Protein AF-0000000078796349 (afdb_homodimer)

Secondary structure (DSSP, 8-state):
----TTHHHHHHHHTT-BGGGS-PBPP-EE-TTSBHHHHHHHHHHHT-SEEEEEEETTEEEEEEEHHHHHHHTGGGT--TTSBGGGT-B----EEETTSBHHHHHHHHHHHT-SEEEEEETTEEEEEEEHHHHHHHT--SHHHHHHHHHT--SHHHHHHHHTTHHHHHHHHHHTT--HHHHHHHHHHHHHHHHHHHHHHHHHHH-S-SS-EEEEEEHHHHTT---SS-B--EEEEE----HHHHHHHHHHHHHHHHHHHHHHHHHT-BPPTT--STTSGGGEEEHHHHHHHHHHHHHH--HHHHHHHHHHHSEEEEEE-HHHHHHHHHHHHHHTTS--HHHHHHHHHHHTS----B-TTSSSB--EEETTEEEEEHHHHHHHHHHHHHHHHHHTT----SHHHHHHHHHHTTSS-HHHHHHHHHHHHHHHHHHHHHHHHHHHHH-PPP-SEEEGGGS-HHHHHHHHHHHHHHHHHHHHHHHHHH----/----TTHHHHHHHHTT-BGGGS-PBPP-EE-TTSBHHHHHHHHHHHT-SEEEEEEETTEEEEEEEHHHHHHHTGGGT--TTSBGGGT-B----EEETTSBHHHHHHHHHHHT-SEEEEEETTEEEEEEEHHHHHHHT--SHHHHHHHHHT--SHHHHHHHHTTHHHHHHHHHHTT--HHHHHHHHHHHHHHHHHHHHHHHHHHH-S-SS-EEEEEEHHHHTT---SS-B--EEEEE----HHHHHHHHHHHHHHHHHHHHHHHHHT-BPPTT--STTSGGGEEEHHHHHHHHHHHHHH--HHHHHHHHHHHSEEEEEE-HHHHHHHHHHHHHHTTS--HHHHHHHHHHHTS----B-TTSSSB--EEETTEEEEEHHHHHHHHHHHHHHHHHHTT----SHHHHHHHHHHTTSS-HHHHHHHHHHHHHHHHHHHHHHHHHHHHH-PPP-SEEEGGGS-HHHHHHHHHHHHHHHHHHHHHHHHHH----

Foldseek 3Di:
DPPDVVVVVLLVVQQQAFLLVDDFAAAAEDEQQAFLVVVVVVCVVVVHQKHFYADDQLGTQFMDGPVLCCVQDVVVVHDRGGGNNVRTHRPAAADERGHGLVVVLVCCVVVVHQKHFYDDPSGTGHMDGNLLSVLSSPPDLVSLLVNLLVDDDLVSLLVSLLCLLVRLQVCLVVVPFLLVSLLSVLSSLLSNLQVLLVVLCVVLPDQPFFKWKKFWDSSLQSRDFQQAAGAIAMETADDDPVCQVVNLVSQLVSQVSSNVSSVVSPRNHDPVRNGHNPSVRYYYLVVVLVLLVVLQVVLDLVSLVVVLGVLSMDTRDTDCVSVVVSLVSNLVQLVDGDLSNLLSLLVNLLPAAAQADPVLPAGNFDDDPRFTKDFLCSNLSSLQSLLSSVCSNVVNSNNHSLVSLVVCCVVVNDPPVLSVLNVVLNRVSSSVQNNQQSCCCPVVVDHGDRMDTPVVDDPVRRVVSSVSSVSSVVSSCVSCCVSNVDND/DPPDVVVVVLLVVQQQAFLLVDDFAAAAEDEQQAFLVVVVVVCVVVVHQKHFYADDQLGTQFMDGPVQCCVQDVVVPHDRGGGNNVRTHRPAAADERGHGLVVVLVCCVVVVHQKHFYDDPSGTGHMDGNLLSVLSSVPALVSLLVNLLVDDDLVSLLVSLLCLLVRLQVCLVVVPFLLVSLLSVLSSLLSNLQVLLVVLCVVLPDQPFFKWKKFWDCSLQSRDFQQAAGAIAMETADDDPVCQVVNLVSQLVSQVSSNVSSCVSPRNHDPVRNGHNPSVRYYYLVVLLVLLVVLQVVQDLVSLVVVLGVLSMDTRDTDCVSVVVSLVSNLVQLVDGDLSNLLSLLVNLLPAAAQADPVLPAGNFDDDPRFTKDQLCSNLSSLQSLLSSVCSNVVNSNNHSLVSLVVCCVVVNDPPVLSVLNVCLNRLSSSVQNNQQSCCCPVVVDHGDRMDTPVVDDPVRRVVSSVSSVSSVVSSCVSCCVSNVDND

InterPro domains:
  IPR000644 CBS domain [PF00571] (84-135)
  IPR005105 Protein-PII uridylyltransferase, N-terminal [PF03445] (165-301)
  IPR018821 Domain of unknown function DUF294, putative nucleotidyltransferase substrate-binding [PF10335] (340-481)
  IPR046342 CBS domain superfamily [G3DSA:3.10.580.10] (14-140)
  IPR046342 CBS domain superfamily [SSF54631] (14-137)
  IPR051462 CBS domain-containing protein [PTHR48108] (19-160)

Structure (mmCIF, N/CA/C/O backbone):
data_AF-0000000078796349-model_v1
#
loop_
_entity.id
_entity.type
_entity.pdbx_description
1 polymer 'Putative signal-transduction protein containing cAMP-binding and CBS domains'
#
loop_
_atom_site.group_PDB
_atom_site.id
_atom_site.type_symbol
_atom_site.label_atom_id
_atom_site.label_alt_id
_atom_site.label_comp_id
_atom_site.label_asym_id
_atom_site.label_entity_id
_atom_site.label_seq_id
_atom_site.pdbx_PDB_ins_code
_atom_site.Cartn_x
_atom_site.Cartn_y
_atom_site.Cartn_z
_atom_site.occupancy
_atom_site.B_iso_or_equiv
_atom_site.auth_seq_id
_atom_site.auth_comp_id
_atom_site.auth_asym_id
_atom_site.auth_atom_id
_atom_site.pdbx_PDB_model_num
ATOM 1 N N . MET A 1 1 ? 31.844 -0.786 -6.617 1 16.75 1 MET A N 1
ATOM 2 C CA . MET A 1 1 ? 30.719 -0.896 -7.543 1 16.75 1 MET A CA 1
ATOM 3 C C . MET A 1 1 ? 29.578 0.038 -7.141 1 16.75 1 MET A C 1
ATOM 5 O O . MET A 1 1 ? 29.078 -0.041 -6.02 1 16.75 1 MET A O 1
ATOM 9 N N . VAL A 1 2 ? 29.5 1.162 -7.758 1 23.36 2 VAL A N 1
ATOM 10 C CA . VAL A 1 2 ? 28.734 2.404 -7.723 1 23.36 2 VAL A CA 1
ATOM 11 C C . VAL A 1 2 ? 27.234 2.096 -7.781 1 23.36 2 VAL A C 1
ATOM 13 O O . VAL A 1 2 ? 26.797 1.297 -8.609 1 23.36 2 VAL A O 1
ATOM 16 N N . MET A 1 3 ? 26.656 2.076 -6.648 1 25.97 3 MET A N 1
ATOM 17 C CA . MET A 1 3 ? 25.203 1.934 -6.57 1 25.97 3 MET A CA 1
ATOM 18 C C . MET A 1 3 ? 24.531 2.562 -7.789 1 25.97 3 MET A C 1
ATOM 20 O O . MET A 1 3 ? 24.781 3.725 -8.109 1 25.97 3 MET A O 1
ATOM 24 N N . ASP A 1 4 ? 24.156 1.823 -8.641 1 28.28 4 ASP A N 1
ATOM 25 C CA . ASP A 1 4 ? 23.734 2.234 -9.977 1 28.28 4 ASP A CA 1
ATOM 26 C C . ASP A 1 4 ? 22.703 3.363 -9.898 1 28.28 4 ASP A C 1
ATOM 28 O O . ASP A 1 4 ? 21.734 3.271 -9.156 1 28.28 4 ASP A O 1
ATOM 32 N N . PRO A 1 5 ? 22.828 4.543 -10.336 1 35.12 5 PRO A N 1
ATOM 33 C CA . PRO A 1 5 ? 22.125 5.816 -10.414 1 35.12 5 PRO A CA 1
ATOM 34 C C . PRO A 1 5 ? 20.641 5.641 -10.758 1 35.12 5 PRO A C 1
ATOM 36 O O . PRO A 1 5 ? 19.828 6.52 -10.453 1 35.12 5 PRO A O 1
ATOM 39 N N . GLN A 1 6 ? 20.297 4.578 -11.398 1 32.41 6 GLN A N 1
ATOM 40 C CA . GLN A 1 6 ? 18.953 4.398 -11.938 1 32.41 6 GLN A CA 1
ATOM 41 C C . GLN A 1 6 ? 17.969 4.016 -10.836 1 32.41 6 GLN A C 1
ATOM 43 O O . GLN A 1 6 ? 16.797 4.355 -10.906 1 32.41 6 GLN A O 1
ATOM 48 N N . ILE A 1 7 ? 18.25 3.193 -9.984 1 36.94 7 ILE A N 1
ATOM 49 C CA . ILE A 1 7 ? 17.375 2.777 -8.891 1 36.94 7 ILE A CA 1
ATOM 50 C C . ILE A 1 7 ? 17.016 3.982 -8.023 1 36.94 7 ILE A C 1
ATOM 52 O O . ILE A 1 7 ? 15.867 4.129 -7.594 1 36.94 7 ILE A O 1
ATOM 56 N N . GLY A 1 8 ? 17.953 4.777 -7.645 1 37.81 8 GLY A N 1
ATOM 57 C CA . GLY A 1 8 ? 17.781 6.09 -7.047 1 37.81 8 GLY A CA 1
ATOM 58 C C . GLY A 1 8 ? 16.781 6.957 -7.801 1 37.81 8 GLY A C 1
ATOM 59 O O . GLY A 1 8 ? 16.172 7.859 -7.223 1 37.81 8 GLY A O 1
ATOM 60 N N . ILE A 1 9 ? 16.672 6.633 -9.086 1 40.53 9 ILE A N 1
ATOM 61 C CA . ILE A 1 9 ? 15.898 7.406 -10.062 1 40.53 9 ILE A CA 1
ATOM 62 C C . ILE A 1 9 ? 14.414 7.078 -9.922 1 40.53 9 ILE A C 1
ATOM 64 O O . ILE A 1 9 ? 13.57 7.973 -9.977 1 40.53 9 ILE A O 1
ATOM 68 N N . GLU A 1 10 ? 14.109 5.801 -9.766 1 44.88 10 GLU A N 1
ATOM 69 C CA . GLU A 1 10 ? 12.695 5.445 -9.758 1 44.88 10 GLU A CA 1
ATOM 70 C C . GLU A 1 10 ? 11.984 6.055 -8.547 1 44.88 10 GLU A C 1
ATOM 72 O O . GLU A 1 10 ? 10.859 6.539 -8.664 1 44.88 10 GLU A O 1
ATOM 77 N N . SER A 1 11 ? 12.609 5.891 -7.352 1 48 11 SER A N 1
ATOM 78 C CA . SER A 1 11 ? 12.016 6.574 -6.207 1 48 11 SER A CA 1
ATOM 79 C C . SER A 1 11 ? 11.883 8.07 -6.465 1 48 11 SER A C 1
ATOM 81 O O . SER A 1 11 ? 10.852 8.672 -6.145 1 48 11 SER A O 1
ATOM 83 N N . ALA A 1 12 ? 12.969 8.539 -7.164 1 51.25 12 ALA A N 1
ATOM 84 C CA . ALA A 1 12 ? 12.984 9.961 -7.492 1 51.25 12 ALA A CA 1
ATOM 85 C C . ALA A 1 12 ? 11.867 10.305 -8.477 1 51.25 12 ALA A C 1
ATOM 87 O O . ALA A 1 12 ? 11.344 11.422 -8.461 1 51.25 12 ALA A O 1
ATOM 88 N N . HIS A 1 13 ? 11.328 9.242 -9.156 1 60.5 13 HIS A N 1
ATOM 89 C CA . HIS A 1 13 ? 10.328 9.453 -10.195 1 60.5 13 HIS A CA 1
ATOM 90 C C . HIS A 1 13 ? 8.953 9.695 -9.594 1 60.5 13 HIS A C 1
ATOM 92 O O . HIS A 1 13 ? 8.188 10.523 -10.102 1 60.5 13 HIS A O 1
ATOM 98 N N . PHE A 1 14 ? 8.727 9.203 -8.453 1 71.06 14 PHE A N 1
ATOM 99 C CA . PHE A 1 14 ? 7.406 9.391 -7.855 1 71.06 14 PHE A CA 1
ATOM 100 C C . PHE A 1 14 ? 7.195 10.852 -7.469 1 71.06 14 PHE A C 1
ATOM 102 O O . PHE A 1 14 ? 6.109 11.398 -7.664 1 71.06 14 PHE A O 1
ATOM 109 N N . TYR A 1 15 ? 8.219 11.414 -7.062 1 66.31 15 TYR A N 1
ATOM 110 C CA . TYR A 1 15 ? 8.102 12.766 -6.512 1 66.31 15 TYR A CA 1
ATOM 111 C C . TYR A 1 15 ? 7.98 13.797 -7.625 1 66.31 15 TYR A C 1
ATOM 113 O O . TYR A 1 15 ? 7.668 14.961 -7.363 1 66.31 15 TYR A O 1
ATOM 121 N N . SER A 1 16 ? 8.172 13.344 -8.844 1 72.69 16 SER A N 1
ATOM 122 C CA . SER A 1 16 ? 8.055 14.266 -9.969 1 72.69 16 SER A CA 1
ATOM 123 C C . SER A 1 16 ? 6.84 13.922 -10.828 1 72.69 16 SER A C 1
ATOM 125 O O . SER A 1 16 ? 6.512 14.656 -11.766 1 72.69 16 SER A O 1
ATOM 127 N N . LYS A 1 17 ? 6.141 12.797 -10.508 1 80.5 17 LYS A N 1
ATOM 128 C CA . LYS A 1 17 ? 4.969 12.391 -11.273 1 80.5 17 LYS A CA 1
ATOM 129 C C . LYS A 1 17 ? 3.764 13.273 -10.953 1 80.5 17 LYS A C 1
ATOM 131 O O . LYS A 1 17 ? 3.594 13.703 -9.812 1 80.5 17 LYS A O 1
ATOM 136 N N . LYS A 1 18 ? 2.953 13.516 -12 1 86.62 18 LYS A N 1
ATOM 137 C CA . LYS A 1 18 ? 1.753 14.336 -11.828 1 86.62 18 LYS A CA 1
ATOM 138 C C . LYS A 1 18 ? 0.507 13.461 -11.719 1 86.62 18 LYS A C 1
ATOM 140 O O . LYS A 1 18 ? 0.521 12.289 -12.117 1 86.62 18 LYS A O 1
ATOM 145 N N . VAL A 1 19 ? -0.579 14.008 -11.203 1 88.31 19 VAL A N 1
ATOM 146 C CA . VAL A 1 19 ? -1.867 13.336 -11.07 1 88.31 19 VAL A CA 1
ATOM 147 C C . VAL A 1 19 ? -2.365 12.898 -12.445 1 88.31 19 VAL A C 1
ATOM 149 O O . VAL A 1 19 ? -2.895 11.797 -12.594 1 88.31 19 VAL A O 1
ATOM 152 N N . GLY A 1 20 ? -2.092 13.727 -13.43 1 86.94 20 GLY A N 1
ATOM 153 C CA . GLY A 1 20 ? -2.531 13.43 -14.781 1 86.94 20 GLY A CA 1
ATOM 154 C C . GLY A 1 20 ? -1.822 12.234 -15.391 1 86.94 20 GLY A C 1
ATOM 155 O O . GLY A 1 20 ? -2.287 11.672 -16.375 1 86.94 20 GLY A O 1
ATOM 156 N N . ASP A 1 21 ? -0.729 11.852 -14.805 1 81.12 21 ASP A N 1
ATOM 157 C CA . ASP A 1 21 ? 0.044 10.727 -15.32 1 81.12 21 ASP A CA 1
ATOM 158 C C . ASP A 1 21 ? -0.552 9.398 -14.859 1 81.12 21 ASP A C 1
ATOM 160 O O . ASP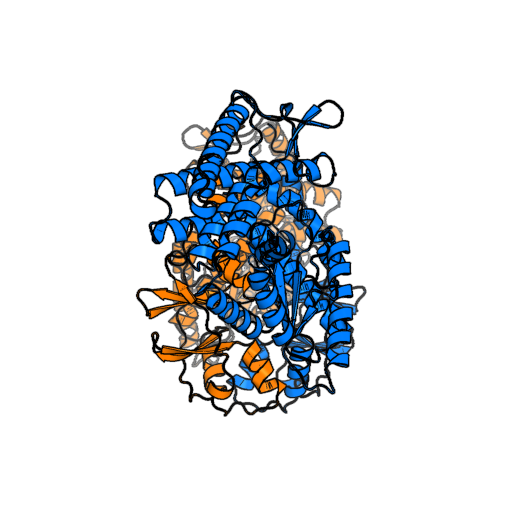 A 1 21 ? -0.201 8.336 -15.383 1 81.12 21 ASP A O 1
ATOM 164 N N . LEU A 1 22 ? -1.388 9.5 -13.898 1 80.62 22 LEU A N 1
ATOM 165 C CA . LEU A 1 22 ? -2.031 8.297 -13.383 1 80.62 22 LEU A CA 1
ATOM 166 C C . LEU A 1 22 ? -3.264 7.941 -14.203 1 80.62 22 LEU A C 1
ATOM 168 O O . LEU A 1 22 ? -3.955 8.828 -14.711 1 80.62 22 LEU A O 1
ATOM 172 N N . HIS A 1 23 ? -3.445 6.688 -14.367 1 79.75 23 HIS A N 1
ATOM 173 C CA . HIS A 1 23 ? -4.734 6.258 -14.898 1 79.75 23 HIS A CA 1
ATOM 174 C C . HIS A 1 23 ? -5.832 6.379 -13.844 1 79.75 23 HIS A C 1
ATOM 176 O O . HIS A 1 23 ? -5.898 5.57 -12.914 1 79.75 23 HIS A O 1
ATOM 182 N N . TYR A 1 24 ? -6.531 7.5 -13.914 1 80.81 24 TYR A N 1
ATOM 183 C CA . TYR A 1 24 ? -7.574 7.68 -12.914 1 80.81 24 TYR A CA 1
ATOM 184 C C . TYR A 1 24 ? -8.906 7.137 -13.414 1 80.81 24 TYR A C 1
ATOM 186 O O . TYR A 1 24 ? -9.094 6.949 -14.625 1 80.81 24 TYR A O 1
ATOM 194 N N . ARG A 1 25 ? -9.742 6.801 -12.531 1 83 25 ARG A N 1
ATOM 195 C CA . ARG A 1 25 ? -11.031 6.18 -12.828 1 83 25 ARG A CA 1
ATOM 196 C C . ARG A 1 25 ? -12.039 7.215 -13.305 1 83 25 ARG A C 1
ATOM 198 O O . ARG A 1 25 ? -12.008 8.367 -12.875 1 83 25 ARG A O 1
ATOM 205 N N . GLY A 1 26 ? -12.961 6.758 -14.148 1 86.69 26 GLY A N 1
ATOM 206 C CA . GLY A 1 26 ? -14.062 7.609 -14.555 1 86.69 26 GLY A CA 1
ATOM 207 C C . GLY A 1 26 ? -15.039 7.898 -13.43 1 86.69 26 GLY A C 1
ATOM 208 O O . GLY A 1 26 ? -15.016 7.227 -12.398 1 86.69 26 GLY A O 1
ATOM 209 N N . LEU A 1 27 ? -15.82 8.945 -13.664 1 91.44 27 LEU A N 1
ATOM 210 C CA . LEU A 1 27 ? -16.781 9.367 -12.641 1 91.44 27 LEU A CA 1
ATOM 211 C C . LEU A 1 27 ? -18.094 8.617 -12.789 1 91.44 27 LEU A C 1
ATOM 213 O O . LEU A 1 27 ? -18.672 8.57 -13.875 1 91.44 27 LEU A O 1
ATOM 217 N N . LEU A 1 28 ? -18.469 7.906 -11.781 1 93.69 28 LEU A N 1
ATOM 218 C CA . LEU A 1 28 ? -19.844 7.457 -11.672 1 93.69 28 LEU A CA 1
ATOM 219 C C . LEU A 1 28 ? -20.719 8.531 -11.016 1 93.69 28 LEU A C 1
ATOM 221 O O . LEU A 1 28 ? -20.609 8.758 -9.805 1 93.69 28 LEU A O 1
ATOM 225 N N . ILE A 1 29 ? -21.531 9.242 -11.852 1 94.75 29 ILE A N 1
ATOM 226 C CA . ILE A 1 29 ? -22.328 10.344 -11.344 1 94.75 29 ILE A CA 1
ATOM 227 C C . ILE A 1 29 ? -23.797 9.93 -11.273 1 94.75 29 ILE A C 1
ATOM 229 O O . ILE A 1 29 ? -24.344 9.414 -12.25 1 94.75 29 ILE A O 1
ATOM 233 N N . CYS A 1 30 ? -24.375 10.07 -10.133 1 96.19 30 CYS A N 1
ATOM 234 C CA . CYS A 1 30 ? -25.797 9.789 -9.93 1 96.19 30 CYS A CA 1
ATOM 235 C C . CYS A 1 30 ? -26.562 11.047 -9.547 1 96.19 30 CYS A C 1
ATOM 237 O O . CYS A 1 30 ? -25.969 11.992 -9.008 1 96.19 30 CYS A O 1
ATOM 239 N N . ASN A 1 31 ? -27.844 11.047 -9.836 1 95.44 31 ASN A N 1
ATOM 240 C CA . ASN A 1 31 ? -28.719 12.156 -9.469 1 95.44 31 ASN A CA 1
ATOM 241 C C . ASN A 1 31 ? -29.031 12.148 -7.973 1 95.44 31 ASN A C 1
ATOM 243 O O . ASN A 1 31 ? -29.234 11.086 -7.383 1 95.44 31 ASN A O 1
ATOM 247 N N . GLY A 1 32 ? -29.094 13.398 -7.441 1 95.75 32 GLY A N 1
ATOM 248 C CA . GLY A 1 32 ? -29.375 13.523 -6.02 1 95.75 32 GLY A CA 1
ATOM 249 C C . GLY A 1 32 ? -30.719 12.945 -5.621 1 95.75 32 GLY A C 1
ATOM 250 O O . GLY A 1 32 ? -30.906 12.547 -4.469 1 95.75 32 GLY A O 1
ATOM 251 N N . GLN A 1 33 ? -31.594 12.812 -6.57 1 95.75 33 GLN A N 1
ATOM 252 C CA . GLN A 1 33 ? -32.938 12.305 -6.289 1 95.75 33 GLN A CA 1
ATOM 253 C C . GLN A 1 33 ? -32.969 10.781 -6.434 1 95.75 33 GLN A C 1
ATOM 255 O O . GLN A 1 33 ? -33.938 10.148 -6.016 1 95.75 33 GLN A O 1
ATOM 260 N N . SER A 1 34 ? -31.953 10.227 -6.969 1 96.38 34 SER A N 1
ATOM 261 C CA . SER A 1 34 ? -31.891 8.766 -7.016 1 96.38 34 SER A CA 1
ATOM 262 C C . SER A 1 34 ? -31.953 8.164 -5.613 1 96.38 34 SER A C 1
ATOM 264 O O . SER A 1 34 ? -31.516 8.789 -4.648 1 96.38 34 SER A O 1
ATOM 266 N N . THR A 1 35 ? -32.562 7.023 -5.551 1 97.19 35 THR A N 1
ATOM 267 C CA . THR A 1 35 ? -32.656 6.375 -4.246 1 97.19 35 THR A CA 1
ATOM 268 C C . THR A 1 35 ? -31.328 5.738 -3.863 1 97.19 35 THR A C 1
ATOM 270 O O . THR A 1 35 ? -30.484 5.477 -4.727 1 97.19 35 THR A O 1
ATOM 273 N N . VAL A 1 36 ? -31.172 5.527 -2.59 1 97.69 36 VAL A N 1
ATOM 274 C CA . VAL A 1 36 ? -30 4.828 -2.084 1 97.69 36 VAL A CA 1
ATOM 275 C C . VAL A 1 36 ? -29.906 3.447 -2.732 1 97.69 36 VAL A C 1
ATOM 277 O O . VAL A 1 36 ? -28.812 2.998 -3.092 1 97.69 36 VAL A O 1
ATOM 280 N N . PHE A 1 37 ? -31.016 2.832 -2.957 1 97.44 37 PHE A N 1
ATOM 281 C CA . PHE A 1 37 ? -31.078 1.531 -3.615 1 97.44 37 PHE A CA 1
ATOM 282 C C . PHE A 1 37 ? -30.484 1.606 -5.016 1 97.44 37 PHE A C 1
ATOM 284 O O . PHE A 1 37 ? -29.609 0.808 -5.371 1 97.44 37 PHE A O 1
ATOM 291 N N . GLN A 1 38 ? -30.891 2.521 -5.695 1 97.31 38 GLN A N 1
ATOM 292 C CA . GLN A 1 38 ? -30.453 2.666 -7.078 1 97.31 38 GLN A CA 1
ATOM 293 C C . GLN A 1 38 ? -28.953 2.941 -7.152 1 97.31 38 GLN A C 1
ATOM 295 O O . GLN A 1 38 ? -28.25 2.367 -7.984 1 97.31 38 GLN A O 1
ATOM 300 N N . VAL A 1 39 ? -28.5 3.77 -6.305 1 97.62 39 VAL A N 1
ATOM 301 C CA . VAL A 1 39 ? -27.094 4.145 -6.293 1 97.62 39 VAL A CA 1
ATOM 302 C C . VAL A 1 39 ? -26.25 2.945 -5.871 1 97.62 39 VAL A C 1
ATOM 304 O O . VAL A 1 39 ? -25.219 2.652 -6.492 1 97.62 39 VAL A O 1
ATOM 307 N N . ALA A 1 40 ? -26.656 2.287 -4.852 1 97.44 40 ALA A N 1
ATOM 308 C CA . ALA A 1 40 ? -25.953 1.105 -4.379 1 97.44 40 ALA A CA 1
ATOM 309 C C . ALA A 1 40 ? -25.891 0.033 -5.461 1 97.44 40 ALA A C 1
ATOM 311 O O . ALA A 1 40 ? -24.859 -0.62 -5.637 1 97.44 40 ALA A O 1
ATOM 312 N N . ALA A 1 41 ? -26.953 -0.133 -6.141 1 96.88 41 ALA A N 1
ATOM 313 C CA . ALA A 1 41 ? -27 -1.108 -7.227 1 96.88 41 ALA A CA 1
ATOM 314 C C . ALA A 1 41 ? -26.031 -0.743 -8.344 1 96.88 41 ALA A C 1
ATOM 316 O O . ALA A 1 41 ? -25.359 -1.615 -8.898 1 96.88 41 ALA A O 1
ATOM 317 N N . LEU A 1 42 ? -26 0.487 -8.617 1 95.5 42 LEU A N 1
ATOM 318 C CA . LEU A 1 42 ? -25.078 0.962 -9.648 1 95.5 42 LEU A CA 1
ATOM 319 C C . LEU A 1 42 ? -23.641 0.768 -9.211 1 95.5 42 LEU A C 1
ATOM 321 O O . LEU A 1 42 ? -22.797 0.371 -10.016 1 95.5 42 LEU A O 1
ATOM 325 N N . MET A 1 43 ? -23.344 1.103 -8.008 1 95.31 43 MET A N 1
ATOM 326 C CA . MET A 1 43 ? -22.016 0.901 -7.465 1 95.31 43 MET A CA 1
ATOM 327 C C . MET A 1 43 ? -21.609 -0.568 -7.539 1 95.31 43 MET A C 1
ATOM 329 O O . MET A 1 43 ? -20.469 -0.89 -7.883 1 95.31 43 MET A O 1
ATOM 333 N N . ALA A 1 44 ? -22.5 -1.421 -7.227 1 93.12 44 ALA A N 1
ATOM 334 C CA . ALA A 1 44 ? -22.25 -2.859 -7.277 1 93.12 44 ALA A CA 1
ATOM 335 C C . ALA A 1 44 ? -21.984 -3.32 -8.703 1 93.12 44 ALA A C 1
ATOM 337 O O . ALA A 1 44 ? -21.031 -4.062 -8.953 1 93.12 44 ALA A O 1
ATOM 338 N N . LYS A 1 45 ? -22.766 -2.861 -9.547 1 89.38 45 LYS A N 1
ATOM 339 C CA . LYS A 1 45 ? -22.641 -3.229 -10.953 1 89.38 45 LYS A CA 1
ATOM 340 C C . LYS A 1 45 ? -21.312 -2.773 -11.523 1 89.38 45 LYS A C 1
ATOM 342 O O . LYS A 1 45 ? -20.641 -3.535 -12.219 1 89.38 45 LYS A O 1
ATOM 347 N N . GLU A 1 46 ? -20.938 -1.566 -11.188 1 87.69 46 GLU A N 1
ATOM 348 C CA . GLU A 1 46 ? -19.719 -0.974 -11.742 1 87.69 46 GLU A CA 1
ATOM 349 C C . GLU A 1 46 ? -18.5 -1.361 -10.914 1 87.69 46 GLU A C 1
ATOM 351 O O . GLU A 1 46 ? -17.359 -1.041 -11.289 1 87.69 46 GLU A O 1
ATOM 356 N N . LYS A 1 47 ? -18.734 -2.002 -9.789 1 87.06 47 LYS A N 1
ATOM 357 C CA . LYS A 1 47 ? -17.688 -2.467 -8.891 1 87.06 47 LYS A CA 1
ATOM 358 C C . LYS A 1 47 ? -16.812 -1.308 -8.43 1 87.06 47 LYS A C 1
ATOM 360 O O . LYS A 1 47 ? -15.586 -1.369 -8.539 1 87.06 47 LYS A O 1
ATOM 365 N N . VAL A 1 48 ? -17.469 -0.239 -7.984 1 89 48 VAL A N 1
ATOM 366 C CA . VAL A 1 48 ? -16.766 0.923 -7.457 1 89 48 VAL A CA 1
ATOM 367 C C . VAL A 1 48 ? -17.203 1.189 -6.02 1 89 48 VAL A C 1
ATOM 369 O O . VAL A 1 48 ? -18.359 0.929 -5.656 1 89 48 VAL A O 1
ATOM 372 N N . SER A 1 49 ? -16.281 1.729 -5.258 1 90.75 49 SER A N 1
ATOM 373 C CA . SER A 1 49 ? -16.547 1.951 -3.842 1 90.75 49 SER A CA 1
ATOM 374 C C . SER A 1 49 ? -17 3.385 -3.582 1 90.75 49 SER A C 1
ATOM 376 O O . SER A 1 49 ? -17.266 3.764 -2.438 1 90.75 49 SER A O 1
ATOM 378 N N . CYS A 1 50 ? -17.109 4.164 -4.648 1 93.19 50 CYS A N 1
ATOM 379 C CA . CYS A 1 50 ? -17.469 5.57 -4.508 1 93.19 50 CYS A CA 1
ATOM 380 C C . CYS A 1 50 ? -18.328 6.035 -5.68 1 93.19 50 CYS A C 1
ATOM 382 O O . CYS A 1 50 ? -18.062 5.68 -6.828 1 93.19 50 CYS A O 1
ATOM 384 N N . ALA A 1 51 ? -19.438 6.699 -5.418 1 96.25 51 ALA A N 1
ATOM 385 C CA . ALA A 1 51 ? -20.281 7.348 -6.422 1 96.25 51 ALA A CA 1
ATOM 386 C C . ALA A 1 51 ? -20.453 8.836 -6.121 1 96.25 51 ALA A C 1
ATOM 388 O O . ALA A 1 51 ? -20.594 9.227 -4.961 1 96.25 51 ALA A O 1
ATOM 389 N N . PHE A 1 52 ? -20.406 9.602 -7.133 1 95.81 52 PHE A N 1
ATOM 390 C CA . PHE A 1 52 ? -20.562 11.047 -6.984 1 95.81 52 PHE A CA 1
ATOM 391 C C . PHE A 1 52 ? -22 11.461 -7.293 1 95.81 52 PHE A C 1
ATOM 393 O O . PHE A 1 52 ? -22.656 10.859 -8.141 1 95.81 52 PHE A O 1
ATOM 400 N N . ILE A 1 53 ? -22.438 12.453 -6.527 1 97.19 53 ILE A N 1
ATOM 401 C CA . ILE A 1 53 ? -23.812 12.898 -6.637 1 97.19 53 ILE A CA 1
ATOM 402 C C . ILE A 1 53 ? -23.859 14.305 -7.234 1 97.19 53 ILE A C 1
ATOM 404 O O . ILE A 1 53 ? -23.219 15.227 -6.719 1 97.19 53 ILE A O 1
ATOM 408 N N . GLY A 1 54 ? -24.562 14.453 -8.258 1 94.31 54 GLY A N 1
ATOM 409 C CA . GLY A 1 54 ? -24.688 15.742 -8.938 1 94.31 54 GLY A CA 1
ATOM 410 C C . GLY A 1 54 ? -25.406 15.648 -10.266 1 94.31 54 GLY A C 1
ATOM 411 O O . GLY A 1 54 ? -25.969 14.602 -10.602 1 94.31 54 GLY A O 1
ATOM 412 N N . GLY A 1 55 ? -25.359 16.844 -10.938 1 88.69 55 GLY A N 1
ATOM 413 C CA . GLY A 1 55 ? -26.047 16.906 -12.227 1 88.69 55 GLY A CA 1
ATOM 414 C C . GLY A 1 55 ? -25.141 16.562 -13.398 1 88.69 55 GLY A C 1
ATOM 415 O O . GLY A 1 55 ? -25.625 16.125 -14.445 1 88.69 55 GLY A O 1
ATOM 416 N N . SER A 1 56 ? -23.922 16.922 -13.297 1 86.5 56 SER A N 1
ATOM 417 C CA . SER A 1 56 ? -22.953 16.719 -14.367 1 86.5 56 SER A CA 1
ATOM 418 C C . SER A 1 56 ? -21.531 16.688 -13.812 1 86.5 56 SER A C 1
ATOM 420 O O . SER A 1 56 ? -21.328 16.812 -12.609 1 86.5 56 SER A O 1
ATOM 422 N N . GLU A 1 57 ? -20.625 16.438 -14.703 1 83.56 57 GLU A N 1
ATOM 423 C CA . GLU A 1 57 ? -19.203 16.422 -14.352 1 83.56 57 GLU A CA 1
ATOM 424 C C . GLU A 1 57 ? -18.75 17.781 -13.844 1 83.56 57 GLU A C 1
ATOM 426 O O . GLU A 1 57 ? -17.719 17.891 -13.18 1 83.56 57 GLU A O 1
ATOM 431 N N . GLY A 1 58 ? -19.391 18.797 -14.125 1 82.06 58 GLY A N 1
ATOM 432 C CA . GLY A 1 58 ? -19.062 20.141 -13.664 1 82.06 58 GLY A CA 1
ATOM 433 C C . GLY A 1 58 ? -19.828 20.531 -12.414 1 82.06 58 GLY A C 1
ATOM 434 O O . GLY A 1 58 ? -19.531 21.562 -11.805 1 82.06 58 GLY A O 1
ATOM 435 N N . GLU A 1 59 ? -20.797 19.719 -12.078 1 88.25 59 GLU A N 1
ATOM 436 C CA . GLU A 1 59 ? -21.672 20.062 -10.961 1 88.25 59 GLU A CA 1
ATOM 437 C C . GLU A 1 59 ? -21.797 18.891 -9.992 1 88.25 59 GLU A C 1
ATOM 439 O O . GLU A 1 59 ? -22.844 18.234 -9.922 1 88.25 59 GLU A O 1
ATOM 444 N N . ILE A 1 60 ? -20.844 18.609 -9.258 1 92.62 60 ILE A N 1
ATOM 445 C CA . ILE A 1 60 ? -20.844 17.562 -8.25 1 92.62 60 ILE A CA 1
ATOM 446 C C . ILE A 1 60 ? -21.141 18.172 -6.875 1 92.62 60 ILE A C 1
ATOM 448 O O . ILE A 1 60 ? -20.484 19.125 -6.457 1 92.62 60 ILE A O 1
ATOM 452 N N . GLU A 1 61 ? -22.172 17.688 -6.227 1 92.94 61 GLU A N 1
ATOM 453 C CA . GLU A 1 61 ? -22.641 18.234 -4.953 1 92.94 61 GLU A CA 1
ATOM 454 C C . GLU A 1 61 ? -22.141 17.406 -3.779 1 92.94 61 GLU A C 1
ATOM 456 O O . GLU A 1 61 ? -22.078 17.891 -2.648 1 92.94 61 GLU A O 1
ATOM 461 N N . GLY A 1 62 ? -21.906 16.172 -4.07 1 95.44 62 GLY A N 1
ATOM 462 C CA . GLY A 1 62 ? -21.484 15.289 -2.998 1 95.44 62 GLY A CA 1
ATOM 463 C C . GLY A 1 62 ? -21.062 13.914 -3.488 1 95.44 62 GLY A C 1
ATOM 464 O O . GLY A 1 62 ? -20.844 13.711 -4.688 1 95.44 62 GLY A O 1
ATOM 465 N N . PHE A 1 63 ? -20.859 13.016 -2.531 1 95.38 63 PHE A N 1
ATOM 466 C CA . PHE A 1 63 ? -20.484 11.648 -2.877 1 95.38 63 PHE A CA 1
ATOM 467 C C . PHE A 1 63 ? -20.938 10.672 -1.799 1 95.38 63 PHE A C 1
ATOM 469 O O . PHE A 1 63 ? -21.312 11.086 -0.699 1 95.38 63 PHE A O 1
ATOM 476 N N . VAL A 1 64 ? -21.016 9.438 -2.17 1 96.62 64 VAL A N 1
ATOM 477 C CA . VAL A 1 64 ? -21.312 8.359 -1.232 1 96.62 64 VAL A CA 1
ATOM 478 C C . VAL A 1 64 ? -20.281 7.246 -1.379 1 96.62 64 VAL A C 1
ATOM 480 O O . VAL A 1 64 ? -19.75 7.016 -2.473 1 96.62 64 VAL A O 1
ATOM 483 N N . THR A 1 65 ? -19.891 6.676 -0.251 1 95.12 65 THR A N 1
ATOM 484 C CA . THR A 1 65 ? -19.016 5.512 -0.211 1 95.12 65 THR A CA 1
ATOM 485 C C . THR A 1 65 ? -19.688 4.359 0.535 1 95.12 65 THR A C 1
ATOM 487 O O . THR A 1 65 ? -20.766 4.527 1.104 1 95.12 65 THR A O 1
ATOM 490 N N . ASP A 1 66 ? -19 3.217 0.508 1 95.19 66 ASP A N 1
ATOM 491 C CA . ASP A 1 66 ? -19.516 2.062 1.242 1 95.19 66 ASP A CA 1
ATOM 492 C C . ASP A 1 66 ? -19.672 2.383 2.727 1 95.19 66 ASP A C 1
ATOM 494 O O . ASP A 1 66 ? -20.641 1.956 3.357 1 95.19 66 ASP A O 1
ATOM 498 N N . ILE A 1 67 ? -18.781 3.17 3.223 1 93.81 67 ILE A N 1
ATOM 499 C CA . ILE A 1 67 ? -18.797 3.521 4.637 1 93.81 67 ILE A CA 1
ATOM 500 C C . ILE A 1 67 ? -19.969 4.449 4.93 1 93.81 67 ILE A C 1
ATOM 502 O O . ILE A 1 67 ? -20.656 4.289 5.938 1 93.81 67 ILE A O 1
ATOM 506 N N . ILE A 1 68 ? -20.188 5.371 4.051 1 95.44 68 ILE A N 1
ATOM 507 C CA . ILE A 1 68 ? -21.312 6.293 4.215 1 95.44 68 ILE A CA 1
ATOM 508 C C . ILE A 1 68 ? -22.625 5.52 4.168 1 95.44 68 ILE A C 1
ATOM 510 O O . ILE A 1 68 ? -23.516 5.746 4.996 1 95.44 68 ILE A O 1
ATOM 514 N N . LEU A 1 69 ? -22.734 4.617 3.264 1 96.94 69 LEU A N 1
ATOM 515 C CA . LEU A 1 69 ? -23.938 3.799 3.133 1 96.94 69 LEU A CA 1
ATOM 516 C C . LEU A 1 69 ? -24.188 2.982 4.398 1 96.94 69 LEU A C 1
ATOM 518 O O . LEU A 1 69 ? -25.312 2.879 4.867 1 96.94 69 LEU A O 1
ATOM 522 N N . ARG A 1 70 ? -23.188 2.459 4.914 1 96.44 70 ARG A N 1
ATOM 523 C CA . ARG A 1 70 ? -23.312 1.694 6.148 1 96.44 70 ARG A CA 1
ATOM 524 C C . ARG A 1 70 ? -23.688 2.598 7.316 1 96.44 70 ARG A C 1
ATOM 526 O O . ARG A 1 70 ? -24.672 2.336 8.016 1 96.44 70 ARG A O 1
ATOM 533 N N . ASP A 1 71 ? -22.953 3.684 7.531 1 96.44 71 ASP A N 1
ATOM 534 C CA . ASP A 1 71 ? -23.047 4.512 8.734 1 96.44 71 ASP A CA 1
ATOM 535 C C . ASP A 1 71 ? -24.328 5.348 8.727 1 96.44 71 ASP A C 1
ATOM 537 O O . ASP A 1 71 ? -24.938 5.566 9.773 1 96.44 71 ASP A O 1
ATOM 541 N N . ARG A 1 72 ? -24.703 5.754 7.496 1 96.5 72 ARG A N 1
ATOM 542 C CA . ARG A 1 72 ? -25.766 6.758 7.457 1 96.5 72 ARG A CA 1
ATOM 543 C C . ARG A 1 72 ? -27.094 6.148 7.008 1 96.5 72 ARG A C 1
ATOM 545 O O . ARG A 1 72 ? -28.141 6.789 7.094 1 96.5 72 ARG A O 1
ATOM 552 N N . VAL A 1 73 ? -27.062 4.938 6.555 1 97.44 73 VAL A N 1
ATOM 553 C CA . VAL A 1 73 ? -28.312 4.309 6.141 1 97.44 73 VAL A CA 1
ATOM 554 C C . VAL A 1 73 ? -28.578 3.072 7 1 97.44 73 VAL A C 1
ATOM 556 O O . VAL A 1 73 ? -29.422 3.098 7.891 1 97.44 73 VAL A O 1
ATOM 559 N N . LEU A 1 74 ? -27.734 2.084 6.879 1 96.69 74 LEU A N 1
ATOM 560 C CA . LEU A 1 74 ? -27.969 0.809 7.547 1 96.69 74 LEU A CA 1
ATOM 561 C C . LEU A 1 74 ? -27.875 0.958 9.062 1 96.69 74 LEU A C 1
ATOM 563 O O . LEU A 1 74 ? -28.719 0.456 9.797 1 96.69 74 LEU A O 1
ATOM 567 N N . ALA A 1 75 ? -26.859 1.668 9.516 1 96.19 75 ALA A N 1
ATOM 568 C CA . ALA A 1 75 ? -26.625 1.826 10.945 1 96.19 75 ALA A CA 1
ATOM 569 C C . ALA A 1 75 ? -27.703 2.697 11.586 1 96.19 75 ALA A C 1
ATOM 571 O O . ALA A 1 75 ? -27.844 2.715 12.812 1 96.19 75 ALA A O 1
ATOM 572 N N . LYS A 1 76 ? -28.438 3.432 10.789 1 95.69 76 LYS A N 1
ATOM 573 C CA . LYS A 1 76 ? -29.516 4.285 11.273 1 95.69 76 LYS A CA 1
ATOM 574 C C . LYS A 1 76 ? -30.891 3.662 11 1 95.69 76 LYS A C 1
ATOM 576 O O . LYS A 1 76 ? -31.922 4.301 11.219 1 95.69 76 LYS A O 1
ATOM 581 N N . ASN A 1 77 ? -30.906 2.496 10.531 1 96.06 77 ASN A N 1
ATOM 582 C CA . ASN A 1 77 ? -32.094 1.721 10.234 1 96.06 77 ASN A CA 1
ATOM 583 C C . ASN A 1 77 ? -33 2.443 9.242 1 96.06 77 ASN A C 1
ATOM 585 O O . ASN A 1 77 ? -34.219 2.439 9.383 1 96.06 77 ASN A O 1
ATOM 589 N N . LEU A 1 78 ? -32.406 3.072 8.273 1 94.69 78 LEU A N 1
ATOM 590 C CA . LEU A 1 78 ? -33.156 3.76 7.238 1 94.69 78 LEU A CA 1
ATOM 591 C C . LEU A 1 78 ? -33.438 2.828 6.062 1 94.69 78 LEU A C 1
ATOM 593 O O . LEU A 1 78 ? -32.688 1.878 5.828 1 94.69 78 LEU A O 1
ATOM 597 N N . LYS A 1 79 ? -34.531 3.145 5.344 1 92.56 79 LYS A N 1
ATOM 598 C CA . LYS A 1 79 ? -34.875 2.371 4.152 1 92.56 79 LYS A CA 1
ATOM 599 C C . LYS A 1 79 ? -34.031 2.805 2.955 1 92.56 79 LYS A C 1
ATOM 601 O O . LYS A 1 79 ? -33.75 3.992 2.783 1 92.56 79 LYS A O 1
ATOM 606 N N . PRO A 1 80 ? -33.719 1.812 2.102 1 94.56 80 PRO A N 1
ATOM 607 C CA . PRO A 1 80 ? -32.906 2.135 0.939 1 94.56 80 PRO A CA 1
ATOM 608 C C . PRO A 1 80 ? -33.625 2.99 -0.092 1 94.56 80 PRO A C 1
ATOM 610 O O . PRO A 1 80 ? -33 3.512 -1.021 1 94.56 80 PRO A O 1
ATOM 613 N N . GLY A 1 81 ? -34.875 3.232 0.112 1 94.44 81 GLY A N 1
ATOM 614 C CA . GLY A 1 81 ? -35.656 3.996 -0.835 1 94.44 81 GLY A CA 1
ATOM 615 C C . GLY A 1 81 ? -35.531 5.496 -0.664 1 94.44 81 GLY A C 1
ATOM 616 O O . GLY A 1 81 ? -36.031 6.27 -1.486 1 94.44 81 GLY A O 1
ATOM 617 N N . ILE A 1 82 ? -34.812 5.977 0.279 1 95.69 82 ILE A N 1
ATOM 618 C CA . ILE A 1 82 ? -34.625 7.406 0.504 1 95.69 82 ILE A CA 1
ATOM 619 C C . ILE A 1 82 ? -33.719 7.984 -0.567 1 95.69 82 ILE A C 1
ATOM 621 O O . ILE A 1 82 ? -32.938 7.25 -1.197 1 95.69 82 ILE A O 1
ATOM 625 N N . ALA A 1 83 ? -33.875 9.273 -0.714 1 97.31 83 ALA A N 1
ATOM 626 C CA . ALA A 1 83 ? -33.031 9.945 -1.693 1 97.31 83 ALA A CA 1
ATOM 627 C C . ALA A 1 83 ? -31.594 9.992 -1.224 1 97.31 83 ALA A C 1
ATOM 629 O O . ALA A 1 83 ? -31.312 10.242 -0.046 1 97.31 83 ALA A O 1
ATOM 630 N N . VAL A 1 84 ? -30.656 9.773 -2.141 1 97.88 84 VAL A N 1
ATOM 631 C CA . VAL A 1 84 ? -29.25 9.68 -1.784 1 97.88 84 VAL A CA 1
ATOM 632 C C . VAL A 1 84 ? -28.75 11.031 -1.288 1 97.88 84 VAL A C 1
ATOM 634 O O . VAL A 1 84 ? -27.828 11.102 -0.471 1 97.88 84 VAL A O 1
ATOM 637 N N . ARG A 1 85 ? -29.328 12.133 -1.706 1 96.38 85 ARG A N 1
ATOM 638 C CA . ARG A 1 85 ? -28.922 13.469 -1.287 1 96.38 85 ARG A CA 1
ATOM 639 C C . ARG A 1 85 ? -29.062 13.633 0.223 1 96.38 85 ARG A C 1
ATOM 641 O O . ARG A 1 85 ? -28.391 14.477 0.822 1 96.38 85 ARG A O 1
ATOM 648 N N . GLU A 1 86 ? -29.891 12.852 0.828 1 96.19 86 GLU A N 1
ATOM 649 C CA . GLU A 1 86 ? -30.141 12.953 2.262 1 96.19 86 GLU A CA 1
ATOM 650 C C . GLU A 1 86 ? -28.969 12.406 3.072 1 96.19 86 GLU A C 1
ATOM 652 O O . GLU A 1 86 ? -28.828 12.719 4.254 1 96.19 86 GLU A O 1
ATOM 657 N N . ILE A 1 87 ? -28.172 11.586 2.398 1 96.5 87 ILE A N 1
ATOM 658 C CA . ILE A 1 87 ? -27.156 10.906 3.193 1 96.5 87 ILE A CA 1
ATOM 659 C C . ILE A 1 87 ? -25.766 11.227 2.643 1 96.5 87 ILE A C 1
ATOM 661 O O . ILE A 1 87 ? -24.75 10.898 3.266 1 96.5 87 ILE A O 1
ATOM 665 N N . MET A 1 88 ? -25.672 11.844 1.5 1 96.44 88 MET A N 1
ATOM 666 C CA . MET A 1 88 ? -24.391 12.055 0.833 1 96.44 88 MET A CA 1
ATOM 667 C C . MET A 1 88 ? -23.484 12.945 1.675 1 96.44 88 MET A C 1
ATOM 669 O O . MET A 1 88 ? -23.953 13.703 2.518 1 96.44 88 MET A O 1
ATOM 673 N N . ASP A 1 89 ? -22.172 12.766 1.528 1 94.62 89 ASP A N 1
ATOM 674 C CA . ASP A 1 89 ? -21.188 13.688 2.096 1 94.62 89 ASP A CA 1
ATOM 675 C C . ASP A 1 89 ? -20.922 14.859 1.149 1 94.62 89 ASP A C 1
ATOM 677 O O . ASP A 1 89 ? -20.781 14.664 -0.061 1 94.62 89 ASP A O 1
ATOM 681 N N . THR A 1 90 ? -20.938 16.047 1.638 1 91.75 90 THR A N 1
ATOM 682 C CA . THR A 1 90 ? -20.812 17.219 0.786 1 91.75 90 THR A CA 1
ATOM 683 C C . THR A 1 90 ? -19.391 17.766 0.833 1 91.75 90 THR A C 1
ATOM 685 O O . THR A 1 90 ? -19.078 18.781 0.193 1 91.75 90 THR A O 1
ATOM 688 N N . GLY A 1 91 ? -18.531 17.156 1.661 1 87.62 91 GLY A N 1
ATOM 689 C CA . GLY A 1 91 ? -17.141 17.578 1.725 1 87.62 91 GLY A CA 1
ATOM 690 C C . GLY A 1 91 ? -16.312 17.062 0.56 1 87.62 91 GLY A C 1
ATOM 691 O O . GLY A 1 91 ? -15.562 16.094 0.706 1 87.62 91 GLY A O 1
ATOM 692 N N . ILE A 1 92 ? -16.422 17.781 -0.522 1 88.31 92 ILE A N 1
ATOM 693 C CA . ILE A 1 92 ? -15.758 17.359 -1.748 1 88.31 92 ILE A CA 1
ATOM 694 C C . ILE A 1 92 ? -14.352 17.938 -1.801 1 88.31 92 ILE A C 1
ATOM 696 O O . ILE A 1 92 ? -14.164 19.141 -1.553 1 88.31 92 ILE A O 1
ATOM 700 N N . PHE A 1 93 ? -13.367 17.109 -2.041 1 89.12 93 PHE A N 1
ATOM 701 C CA . PHE A 1 93 ? -11.984 17.531 -2.232 1 89.12 93 PHE A CA 1
ATOM 702 C C . PHE A 1 93 ? -11.523 17.234 -3.654 1 89.12 93 PHE A C 1
ATOM 704 O O . PHE A 1 93 ? -11.906 16.219 -4.242 1 89.12 93 PHE A O 1
ATOM 711 N N . HIS A 1 94 ? -10.789 18.125 -4.219 1 91.5 94 HIS A N 1
ATOM 712 C CA . HIS A 1 94 ? -10.289 17.922 -5.57 1 91.5 94 HIS A CA 1
ATOM 713 C C . HIS A 1 94 ? -8.82 18.328 -5.68 1 91.5 94 HIS A C 1
ATOM 715 O O . HIS A 1 94 ? -8.266 18.922 -4.75 1 91.5 94 HIS A O 1
ATOM 721 N N . ILE A 1 95 ? -8.227 17.922 -6.703 1 91 95 ILE A N 1
ATOM 722 C CA . ILE A 1 95 ? -6.84 18.266 -7.023 1 91 95 ILE A CA 1
ATOM 723 C C . ILE A 1 95 ? -6.703 18.516 -8.523 1 91 95 ILE A C 1
ATOM 725 O O . ILE A 1 95 ? -7.441 17.938 -9.328 1 91 95 ILE A O 1
ATOM 729 N N . GLU A 1 96 ? -5.793 19.438 -8.82 1 91.56 96 GLU A N 1
ATOM 730 C CA . GLU A 1 96 ? -5.57 19.75 -10.227 1 91.56 96 GLU A CA 1
ATOM 731 C C . GLU A 1 96 ? -4.824 18.609 -10.93 1 91.56 96 GLU A C 1
ATOM 733 O O . GLU A 1 96 ? -3.93 18 -10.344 1 91.56 96 GLU A O 1
ATOM 738 N N . LYS A 1 97 ? -5.141 18.391 -12.125 1 91.19 97 LYS A N 1
ATOM 739 C CA . LYS A 1 97 ? -4.523 17.359 -12.938 1 91.19 97 LYS A CA 1
ATOM 740 C C . LYS A 1 97 ? -3.008 17.531 -13 1 91.19 97 LYS A C 1
ATOM 742 O O . LYS A 1 97 ? -2.266 16.547 -13.047 1 91.19 97 LYS A O 1
ATOM 747 N N . ASN A 1 98 ? -2.516 18.766 -12.844 1 88.56 98 ASN A N 1
ATOM 748 C CA . ASN A 1 98 ? -1.094 19.062 -12.992 1 88.56 98 ASN A CA 1
ATOM 749 C C . ASN A 1 98 ? -0.37 19.047 -11.648 1 88.56 98 ASN A C 1
ATOM 751 O O . ASN A 1 98 ? 0.849 19.219 -11.594 1 88.56 98 ASN A O 1
ATOM 755 N N . ALA A 1 99 ? -1.153 18.781 -10.57 1 86.88 99 ALA A N 1
ATOM 756 C CA . ALA A 1 99 ? -0.527 18.672 -9.258 1 86.88 99 ALA A CA 1
ATOM 757 C C . ALA A 1 99 ? 0.352 17.422 -9.164 1 86.88 99 ALA A C 1
ATOM 759 O O . ALA A 1 99 ? 0.176 16.484 -9.938 1 86.88 99 ALA A O 1
ATOM 760 N N . LEU A 1 100 ? 1.311 17.453 -8.281 1 79.44 100 LEU A N 1
ATOM 761 C CA . LEU A 1 100 ? 2.201 16.312 -8.094 1 79.44 100 LEU A CA 1
ATOM 762 C C . LEU A 1 100 ? 1.522 15.227 -7.27 1 79.44 100 LEU A C 1
ATOM 764 O O . LEU A 1 100 ? 0.754 15.523 -6.352 1 79.44 100 LEU A O 1
ATOM 768 N N . LEU A 1 101 ? 1.878 13.977 -7.516 1 82.38 101 LEU A N 1
ATOM 769 C CA . LEU A 1 101 ? 1.263 12.82 -6.863 1 82.38 101 LEU A CA 1
ATOM 770 C C . LEU A 1 101 ? 1.54 12.828 -5.367 1 82.38 101 LEU A C 1
ATOM 772 O O . LEU A 1 101 ? 0.664 12.492 -4.566 1 82.38 101 LEU A O 1
ATOM 776 N N . TYR A 1 102 ? 2.74 13.172 -5.031 1 75.19 102 TYR A N 1
ATOM 777 C CA . TYR A 1 102 ? 3.057 13.164 -3.609 1 75.19 102 TYR A CA 1
ATOM 778 C C . TYR A 1 102 ? 2.244 14.211 -2.861 1 75.19 102 TYR A C 1
ATOM 780 O O . TYR A 1 102 ? 1.864 14 -1.706 1 75.19 102 TYR A O 1
ATOM 788 N N . GLU A 1 103 ? 1.924 15.312 -3.504 1 79.5 103 GLU A N 1
ATOM 789 C CA . GLU A 1 103 ? 1.068 16.344 -2.906 1 79.5 103 GLU A CA 1
ATOM 790 C C . GLU A 1 103 ? -0.337 15.797 -2.652 1 79.5 103 GLU A C 1
ATOM 792 O O . GLU A 1 103 ? -0.943 16.094 -1.619 1 79.5 103 GLU A O 1
ATOM 797 N N . ALA A 1 104 ? -0.793 15.023 -3.609 1 85.19 104 ALA A N 1
ATOM 798 C CA . ALA A 1 104 ? -2.105 14.398 -3.459 1 85.19 104 ALA A CA 1
ATOM 799 C C . ALA A 1 104 ? -2.145 13.492 -2.232 1 85.19 104 ALA A C 1
ATOM 801 O O . ALA A 1 104 ? -3.074 13.57 -1.426 1 85.19 104 ALA A O 1
ATOM 802 N N . LEU A 1 105 ? -1.125 12.68 -2.088 1 82.12 105 LEU A N 1
ATOM 803 C CA . LEU A 1 105 ? -1.064 11.75 -0.963 1 82.12 105 LEU A CA 1
ATOM 804 C C . LEU A 1 105 ? -0.99 12.508 0.36 1 82.12 105 LEU A C 1
ATOM 806 O O . LEU A 1 105 ? -1.683 12.156 1.318 1 82.12 105 LEU A O 1
ATOM 810 N N . LEU A 1 106 ? -0.155 13.508 0.381 1 74.62 106 LEU A N 1
ATOM 811 C CA . LEU A 1 106 ? -0.028 14.305 1.598 1 74.62 106 LEU A CA 1
ATOM 812 C C . LEU A 1 106 ? -1.356 14.961 1.959 1 74.62 106 LEU A C 1
ATOM 814 O O . LEU A 1 106 ? -1.742 14.984 3.129 1 74.62 106 LEU A O 1
ATOM 818 N N . GLN A 1 107 ? -2.021 15.453 0.936 1 81.19 107 GLN A N 1
ATOM 819 C CA . GLN A 1 107 ? -3.338 16.031 1.16 1 81.19 107 GLN A CA 1
ATOM 820 C C . GLN A 1 107 ? -4.312 15.008 1.722 1 81.19 107 GLN A C 1
ATOM 822 O O . GLN A 1 107 ? -5.074 15.305 2.645 1 81.19 107 GLN A O 1
ATOM 827 N N . MET A 1 108 ? -4.262 13.828 1.236 1 85.38 108 MET A N 1
ATOM 828 C CA . MET A 1 108 ? -5.168 12.766 1.665 1 85.38 108 MET A CA 1
ATOM 829 C C . MET A 1 108 ? -4.898 12.375 3.113 1 85.38 108 MET A C 1
ATOM 831 O O . MET A 1 108 ? -5.832 12.133 3.881 1 85.38 108 MET A O 1
ATOM 835 N N . PHE A 1 109 ? -3.682 12.344 3.412 1 73.69 109 PHE A N 1
ATOM 836 C CA . PHE A 1 109 ? -3.324 11.977 4.777 1 73.69 109 PHE A CA 1
ATOM 837 C C . PHE A 1 109 ? -3.689 13.086 5.75 1 73.69 109 PHE A C 1
ATOM 839 O O . PHE A 1 109 ? -4.27 12.828 6.809 1 73.69 109 PHE A O 1
ATOM 846 N N . GLN A 1 110 ? -3.359 14.289 5.316 1 69.06 110 GLN A N 1
ATOM 847 C CA . GLN A 1 110 ? -3.578 15.43 6.191 1 69.06 110 GLN A CA 1
ATOM 848 C C . GLN A 1 110 ? -5.066 15.695 6.398 1 69.06 110 GLN A C 1
ATOM 850 O O . GLN A 1 110 ? -5.504 16 7.508 1 69.06 110 GLN A O 1
ATOM 855 N N . ALA A 1 111 ? -5.875 15.539 5.312 1 72.25 111 ALA A N 1
ATOM 856 C CA . ALA A 1 111 ? -7.305 15.836 5.371 1 72.25 111 ALA A CA 1
ATOM 857 C C . ALA A 1 111 ? -8.109 14.586 5.707 1 72.25 111 ALA A C 1
ATOM 859 O O . ALA A 1 111 ? -9.344 14.633 5.766 1 72.25 111 ALA A O 1
ATOM 860 N N . LYS A 1 112 ? -7.402 13.43 5.879 1 75.94 112 LYS A N 1
ATOM 861 C CA . LYS A 1 112 ? -8.039 12.148 6.184 1 75.94 112 LYS A CA 1
ATOM 862 C C . LYS A 1 112 ? -9.07 11.789 5.125 1 75.94 112 LYS A C 1
ATOM 864 O O . LYS A 1 112 ? -10.211 11.453 5.453 1 75.94 112 LYS A O 1
ATOM 869 N N . ILE A 1 113 ? -8.664 12.008 3.92 1 82.62 113 ILE A N 1
ATOM 870 C CA . ILE A 1 113 ? -9.57 11.688 2.816 1 82.62 113 ILE A CA 1
ATOM 871 C C . ILE A 1 113 ? -9.016 10.508 2.025 1 82.62 113 ILE A C 1
ATOM 873 O O . ILE A 1 113 ? -7.801 10.32 1.938 1 82.62 113 ILE A O 1
ATOM 877 N N . ARG A 1 114 ? -9.945 9.719 1.451 1 86.38 114 ARG A N 1
ATOM 878 C CA . ARG A 1 114 ? -9.531 8.523 0.721 1 86.38 114 ARG A CA 1
ATOM 879 C C . ARG A 1 114 ? -9.625 8.742 -0.785 1 86.38 114 ARG A C 1
ATOM 881 O O . ARG A 1 114 ? -9.016 8 -1.563 1 86.38 114 ARG A O 1
ATOM 888 N N . TYR A 1 115 ? -10.422 9.789 -1.167 1 89.75 115 TYR A N 1
ATOM 889 C CA . TYR A 1 115 ? -10.656 10.016 -2.588 1 89.75 115 TYR A CA 1
ATOM 890 C C . TYR A 1 115 ? -10.469 11.484 -2.941 1 89.75 115 TYR A C 1
ATOM 892 O O . TYR A 1 115 ? -10.805 12.367 -2.15 1 89.75 115 TYR A O 1
ATOM 900 N N . LEU A 1 116 ? -9.883 11.766 -4.156 1 91.12 116 LEU A N 1
ATOM 901 C CA . LEU A 1 116 ? -9.766 13.109 -4.703 1 91.12 116 LEU A CA 1
ATOM 902 C C . LEU A 1 116 ? -10.344 13.172 -6.113 1 91.12 116 LEU A C 1
ATOM 904 O O . LEU A 1 116 ? -10.055 12.32 -6.949 1 91.12 116 LEU A O 1
ATOM 908 N N . LEU A 1 117 ? -11.227 14.172 -6.328 1 92.94 117 LEU A N 1
ATOM 909 C CA . LEU A 1 117 ? -11.641 14.484 -7.691 1 92.94 117 LEU A CA 1
ATOM 910 C C . LEU A 1 117 ? -10.508 15.156 -8.461 1 92.94 117 LEU A C 1
ATOM 912 O O . LEU A 1 117 ? -9.773 15.977 -7.906 1 92.94 117 LEU A O 1
ATOM 916 N N . VAL A 1 118 ? -10.328 14.727 -9.68 1 93.38 118 VAL A N 1
ATOM 917 C CA . VAL A 1 118 ? -9.312 15.344 -10.531 1 93.38 118 VAL A CA 1
ATOM 918 C C . VAL A 1 118 ? -9.961 16.422 -11.398 1 93.38 118 VAL A C 1
ATOM 920 O O . VAL A 1 118 ? -10.914 16.141 -12.133 1 93.38 118 VAL A O 1
ATOM 923 N N . LYS A 1 119 ? -9.438 17.641 -11.281 1 93 119 LYS A N 1
ATOM 924 C CA . LYS A 1 119 ? -10 18.781 -11.992 1 93 119 LYS A CA 1
ATOM 925 C C . LYS A 1 119 ? -9.094 19.219 -13.141 1 93 119 LYS A C 1
ATOM 927 O O . LYS A 1 119 ? -7.871 19.234 -13 1 93 119 LYS A O 1
ATOM 932 N N . GLU A 1 120 ? -9.648 19.344 -14.328 1 90.19 120 GLU A N 1
ATOM 933 C CA . GLU A 1 120 ? -9.008 19.938 -15.5 1 90.19 120 GLU A CA 1
ATOM 934 C C . GLU A 1 120 ? -9.867 21.047 -16.094 1 90.19 120 GLU A C 1
ATOM 936 O O . GLU A 1 120 ? -11.016 20.812 -16.484 1 90.19 120 GLU A O 1
ATOM 941 N N . ASP A 1 121 ? -9.328 22.25 -16.297 1 86.06 121 ASP A N 1
ATOM 942 C CA . ASP A 1 121 ? -10.008 23.391 -16.906 1 86.06 121 ASP A CA 1
ATOM 943 C C . ASP A 1 121 ? -11.414 23.562 -16.344 1 86.06 121 ASP A C 1
ATOM 945 O O . ASP A 1 121 ? -12.391 23.625 -17.094 1 86.06 121 ASP A O 1
ATOM 949 N N . ASN A 1 122 ? -11.633 23.406 -15.039 1 82.69 122 ASN A N 1
ATOM 950 C CA . ASN A 1 122 ? -12.828 23.703 -14.258 1 82.69 122 ASN A CA 1
ATOM 951 C C . ASN A 1 122 ? -13.859 22.578 -14.383 1 82.69 122 ASN A C 1
ATOM 953 O O . ASN A 1 122 ? -15.031 22.781 -14.062 1 82.69 122 ASN A O 1
ATOM 957 N N . HIS A 1 123 ? -13.492 21.469 -15.008 1 88.69 123 HIS A N 1
ATOM 958 C CA . HIS A 1 123 ? -14.344 20.281 -15.008 1 88.69 123 HIS A CA 1
ATOM 959 C C . HIS A 1 123 ? -13.648 19.109 -14.352 1 88.69 123 HIS A C 1
ATOM 961 O O . HIS A 1 123 ? -12.414 19.016 -14.375 1 88.69 123 HIS A O 1
ATOM 967 N N . PHE A 1 124 ? -14.484 18.234 -13.812 1 92.88 124 PHE A N 1
ATOM 968 C CA . PHE A 1 124 ? -13.93 17.031 -13.203 1 92.88 124 PHE A CA 1
ATOM 969 C C . PHE A 1 124 ? -13.766 15.93 -14.242 1 92.88 124 PHE A C 1
ATOM 971 O O . PHE A 1 124 ? -14.711 15.602 -14.961 1 92.88 124 PHE A O 1
ATOM 978 N N . VAL A 1 125 ? -12.562 15.336 -14.352 1 91.44 125 VAL A N 1
ATOM 979 C CA . VAL A 1 125 ? -12.281 14.367 -15.414 1 91.44 125 VAL A CA 1
ATOM 980 C C . VAL A 1 125 ? -12.164 12.969 -14.82 1 91.44 125 VAL A C 1
ATOM 982 O O . VAL A 1 125 ? -12.117 11.977 -15.547 1 91.44 125 VAL A O 1
ATOM 985 N N . GLY A 1 126 ? -12.141 12.883 -13.508 1 92.31 126 GLY A N 1
ATOM 986 C CA . GLY A 1 126 ? -12.023 11.594 -12.852 1 92.31 126 GLY A CA 1
ATOM 987 C C . GLY A 1 126 ? -11.773 11.711 -11.359 1 92.31 126 GLY A C 1
ATOM 988 O O . GLY A 1 126 ? -12.008 12.758 -10.758 1 92.31 126 GLY A O 1
ATOM 989 N N . TRP A 1 127 ? -11.453 10.609 -10.758 1 91.25 127 TRP A N 1
ATOM 990 C CA . TRP A 1 127 ? -11.109 10.609 -9.336 1 91.25 127 TRP A CA 1
ATOM 991 C C . TRP A 1 127 ? -10.016 9.586 -9.047 1 91.25 127 TRP A C 1
ATOM 993 O O . TRP A 1 127 ? -9.773 8.688 -9.844 1 91.25 127 TRP A O 1
ATOM 1003 N N . ILE A 1 128 ? -9.266 9.828 -7.996 1 88.94 128 ILE A N 1
ATOM 1004 C CA . ILE A 1 128 ? -8.18 8.938 -7.598 1 88.94 128 ILE A CA 1
ATOM 1005 C C . ILE A 1 128 ? -8.344 8.547 -6.129 1 88.94 128 ILE A C 1
ATOM 1007 O O . ILE A 1 128 ? -8.789 9.352 -5.312 1 88.94 128 ILE A O 1
ATOM 1011 N N . SER A 1 129 ? -8.016 7.215 -5.844 1 88.94 129 SER A N 1
ATOM 1012 C CA . SER A 1 129 ? -8.031 6.746 -4.461 1 88.94 129 SER A CA 1
ATOM 1013 C C . SER A 1 129 ? -6.629 6.762 -3.857 1 88.94 129 SER A C 1
ATOM 1015 O O . SER A 1 129 ? -5.637 6.699 -4.582 1 88.94 129 SER A O 1
ATOM 1017 N N . ARG A 1 130 ? -6.594 6.918 -2.537 1 83.81 130 ARG A N 1
ATOM 1018 C CA . ARG A 1 130 ? -5.316 6.871 -1.833 1 83.81 130 ARG A CA 1
ATOM 1019 C C . ARG A 1 130 ? -4.578 5.57 -2.127 1 83.81 130 ARG A C 1
ATOM 1021 O O . ARG A 1 130 ? -3.367 5.578 -2.361 1 83.81 130 ARG A O 1
ATOM 1028 N N . ASN A 1 131 ? -5.285 4.461 -2.193 1 78.88 131 ASN A N 1
ATOM 1029 C CA . ASN A 1 131 ? -4.68 3.162 -2.471 1 78.88 131 ASN A CA 1
ATOM 1030 C C . ASN A 1 131 ? -4.051 3.123 -3.861 1 78.88 131 ASN A C 1
ATOM 1032 O O . ASN A 1 131 ? -2.975 2.551 -4.043 1 78.88 131 ASN A O 1
ATOM 1036 N N . LYS A 1 132 ? -4.73 3.688 -4.781 1 78.75 132 LYS A N 1
ATOM 1037 C CA . LYS A 1 132 ? -4.203 3.721 -6.141 1 78.75 132 LYS A CA 1
ATOM 1038 C C . LYS A 1 132 ? -2.869 4.461 -6.195 1 78.75 132 LYS A C 1
ATOM 1040 O O . LYS A 1 132 ? -1.936 4.023 -6.871 1 78.75 132 LYS A O 1
ATOM 1045 N N . ILE A 1 133 ? -2.791 5.594 -5.492 1 78.25 133 ILE A N 1
ATOM 1046 C CA . ILE A 1 133 ? -1.555 6.367 -5.516 1 78.25 133 ILE A CA 1
ATOM 1047 C C . ILE A 1 133 ? -0.451 5.602 -4.789 1 78.25 133 ILE A C 1
ATOM 1049 O O . ILE A 1 133 ? 0.688 5.547 -5.258 1 78.25 133 ILE A O 1
ATOM 1053 N N . LEU A 1 134 ? -0.777 5.066 -3.646 1 75.38 134 LEU A N 1
ATOM 1054 C CA . LEU A 1 134 ? 0.197 4.34 -2.838 1 75.38 134 LEU A CA 1
ATOM 1055 C C . LEU A 1 134 ? 0.828 3.205 -3.637 1 75.38 134 LEU A C 1
ATOM 1057 O O . LEU A 1 134 ? 2.025 2.943 -3.512 1 75.38 134 LEU A O 1
ATOM 1061 N N . THR A 1 135 ? 0.013 2.621 -4.434 1 72.69 135 THR A N 1
ATOM 1062 C CA . THR A 1 135 ? 0.502 1.455 -5.164 1 72.69 135 THR A CA 1
ATOM 1063 C C . THR A 1 135 ? 1.366 1.882 -6.348 1 72.69 135 THR A C 1
ATOM 1065 O O . THR A 1 135 ? 2.121 1.074 -6.895 1 72.69 135 THR A O 1
ATOM 1068 N N . GLU A 1 136 ? 1.262 3.125 -6.707 1 63.66 136 GLU A N 1
ATOM 1069 C CA . GLU A 1 136 ? 2.082 3.629 -7.805 1 63.66 136 GLU A CA 1
ATOM 1070 C C . GLU A 1 136 ? 3.535 3.803 -7.371 1 63.66 136 GLU A C 1
ATOM 1072 O O . GLU A 1 136 ? 4.43 3.893 -8.211 1 63.66 136 GLU A O 1
ATOM 1077 N N . GLN A 1 137 ? 3.789 3.98 -6.059 1 58.28 137 GLN A N 1
ATOM 1078 C CA . GLN A 1 137 ? 5.156 4.062 -5.555 1 58.28 137 GLN A CA 1
ATOM 1079 C C . GLN A 1 137 ? 5.812 2.686 -5.52 1 58.28 137 GLN A C 1
ATOM 1081 O O . GLN A 1 137 ? 7.008 2.57 -5.238 1 58.28 137 GLN A O 1
ATOM 1086 N N . TYR A 1 138 ? 5.641 1.8 -6.336 1 53.41 138 TYR A N 1
ATOM 1087 C CA . TYR A 1 138 ? 5.973 0.38 -6.332 1 53.41 138 TYR A CA 1
ATOM 1088 C C . TYR A 1 138 ? 7.355 0.145 -5.73 1 53.41 138 TYR A C 1
ATOM 1090 O O . TYR A 1 138 ? 8.375 0.384 -6.383 1 53.41 138 TYR A O 1
ATOM 1098 N N . GLN A 1 139 ? 7.449 0.52 -4.285 1 58.25 139 GLN A N 1
ATOM 1099 C CA . GLN A 1 139 ? 8.75 -0.024 -3.922 1 58.25 139 GLN A CA 1
ATOM 1100 C C . GLN A 1 139 ? 8.617 -1.397 -3.27 1 58.25 139 GLN A C 1
ATOM 1102 O O . GLN A 1 139 ? 9.609 -1.992 -2.846 1 58.25 139 GLN A O 1
ATOM 1107 N N . GLY A 1 140 ? 7.957 -2.436 -3.865 1 64.62 140 GLY A N 1
ATOM 1108 C CA . GLY A 1 140 ? 7.922 -3.809 -3.387 1 64.62 140 GLY A CA 1
ATOM 1109 C C . GLY A 1 140 ? 6.992 -4.699 -4.188 1 64.62 140 GLY A C 1
ATOM 1110 O O . GLY A 1 140 ? 6.059 -4.211 -4.832 1 64.62 140 GLY A O 1
ATOM 1111 N N . PRO A 1 141 ? 7.363 -5.906 -4.254 1 74.81 141 PRO A N 1
ATOM 1112 C CA . PRO A 1 141 ? 6.629 -6.836 -5.109 1 74.81 141 PRO A CA 1
ATOM 1113 C C . PRO A 1 141 ? 5.145 -6.91 -4.762 1 74.81 141 PRO A C 1
ATOM 1115 O O . PRO A 1 141 ? 4.301 -7.043 -5.656 1 74.81 141 PRO A O 1
ATOM 1118 N N . PHE A 1 142 ? 4.816 -6.719 -3.551 1 73.25 142 PHE A N 1
ATOM 1119 C CA . PHE A 1 142 ? 3.426 -6.914 -3.156 1 73.25 142 PHE A CA 1
ATOM 1120 C C . PHE A 1 142 ? 2.592 -5.68 -3.486 1 73.25 142 PHE A C 1
ATOM 1122 O O . PHE A 1 142 ? 1.419 -5.797 -3.85 1 73.25 142 PHE A O 1
ATOM 1129 N N . ILE A 1 143 ? 3.193 -4.484 -3.24 1 74.19 143 ILE A N 1
ATOM 1130 C CA . ILE A 1 143 ? 2.521 -3.271 -3.688 1 74.19 143 ILE A CA 1
ATOM 1131 C C . ILE A 1 143 ? 2.348 -3.305 -5.203 1 74.19 143 ILE A C 1
ATOM 1133 O O . ILE A 1 143 ? 1.334 -2.838 -5.73 1 74.19 143 ILE A O 1
ATOM 1137 N N . PHE A 1 144 ? 3.326 -3.801 -5.828 1 80.94 144 PHE A N 1
ATOM 1138 C CA . PHE A 1 144 ? 3.244 -3.98 -7.273 1 80.94 144 PHE A CA 1
ATOM 1139 C C . PHE A 1 144 ? 2.057 -4.863 -7.641 1 80.94 144 PHE A C 1
ATOM 1141 O O . PHE A 1 144 ? 1.27 -4.516 -8.523 1 80.94 144 PHE A O 1
ATOM 1148 N N . ILE A 1 145 ? 1.846 -5.988 -6.977 1 82.88 145 ILE A N 1
ATOM 1149 C CA . ILE A 1 145 ? 0.737 -6.898 -7.242 1 82.88 145 ILE A CA 1
ATOM 1150 C C . ILE A 1 145 ? -0.588 -6.188 -6.98 1 82.88 145 ILE A C 1
ATOM 1152 O O . ILE A 1 145 ? -1.529 -6.305 -7.77 1 82.88 145 ILE A O 1
ATOM 1156 N N . GLN A 1 146 ? -0.636 -5.434 -5.902 1 78 146 GLN A N 1
ATOM 1157 C CA . GLN A 1 146 ? -1.829 -4.648 -5.602 1 78 146 GLN A CA 1
ATOM 1158 C C . GLN A 1 146 ? -2.145 -3.674 -6.73 1 78 146 GLN A C 1
ATOM 1160 O O . GLN A 1 146 ? -3.312 -3.439 -7.051 1 78 146 GLN A O 1
ATOM 1165 N N . SER A 1 147 ? -1.127 -3.064 -7.258 1 81.81 147 SER A N 1
ATOM 1166 C CA . SER A 1 147 ? -1.304 -2.105 -8.344 1 81.81 147 SER A CA 1
ATOM 1167 C C . SER A 1 147 ? -1.88 -2.779 -9.586 1 81.81 147 SER A C 1
ATOM 1169 O O . SER A 1 147 ? -2.635 -2.16 -10.344 1 81.81 147 SER A O 1
ATOM 1171 N N . LEU A 1 148 ? -1.559 -4.062 -9.781 1 86.62 148 LEU A N 1
ATOM 1172 C CA . LEU A 1 148 ? -2.09 -4.82 -10.914 1 86.62 148 LEU A CA 1
ATOM 1173 C C . LEU A 1 148 ? -3.594 -5.027 -10.766 1 86.62 148 LEU A C 1
ATOM 1175 O O . LEU A 1 148 ? -4.336 -4.91 -11.742 1 86.62 148 LEU A O 1
ATOM 1179 N N . LYS A 1 149 ? -4.023 -5.211 -9.57 1 82.25 149 LYS A N 1
ATOM 1180 C CA . LYS A 1 149 ? -5.441 -5.434 -9.305 1 82.25 149 LYS A CA 1
ATOM 1181 C C . LYS A 1 149 ? -6.262 -4.188 -9.617 1 82.25 149 LYS A C 1
ATOM 1183 O O . LYS A 1 149 ? -7.449 -4.285 -9.938 1 82.25 149 LYS A O 1
ATOM 1188 N N . GLN A 1 150 ? -5.562 -3.066 -9.594 1 76.25 150 GLN A N 1
ATOM 1189 C CA . GLN A 1 150 ? -6.262 -1.801 -9.781 1 76.25 150 GLN A CA 1
ATOM 1190 C C . GLN A 1 150 ? -6.113 -1.297 -11.219 1 76.25 150 GLN A C 1
ATOM 1192 O O . GLN A 1 150 ? -6.613 -0.223 -11.555 1 76.25 150 GLN A O 1
ATOM 1197 N N . ALA A 1 151 ? -5.426 -2.084 -12.055 1 81.56 151 ALA A N 1
ATOM 1198 C CA . ALA A 1 151 ? -5.234 -1.663 -13.438 1 81.56 151 ALA A CA 1
ATOM 1199 C C . ALA A 1 151 ? -6.566 -1.595 -14.18 1 81.56 151 ALA A C 1
ATOM 1201 O O . ALA A 1 151 ? -7.434 -2.453 -13.992 1 81.56 151 ALA A O 1
ATOM 1202 N N . LEU A 1 152 ? -6.723 -0.562 -14.992 1 79.44 152 LEU A N 1
ATOM 1203 C CA . LEU A 1 152 ? -8.023 -0.289 -15.594 1 79.44 152 LEU A CA 1
ATOM 1204 C C . LEU A 1 152 ? -8.133 -0.938 -16.969 1 79.44 152 LEU A C 1
ATOM 1206 O O . LEU A 1 152 ? -9.234 -1.205 -17.453 1 79.44 152 LEU A O 1
ATOM 1210 N N . ASP A 1 153 ? -6.992 -1.104 -17.641 1 87.19 153 ASP A N 1
ATOM 1211 C CA . ASP A 1 153 ? -7.047 -1.659 -19 1 87.19 153 ASP A CA 1
ATOM 1212 C C . ASP A 1 153 ? -5.785 -2.453 -19.312 1 87.19 153 ASP A C 1
ATOM 1214 O O . ASP A 1 153 ? -4.859 -2.51 -18.516 1 87.19 153 ASP A O 1
ATOM 1218 N N . VAL A 1 154 ? -5.852 -3.078 -20.5 1 91.38 154 VAL A N 1
ATOM 1219 C CA . VAL A 1 154 ? -4.789 -3.984 -20.922 1 91.38 154 VAL A CA 1
ATOM 1220 C C . VAL A 1 154 ? -3.5 -3.199 -21.156 1 91.38 154 VAL A C 1
ATOM 1222 O O . VAL A 1 154 ? -2.406 -3.701 -20.875 1 91.38 154 VAL A O 1
ATOM 1225 N N . GLU A 1 155 ? -3.629 -2.01 -21.594 1 91.19 155 GLU A N 1
ATOM 1226 C CA . GLU A 1 155 ? -2.445 -1.188 -21.828 1 91.19 155 GLU A CA 1
ATOM 1227 C C . GLU A 1 155 ? -1.695 -0.915 -20.516 1 91.19 155 GLU A C 1
ATOM 1229 O O . GLU A 1 155 ? -0.463 -0.949 -20.484 1 91.19 155 GLU A O 1
ATOM 1234 N N . GLU A 1 156 ? -2.43 -0.599 -19.531 1 89.25 156 GLU A N 1
ATOM 1235 C CA . GLU A 1 156 ? -1.811 -0.401 -18.219 1 89.25 156 GLU A CA 1
ATOM 1236 C C . GLU A 1 156 ? -1.107 -1.669 -17.75 1 89.25 156 GLU A C 1
ATOM 1238 O O . GLU A 1 156 ? -0.008 -1.604 -17.188 1 89.25 156 GLU A O 1
ATOM 1243 N N . LEU A 1 157 ? -1.705 -2.789 -17.953 1 92.38 157 LEU A N 1
ATOM 1244 C CA . LEU A 1 157 ? -1.119 -4.062 -17.547 1 92.38 157 LEU A CA 1
ATOM 1245 C C . LEU A 1 157 ? 0.165 -4.336 -18.328 1 92.38 157 LEU A C 1
ATOM 1247 O O . LEU A 1 157 ? 1.137 -4.852 -17.766 1 92.38 157 LEU A O 1
ATOM 1251 N N . LYS A 1 158 ? 0.141 -3.99 -19.594 1 92.56 158 LYS A N 1
ATOM 1252 C CA . LYS A 1 158 ? 1.315 -4.152 -20.453 1 92.56 158 LYS A CA 1
ATOM 1253 C C . LYS A 1 158 ? 2.49 -3.33 -19.922 1 92.56 158 LYS A C 1
ATOM 1255 O O . LYS A 1 158 ? 3.617 -3.826 -19.844 1 92.56 158 LYS A O 1
ATOM 1260 N N . GLN A 1 159 ? 2.23 -2.154 -19.531 1 88.44 159 GLN A N 1
ATOM 1261 C CA . GLN A 1 159 ? 3.268 -1.279 -19 1 88.44 159 GLN A CA 1
ATOM 1262 C C . GLN A 1 159 ? 3.812 -1.816 -17.672 1 88.44 159 GLN A C 1
ATOM 1264 O O . GLN A 1 159 ? 5.016 -1.757 -17.422 1 88.44 159 GLN A O 1
ATOM 1269 N N . LYS A 1 160 ? 3 -2.301 -16.969 1 87.94 160 LYS A N 1
ATOM 1270 C CA . LYS A 1 160 ? 3.418 -2.824 -15.664 1 87.94 160 LYS A CA 1
ATOM 1271 C C . LYS A 1 160 ? 4.23 -4.105 -15.828 1 87.94 160 LYS A C 1
ATOM 1273 O O . LYS A 1 160 ? 5.195 -4.332 -15.094 1 87.94 160 LYS A O 1
ATOM 1278 N N . TRP A 1 161 ? 3.855 -4.953 -16.781 1 90.38 161 TRP A N 1
ATOM 1279 C CA . TRP A 1 161 ? 4.594 -6.184 -17.047 1 90.38 161 TRP A CA 1
ATOM 1280 C C . TRP A 1 161 ? 6.051 -5.883 -17.391 1 90.38 161 TRP A C 1
ATOM 1282 O O . TRP A 1 161 ? 6.949 -6.645 -17.031 1 90.38 161 TRP A O 1
ATOM 1292 N N . ARG A 1 162 ? 6.289 -4.766 -17.953 1 87.31 162 ARG A N 1
ATOM 1293 C CA . ARG A 1 162 ? 7.633 -4.383 -18.375 1 87.31 162 ARG A CA 1
ATOM 1294 C C . ARG A 1 162 ? 8.539 -4.145 -17.172 1 87.31 162 ARG A C 1
ATOM 1296 O O . ARG A 1 162 ? 9.766 -4.188 -17.297 1 87.31 162 ARG A O 1
ATOM 1303 N N . ILE A 1 163 ? 7.953 -3.977 -16.047 1 83.81 163 ILE A N 1
ATOM 1304 C CA . ILE A 1 163 ? 8.695 -3.66 -14.844 1 83.81 163 ILE A CA 1
ATOM 1305 C C . ILE A 1 163 ? 9.109 -4.949 -14.133 1 83.81 163 ILE A C 1
ATOM 1307 O O . ILE A 1 163 ? 10.016 -4.945 -13.297 1 83.81 163 ILE A O 1
ATOM 1311 N N . VAL A 1 164 ? 8.539 -6.059 -14.445 1 87.94 164 VAL A N 1
ATOM 1312 C CA . VAL A 1 164 ? 8.656 -7.301 -13.695 1 87.94 164 VAL A CA 1
ATOM 1313 C C . VAL A 1 164 ? 10.094 -7.809 -13.742 1 87.94 164 VAL A C 1
ATOM 1315 O O . VAL A 1 164 ? 10.648 -8.227 -12.719 1 87.94 164 VAL A O 1
ATOM 1318 N N . PRO A 1 165 ? 10.773 -7.727 -14.922 1 87.62 165 PRO A N 1
ATOM 1319 C CA . PRO A 1 165 ? 12.164 -8.195 -14.945 1 87.62 165 PRO A CA 1
ATOM 1320 C C . PRO A 1 165 ? 13.062 -7.43 -13.984 1 87.62 165 PRO A C 1
ATOM 1322 O O . PRO A 1 165 ? 13.906 -8.031 -13.305 1 87.62 165 PRO A O 1
ATOM 1325 N N . LEU A 1 166 ? 12.867 -6.199 -13.883 1 83.81 166 LEU A N 1
ATOM 1326 C CA . LEU A 1 166 ? 13.648 -5.387 -12.961 1 83.81 166 LEU A CA 1
ATOM 1327 C C . LEU A 1 166 ? 13.344 -5.766 -11.516 1 83.81 166 LEU A C 1
ATOM 1329 O O . LEU A 1 166 ? 14.25 -5.832 -10.68 1 83.81 166 LEU A O 1
ATOM 1333 N N . MET A 1 167 ? 12.156 -5.922 -11.219 1 81.44 167 MET A N 1
ATOM 1334 C CA . MET A 1 167 ? 11.742 -6.34 -9.883 1 81.44 167 MET A CA 1
ATOM 1335 C C . MET A 1 167 ? 12.391 -7.664 -9.5 1 81.44 167 MET A C 1
ATOM 1337 O O . MET A 1 167 ? 12.914 -7.809 -8.398 1 81.44 167 MET A O 1
ATOM 1341 N N . VAL A 1 168 ? 12.336 -8.633 -10.398 1 86.25 168 VAL A N 1
ATOM 1342 C CA . VAL A 1 168 ? 12.922 -9.945 -10.156 1 86.25 168 VAL A CA 1
ATOM 1343 C C . VAL A 1 168 ? 14.43 -9.805 -9.922 1 86.25 168 VAL A C 1
ATOM 1345 O O . VAL A 1 168 ? 14.977 -10.406 -8.992 1 86.25 168 VAL A O 1
ATOM 1348 N N . HIS A 1 169 ? 15.086 -9.008 -10.703 1 84 169 HIS A N 1
ATOM 1349 C CA . HIS A 1 169 ? 16.516 -8.773 -10.555 1 84 169 HIS A CA 1
ATOM 1350 C C . HIS A 1 169 ? 16.844 -8.219 -9.172 1 84 169 HIS A C 1
ATOM 1352 O O . HIS A 1 169 ? 17.797 -8.664 -8.523 1 84 169 HIS A O 1
ATOM 1358 N N . GLN A 1 170 ? 16.047 -7.32 -8.727 1 75.5 170 GLN A N 1
ATOM 1359 C CA . GLN A 1 170 ? 16.25 -6.703 -7.422 1 75.5 170 GLN A CA 1
ATOM 1360 C C . GLN A 1 170 ? 16.078 -7.719 -6.297 1 75.5 170 GLN A C 1
ATOM 1362 O O . GLN A 1 170 ? 16.812 -7.707 -5.316 1 75.5 170 GLN A O 1
ATOM 1367 N N . LEU A 1 171 ? 15.109 -8.555 -6.426 1 77.94 171 LEU A N 1
ATOM 1368 C CA . LEU A 1 171 ? 14.859 -9.57 -5.414 1 77.94 171 LEU A CA 1
ATOM 1369 C C . LEU A 1 171 ? 16.016 -10.562 -5.344 1 77.94 171 LEU A C 1
ATOM 1371 O O . LEU A 1 171 ? 16.438 -10.953 -4.258 1 77.94 171 LEU A O 1
ATOM 1375 N N . VAL A 1 172 ? 16.516 -10.945 -6.52 1 80.06 172 VAL A N 1
ATOM 1376 C CA . VAL A 1 172 ? 17.641 -11.867 -6.574 1 80.06 172 VAL A CA 1
ATOM 1377 C C . VAL A 1 172 ? 18.875 -11.219 -5.941 1 80.06 172 VAL A C 1
ATOM 1379 O O . VAL A 1 172 ? 19.562 -11.852 -5.137 1 80.06 172 VAL A O 1
ATOM 1382 N N . GLU A 1 173 ? 19.047 -10.008 -6.238 1 73.56 173 GLU A N 1
ATOM 1383 C CA . GLU A 1 173 ? 20.188 -9.273 -5.715 1 73.56 173 GLU A CA 1
ATOM 1384 C C . GLU A 1 173 ? 20.109 -9.141 -4.195 1 73.56 173 GLU A C 1
ATOM 1386 O O . GLU A 1 173 ? 21.141 -9.164 -3.512 1 73.56 173 GLU A O 1
ATOM 1391 N N . LYS A 1 174 ? 18.953 -9.078 -3.779 1 68.56 174 LYS A N 1
ATOM 1392 C CA . LYS A 1 174 ? 18.734 -8.938 -2.342 1 68.56 174 LYS A CA 1
ATOM 1393 C C . LYS A 1 174 ? 18.844 -10.289 -1.636 1 68.56 174 LYS A C 1
ATOM 1395 O O . LYS A 1 174 ? 18.734 -10.367 -0.411 1 68.56 174 LYS A O 1
ATOM 1400 N N . GLY A 1 175 ? 18.969 -11.375 -2.385 1 73.38 175 GLY A N 1
ATOM 1401 C CA . GLY A 1 175 ? 19.188 -12.695 -1.824 1 73.38 175 GLY A CA 1
ATOM 1402 C C . GLY A 1 175 ? 17.891 -13.406 -1.455 1 73.38 175 GLY A C 1
ATOM 1403 O O . GLY A 1 175 ? 17.906 -14.328 -0.637 1 73.38 175 GLY A O 1
ATOM 1404 N N . ILE A 1 176 ? 16.844 -12.883 -1.966 1 73.44 176 ILE A N 1
ATOM 1405 C CA . ILE A 1 176 ? 15.578 -13.562 -1.712 1 73.44 176 ILE A CA 1
ATOM 1406 C C . ILE A 1 176 ? 15.594 -14.945 -2.355 1 73.44 176 ILE A C 1
ATOM 1408 O O . ILE A 1 176 ? 16.062 -15.109 -3.486 1 73.44 176 ILE A O 1
ATOM 1412 N N . ARG A 1 177 ? 15.055 -15.922 -1.658 1 80.81 177 ARG A N 1
ATOM 1413 C CA . ARG A 1 177 ? 15.031 -17.297 -2.148 1 80.81 177 ARG A CA 1
ATOM 1414 C C . ARG A 1 177 ? 14.258 -17.406 -3.455 1 80.81 177 ARG A C 1
ATOM 1416 O O . ARG A 1 177 ? 13.211 -16.766 -3.613 1 80.81 177 ARG A O 1
ATOM 1423 N N . ALA A 1 178 ? 14.742 -18.266 -4.281 1 87.56 178 ALA A N 1
ATOM 1424 C CA . ALA A 1 178 ? 14.133 -18.453 -5.59 1 87.56 178 ALA A CA 1
ATOM 1425 C C . ALA A 1 178 ? 12.688 -18.938 -5.457 1 87.56 178 ALA A C 1
ATOM 1427 O O . ALA A 1 178 ? 11.828 -18.562 -6.258 1 87.56 178 ALA A O 1
ATOM 1428 N N . SER A 1 179 ? 12.422 -19.781 -4.477 1 88.25 179 SER A N 1
ATOM 1429 C CA . SER A 1 179 ? 11.07 -20.281 -4.262 1 88.25 179 SER A CA 1
ATOM 1430 C C . SER A 1 179 ? 10.086 -19.141 -4.02 1 88.25 179 SER A C 1
ATOM 1432 O O . SER A 1 179 ? 8.961 -19.172 -4.52 1 88.25 179 SER A O 1
ATOM 1434 N N . ILE A 1 180 ? 10.516 -18.172 -3.301 1 81.25 180 ILE A N 1
ATOM 1435 C CA . ILE A 1 180 ? 9.68 -17.016 -3.002 1 81.25 180 ILE A CA 1
ATOM 1436 C C . ILE A 1 180 ? 9.508 -16.172 -4.262 1 81.25 180 ILE A C 1
ATOM 1438 O O . ILE A 1 180 ? 8.391 -15.742 -4.574 1 81.25 180 ILE A O 1
ATOM 1442 N N . ILE A 1 181 ? 10.586 -15.938 -4.953 1 86.81 181 ILE A N 1
ATOM 1443 C CA . ILE A 1 181 ? 10.539 -15.133 -6.172 1 86.81 181 ILE A CA 1
ATOM 1444 C C . ILE A 1 181 ? 9.578 -15.773 -7.176 1 86.81 181 ILE A C 1
ATOM 1446 O O . ILE A 1 181 ? 8.766 -15.078 -7.789 1 86.81 181 ILE A O 1
ATOM 1450 N N . ASN A 1 182 ? 9.633 -17.078 -7.258 1 90.56 182 ASN A N 1
ATOM 1451 C CA . ASN A 1 182 ? 8.734 -17.797 -8.148 1 90.56 182 ASN A CA 1
ATOM 1452 C C . ASN A 1 182 ? 7.27 -17.547 -7.781 1 90.56 182 ASN A C 1
ATOM 1454 O O . ASN A 1 182 ? 6.426 -17.359 -8.664 1 90.56 182 ASN A O 1
ATOM 1458 N N . GLN A 1 183 ? 7.012 -17.641 -6.531 1 86.44 183 GLN A N 1
ATOM 1459 C CA . GLN A 1 183 ? 5.648 -17.438 -6.062 1 86.44 183 GLN A CA 1
ATOM 1460 C C . GLN A 1 183 ? 5.172 -16.016 -6.375 1 86.44 183 GLN A C 1
ATOM 1462 O O . GLN A 1 183 ? 4.012 -15.812 -6.742 1 86.44 183 GLN A O 1
ATOM 1467 N N . ILE A 1 184 ? 6.062 -15.055 -6.219 1 84.88 184 ILE A N 1
ATOM 1468 C CA . ILE A 1 184 ? 5.742 -13.656 -6.5 1 84.88 184 ILE A CA 1
ATOM 1469 C C . ILE A 1 184 ? 5.445 -13.492 -7.988 1 84.88 184 ILE A C 1
ATOM 1471 O O . ILE A 1 184 ? 4.43 -12.898 -8.367 1 84.88 184 ILE A O 1
ATOM 1475 N N . VAL A 1 185 ? 6.316 -14.031 -8.797 1 90.19 185 VAL A N 1
ATOM 1476 C CA . VAL A 1 185 ? 6.129 -13.922 -10.242 1 90.19 185 VAL A CA 1
ATOM 1477 C C . VAL A 1 185 ? 4.828 -14.602 -10.648 1 90.19 185 VAL A C 1
ATOM 1479 O O . VAL A 1 185 ? 4.078 -14.086 -11.477 1 90.19 185 VAL A O 1
ATOM 1482 N N . SER A 1 186 ? 4.57 -15.711 -10.047 1 91.25 186 SER A N 1
ATOM 1483 C CA . SER A 1 186 ? 3.33 -16.422 -10.336 1 91.25 186 SER A CA 1
ATOM 1484 C C . SER A 1 186 ? 2.113 -15.602 -9.914 1 91.25 186 SER A C 1
ATOM 1486 O O . SER A 1 186 ? 1.108 -15.57 -10.633 1 91.25 186 SER A O 1
ATOM 1488 N N . ALA A 1 187 ? 2.213 -15.008 -8.734 1 87.5 187 ALA A N 1
ATOM 1489 C CA . ALA A 1 187 ? 1.122 -14.148 -8.281 1 87.5 187 ALA A CA 1
ATOM 1490 C C . ALA A 1 187 ? 0.908 -12.984 -9.242 1 87.5 187 ALA A C 1
ATOM 1492 O O . ALA A 1 187 ? -0.229 -12.57 -9.484 1 87.5 187 ALA A O 1
ATOM 1493 N N . VAL A 1 188 ? 1.984 -12.438 -9.703 1 89.62 188 VAL A N 1
ATOM 1494 C CA . VAL A 1 188 ? 1.922 -11.359 -10.688 1 89.62 188 VAL A CA 1
ATOM 1495 C C . VAL A 1 188 ? 1.18 -11.836 -11.93 1 89.62 188 VAL A C 1
ATOM 1497 O O . VAL A 1 188 ? 0.211 -11.203 -12.359 1 89.62 188 VAL A O 1
ATOM 1500 N N . THR A 1 189 ? 1.568 -12.938 -12.438 1 93.19 189 THR A N 1
ATOM 1501 C CA . THR A 1 189 ? 0.971 -13.469 -13.664 1 93.19 189 THR A CA 1
ATOM 1502 C C . THR A 1 189 ? -0.489 -13.844 -13.43 1 93.19 189 THR A C 1
ATOM 1504 O O . THR A 1 189 ? -1.343 -13.609 -14.289 1 93.19 189 THR A O 1
ATOM 1507 N N . ASP A 1 190 ? -0.749 -14.453 -12.289 1 93 190 ASP A N 1
ATOM 1508 C CA . ASP A 1 190 ? -2.127 -14.773 -11.938 1 93 190 ASP A CA 1
ATOM 1509 C C . ASP A 1 190 ? -3 -13.523 -11.922 1 93 190 ASP A C 1
ATOM 1511 O O . ASP A 1 190 ? -4.098 -13.523 -12.484 1 93 190 ASP A O 1
ATOM 1515 N N . THR A 1 191 ? -2.469 -12.484 -11.242 1 91.38 191 THR A N 1
ATOM 1516 C CA . THR A 1 191 ? -3.234 -11.25 -11.102 1 91.38 191 THR A CA 1
ATOM 1517 C C . THR A 1 191 ? -3.484 -10.609 -12.453 1 91.38 191 THR A C 1
ATOM 1519 O O . THR A 1 191 ? -4.582 -10.109 -12.719 1 91.38 191 THR A O 1
ATOM 1522 N N . ILE A 1 192 ? -2.504 -10.617 -13.281 1 93.75 192 ILE A N 1
ATOM 1523 C CA . ILE A 1 192 ? -2.66 -10.078 -14.625 1 93.75 192 ILE A CA 1
ATOM 1524 C C . ILE A 1 192 ? -3.736 -10.859 -15.375 1 93.75 192 ILE A C 1
ATOM 1526 O O . ILE A 1 192 ? -4.633 -10.273 -15.984 1 93.75 192 ILE A O 1
ATOM 1530 N N . THR A 1 193 ? -3.666 -12.164 -15.305 1 95.06 193 THR A N 1
ATOM 1531 C CA . THR A 1 193 ? -4.641 -13.016 -15.977 1 95.06 193 THR A CA 1
ATOM 1532 C C . THR A 1 193 ? -6.047 -12.758 -15.445 1 95.06 193 THR A C 1
ATOM 1534 O O . THR A 1 193 ? -6.996 -12.625 -16.219 1 95.06 193 THR A O 1
ATOM 1537 N N . GLN A 1 194 ? -6.156 -12.688 -14.172 1 93.94 194 GLN A N 1
ATOM 1538 C CA . GLN A 1 194 ? -7.445 -12.422 -13.547 1 93.94 194 GLN A CA 1
ATOM 1539 C C . GLN A 1 194 ? -8.016 -11.078 -14 1 93.94 194 GLN A C 1
ATOM 1541 O O . GLN A 1 194 ? -9.211 -10.969 -14.289 1 93.94 194 GLN A O 1
ATOM 1546 N N . ARG A 1 195 ? -7.156 -10.086 -14.023 1 92.69 195 ARG A N 1
ATOM 1547 C CA . ARG A 1 195 ? -7.598 -8.758 -14.438 1 92.69 195 ARG A CA 1
ATOM 1548 C C . ARG A 1 195 ? -8.031 -8.758 -15.898 1 92.69 195 ARG A C 1
ATOM 1550 O O . ARG A 1 195 ? -9.016 -8.109 -16.25 1 92.69 195 ARG A O 1
ATOM 1557 N N . VAL A 1 196 ? -7.305 -9.422 -16.734 1 95.62 196 VAL A N 1
ATOM 1558 C CA . VAL A 1 196 ? -7.668 -9.547 -18.141 1 95.62 196 VAL A CA 1
ATOM 1559 C C . VAL A 1 196 ? -9.031 -10.227 -18.266 1 95.62 196 VAL A C 1
ATOM 1561 O O . VAL A 1 196 ? -9.875 -9.789 -19.047 1 95.62 196 VAL A O 1
ATOM 1564 N N . ILE A 1 197 ? -9.242 -11.273 -17.516 1 95.31 197 ILE A N 1
ATOM 1565 C CA . ILE A 1 197 ? -10.508 -12 -17.5 1 95.31 197 ILE A CA 1
ATOM 1566 C C . ILE A 1 197 ? -11.641 -11.055 -17.109 1 95.31 197 ILE A C 1
ATOM 1568 O O . ILE A 1 197 ? -12.68 -11.008 -17.781 1 95.31 197 ILE A O 1
ATOM 1572 N N . GLU A 1 198 ? -11.422 -10.266 -16.125 1 92.06 198 GLU A N 1
ATOM 1573 C CA . GLU A 1 198 ? -12.438 -9.328 -15.641 1 92.06 198 GLU A CA 1
ATOM 1574 C C . GLU A 1 198 ? -12.742 -8.266 -16.703 1 92.06 198 GLU A C 1
ATOM 1576 O O . GLU A 1 198 ? -13.906 -7.902 -16.891 1 92.06 198 GLU A O 1
ATOM 1581 N N . ILE A 1 199 ? -11.719 -7.793 -17.297 1 90.81 199 ILE A N 1
ATOM 1582 C CA . ILE A 1 199 ? -11.891 -6.801 -18.344 1 90.81 199 ILE A CA 1
ATOM 1583 C C . ILE A 1 199 ? -12.711 -7.391 -19.484 1 90.81 199 ILE A C 1
ATOM 1585 O O . ILE A 1 199 ? -13.578 -6.719 -20.047 1 90.81 199 ILE A O 1
ATOM 1589 N N . GLN A 1 200 ? -12.461 -8.625 -19.797 1 93 200 GLN A N 1
ATOM 1590 C CA . GLN A 1 200 ? -13.195 -9.258 -20.891 1 93 200 GLN A CA 1
ATOM 1591 C C . GLN A 1 200 ? -14.656 -9.469 -20.516 1 93 200 GLN A C 1
ATOM 1593 O O . GLN A 1 200 ? -15.539 -9.383 -21.375 1 93 200 GLN A O 1
ATOM 1598 N N . PHE A 1 201 ? -14.992 -9.719 -19.297 1 90.56 201 PHE A N 1
ATOM 1599 C CA . PHE A 1 201 ? -16.375 -9.836 -18.859 1 90.56 201 PHE A CA 1
ATOM 1600 C C . PHE A 1 201 ? -17.109 -8.508 -19.031 1 90.56 201 PHE A C 1
ATOM 1602 O O . PHE A 1 201 ? -18.297 -8.492 -19.375 1 90.56 201 PHE A O 1
ATOM 1609 N N . ASP A 1 202 ? -16.375 -7.512 -18.766 1 85.44 202 ASP A N 1
ATOM 1610 C CA . ASP A 1 202 ? -16.969 -6.191 -18.938 1 85.44 202 ASP A CA 1
ATOM 1611 C C . ASP A 1 202 ? -17.359 -5.949 -20.391 1 85.44 202 ASP A C 1
ATOM 1613 O O . ASP A 1 202 ? -18.344 -5.273 -20.672 1 85.44 202 ASP A O 1
ATOM 1617 N N . GLN A 1 203 ? -16.641 -6.52 -21.25 1 88.06 203 GLN A N 1
ATOM 1618 C CA . GLN A 1 203 ? -16.844 -6.297 -22.688 1 88.06 203 GLN A CA 1
ATOM 1619 C C . GLN A 1 203 ? -17.828 -7.297 -23.25 1 88.06 203 GLN A C 1
ATOM 1621 O O . GLN A 1 203 ? -18.672 -6.941 -24.094 1 88.06 203 GLN A O 1
ATOM 1626 N N . MET A 1 204 ? -17.828 -8.547 -22.812 1 92.94 204 MET A N 1
ATOM 1627 C CA . MET A 1 204 ? -18.594 -9.625 -23.438 1 92.94 204 MET A CA 1
ATOM 1628 C C . MET A 1 204 ? -19.859 -9.922 -22.656 1 92.94 204 MET A C 1
ATOM 1630 O O . MET A 1 204 ? -20.766 -10.578 -23.156 1 92.94 204 MET A O 1
ATOM 1634 N N . GLY A 1 205 ? -19.938 -9.445 -21.438 1 88.88 205 GLY A N 1
ATOM 1635 C CA . GLY A 1 205 ? -21.062 -9.789 -20.594 1 88.88 205 GLY A CA 1
ATOM 1636 C C . GLY A 1 205 ? -20.812 -11.031 -19.75 1 88.88 205 GLY A C 1
ATOM 1637 O O . GLY A 1 205 ? -19.781 -11.695 -19.906 1 88.88 205 GLY A O 1
ATOM 1638 N N . GLN A 1 206 ? -21.844 -11.422 -18.984 1 86.31 206 GLN A N 1
ATOM 1639 C CA . GLN A 1 206 ? -21.703 -12.523 -18.031 1 86.31 206 GLN A CA 1
ATOM 1640 C C . GLN A 1 206 ? -21.672 -13.867 -18.734 1 86.31 206 GLN A C 1
ATOM 1642 O O . GLN A 1 206 ? -22.344 -14.055 -19.75 1 86.31 206 GLN A O 1
ATOM 1647 N N . ALA A 1 207 ? -20.922 -14.812 -18.219 1 92.38 207 ALA A N 1
ATOM 1648 C CA . ALA A 1 207 ? -20.844 -16.156 -18.766 1 92.38 207 ALA A CA 1
ATOM 1649 C C . ALA A 1 207 ? -22.172 -16.891 -18.672 1 92.38 207 ALA A C 1
ATOM 1651 O O . ALA A 1 207 ? -22.891 -16.75 -17.672 1 92.38 207 ALA A O 1
ATOM 1652 N N . PRO A 1 208 ? -22.531 -17.578 -19.688 1 93.81 208 PRO A N 1
ATOM 1653 C CA . PRO A 1 208 ? -23.797 -18.297 -19.703 1 93.81 208 PRO A CA 1
ATOM 1654 C C . PRO A 1 208 ? -23.797 -19.516 -18.766 1 93.81 208 PRO A C 1
ATOM 1656 O O . PRO A 1 208 ? -24.844 -20.125 -18.562 1 93.81 208 PRO A O 1
ATOM 1659 N N . ALA A 1 209 ? -22.688 -19.891 -18.266 1 94.69 209 ALA A N 1
ATOM 1660 C CA . ALA A 1 209 ? -22.531 -21 -17.344 1 94.69 209 ALA A CA 1
ATOM 1661 C C . ALA A 1 209 ? -21.406 -20.734 -16.344 1 94.69 209 ALA A C 1
ATOM 1663 O O . ALA A 1 209 ? -20.484 -19.969 -16.625 1 94.69 209 ALA A O 1
ATOM 1664 N N . ASN A 1 210 ? -21.578 -21.453 -15.172 1 95.19 210 ASN A N 1
ATOM 1665 C CA . ASN A 1 210 ? -20.453 -21.406 -14.258 1 95.19 210 ASN A CA 1
ATOM 1666 C C . ASN A 1 210 ? -19.203 -22.016 -14.867 1 95.19 210 ASN A C 1
ATOM 1668 O O . ASN A 1 210 ? -19.297 -22.984 -15.633 1 95.19 210 ASN A O 1
ATOM 1672 N N . PHE A 1 211 ? -18.047 -21.453 -14.547 1 97.19 211 PHE A N 1
ATOM 1673 C CA . PHE A 1 211 ? -16.812 -21.984 -15.117 1 97.19 211 PHE A CA 1
ATOM 1674 C C . PHE A 1 211 ? -15.633 -21.734 -14.18 1 97.19 211 PHE A C 1
ATOM 1676 O O . PHE A 1 211 ? -15.75 -20.969 -13.219 1 97.19 211 PHE A O 1
ATOM 1683 N N . VAL A 1 212 ? -14.594 -22.438 -14.469 1 97.31 212 VAL A N 1
ATOM 1684 C CA . VAL A 1 212 ? -13.336 -22.188 -13.766 1 97.31 212 VAL A CA 1
ATOM 1685 C C . VAL A 1 212 ? -12.195 -22.094 -14.781 1 97.31 212 VAL A C 1
ATOM 1687 O O . VAL A 1 212 ? -12.156 -22.859 -15.75 1 97.31 212 VAL A O 1
ATOM 1690 N N . PHE A 1 213 ? -11.422 -21.047 -14.625 1 97.38 213 PHE A N 1
ATOM 1691 C CA . PHE A 1 213 ? -10.195 -20.875 -15.398 1 97.38 213 PHE A CA 1
ATOM 1692 C C . PHE A 1 213 ? -9 -21.438 -14.641 1 97.38 213 PHE A C 1
ATOM 1694 O O . PHE A 1 213 ? -8.711 -21.031 -13.516 1 97.38 213 PHE A O 1
ATOM 1701 N N . ILE A 1 214 ? -8.312 -22.406 -15.281 1 96.62 214 ILE A N 1
ATOM 1702 C CA . ILE A 1 214 ? -7.184 -23.047 -14.609 1 96.62 214 ILE A CA 1
ATOM 1703 C C . ILE A 1 214 ? -5.895 -22.766 -15.383 1 96.62 214 ILE A C 1
ATOM 1705 O O . ILE A 1 214 ? -5.922 -22.609 -16.609 1 96.62 214 ILE A O 1
ATOM 1709 N N . VAL A 1 215 ? -4.844 -22.672 -14.633 1 95.81 215 VAL A N 1
ATOM 1710 C CA . VAL A 1 215 ? -3.521 -22.516 -15.227 1 95.81 215 VAL A CA 1
ATOM 1711 C C . VAL A 1 215 ? -2.717 -23.797 -15.047 1 95.81 215 VAL A C 1
ATOM 1713 O O . VAL A 1 215 ? -2.947 -24.562 -14.102 1 95.81 215 VAL A O 1
ATOM 1716 N N . LEU A 1 216 ? -1.769 -24.047 -15.984 1 94.62 216 LEU A N 1
ATOM 1717 C CA . LEU A 1 216 ? -1.062 -25.312 -16.062 1 94.62 216 LEU A CA 1
ATOM 1718 C C . LEU A 1 216 ? 0.447 -25.109 -16.047 1 94.62 216 LEU A C 1
ATOM 1720 O O . LEU A 1 216 ? 0.917 -23.969 -16.062 1 94.62 216 LEU A O 1
ATOM 1724 N N . GLY A 1 217 ? 1.192 -26.203 -16 1 91.88 217 GLY A N 1
ATOM 1725 C CA . GLY A 1 217 ? 2.643 -26.172 -16.109 1 91.88 217 GLY A CA 1
ATOM 1726 C C . GLY A 1 217 ? 3.301 -25.406 -14.977 1 91.88 217 GLY A C 1
ATOM 1727 O O . GLY A 1 217 ? 2.971 -25.609 -13.812 1 91.88 217 GLY A O 1
ATOM 1728 N N . SER A 1 218 ? 4.262 -24.516 -15.398 1 92.75 218 SER A N 1
ATOM 1729 C CA . SER A 1 218 ? 5.008 -23.75 -14.406 1 92.75 218 SER A CA 1
ATOM 1730 C C . SER A 1 218 ? 4.102 -22.812 -13.633 1 92.75 218 SER A C 1
ATOM 1732 O O . SER A 1 218 ? 4.297 -22.594 -12.438 1 92.75 218 SER A O 1
ATOM 1734 N N . GLU A 1 219 ? 3.207 -22.266 -14.297 1 92.06 219 GLU A N 1
ATOM 1735 C CA . GLU A 1 219 ? 2.256 -21.406 -13.594 1 92.06 219 GLU A CA 1
ATOM 1736 C C . GLU A 1 219 ? 1.384 -22.219 -12.641 1 92.06 219 GLU A C 1
ATOM 1738 O O . GLU A 1 219 ? 1.102 -21.781 -11.523 1 92.06 219 GLU A O 1
ATOM 1743 N N . GLY A 1 220 ? 0.99 -23.375 -13.102 1 93.5 220 GLY A N 1
ATOM 1744 C CA . GLY A 1 220 ? 0.227 -24.266 -12.242 1 93.5 220 GLY A CA 1
ATOM 1745 C C . GLY A 1 220 ? 0.984 -24.688 -11 1 93.5 220 GLY A C 1
ATOM 1746 O O . GLY A 1 220 ? 0.384 -24.906 -9.945 1 93.5 220 GLY A O 1
ATOM 1747 N N . ARG A 1 221 ? 2.264 -24.766 -11.117 1 93.94 221 ARG A N 1
ATOM 1748 C CA . ARG A 1 221 ? 3.113 -25.156 -10 1 93.94 221 ARG A CA 1
ATOM 1749 C C . ARG A 1 221 ? 3.469 -23.953 -9.133 1 93.94 221 ARG A C 1
ATOM 1751 O O . ARG A 1 221 ? 4.066 -24.094 -8.07 1 93.94 221 ARG A O 1
ATOM 1758 N N . GLY A 1 222 ? 3.08 -22.781 -9.594 1 91 222 GLY A N 1
ATOM 1759 C CA . GLY A 1 222 ? 3.516 -21.578 -8.898 1 91 222 GLY A CA 1
ATOM 1760 C C . GLY A 1 222 ? 5 -21.312 -9.055 1 91 222 GLY A C 1
ATOM 1761 O O . GLY A 1 222 ? 5.645 -20.812 -8.125 1 91 222 GLY A O 1
ATOM 1762 N N . GLU A 1 223 ? 5.574 -21.656 -10.133 1 93.44 223 GLU A N 1
ATOM 1763 C CA . GLU A 1 223 ? 7.016 -21.578 -10.344 1 93.44 223 GLU A CA 1
ATOM 1764 C C . GLU A 1 223 ? 7.336 -20.828 -11.633 1 93.44 223 GLU A C 1
ATOM 1766 O O . GLU A 1 223 ? 8.266 -21.188 -12.359 1 93.44 223 GLU A O 1
ATOM 1771 N N . GLN A 1 224 ? 6.562 -19.828 -11.844 1 91.62 224 GLN A N 1
ATOM 1772 C CA . GLN A 1 224 ? 6.773 -19.031 -13.047 1 91.62 224 GLN A CA 1
ATOM 1773 C C . GLN A 1 224 ? 8.078 -18.234 -12.953 1 91.62 224 GLN A C 1
ATOM 1775 O O . GLN A 1 224 ? 8.477 -17.797 -11.875 1 91.62 224 GLN A O 1
ATOM 1780 N N . THR A 1 225 ? 8.711 -18.094 -14.117 1 92.19 225 THR A N 1
ATOM 1781 C CA . THR A 1 225 ? 9.875 -17.234 -14.289 1 92.19 225 THR A CA 1
ATOM 1782 C C . THR A 1 225 ? 9.57 -16.109 -15.273 1 92.19 225 THR A C 1
ATOM 1784 O O . THR A 1 225 ? 8.422 -15.695 -15.43 1 92.19 225 THR A O 1
ATOM 1787 N N . LEU A 1 226 ? 10.664 -15.555 -15.891 1 89.38 226 LEU A N 1
ATOM 1788 C CA . LEU A 1 226 ? 10.461 -14.414 -16.781 1 89.38 226 LEU A CA 1
ATOM 1789 C C . LEU A 1 226 ? 10.266 -14.883 -18.219 1 89.38 226 LEU A C 1
ATOM 1791 O O . LEU A 1 226 ? 9.789 -14.125 -19.062 1 89.38 226 LEU A O 1
ATOM 1795 N N . LYS A 1 227 ? 10.695 -16.031 -18.531 1 82.62 227 LYS A N 1
ATOM 1796 C CA . LYS A 1 227 ? 10.344 -16.672 -19.797 1 82.62 227 LYS A CA 1
ATOM 1797 C C . LYS A 1 227 ? 9.102 -17.547 -19.641 1 82.62 227 LYS A C 1
ATOM 1799 O O . LYS A 1 227 ? 9.211 -18.719 -19.266 1 82.62 227 LYS A O 1
ATOM 1804 N N . THR A 1 228 ? 7.98 -16.812 -19.844 1 76 228 THR A N 1
ATOM 1805 C CA . THR A 1 228 ? 6.738 -17.5 -19.5 1 76 228 THR A CA 1
ATOM 1806 C C . THR A 1 228 ? 5.77 -17.5 -20.672 1 76 228 THR A C 1
ATOM 1808 O O . THR A 1 228 ? 5.691 -16.516 -21.422 1 76 228 THR A O 1
ATOM 1811 N N . ASP A 1 229 ? 5.293 -18.672 -21.016 1 89 229 ASP A N 1
ATOM 1812 C CA . ASP A 1 229 ? 4.188 -18.797 -21.969 1 89 229 ASP A CA 1
ATOM 1813 C C . ASP A 1 229 ? 2.889 -19.156 -21.25 1 89 229 ASP A C 1
ATOM 1815 O O . ASP A 1 229 ? 2.898 -19.484 -20.062 1 89 229 ASP A O 1
ATOM 1819 N N . GLN A 1 230 ? 1.806 -18.938 -21.969 1 93.06 230 GLN A N 1
ATOM 1820 C CA . GLN A 1 230 ? 0.494 -19.203 -21.375 1 93.06 230 GLN A CA 1
ATOM 1821 C C . GLN A 1 230 ? 0.155 -20.688 -21.453 1 93.06 230 GLN A C 1
ATOM 1823 O O . GLN A 1 230 ? 0.277 -21.312 -22.516 1 93.06 230 GLN A O 1
ATOM 1828 N N . ASP A 1 231 ? -0.156 -21.266 -20.406 1 94 231 ASP A N 1
ATOM 1829 C CA . ASP A 1 231 ? -0.749 -22.594 -20.297 1 94 231 ASP A CA 1
ATOM 1830 C C . ASP A 1 231 ? -2.01 -22.562 -19.438 1 94 231 ASP A C 1
ATOM 1832 O O . ASP A 1 231 ? -1.931 -22.422 -18.219 1 94 231 ASP A O 1
ATOM 1836 N N . ASN A 1 232 ? -3.098 -22.703 -20.047 1 96.56 232 ASN A N 1
ATOM 1837 C CA . ASN A 1 232 ? -4.34 -22.578 -19.297 1 96.56 232 ASN A CA 1
ATOM 1838 C C . ASN A 1 232 ? -5.48 -23.344 -19.969 1 96.56 232 ASN A C 1
ATOM 1840 O O . ASN A 1 232 ? -5.324 -23.859 -21.078 1 96.56 232 ASN A O 1
ATOM 1844 N N . ALA A 1 233 ? -6.555 -23.547 -19.281 1 97.56 233 ALA A N 1
ATOM 1845 C CA . ALA A 1 233 ? -7.746 -24.25 -19.75 1 97.56 233 ALA A CA 1
ATOM 1846 C C . ALA A 1 233 ? -9 -23.734 -19.047 1 97.56 233 ALA A C 1
ATOM 1848 O O . ALA A 1 233 ? -8.914 -23.047 -18.031 1 97.56 233 ALA A O 1
ATOM 1849 N N . ILE A 1 234 ? -10.133 -24.031 -19.641 1 98.06 234 ILE A N 1
ATOM 1850 C CA . ILE A 1 234 ? -11.422 -23.656 -19.062 1 98.06 234 ILE A CA 1
ATOM 1851 C C . ILE A 1 234 ? -12.273 -24.906 -18.828 1 98.06 234 ILE A C 1
ATOM 1853 O O . ILE A 1 234 ? -12.352 -25.766 -19.703 1 98.06 234 ILE A O 1
ATOM 1857 N N . ILE A 1 235 ? -12.82 -25.016 -17.672 1 97.62 235 ILE A N 1
ATOM 1858 C CA . ILE A 1 235 ? -13.812 -26.031 -17.328 1 97.62 235 ILE A CA 1
ATOM 1859 C C . ILE A 1 235 ? -15.148 -25.359 -17.016 1 97.62 235 ILE A C 1
ATOM 1861 O O . ILE A 1 235 ? -15.227 -24.5 -16.125 1 97.62 235 ILE A O 1
ATOM 1865 N N . TYR A 1 236 ? -16.156 -25.641 -17.734 1 97.12 236 TYR A N 1
ATOM 1866 C CA . TYR A 1 236 ? -17.469 -25.062 -17.406 1 97.12 236 TYR A CA 1
ATOM 1867 C C . TYR A 1 236 ? -18.469 -26.141 -17.031 1 97.12 236 TYR A C 1
ATOM 1869 O O . TYR A 1 236 ? -18.266 -27.328 -17.344 1 97.12 236 TYR A O 1
ATOM 1877 N N . GLU A 1 237 ? -19.453 -25.734 -16.312 1 96 237 GLU A N 1
ATOM 1878 C CA . GLU A 1 237 ? -20.438 -26.688 -15.789 1 96 237 GLU A CA 1
ATOM 1879 C C . GLU A 1 237 ? -21.234 -27.328 -16.922 1 96 237 GLU A C 1
ATOM 1881 O O . GLU A 1 237 ? -21.422 -26.734 -17.984 1 96 237 GLU A O 1
ATOM 1886 N N . ASP A 1 238 ? -21.734 -28.547 -16.656 1 93.81 238 ASP A N 1
ATOM 1887 C CA . ASP A 1 238 ? -22.547 -29.25 -17.625 1 93.81 238 ASP A CA 1
ATOM 1888 C C . ASP A 1 238 ? -23.922 -28.594 -17.781 1 93.81 238 ASP A C 1
ATOM 1890 O O . ASP A 1 238 ? -24.516 -28.172 -16.797 1 93.81 238 ASP A O 1
ATOM 1894 N N . LYS A 1 239 ? -24.281 -28.344 -18.984 1 86.5 239 LYS A N 1
ATOM 1895 C CA . LYS A 1 239 ? -25.578 -27.781 -19.297 1 86.5 239 LYS A CA 1
ATOM 1896 C C . LYS A 1 239 ? -26.406 -28.719 -20.188 1 86.5 239 LYS A C 1
ATOM 1898 O O . LYS A 1 239 ? -25.859 -29.641 -20.781 1 86.5 239 LYS A O 1
ATOM 1903 N N . ALA A 1 240 ? -27.734 -28.344 -20.219 1 78.75 240 ALA A N 1
ATOM 1904 C CA . ALA A 1 240 ? -28.609 -29.141 -21.062 1 78.75 240 ALA A CA 1
ATOM 1905 C C . ALA A 1 240 ? -28.234 -28.984 -22.531 1 78.75 240 ALA A C 1
ATOM 1907 O O . ALA A 1 240 ? -27.609 -28 -22.922 1 78.75 240 ALA A O 1
ATOM 1908 N N . ASN A 1 241 ? -28.531 -29.938 -23.281 1 74.81 241 ASN A N 1
ATOM 1909 C CA . ASN A 1 241 ? -28.109 -30.062 -24.688 1 74.81 241 ASN A CA 1
ATOM 1910 C C . ASN A 1 241 ? -28.484 -28.812 -25.484 1 74.81 241 ASN A C 1
ATOM 1912 O O . ASN A 1 241 ? -27.719 -28.391 -26.344 1 74.81 241 ASN A O 1
ATOM 1916 N N . GLU A 1 242 ? -29.547 -28.219 -25.094 1 76.69 242 GLU A N 1
ATOM 1917 C CA . GLU A 1 242 ? -30.047 -27.094 -25.875 1 76.69 242 GLU A CA 1
ATOM 1918 C C . GLU A 1 242 ? -29.156 -25.859 -25.703 1 76.69 242 GLU A C 1
ATOM 1920 O O . GLU A 1 242 ? -29.141 -24.984 -26.562 1 76.69 242 GLU A O 1
ATOM 1925 N N . LYS A 1 243 ? -28.375 -25.812 -24.703 1 86.56 243 LYS A N 1
ATOM 1926 C CA . LYS A 1 243 ? -27.578 -24.625 -24.422 1 86.56 243 LYS A CA 1
ATOM 1927 C C . LYS A 1 243 ? -26.078 -24.906 -24.609 1 86.56 243 LYS A C 1
ATOM 1929 O O . LYS A 1 243 ? -25.25 -24.016 -24.453 1 86.56 243 LYS A O 1
ATOM 1934 N N . ARG A 1 244 ? -25.828 -26.156 -25.047 1 88.19 244 ARG A N 1
ATOM 1935 C CA . ARG A 1 244 ? -24.438 -26.625 -25.094 1 88.19 244 ARG A CA 1
ATOM 1936 C C . ARG A 1 244 ? -23.641 -25.844 -26.141 1 88.19 244 ARG A C 1
ATOM 1938 O O . ARG A 1 244 ? -22.516 -25.391 -25.859 1 88.19 244 ARG A O 1
ATOM 1945 N N . GLU A 1 245 ? -24.203 -25.734 -27.266 1 90.19 245 GLU A N 1
ATOM 1946 C CA . GLU A 1 245 ? -23.5 -25.062 -28.344 1 90.19 245 GLU A CA 1
ATOM 1947 C C . GLU A 1 245 ? -23.266 -23.594 -28.031 1 90.19 245 GLU A C 1
ATOM 1949 O O . GLU A 1 245 ? -22.203 -23.047 -28.328 1 90.19 245 GLU A O 1
ATOM 1954 N N . LEU A 1 246 ? -24.219 -23 -27.438 1 92.19 246 LEU A N 1
ATOM 1955 C CA . LEU A 1 246 ? -24.109 -21.594 -27.062 1 92.19 246 LEU A CA 1
ATOM 1956 C C . LEU A 1 246 ? -23.031 -21.391 -26.016 1 92.19 246 LEU A C 1
ATOM 1958 O O . LEU A 1 246 ? -22.234 -20.453 -26.094 1 92.19 246 LEU A O 1
ATOM 1962 N N . VAL A 1 247 ? -23.016 -22.219 -25.094 1 94.88 247 VAL A N 1
ATOM 1963 C CA . VAL A 1 247 ? -22.047 -22.141 -24 1 94.88 247 VAL A CA 1
ATOM 1964 C C . VAL A 1 247 ? -20.641 -22.328 -24.547 1 94.88 247 VAL A C 1
ATOM 1966 O O . VAL A 1 247 ? -19.719 -21.562 -24.219 1 94.88 247 VAL A O 1
ATOM 1969 N N . ARG A 1 248 ? -20.5 -23.328 -25.375 1 93.81 248 ARG A N 1
ATOM 1970 C CA . ARG A 1 248 ? -19.188 -23.625 -25.938 1 93.81 248 ARG A CA 1
ATOM 1971 C C . ARG A 1 248 ? -18.688 -22.469 -26.812 1 93.81 248 ARG A C 1
ATOM 1973 O O . ARG A 1 248 ? -17.531 -22.078 -26.734 1 93.81 248 ARG A O 1
ATOM 1980 N N . ALA A 1 249 ? -19.562 -21.922 -27.594 1 95.12 249 ALA A N 1
ATOM 1981 C CA . ALA A 1 249 ? -19.203 -20.812 -28.469 1 95.12 249 ALA A CA 1
ATOM 1982 C C . ALA A 1 249 ? -18.75 -19.594 -27.641 1 95.12 249 ALA A C 1
ATOM 1984 O O . ALA A 1 249 ? -17.797 -18.906 -28 1 95.12 249 ALA A O 1
ATOM 1985 N N . TYR A 1 250 ? -19.438 -19.391 -26.594 1 96.19 250 TYR A N 1
ATOM 1986 C CA . TYR A 1 250 ? -19.109 -18.266 -25.719 1 96.19 250 TYR A CA 1
ATOM 1987 C C . TYR A 1 250 ? -17.703 -18.422 -25.156 1 96.19 250 TYR A C 1
ATOM 1989 O O . TYR A 1 250 ? -16.891 -17.484 -25.219 1 96.19 250 TYR A O 1
ATOM 1997 N N . PHE A 1 251 ? -17.469 -19.562 -24.609 1 97.19 251 PHE A N 1
ATOM 1998 C CA . PHE A 1 251 ? -16.219 -19.734 -23.891 1 97.19 251 PHE A CA 1
ATOM 1999 C C . PHE A 1 251 ? -15.039 -19.797 -24.859 1 97.19 251 PHE A C 1
ATOM 2001 O O . PHE A 1 251 ? -13.93 -19.375 -24.531 1 97.19 251 PHE A O 1
ATOM 2008 N N . LEU A 1 252 ? -15.273 -20.281 -26.062 1 97.12 252 LEU A N 1
ATOM 2009 C CA . LEU A 1 252 ? -14.203 -20.281 -27.062 1 97.12 252 LEU A CA 1
ATOM 2010 C C . LEU A 1 252 ? -13.859 -18.859 -27.484 1 97.12 252 LEU A C 1
ATOM 2012 O O . LEU A 1 252 ? -12.688 -18.516 -27.656 1 97.12 252 LEU A O 1
ATOM 2016 N N . GLU A 1 253 ? -14.828 -18.031 -27.656 1 97.12 253 GLU A N 1
ATOM 2017 C CA . GLU A 1 253 ? -14.578 -16.641 -27.969 1 97.12 253 GLU A CA 1
ATOM 2018 C C . GLU A 1 253 ? -13.891 -15.922 -26.812 1 97.12 253 GLU A C 1
ATOM 2020 O O . GLU A 1 253 ? -12.945 -15.156 -27.016 1 97.12 253 GLU A O 1
ATOM 2025 N N . PHE A 1 254 ? -14.453 -16.25 -25.703 1 97.19 254 PHE A N 1
ATOM 2026 C CA . PHE A 1 254 ? -13.891 -15.68 -24.484 1 97.19 254 PHE A CA 1
ATOM 2027 C C . PHE A 1 254 ? -12.422 -16.062 -24.328 1 97.19 254 PHE A C 1
ATOM 2029 O O . PHE A 1 254 ? -11.578 -15.195 -24.078 1 97.19 254 PHE A O 1
ATOM 2036 N N . ALA A 1 255 ? -12.125 -17.281 -24.547 1 97.56 255 ALA A N 1
ATOM 2037 C CA . ALA A 1 255 ? -10.766 -17.797 -24.422 1 97.56 255 ALA A CA 1
ATOM 2038 C C . ALA A 1 255 ? -9.836 -17.172 -25.453 1 97.56 255 ALA A C 1
ATOM 2040 O O . ALA A 1 255 ? -8.68 -16.875 -25.156 1 97.56 255 ALA A O 1
ATOM 2041 N N . GLU A 1 256 ? -10.289 -17 -26.594 1 97.69 256 GLU A N 1
ATOM 2042 C CA . GLU A 1 256 ? -9.508 -16.359 -27.656 1 97.69 256 GLU A CA 1
ATOM 2043 C C . GLU A 1 256 ? -9.109 -14.938 -27.266 1 97.69 256 GLU A C 1
ATOM 2045 O O . GLU A 1 256 ? -7.961 -14.539 -27.438 1 97.69 256 GLU A O 1
ATOM 2050 N N . LYS A 1 257 ? -9.992 -14.242 -26.766 1 97.56 257 LYS A N 1
ATOM 2051 C CA . LYS A 1 257 ? -9.742 -12.859 -26.375 1 97.56 257 LYS A CA 1
ATOM 2052 C C . LYS A 1 257 ? -8.766 -12.781 -25.203 1 97.56 257 LYS A C 1
ATOM 2054 O O . LYS A 1 257 ? -7.84 -11.961 -25.219 1 97.56 257 LYS A O 1
ATOM 2059 N N . VAL A 1 258 ? -9.023 -13.633 -24.266 1 97.62 258 VAL A N 1
ATOM 2060 C CA . VAL A 1 258 ? -8.156 -13.641 -23.078 1 97.62 258 VAL A CA 1
ATOM 2061 C C . VAL A 1 258 ? -6.73 -13.984 -23.5 1 97.62 258 VAL A C 1
ATOM 2063 O O . VAL A 1 258 ? -5.785 -13.273 -23.125 1 97.62 258 VAL A O 1
ATOM 2066 N N . SER A 1 259 ? -6.566 -15.039 -24.297 1 97.31 259 SER A N 1
ATOM 2067 C CA . SER A 1 259 ? -5.242 -15.477 -24.734 1 97.31 259 SER A CA 1
ATOM 2068 C C . SER A 1 259 ? -4.555 -14.398 -25.562 1 97.31 259 SER A C 1
ATOM 2070 O O . SER A 1 259 ? -3.348 -14.188 -25.422 1 97.31 259 SER A O 1
ATOM 2072 N N . THR A 1 260 ? -5.266 -13.758 -26.328 1 97.19 260 THR A N 1
ATOM 2073 C CA . THR A 1 260 ? -4.707 -12.727 -27.188 1 97.19 260 THR A CA 1
ATOM 2074 C C . THR A 1 260 ? -4.227 -11.531 -26.375 1 97.19 260 THR A C 1
ATOM 2076 O O . THR A 1 260 ? -3.145 -11 -26.609 1 97.19 260 THR A O 1
ATOM 2079 N N . GLU A 1 261 ? -5.012 -11.156 -25.453 1 96.88 261 GLU A N 1
ATOM 2080 C CA . GLU A 1 261 ? -4.633 -10.031 -24.609 1 96.88 261 GLU A CA 1
ATOM 2081 C C . GLU A 1 261 ? -3.422 -10.367 -23.75 1 96.88 261 GLU A C 1
ATOM 2083 O O . GLU A 1 261 ? -2.547 -9.523 -23.547 1 96.88 261 GLU A O 1
ATOM 2088 N N . LEU A 1 262 ? -3.42 -11.539 -23.203 1 96.94 262 LEU A N 1
ATOM 2089 C CA . LEU A 1 262 ? -2.254 -11.969 -22.438 1 96.94 262 LEU A CA 1
ATOM 2090 C C . LEU A 1 262 ? -0.993 -11.922 -23.297 1 96.94 262 LEU A C 1
ATOM 2092 O O . LEU A 1 262 ? 0.059 -11.469 -22.844 1 96.94 262 LEU A O 1
ATOM 2096 N N . ASN A 1 263 ? -1.104 -12.383 -24.531 1 96.12 263 ASN A N 1
ATOM 2097 C CA . ASN A 1 263 ? 0.017 -12.312 -25.453 1 96.12 263 ASN A CA 1
ATOM 2098 C C . ASN A 1 263 ? 0.449 -10.875 -25.703 1 96.12 263 ASN A C 1
ATOM 2100 O O . ASN A 1 263 ? 1.645 -10.578 -25.781 1 96.12 263 ASN A O 1
ATOM 2104 N N . ASP A 1 264 ? -0.496 -10.016 -25.828 1 94.75 264 ASP A N 1
ATOM 2105 C CA . ASP A 1 264 ? -0.209 -8.602 -26.062 1 94.75 264 ASP A CA 1
ATOM 2106 C C . ASP A 1 264 ? 0.532 -7.996 -24.875 1 94.75 264 ASP A C 1
ATOM 2108 O O . ASP A 1 264 ? 1.359 -7.098 -25.031 1 94.75 264 ASP A O 1
ATOM 2112 N N . ILE A 1 265 ? 0.197 -8.422 -23.766 1 94.12 265 ILE A N 1
ATOM 2113 C CA . ILE A 1 265 ? 0.818 -7.926 -22.547 1 94.12 265 ILE A CA 1
ATOM 2114 C C . ILE A 1 265 ? 2.27 -8.398 -22.469 1 94.12 265 ILE A C 1
ATOM 2116 O O . ILE A 1 265 ? 3.139 -7.68 -21.969 1 94.12 265 ILE A O 1
ATOM 2120 N N . GLY A 1 266 ? 2.539 -9.594 -22.938 1 91.44 266 GLY A N 1
ATOM 2121 C CA . GLY A 1 266 ? 3.898 -10.109 -22.938 1 91.44 266 GLY A CA 1
ATOM 2122 C C . GLY A 1 266 ? 3.994 -11.539 -22.422 1 91.44 266 GLY A C 1
ATOM 2123 O O . GLY A 1 266 ? 5.094 -12.078 -22.297 1 91.44 266 GLY A O 1
ATOM 2124 N N . ILE A 1 267 ? 2.902 -12.109 -22.109 1 93.44 267 ILE A N 1
ATOM 2125 C CA . ILE A 1 267 ? 2.848 -13.531 -21.781 1 93.44 267 ILE A CA 1
ATOM 2126 C C . ILE A 1 267 ? 2.572 -14.336 -23.047 1 93.44 267 ILE A C 1
ATOM 2128 O O . ILE A 1 267 ? 1.421 -14.477 -23.469 1 93.44 267 ILE A O 1
ATOM 2132 N N . ASP A 1 268 ? 3.529 -14.961 -23.547 1 93.06 268 ASP A N 1
ATOM 2133 C CA . ASP A 1 268 ? 3.547 -15.484 -24.922 1 93.06 268 ASP A CA 1
ATOM 2134 C C . ASP A 1 268 ? 2.58 -16.656 -25.062 1 93.06 268 ASP A C 1
ATOM 2136 O O . ASP A 1 268 ? 2.314 -17.375 -24.109 1 93.06 268 ASP A O 1
ATOM 2140 N N . PHE A 1 269 ? 2.154 -16.797 -26.281 1 95.19 269 PHE A N 1
ATOM 2141 C CA . PHE A 1 269 ? 1.418 -18 -26.625 1 95.19 269 PHE A CA 1
ATOM 2142 C C . PHE A 1 269 ? 2.271 -19.234 -26.375 1 95.19 269 PHE A C 1
ATOM 2144 O O . PHE A 1 269 ? 3.475 -19.234 -26.641 1 95.19 269 PHE A O 1
ATOM 2151 N N . CYS A 1 270 ? 1.576 -20.203 -25.906 1 92.62 270 CYS A N 1
ATOM 2152 C CA . CYS A 1 270 ? 2.262 -21.484 -25.719 1 92.62 270 CYS A CA 1
ATOM 2153 C C . CYS A 1 270 ? 2.506 -22.156 -27.062 1 92.62 270 CYS A C 1
ATOM 2155 O O . CYS A 1 270 ? 1.574 -22.344 -27.844 1 92.62 270 CYS A O 1
ATOM 2157 N N . LYS A 1 271 ? 3.695 -22.641 -27.297 1 88 271 LYS A N 1
ATOM 2158 C CA . LYS A 1 271 ? 4.051 -23.312 -28.547 1 88 271 LYS A CA 1
ATOM 2159 C C . LYS A 1 271 ? 3.369 -24.672 -28.641 1 88 271 LYS A C 1
ATOM 2161 O O . LYS A 1 271 ? 3.053 -25.141 -29.734 1 88 271 LYS A O 1
ATOM 2166 N N . GLY A 1 272 ? 3.115 -25.25 -27.516 1 88.12 272 GLY A N 1
ATOM 2167 C CA . GLY A 1 272 ? 2.441 -26.547 -27.469 1 88.12 272 GLY A CA 1
ATOM 2168 C C . GLY A 1 272 ? 0.933 -26.438 -27.562 1 88.12 272 GLY A C 1
ATOM 2169 O O . GLY A 1 272 ? 0.228 -27.453 -27.562 1 88.12 272 GLY A O 1
ATOM 2170 N N . ASP A 1 273 ? 0.472 -25.266 -27.531 1 92.25 273 ASP A N 1
ATOM 2171 C CA . ASP A 1 273 ? -0.935 -24.938 -27.734 1 92.25 273 ASP A CA 1
ATOM 2172 C C . ASP A 1 273 ? -1.786 -25.391 -26.562 1 92.25 273 ASP A C 1
ATOM 2174 O O . ASP A 1 273 ? -2.93 -25.812 -26.734 1 92.25 273 ASP A O 1
ATOM 2178 N N . PHE A 1 274 ? -1.214 -25.453 -25.469 1 92.81 274 PHE A N 1
ATOM 2179 C CA . PHE A 1 274 ? -1.946 -25.734 -24.234 1 92.81 274 PHE A CA 1
ATOM 2180 C C . PHE A 1 274 ? -2.586 -24.469 -23.688 1 92.81 274 PHE A C 1
ATOM 2182 O O . PHE A 1 274 ? -2.191 -23.969 -22.625 1 92.81 274 PHE A O 1
ATOM 2189 N N . MET A 1 275 ? -3.551 -23.969 -24.438 1 96.38 275 MET A N 1
ATOM 2190 C CA . MET A 1 275 ? -4.27 -22.766 -24.078 1 96.38 275 MET A CA 1
ATOM 2191 C C . MET A 1 275 ? -5.777 -22.953 -24.219 1 96.38 275 MET A C 1
ATOM 2193 O O . MET A 1 275 ? -6.227 -23.688 -25.109 1 96.38 275 MET A O 1
ATOM 2197 N N . ALA A 1 276 ? -6.445 -22.188 -23.469 1 96 276 ALA A N 1
ATOM 2198 C CA . ALA A 1 276 ? -7.902 -22.281 -23.5 1 96 276 ALA A CA 1
ATOM 2199 C C . ALA A 1 276 ? -8.453 -21.922 -24.859 1 96 276 ALA A C 1
ATOM 2201 O O . ALA A 1 276 ? -9.539 -22.359 -25.25 1 96 276 ALA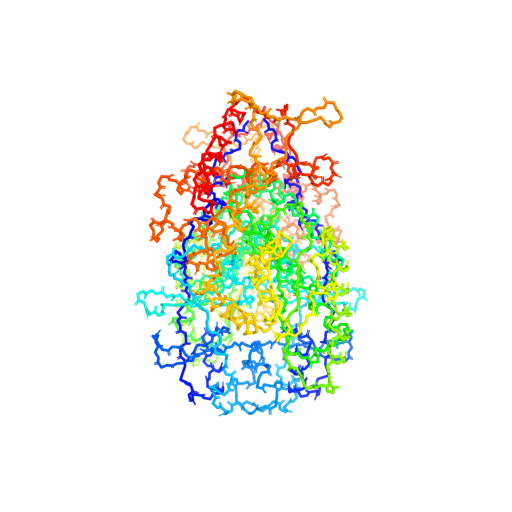 A O 1
ATOM 2202 N N . LYS A 1 277 ? -7.676 -21.125 -25.594 1 96.12 277 LYS A N 1
ATOM 2203 C CA . LYS A 1 277 ? -8.148 -20.734 -26.906 1 96.12 277 LYS A CA 1
ATOM 2204 C C . LYS A 1 277 ? -8.195 -21.938 -27.844 1 96.12 277 LYS A C 1
ATOM 2206 O O . LYS A 1 277 ? -8.859 -21.906 -28.891 1 96.12 277 LYS A O 1
ATOM 2211 N N . ASN A 1 278 ? -7.398 -22.969 -27.594 1 96.12 278 ASN A N 1
ATOM 2212 C CA . ASN A 1 278 ? -7.52 -24.25 -28.266 1 96.12 278 ASN A CA 1
ATOM 2213 C C . ASN A 1 278 ? -8.781 -25 -27.828 1 96.12 278 ASN A C 1
ATOM 2215 O O . ASN A 1 278 ? -8.938 -25.344 -26.656 1 96.12 278 ASN A O 1
ATOM 2219 N N . PRO A 1 279 ? -9.633 -25.297 -28.766 1 96.06 279 PRO A N 1
ATOM 2220 C CA . PRO A 1 279 ? -10.906 -25.922 -28.406 1 96.06 279 PRO A CA 1
ATOM 2221 C C . PRO A 1 279 ? -10.727 -27.219 -27.625 1 96.06 279 PRO A C 1
ATOM 2223 O O . PRO A 1 279 ? -11.625 -27.625 -26.891 1 96.06 279 PRO A O 1
ATOM 2226 N N . LYS A 1 280 ? -9.633 -27.781 -27.688 1 95.06 280 LYS A N 1
ATOM 2227 C CA . LYS A 1 280 ? -9.375 -29.047 -26.984 1 95.06 280 LYS A CA 1
ATOM 2228 C C . LYS A 1 280 ? -9.305 -28.828 -25.484 1 95.06 280 LYS A C 1
ATOM 2230 O O . LYS A 1 280 ? -9.445 -29.781 -24.703 1 95.06 280 LYS A O 1
ATOM 2235 N N . TRP A 1 281 ? -9.125 -27.594 -25.094 1 96.38 281 TRP A N 1
ATOM 2236 C CA . TRP A 1 281 ? -8.859 -27.375 -23.672 1 96.38 281 TRP A CA 1
ATOM 2237 C C . TRP A 1 281 ? -9.945 -26.5 -23.062 1 96.38 281 TRP A C 1
ATOM 2239 O O . TRP A 1 281 ? -9.75 -25.922 -21.984 1 96.38 281 TRP A O 1
ATOM 2249 N N . THR A 1 282 ? -11.008 -26.328 -23.703 1 96.88 282 THR A N 1
ATOM 2250 C CA . THR A 1 282 ? -12.195 -25.641 -23.219 1 96.88 282 THR A CA 1
ATOM 2251 C C . THR A 1 282 ? -13.43 -26.531 -23.359 1 96.88 282 THR A C 1
ATOM 2253 O O . THR A 1 282 ? -13.984 -26.656 -24.453 1 96.88 282 THR A O 1
ATOM 2256 N N . HIS A 1 283 ? -13.797 -27.078 -22.203 1 95.44 283 HIS A N 1
ATOM 2257 C CA . HIS A 1 283 ? -14.875 -28.062 -22.25 1 95.44 283 HIS A CA 1
ATOM 2258 C C . HIS A 1 283 ? -15.664 -28.094 -20.953 1 95.44 283 HIS A C 1
ATOM 2260 O O . HIS A 1 283 ? -15.281 -27.422 -19.984 1 95.44 283 HIS A O 1
ATOM 2266 N N . SER A 1 284 ? -16.75 -28.906 -21.031 1 96.38 284 SER A N 1
ATOM 2267 C CA . SER A 1 284 ? -17.562 -29.141 -19.844 1 96.38 284 SER A CA 1
ATOM 2268 C C . SER A 1 284 ? -16.828 -30.062 -18.859 1 96.38 284 SER A C 1
ATOM 2270 O O . SER A 1 284 ? -15.891 -30.75 -19.234 1 96.38 284 SER A O 1
ATOM 2272 N N . LEU A 1 285 ? -17.297 -30.047 -17.641 1 96.88 285 LEU A N 1
ATOM 2273 C CA . LEU A 1 285 ? -16.719 -30.875 -16.594 1 96.88 285 LEU A CA 1
ATOM 2274 C C . LEU A 1 285 ? -16.766 -32.344 -16.969 1 96.88 285 LEU A C 1
ATOM 2276 O O . LEU A 1 285 ? -15.781 -33.062 -16.781 1 96.88 285 LEU A O 1
ATOM 2280 N N . SER A 1 286 ? -17.891 -32.781 -17.531 1 96 286 SER A N 1
ATOM 2281 C CA . SER A 1 286 ? -18.031 -34.188 -17.922 1 96 286 SER A CA 1
ATOM 2282 C C . SER A 1 286 ? -17.031 -34.562 -19 1 96 286 SER A C 1
ATOM 2284 O O . SER A 1 286 ? -16.484 -35.656 -18.984 1 96 286 SER A O 1
ATOM 2286 N N . HIS A 1 287 ? -16.859 -33.719 -19.938 1 95.5 287 HIS A N 1
ATOM 2287 C CA . HIS A 1 287 ? -15.875 -33.969 -20.984 1 95.5 287 HIS A CA 1
ATOM 2288 C C . HIS A 1 287 ? -14.461 -34.062 -20.406 1 95.5 287 HIS A C 1
ATOM 2290 O O . HIS A 1 287 ? -13.68 -34.906 -20.828 1 95.5 287 HIS A O 1
ATOM 2296 N N . TRP A 1 288 ? -14.102 -33.219 -19.531 1 95.88 288 TRP A N 1
ATOM 2297 C CA . TRP A 1 288 ? -12.781 -33.25 -18.891 1 95.88 288 TRP A CA 1
ATOM 2298 C C . TRP A 1 288 ? -12.57 -34.562 -18.156 1 95.88 288 TRP A C 1
ATOM 2300 O O . TRP A 1 288 ? -11.484 -35.156 -18.203 1 95.88 288 TRP A O 1
ATOM 2310 N N . LYS A 1 289 ? -13.547 -35 -17.422 1 95.56 289 LYS A N 1
ATOM 2311 C CA . LYS A 1 289 ? -13.461 -36.281 -16.75 1 95.56 289 LYS A CA 1
ATOM 2312 C C . LYS A 1 289 ? -13.164 -37.406 -17.734 1 95.56 289 LYS A C 1
ATOM 2314 O O . LYS A 1 289 ? -12.328 -38.281 -17.469 1 95.56 289 LYS A O 1
ATOM 2319 N N . ARG A 1 290 ? -13.805 -37.344 -18.844 1 94.69 290 ARG A N 1
ATOM 2320 C CA . ARG A 1 290 ? -13.562 -38.344 -19.891 1 94.69 290 ARG A CA 1
ATOM 2321 C C . ARG A 1 290 ? -12.141 -38.25 -20.422 1 94.69 290 ARG A C 1
ATOM 2323 O O . ARG A 1 290 ? -11.523 -39.281 -20.75 1 94.69 290 ARG A O 1
ATOM 2330 N N . ASN A 1 291 ? -11.695 -37.031 -20.641 1 93.06 291 ASN A N 1
ATOM 2331 C CA . ASN A 1 291 ? -10.312 -36.875 -21.062 1 93.06 291 ASN A CA 1
ATOM 2332 C C . ASN A 1 291 ? -9.336 -37.562 -20.109 1 93.06 291 ASN A C 1
ATOM 2334 O O . ASN A 1 291 ? -8.484 -38.344 -20.547 1 93.06 291 ASN A O 1
ATOM 2338 N N . TYR A 1 292 ? -9.469 -37.312 -18.859 1 90.75 292 TYR A N 1
ATOM 2339 C CA . TYR A 1 292 ? -8.555 -37.875 -17.875 1 90.75 292 TYR A CA 1
ATOM 2340 C C . TYR A 1 292 ? -8.672 -39.406 -17.828 1 90.75 292 TYR A C 1
ATOM 2342 O O . TYR A 1 292 ? -7.66 -40.094 -17.703 1 90.75 292 TYR A O 1
ATOM 2350 N N . GLU A 1 293 ? -9.867 -39.875 -17.938 1 90.25 293 GLU A N 1
ATOM 2351 C CA . GLU A 1 293 ? -10.07 -41.344 -18.016 1 90.25 293 GLU A CA 1
ATOM 2352 C C . GLU A 1 293 ? -9.344 -41.938 -19.203 1 90.25 293 GLU A C 1
ATOM 2354 O O . GLU A 1 293 ? -8.672 -42.969 -19.078 1 90.25 293 GLU A O 1
ATOM 2359 N N . ASN A 1 294 ? -9.523 -41.25 -20.281 1 90.81 294 ASN A N 1
ATOM 2360 C CA . ASN A 1 294 ? -8.898 -41.75 -21.516 1 90.81 294 ASN A CA 1
ATOM 2361 C C . ASN A 1 294 ? -7.379 -41.688 -21.422 1 90.81 294 ASN A C 1
ATOM 2363 O O . ASN A 1 294 ? -6.703 -42.594 -21.922 1 90.81 294 ASN A O 1
ATOM 2367 N N . TRP A 1 295 ? -6.84 -40.688 -20.891 1 89.44 295 TRP A N 1
ATOM 2368 C CA . TRP A 1 295 ? -5.391 -40.531 -20.781 1 89.44 295 TRP A CA 1
ATOM 2369 C C . TRP A 1 295 ? -4.805 -41.656 -19.906 1 89.44 295 TRP A C 1
ATOM 2371 O O . TRP A 1 295 ? -3.75 -42.219 -20.234 1 89.44 295 TRP A O 1
ATOM 2381 N N . ILE A 1 296 ? -5.438 -42 -18.875 1 86.31 296 ILE A N 1
ATOM 2382 C CA . ILE A 1 296 ? -4.969 -43.031 -17.969 1 86.31 296 ILE A CA 1
ATOM 2383 C C . ILE A 1 296 ? -5.082 -44.406 -18.656 1 86.31 296 ILE A C 1
ATOM 2385 O O . ILE A 1 296 ? -4.172 -45.219 -18.547 1 86.31 296 ILE A O 1
ATOM 2389 N N . GLN A 1 297 ? -6.168 -44.594 -19.344 1 85.44 297 GLN A N 1
ATOM 2390 C CA . GLN A 1 297 ? -6.43 -45.875 -19.984 1 85.44 297 GLN A CA 1
ATOM 2391 C C . GLN A 1 297 ? -5.465 -46.125 -21.141 1 85.44 297 GLN A C 1
ATOM 2393 O O . GLN A 1 297 ? -4.949 -47.219 -21.297 1 85.44 297 GLN A O 1
ATOM 2398 N N . GLN A 1 298 ? -5.27 -45.125 -21.922 1 86 298 GLN A N 1
ATOM 2399 C CA . GLN A 1 298 ? -4.402 -45.281 -23.094 1 86 298 GLN A CA 1
ATOM 2400 C C . GLN A 1 298 ? -2.938 -45.375 -22.672 1 86 298 GLN A C 1
ATOM 2402 O O . GLN A 1 298 ? -2.184 -46.188 -23.203 1 86 298 GLN A O 1
ATOM 2407 N N . SER A 1 299 ? -2.516 -44.531 -21.812 1 82.31 299 SER A N 1
ATOM 2408 C CA . SER A 1 299 ? -1.194 -44.531 -21.188 1 82.31 299 SER A CA 1
ATOM 2409 C C . SER A 1 299 ? -0.09 -44.531 -22.234 1 82.31 299 SER A C 1
ATOM 2411 O O . SER A 1 299 ? 0.83 -45.344 -22.172 1 82.31 299 SER A O 1
ATOM 2413 N N . THR A 1 300 ? -0.268 -43.75 -23.312 1 83.19 300 THR A N 1
ATOM 2414 C CA . THR A 1 300 ? 0.776 -43.562 -24.312 1 83.19 300 THR A CA 1
ATOM 2415 C C . THR A 1 300 ? 1.708 -42.406 -23.906 1 83.19 300 THR A C 1
ATOM 2417 O O . THR A 1 300 ? 1.421 -41.688 -22.953 1 83.19 300 THR A O 1
ATOM 2420 N N . THR A 1 301 ? 2.781 -42.312 -24.594 1 79.94 301 THR A N 1
ATOM 2421 C CA . THR A 1 301 ? 3.719 -41.219 -24.328 1 79.94 301 THR A CA 1
ATOM 2422 C C . THR A 1 301 ? 3.029 -39.875 -24.469 1 79.94 301 THR A C 1
ATOM 2424 O O . THR A 1 301 ? 3.238 -38.969 -23.656 1 79.94 301 THR A O 1
ATOM 2427 N N . GLU A 1 302 ? 2.279 -39.719 -25.438 1 81.56 302 GLU A N 1
ATOM 2428 C CA . GLU A 1 302 ? 1.562 -38.469 -25.703 1 81.56 302 GLU A CA 1
ATOM 2429 C C . GLU A 1 302 ? 0.546 -38.188 -24.594 1 81.56 302 GLU A C 1
ATOM 2431 O O . GLU A 1 302 ? 0.438 -37.031 -24.125 1 81.56 302 GLU A O 1
ATOM 2436 N N . THR A 1 303 ? -0.152 -39.219 -24.219 1 85 303 THR A N 1
ATOM 2437 C CA . THR A 1 303 ? -1.187 -39.031 -23.219 1 85 303 THR A CA 1
ATOM 2438 C C . THR A 1 303 ? -0.562 -38.75 -21.844 1 85 303 THR A C 1
ATOM 2440 O O . THR A 1 303 ? -1.132 -38.031 -21.031 1 85 303 THR A O 1
ATOM 2443 N N . MET A 1 304 ? 0.604 -39.312 -21.672 1 82.19 304 MET A N 1
ATOM 2444 C CA . MET A 1 304 ? 1.284 -39.094 -20.406 1 82.19 304 MET A CA 1
ATOM 2445 C C . MET A 1 304 ? 1.766 -37.656 -20.312 1 82.19 304 MET A C 1
ATOM 2447 O O . MET A 1 304 ? 1.742 -37.062 -19.234 1 82.19 304 MET A O 1
ATOM 2451 N N . MET A 1 305 ? 2.18 -37.125 -21.375 1 80.25 305 MET A N 1
ATOM 2452 C CA . MET A 1 305 ? 2.562 -35.719 -21.406 1 80.25 305 MET A CA 1
ATOM 2453 C C . MET A 1 305 ? 1.375 -34.812 -21.062 1 80.25 305 MET A C 1
ATOM 2455 O O . MET A 1 305 ? 1.516 -33.844 -20.312 1 80.25 305 MET A O 1
ATOM 2459 N N . LYS A 1 306 ? 0.303 -35.188 -21.625 1 83.56 306 LYS A N 1
ATOM 2460 C CA . LYS A 1 306 ? -0.917 -34.438 -21.328 1 83.56 306 LYS A CA 1
ATOM 2461 C C . LYS A 1 306 ? -1.286 -34.562 -19.844 1 83.56 306 LYS A C 1
ATOM 2463 O O . LYS A 1 306 ? -1.579 -33.562 -19.188 1 83.56 306 LYS A O 1
ATOM 2468 N N . TYR A 1 307 ? -1.232 -35.75 -19.438 1 83.88 307 TYR A N 1
ATOM 2469 C CA . TYR A 1 307 ? -1.594 -35.969 -18.031 1 83.88 307 TYR A CA 1
ATOM 2470 C C . TYR A 1 307 ? -0.673 -35.188 -17.109 1 83.88 307 TYR A C 1
ATOM 2472 O O . TYR A 1 307 ? -1.135 -34.562 -16.156 1 83.88 307 TYR A O 1
ATOM 2480 N N . ALA A 1 308 ? 0.559 -35.219 -17.391 1 82.94 308 ALA A N 1
ATOM 2481 C CA . ALA A 1 308 ? 1.538 -34.531 -16.578 1 82.94 308 ALA A CA 1
ATOM 2482 C C . ALA A 1 308 ? 1.279 -33 -16.594 1 82.94 308 ALA A C 1
ATOM 2484 O O . ALA A 1 308 ? 1.317 -32.344 -15.547 1 82.94 308 ALA A O 1
ATOM 2485 N N . THR A 1 309 ? 1.015 -32.5 -17.719 1 81.88 309 THR A N 1
ATOM 2486 C CA . THR A 1 309 ? 0.765 -31.062 -17.891 1 81.88 309 THR A CA 1
ATOM 2487 C C . THR A 1 309 ? -0.482 -30.625 -17.125 1 81.88 309 THR A C 1
ATOM 2489 O O . THR A 1 309 ? -0.466 -29.609 -16.422 1 81.88 309 THR A O 1
ATOM 2492 N N . PHE A 1 310 ? -1.473 -31.422 -17.203 1 86.06 310 PHE A N 1
ATOM 2493 C CA . PHE A 1 310 ? -2.758 -31.031 -16.641 1 86.06 310 PHE A CA 1
ATOM 2494 C C . PHE A 1 310 ? -2.838 -31.406 -15.156 1 86.06 310 PHE A C 1
ATOM 2496 O O . PHE A 1 310 ? -3.742 -30.969 -14.445 1 86.06 310 PHE A O 1
ATOM 2503 N N . PHE A 1 311 ? -1.866 -32.219 -14.719 1 86.88 311 PHE A N 1
ATOM 2504 C CA . PHE A 1 311 ? -1.742 -32.469 -13.289 1 86.88 311 PHE A CA 1
ATOM 2505 C C . PHE A 1 311 ? -1.161 -31.25 -12.578 1 86.88 311 PHE A C 1
ATOM 2507 O O . PHE A 1 311 ? -1.549 -30.938 -11.453 1 86.88 311 PHE A O 1
ATOM 2514 N N . ASP A 1 312 ? -0.274 -30.641 -13.195 1 93.12 312 ASP A N 1
ATOM 2515 C CA . ASP A 1 312 ? 0.258 -29.391 -12.68 1 93.12 312 ASP A CA 1
ATOM 2516 C C . ASP A 1 312 ? -0.692 -28.219 -12.969 1 93.12 312 ASP A C 1
ATOM 2518 O O . ASP A 1 312 ? -0.464 -27.438 -13.898 1 93.12 312 ASP A O 1
ATOM 2522 N N . CYS A 1 313 ? -1.714 -28.141 -12.203 1 93.62 313 CYS A N 1
ATOM 2523 C CA . CYS A 1 313 ? -2.73 -27.141 -12.508 1 93.62 313 CYS A CA 1
ATOM 2524 C C . CYS A 1 313 ? -3.271 -26.5 -11.234 1 93.62 313 CYS A C 1
ATOM 2526 O O . CYS A 1 313 ? -3.207 -27.094 -10.164 1 93.62 313 CYS A O 1
ATOM 2528 N N . ARG A 1 314 ? -3.664 -25.25 -11.336 1 92.88 314 ARG A N 1
ATOM 2529 C CA . ARG A 1 314 ? -4.32 -24.5 -10.273 1 92.88 314 ARG A CA 1
ATOM 2530 C C . ARG A 1 314 ? -5.48 -23.672 -10.828 1 92.88 314 ARG A C 1
ATOM 2532 O O . ARG A 1 314 ? -5.379 -23.109 -11.914 1 92.88 314 ARG A O 1
ATOM 2539 N N . ALA A 1 315 ? -6.574 -23.703 -10.055 1 94.31 315 ALA A N 1
ATOM 2540 C CA . ALA A 1 315 ? -7.664 -22.797 -10.406 1 94.31 315 ALA A CA 1
ATOM 2541 C C . ALA A 1 315 ? -7.336 -21.359 -9.992 1 94.31 315 ALA A C 1
ATOM 2543 O O . ALA A 1 315 ? -6.836 -21.125 -8.883 1 94.31 315 ALA A O 1
ATOM 2544 N N . ILE A 1 316 ? -7.59 -20.344 -10.93 1 93.06 316 ILE A N 1
ATOM 2545 C CA . ILE A 1 316 ? -7.211 -19 -10.531 1 93.06 316 ILE A CA 1
ATOM 2546 C C . ILE A 1 316 ? -8.406 -18.062 -10.68 1 93.06 316 ILE A C 1
ATOM 2548 O O . ILE A 1 316 ? -8.367 -16.906 -10.227 1 93.06 316 ILE A O 1
ATOM 2552 N N . PHE A 1 317 ? -9.5 -18.516 -11.312 1 94.12 317 PHE A N 1
ATOM 2553 C CA . PHE A 1 317 ? -10.656 -17.641 -11.492 1 94.12 317 PHE A CA 1
ATOM 2554 C C . PHE A 1 317 ? -11.93 -18.469 -11.695 1 94.12 317 PHE A C 1
ATOM 2556 O O . PHE A 1 317 ? -11.914 -19.484 -12.391 1 94.12 317 PHE A O 1
ATOM 2563 N N . GLY A 1 318 ? -13.031 -18.109 -11.039 1 93.31 318 GLY A N 1
ATOM 2564 C CA . GLY A 1 318 ? -14.328 -18.719 -11.305 1 93.31 318 GLY A CA 1
ATOM 2565 C C . GLY A 1 318 ? -14.82 -19.609 -10.18 1 93.31 318 GLY A C 1
ATOM 2566 O O . GLY A 1 318 ? -14.602 -19.312 -9 1 93.31 318 GLY A O 1
ATOM 2567 N N . ASP A 1 319 ? -15.547 -20.641 -10.602 1 92.88 319 ASP A N 1
ATOM 2568 C CA . ASP A 1 319 ? -16.141 -21.562 -9.641 1 92.88 319 ASP A CA 1
ATOM 2569 C C . ASP A 1 319 ? -15.172 -22.688 -9.289 1 92.88 319 ASP A C 1
ATOM 2571 O O . ASP A 1 319 ? -15.117 -23.703 -9.977 1 92.88 319 ASP A O 1
ATOM 2575 N N . TYR A 1 320 ? -14.617 -22.625 -8.164 1 91.12 320 TYR A N 1
ATOM 2576 C CA . TYR A 1 320 ? -13.562 -23.531 -7.754 1 91.12 320 TYR A CA 1
ATOM 2577 C C . TYR A 1 320 ? -14.117 -24.922 -7.457 1 91.12 320 TYR A C 1
ATOM 2579 O O . TYR A 1 320 ? -13.375 -25.906 -7.422 1 91.12 320 TYR A O 1
ATOM 2587 N N . ASP A 1 321 ? -15.406 -24.969 -7.25 1 92.12 321 ASP A N 1
ATOM 2588 C CA . ASP A 1 321 ? -16.016 -26.266 -7 1 92.12 321 ASP A CA 1
ATOM 2589 C C . ASP A 1 321 ? -15.875 -27.188 -8.211 1 92.12 321 ASP A C 1
ATOM 2591 O O . ASP A 1 321 ? -15.75 -28.406 -8.062 1 92.12 321 ASP A O 1
ATOM 2595 N N . LEU A 1 322 ? -15.953 -26.609 -9.344 1 94.94 322 LEU A N 1
ATOM 2596 C CA . LEU A 1 322 ? -15.781 -27.391 -10.562 1 94.94 322 LEU A CA 1
ATOM 2597 C C . LEU A 1 322 ? -14.398 -28.047 -10.594 1 94.94 322 LEU A C 1
ATOM 2599 O O . LEU A 1 322 ? -14.266 -29.219 -10.945 1 94.94 322 LEU A O 1
ATOM 2603 N N . TRP A 1 323 ? -13.43 -27.297 -10.234 1 93.62 323 TRP A N 1
ATOM 2604 C CA . TRP A 1 323 ? -12.062 -27.781 -10.188 1 93.62 323 TRP A CA 1
ATOM 2605 C C . TRP A 1 323 ? -11.914 -28.859 -9.117 1 93.62 323 TRP A C 1
ATOM 2607 O O . TRP A 1 323 ? -11.258 -29.891 -9.344 1 93.62 323 TRP A O 1
ATOM 2617 N N . GLU A 1 324 ? -12.453 -28.656 -7.988 1 91.88 324 GLU A N 1
ATOM 2618 C CA . GLU A 1 324 ? -12.375 -29.609 -6.887 1 91.88 324 GLU A CA 1
ATOM 2619 C C . GLU A 1 324 ? -13.016 -30.938 -7.27 1 91.88 324 GLU A C 1
ATOM 2621 O O . GLU A 1 324 ? -12.508 -32 -6.906 1 91.88 324 GLU A O 1
ATOM 2626 N N . GLU A 1 325 ? -14.102 -30.797 -7.906 1 94.31 325 GLU A N 1
ATOM 2627 C CA . GLU A 1 325 ? -14.773 -32.031 -8.352 1 94.31 325 GLU A CA 1
ATOM 2628 C C . GLU A 1 325 ? -13.898 -32.812 -9.336 1 94.31 325 GLU A C 1
ATOM 2630 O O . GLU A 1 325 ? -13.828 -34.031 -9.273 1 94.31 325 GLU A O 1
ATOM 2635 N N . LEU A 1 326 ? -13.32 -32.156 -10.25 1 94.25 326 LEU A N 1
ATOM 2636 C CA . LEU A 1 326 ? -12.43 -32.812 -11.211 1 94.25 326 LEU A CA 1
ATOM 2637 C C . LEU A 1 326 ? -11.234 -33.438 -10.5 1 94.25 326 LEU A C 1
ATOM 2639 O O . LEU A 1 326 ? -10.828 -34.531 -10.836 1 94.25 326 LEU A O 1
ATOM 2643 N N . LYS A 1 327 ? -10.68 -32.719 -9.594 1 90.25 327 LYS A N 1
ATOM 2644 C CA . LYS A 1 327 ? -9.547 -33.219 -8.812 1 90.25 327 LYS A CA 1
ATOM 2645 C C . LYS A 1 327 ? -9.914 -34.5 -8.07 1 90.25 327 LYS A C 1
ATOM 2647 O O . LYS A 1 327 ? -9.117 -35.438 -8.023 1 90.25 327 LYS A O 1
ATOM 2652 N N . LEU A 1 328 ? -11.062 -34.5 -7.469 1 90.88 328 LEU A N 1
ATOM 2653 C CA . LEU A 1 328 ? -11.547 -35.688 -6.77 1 90.88 328 LEU A CA 1
ATOM 2654 C C . LEU A 1 328 ? -11.672 -36.844 -7.727 1 90.88 328 LEU A C 1
ATOM 2656 O O . LEU A 1 328 ? -11.312 -37.969 -7.379 1 90.88 328 LEU A O 1
ATOM 2660 N N . PHE A 1 329 ? -12.234 -36.594 -8.836 1 92.44 329 PHE A N 1
ATOM 2661 C CA . PHE A 1 329 ? -12.375 -37.625 -9.852 1 92.44 329 PHE A CA 1
ATOM 2662 C C . PHE A 1 329 ? -11.016 -38.188 -10.242 1 92.44 329 PHE A C 1
ATOM 2664 O O . PHE A 1 329 ? -10.844 -39.406 -10.328 1 92.44 329 PHE A O 1
ATOM 2671 N N . MET A 1 330 ? -10.039 -37.344 -10.469 1 87.88 330 MET A N 1
ATOM 2672 C CA . MET A 1 330 ? -8.688 -37.75 -10.82 1 87.88 330 MET A CA 1
ATOM 2673 C C . MET A 1 330 ? -8.078 -38.594 -9.719 1 87.88 330 MET A C 1
ATOM 2675 O O . MET A 1 330 ? -7.414 -39.594 -10.008 1 87.88 330 MET A O 1
ATOM 2679 N N . GLY A 1 331 ? -8.242 -38.219 -8.508 1 86.94 331 GLY A N 1
ATOM 2680 C CA . GLY A 1 331 ? -7.758 -38.969 -7.375 1 86.94 331 GLY A CA 1
ATOM 2681 C C . GLY A 1 331 ? -8.32 -40.375 -7.328 1 86.94 331 GLY A C 1
ATOM 2682 O O . GLY A 1 331 ? -7.609 -41.344 -6.992 1 86.94 331 GLY A O 1
ATOM 2683 N N . GLN A 1 332 ? -9.57 -40.469 -7.648 1 89.12 332 GLN A N 1
ATOM 2684 C CA . GLN A 1 332 ? -10.227 -41.781 -7.656 1 89.12 332 GLN A CA 1
ATOM 2685 C C . GLN A 1 332 ? -9.648 -42.688 -8.742 1 89.12 332 GLN A C 1
ATOM 2687 O O . GLN A 1 332 ? -9.484 -43.875 -8.539 1 89.12 332 GLN A O 1
ATOM 2692 N N . GLN A 1 333 ? -9.352 -42.062 -9.828 1 86.31 333 GLN A N 1
ATOM 2693 C CA . GLN A 1 333 ? -8.797 -42.844 -10.938 1 86.31 333 GLN A CA 1
ATOM 2694 C C . GLN A 1 333 ? -7.41 -43.375 -10.594 1 86.31 333 GLN A C 1
ATOM 2696 O O . GLN A 1 333 ? -7.004 -44.438 -11.102 1 86.31 333 GLN A O 1
ATOM 2701 N N . LEU A 1 334 ? -6.707 -42.719 -9.719 1 86.12 334 LEU A N 1
ATOM 2702 C CA . LEU A 1 334 ? -5.34 -43.094 -9.383 1 86.12 334 LEU A CA 1
ATOM 2703 C C . LEU A 1 334 ? -5.316 -44.188 -8.32 1 86.12 334 LEU A C 1
ATOM 2705 O O . LEU A 1 334 ? -4.258 -44.719 -8.008 1 86.12 334 LEU A O 1
ATOM 2709 N N . LEU A 1 335 ? -6.441 -44.531 -7.773 1 85.19 335 LEU A N 1
ATOM 2710 C CA . LEU A 1 335 ? -6.52 -45.594 -6.793 1 85.19 335 LEU A CA 1
ATOM 2711 C C . LEU A 1 335 ? -6.277 -46.969 -7.445 1 85.19 335 LEU A C 1
ATOM 2713 O O . LEU A 1 335 ? -5.754 -47.875 -6.812 1 85.19 335 LEU A O 1
ATOM 2717 N N . ASN A 1 336 ? -6.688 -47.188 -8.586 1 78.94 336 ASN A N 1
ATOM 2718 C CA . ASN A 1 336 ? -6.504 -48.438 -9.305 1 78.94 336 ASN A CA 1
ATOM 2719 C C . ASN A 1 336 ? -5.867 -48.219 -10.672 1 78.94 336 ASN A C 1
ATOM 2721 O O . ASN A 1 336 ? -6.465 -48.562 -11.695 1 78.94 336 ASN A O 1
ATOM 2725 N N . PRO A 1 337 ? -4.656 -47.719 -10.516 1 70.75 337 PRO A N 1
ATOM 2726 C CA . PRO A 1 337 ? -4.059 -47.438 -11.828 1 70.75 337 PRO A CA 1
ATOM 2727 C C . PRO A 1 337 ? -3.523 -48.688 -12.508 1 70.75 337 PRO A C 1
ATOM 2729 O O . PRO A 1 337 ? -3.279 -49.688 -11.844 1 70.75 337 PRO A O 1
ATOM 2732 N N . THR A 1 338 ? -3.479 -48.531 -13.859 1 75.88 338 THR A N 1
ATOM 2733 C CA . THR A 1 338 ? -2.832 -49.625 -14.586 1 75.88 338 THR A CA 1
ATOM 2734 C C . THR A 1 338 ? -1.321 -49.594 -14.367 1 75.88 338 THR A C 1
ATOM 2736 O O . THR A 1 338 ? -0.743 -48.531 -14.133 1 75.88 338 THR A O 1
ATOM 2739 N N . GLU A 1 339 ? -0.716 -50.688 -14.234 1 77.31 339 GLU A N 1
ATOM 2740 C CA . GLU A 1 339 ? 0.737 -50.781 -14.133 1 77.31 339 GLU A CA 1
ATOM 2741 C C . GLU A 1 339 ? 1.417 -50.031 -15.266 1 77.31 339 GLU A C 1
ATOM 2743 O O . GLU A 1 339 ? 2.453 -49.375 -15.055 1 77.31 339 GLU A O 1
ATOM 2748 N N . LYS A 1 340 ? 0.81 -50 -16.359 1 86.06 340 LYS A N 1
ATOM 2749 C CA . LYS A 1 340 ? 1.345 -49.344 -17.547 1 86.06 340 LYS A CA 1
ATOM 2750 C C . LYS A 1 340 ? 1.377 -47.812 -17.359 1 86.06 340 LYS A C 1
ATOM 2752 O O . LYS A 1 340 ? 2.275 -47.156 -17.875 1 86.06 340 LYS A O 1
ATOM 2757 N N . PHE A 1 341 ? 0.505 -47.375 -16.609 1 87.06 341 PHE A N 1
ATOM 2758 C CA . PHE A 1 341 ? 0.388 -45.906 -16.422 1 87.06 341 PHE A CA 1
ATOM 2759 C C . PHE A 1 341 ? 1.617 -45.375 -15.703 1 87.06 341 PHE A C 1
ATOM 2761 O O . PHE A 1 341 ? 2.26 -44.438 -16.188 1 87.06 341 PHE A O 1
ATOM 2768 N N . PHE A 1 342 ? 2.033 -45.969 -14.648 1 86.06 342 PHE A N 1
ATOM 2769 C CA . PHE A 1 342 ? 3.148 -45.469 -13.867 1 86.06 342 PHE A CA 1
ATOM 2770 C C . PHE A 1 342 ? 4.477 -45.75 -14.547 1 86.06 342 PHE A C 1
ATOM 2772 O O . PHE A 1 342 ? 5.422 -44.969 -14.453 1 86.06 342 PHE A O 1
ATOM 2779 N N . MET A 1 343 ? 4.527 -46.844 -15.266 1 86.81 343 MET A N 1
ATOM 2780 C CA . MET A 1 343 ? 5.73 -47.156 -16.047 1 86.81 343 MET A CA 1
ATOM 2781 C C . MET A 1 343 ? 5.969 -46.094 -17.109 1 86.81 343 MET A C 1
ATOM 2783 O O . MET A 1 343 ? 7.09 -45.594 -17.25 1 86.81 343 MET A O 1
ATOM 2787 N N . ASN A 1 344 ? 4.895 -45.719 -17.75 1 87.19 344 ASN A N 1
ATOM 2788 C CA . ASN A 1 344 ? 5.012 -44.719 -18.797 1 87.19 344 ASN A CA 1
ATOM 2789 C C . ASN A 1 344 ? 5.266 -43.312 -18.219 1 87.19 344 ASN A C 1
ATOM 2791 O O . ASN A 1 344 ? 5.957 -42.5 -18.828 1 87.19 344 ASN A O 1
ATOM 2795 N N . LEU A 1 345 ? 4.715 -43.125 -17.109 1 85.94 345 LEU A N 1
ATOM 2796 C CA . LEU A 1 345 ? 5.004 -41.875 -16.406 1 85.94 345 LEU A CA 1
ATOM 2797 C C . LEU A 1 345 ? 6.484 -41.781 -16.047 1 85.94 345 LEU A C 1
ATOM 2799 O O . LEU A 1 345 ? 7.086 -40.719 -16.172 1 85.94 345 LEU A O 1
ATOM 2803 N N . GLY A 1 346 ? 7.023 -42.844 -15.586 1 85.69 346 GLY A N 1
ATOM 2804 C CA . GLY A 1 346 ? 8.445 -42.906 -15.289 1 85.69 346 GLY A CA 1
ATOM 2805 C C . GLY A 1 346 ? 9.312 -42.656 -16.516 1 85.69 346 GLY A C 1
ATOM 2806 O O . GLY A 1 346 ? 10.289 -41.906 -16.438 1 85.69 346 GLY A O 1
ATOM 2807 N N . TRP A 1 347 ? 8.906 -43.25 -17.562 1 85.06 347 TRP A N 1
ATOM 2808 C CA . TRP A 1 347 ? 9.664 -43.062 -18.812 1 85.06 347 TRP A CA 1
ATOM 2809 C C . TRP A 1 347 ? 9.609 -41.625 -19.266 1 85.06 347 TRP A C 1
ATOM 2811 O O . TRP A 1 347 ? 10.602 -41.062 -19.75 1 85.06 347 TRP A O 1
ATOM 2821 N N . ASN A 1 348 ? 8.445 -41.094 -19.188 1 83.69 348 ASN A N 1
ATOM 2822 C CA . ASN A 1 348 ? 8.281 -39.688 -19.531 1 83.69 348 ASN A CA 1
ATOM 2823 C C . ASN A 1 348 ? 9.18 -38.781 -18.688 1 83.69 348 ASN A C 1
ATOM 2825 O O . ASN A 1 348 ? 9.68 -37.781 -19.172 1 83.69 348 ASN A O 1
ATOM 2829 N N . ALA A 1 349 ? 9.391 -39.188 -17.5 1 85.25 349 ALA A N 1
ATOM 2830 C CA . ALA A 1 349 ? 10.18 -38.375 -16.562 1 85.25 349 ALA A CA 1
ATOM 2831 C C . ALA A 1 349 ? 11.672 -38.531 -16.828 1 85.25 349 ALA A C 1
ATOM 2833 O O . ALA A 1 349 ? 12.477 -37.719 -16.344 1 85.25 349 ALA A O 1
ATOM 2834 N N . LEU A 1 350 ? 12.062 -39.469 -17.609 1 85.06 350 LEU A N 1
ATOM 2835 C CA . LEU A 1 350 ? 13.469 -39.75 -17.891 1 85.06 350 LEU A CA 1
ATOM 2836 C C . LEU A 1 350 ? 13.883 -39.188 -19.25 1 85.06 350 LEU A C 1
ATOM 2838 O O . LEU A 1 350 ? 14.969 -39.469 -19.734 1 85.06 350 LEU A O 1
ATOM 2842 N N . GLN A 1 351 ? 13.023 -38.344 -19.797 1 84.06 351 GLN A N 1
ATOM 2843 C CA . GLN A 1 351 ? 13.242 -37.844 -21.156 1 84.06 351 GLN A CA 1
ATOM 2844 C C . GLN A 1 351 ? 14.422 -36.875 -21.188 1 84.06 351 GLN A C 1
ATOM 2846 O O . GLN A 1 351 ? 15.109 -36.75 -22.219 1 84.06 351 GLN A O 1
ATOM 2851 N N . TYR A 1 352 ? 14.586 -36.188 -20.125 1 87.75 352 TYR A N 1
ATOM 2852 C CA . TYR A 1 352 ? 15.688 -35.25 -20.078 1 87.75 352 TYR A CA 1
ATOM 2853 C C . TYR A 1 352 ? 16.766 -35.719 -19.109 1 87.75 352 TYR A C 1
ATOM 2855 O O . TYR A 1 352 ? 16.469 -36.375 -18.094 1 87.75 352 TYR A O 1
ATOM 2863 N N . GLU A 1 353 ? 18 -35.344 -19.46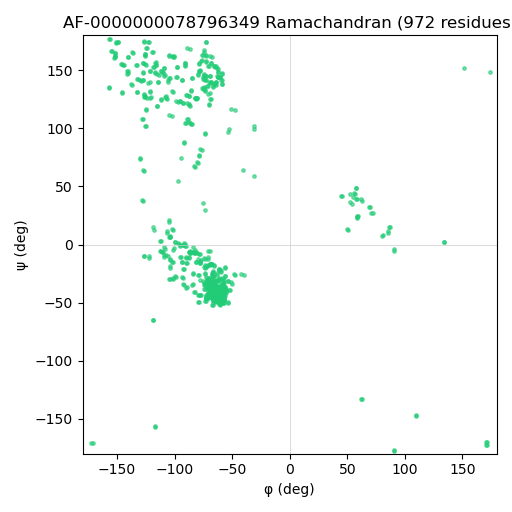9 1 87.88 353 GLU A N 1
ATOM 2864 C CA . GLU A 1 353 ? 19.141 -35.688 -18.625 1 87.88 353 GLU A CA 1
ATOM 2865 C C . GLU A 1 353 ? 19.969 -34.438 -18.297 1 87.88 353 GLU A C 1
ATOM 2867 O O . GLU A 1 353 ? 20.016 -33.5 -19.078 1 87.88 353 GLU A O 1
ATOM 2872 N N . PRO A 1 354 ? 20.547 -34.531 -17.062 1 90.19 354 PRO A N 1
ATOM 2873 C CA . PRO A 1 354 ? 21.453 -33.406 -16.781 1 90.19 354 PRO A CA 1
ATOM 2874 C C . PRO A 1 354 ? 22.641 -33.344 -17.75 1 90.19 354 PRO A C 1
ATOM 2876 O O . PRO A 1 354 ? 23.109 -34.406 -18.219 1 90.19 354 PRO A O 1
ATOM 2879 N N . PRO A 1 355 ? 23.109 -32.125 -18.031 1 91.19 355 PRO A N 1
ATOM 2880 C CA . PRO A 1 355 ? 24.156 -31.953 -19.047 1 91.19 355 PRO A CA 1
ATOM 2881 C C . PRO A 1 355 ? 25.547 -32.281 -18.516 1 91.19 355 PRO A C 1
ATOM 2883 O O . PRO A 1 355 ? 26.406 -31.406 -18.406 1 91.19 355 PRO A O 1
ATOM 2886 N N . LEU A 1 356 ? 25.734 -33.5 -18.297 1 88.81 356 LEU A N 1
ATOM 2887 C CA . LEU A 1 356 ? 27.031 -34 -17.875 1 88.81 356 LEU A CA 1
ATOM 2888 C C . LEU A 1 356 ? 27.734 -34.719 -19.016 1 88.81 356 LEU A C 1
ATOM 2890 O O . LEU A 1 356 ? 27.094 -35.406 -19.828 1 88.81 356 LEU A O 1
ATOM 2894 N N . THR A 1 357 ? 29.047 -34.531 -19.109 1 82.69 357 THR A N 1
ATOM 2895 C CA . THR A 1 357 ? 29.828 -35.312 -20.031 1 82.69 357 THR A CA 1
ATOM 2896 C C . THR A 1 357 ? 29.984 -36.75 -19.531 1 82.69 357 THR A C 1
ATOM 2898 O O . THR A 1 357 ? 29.609 -37.062 -18.391 1 82.69 357 THR A O 1
ATOM 2901 N N . PHE A 1 358 ? 30.562 -37.5 -20.344 1 77.25 358 PHE A N 1
ATOM 2902 C CA . PHE A 1 358 ? 30.688 -38.906 -20.047 1 77.25 358 PHE A CA 1
ATOM 2903 C C . PHE A 1 358 ? 31.5 -39.125 -18.766 1 77.25 358 PHE A C 1
ATOM 2905 O O . PHE A 1 358 ? 31.188 -40.031 -17.984 1 77.25 358 PHE A O 1
ATOM 2912 N N . PHE A 1 359 ? 32.5 -38.312 -18.547 1 72.75 359 PHE A N 1
ATOM 2913 C CA . PHE A 1 359 ? 33.375 -38.469 -17.391 1 72.75 359 PHE A CA 1
ATOM 2914 C C . PHE A 1 359 ? 32.875 -37.656 -16.219 1 72.75 359 PHE A C 1
ATOM 2916 O O . PHE A 1 359 ? 33.438 -37.688 -15.125 1 72.75 359 PHE A O 1
ATOM 2923 N N . LYS A 1 360 ? 31.828 -37.031 -16.422 1 76.31 360 LYS A N 1
ATOM 2924 C CA . LYS A 1 360 ? 31.125 -36.25 -15.406 1 76.31 360 LYS A CA 1
ATOM 2925 C C . LYS A 1 360 ? 32.031 -35.156 -14.844 1 76.31 360 LYS A C 1
ATOM 2927 O O . LYS A 1 360 ? 31.922 -34.812 -13.672 1 76.31 360 LYS A O 1
ATOM 2932 N N . ARG A 1 361 ? 33.031 -34.719 -15.602 1 79.38 361 ARG A N 1
ATOM 2933 C CA . ARG A 1 361 ? 34 -33.75 -15.133 1 79.38 361 ARG A CA 1
ATOM 2934 C C . ARG A 1 361 ? 33.719 -32.375 -15.734 1 79.38 361 ARG A C 1
ATOM 2936 O O . ARG A 1 361 ? 34.188 -31.344 -15.234 1 79.38 361 ARG A O 1
ATOM 2943 N N . ASN A 1 362 ? 32.812 -32.438 -16.797 1 84.38 362 ASN A N 1
ATOM 2944 C CA . ASN A 1 362 ? 32.5 -31.188 -17.453 1 84.38 362 ASN A CA 1
ATOM 2945 C C . ASN A 1 362 ? 31.016 -31.094 -17.812 1 84.38 362 ASN A C 1
ATOM 2947 O O . ASN A 1 362 ? 30.312 -32.125 -17.859 1 84.38 362 ASN A O 1
ATOM 2951 N N . ILE A 1 363 ? 30.609 -29.828 -18.047 1 90.38 363 ILE A N 1
ATOM 2952 C CA . ILE A 1 363 ? 29.234 -29.578 -18.469 1 90.38 363 ILE A CA 1
ATOM 2953 C C . ILE A 1 363 ? 29.109 -29.797 -19.969 1 90.38 363 ILE A C 1
ATOM 2955 O O . ILE A 1 363 ? 29.922 -29.281 -20.75 1 90.38 363 ILE A O 1
ATOM 2959 N N . LYS A 1 364 ? 28.188 -30.625 -20.375 1 92.06 364 LYS A N 1
ATOM 2960 C CA . LYS A 1 364 ? 27.875 -30.766 -21.781 1 92.06 364 LYS A CA 1
ATOM 2961 C C . LYS A 1 364 ? 27.219 -29.516 -22.344 1 92.06 364 LYS A C 1
ATOM 2963 O O . LYS A 1 364 ? 26.219 -29.031 -21.812 1 92.06 364 LYS A O 1
ATOM 2968 N N . THR A 1 365 ? 27.812 -28.984 -23.406 1 92.06 365 THR A N 1
ATOM 2969 C CA . THR A 1 365 ? 27.359 -27.688 -23.922 1 92.06 365 THR A CA 1
ATOM 2970 C C . THR A 1 365 ? 27.016 -27.781 -25.406 1 92.06 365 THR A C 1
ATOM 2972 O O . THR A 1 365 ? 27.234 -28.812 -26.031 1 92.06 365 THR A O 1
ATOM 2975 N N . PHE A 1 366 ? 26.312 -26.844 -25.844 1 91.88 366 PHE A N 1
ATOM 2976 C CA . PHE A 1 366 ? 26.109 -26.578 -27.266 1 91.88 366 PHE A CA 1
ATOM 2977 C C . PHE A 1 366 ? 26.469 -25.141 -27.609 1 91.88 366 PHE A C 1
ATOM 2979 O O . PHE A 1 366 ? 26.531 -24.281 -26.734 1 91.88 366 PHE A O 1
ATOM 2986 N N . LYS A 1 367 ? 26.625 -24.922 -28.875 1 91.25 367 LYS A N 1
ATOM 2987 C CA . LYS A 1 367 ? 27.125 -23.609 -29.281 1 91.25 367 LYS A CA 1
ATOM 2988 C C . LYS A 1 367 ? 26 -22.719 -29.781 1 91.25 367 LYS A C 1
ATOM 2990 O O . LYS A 1 367 ? 25.141 -23.172 -30.531 1 91.25 367 LYS A O 1
ATOM 2995 N N . ILE A 1 368 ? 25.953 -21.516 -29.297 1 89.69 368 ILE A N 1
ATOM 2996 C CA . ILE A 1 368 ? 25.125 -20.422 -29.812 1 89.69 368 ILE A CA 1
ATOM 2997 C C . ILE A 1 368 ? 26.016 -19.219 -30.125 1 89.69 368 ILE A C 1
ATOM 2999 O O . ILE A 1 368 ? 26.656 -18.672 -29.219 1 89.69 368 ILE A O 1
ATOM 3003 N N . ASP A 1 369 ? 26.094 -18.828 -31.359 1 87.56 369 ASP A N 1
ATOM 3004 C CA . ASP A 1 369 ? 26.922 -17.703 -31.797 1 87.56 369 ASP A CA 1
ATOM 3005 C C . ASP A 1 369 ? 28.359 -17.859 -31.297 1 87.56 369 ASP A C 1
ATOM 3007 O O . ASP A 1 369 ? 28.922 -16.922 -30.75 1 87.56 369 ASP A O 1
ATOM 3011 N N . GLY A 1 370 ? 28.844 -19.047 -31.266 1 87.44 370 GLY A N 1
ATOM 3012 C CA . GLY A 1 370 ? 30.234 -19.328 -30.953 1 87.44 370 GLY A CA 1
ATOM 3013 C C . GLY A 1 370 ? 30.484 -19.547 -29.469 1 87.44 370 GLY A C 1
ATOM 3014 O O . GLY A 1 370 ? 31.594 -19.922 -29.078 1 87.44 370 GLY A O 1
ATOM 3015 N N . GLU A 1 371 ? 29.531 -19.359 -28.703 1 91.19 371 GLU A N 1
ATOM 3016 C CA . GLU A 1 371 ? 29.719 -19.5 -27.266 1 91.19 371 GLU A CA 1
ATOM 3017 C C . GLU A 1 371 ? 29.031 -20.766 -26.75 1 91.19 371 GLU A C 1
ATOM 3019 O O . GLU A 1 371 ? 28 -21.172 -27.266 1 91.19 371 GLU A O 1
ATOM 3024 N N . GLU A 1 372 ? 29.688 -21.359 -25.734 1 93 372 GLU A N 1
ATOM 3025 C CA . GLU A 1 372 ? 29.156 -22.578 -25.141 1 93 372 GLU A CA 1
ATOM 3026 C C . GLU A 1 372 ? 28.047 -22.281 -24.141 1 93 372 GLU A C 1
ATOM 3028 O O . GLU A 1 372 ? 28.188 -21.422 -23.266 1 93 372 GLU A O 1
ATOM 3033 N N . HIS A 1 373 ? 26.938 -22.938 -24.391 1 94.12 373 HIS A N 1
ATOM 3034 C CA . HIS A 1 373 ? 25.781 -22.766 -23.516 1 94.12 373 HIS A CA 1
ATOM 3035 C C . HIS A 1 373 ? 25.25 -24.125 -23.031 1 94.12 373 HIS A C 1
ATOM 3037 O O . HIS A 1 373 ? 25.562 -25.156 -23.609 1 94.12 373 HIS A O 1
ATOM 3043 N N . PHE A 1 374 ? 24.562 -24.141 -21.922 1 93.44 374 PHE A N 1
ATOM 3044 C CA . PHE A 1 374 ? 23.703 -25.266 -21.562 1 93.44 374 PHE A CA 1
ATOM 3045 C C . PHE A 1 374 ? 22.281 -24.797 -21.266 1 93.44 374 PHE A C 1
ATOM 3047 O O . PHE A 1 374 ? 22.062 -23.609 -20.984 1 93.44 374 PHE A O 1
ATOM 3054 N N . ASN A 1 375 ? 21.328 -25.656 -21.422 1 94.31 375 ASN A N 1
ATOM 3055 C CA . ASN A 1 375 ? 19.938 -25.344 -21.188 1 94.31 375 ASN A CA 1
ATOM 3056 C C . ASN A 1 375 ? 19.531 -25.609 -19.734 1 94.31 375 ASN A C 1
ATOM 3058 O O . ASN A 1 375 ? 19.359 -26.75 -19.328 1 94.31 375 ASN A O 1
ATOM 3062 N N . ILE A 1 376 ? 19.328 -24.594 -19.047 1 93.69 376 ILE A N 1
ATOM 3063 C CA . ILE A 1 376 ? 19.109 -24.703 -17.609 1 93.69 376 ILE A CA 1
ATOM 3064 C C . ILE A 1 376 ? 17.703 -25.25 -17.359 1 93.69 376 ILE A C 1
ATOM 3066 O O . ILE A 1 376 ? 17.469 -25.969 -16.391 1 93.69 376 ILE A O 1
ATOM 3070 N N . LYS A 1 377 ? 16.75 -24.906 -18.156 1 92.88 377 LYS A N 1
ATOM 3071 C CA . LYS A 1 377 ? 15.398 -25.438 -18 1 92.88 377 LYS A CA 1
ATOM 3072 C C . LYS A 1 377 ? 15.391 -26.953 -18.172 1 92.88 377 LYS A C 1
ATOM 3074 O O . LYS A 1 377 ? 14.797 -27.672 -17.359 1 92.88 377 LYS A O 1
ATOM 3079 N N . LYS A 1 378 ? 16.047 -27.438 -19.156 1 91.56 378 LYS A N 1
ATOM 3080 C CA . LYS A 1 378 ? 16.125 -28.875 -19.391 1 91.56 378 LYS A CA 1
ATOM 3081 C C . LYS A 1 378 ? 16.859 -29.578 -18.25 1 91.56 378 LYS A C 1
ATOM 3083 O O . LYS A 1 378 ? 16.531 -30.703 -17.906 1 91.56 378 LYS A O 1
ATOM 3088 N N . ALA A 1 379 ? 17.828 -28.875 -17.766 1 91.69 379 ALA A N 1
ATOM 3089 C CA . ALA A 1 379 ? 18.625 -29.453 -16.688 1 91.69 379 ALA A CA 1
ATOM 3090 C C . ALA A 1 379 ? 17.781 -29.625 -15.422 1 91.69 379 ALA A C 1
ATOM 3092 O O . ALA A 1 379 ? 18.016 -30.562 -14.641 1 91.69 379 ALA A O 1
ATOM 3093 N N . MET A 1 380 ? 16.844 -28.75 -15.219 1 93.44 380 MET A N 1
ATOM 3094 C CA . MET A 1 380 ? 16.094 -28.781 -13.969 1 93.44 380 MET A CA 1
ATOM 3095 C C . MET A 1 380 ? 14.812 -29.594 -14.125 1 93.44 380 MET A C 1
ATOM 3097 O O . MET A 1 380 ? 14.234 -30.047 -13.141 1 93.44 380 MET A O 1
ATOM 3101 N N . THR A 1 381 ? 14.391 -29.891 -15.312 1 92.69 381 THR A N 1
ATOM 3102 C CA . THR A 1 381 ? 13.109 -30.516 -15.625 1 92.69 381 THR A CA 1
ATOM 3103 C C . THR A 1 381 ? 13.023 -31.906 -14.984 1 92.69 381 THR A C 1
ATOM 3105 O O . THR A 1 381 ? 11.969 -32.312 -14.492 1 92.69 381 THR A O 1
ATOM 3108 N N . PRO A 1 382 ? 14.133 -32.656 -14.938 1 92.69 382 PRO A N 1
ATOM 3109 C CA . PRO A 1 382 ? 14.055 -34 -14.312 1 92.69 382 PRO A CA 1
ATOM 3110 C C . PRO A 1 382 ? 13.594 -33.906 -12.852 1 92.69 382 PRO A C 1
ATOM 3112 O O . PRO A 1 382 ? 12.867 -34.812 -12.391 1 92.69 382 PRO A O 1
ATOM 3115 N N . ILE A 1 383 ? 14.031 -32.906 -12.18 1 94.62 383 ILE A N 1
ATOM 3116 C CA . ILE A 1 383 ? 13.625 -32.781 -10.789 1 94.62 383 ILE A CA 1
ATOM 3117 C C . ILE A 1 383 ? 12.109 -32.625 -10.703 1 94.62 383 ILE A C 1
ATOM 3119 O O . ILE A 1 383 ? 11.453 -33.281 -9.898 1 94.62 383 ILE A O 1
ATOM 3123 N N . VAL A 1 384 ? 11.539 -31.812 -11.555 1 94.94 384 VAL A N 1
ATOM 3124 C CA . VAL A 1 384 ? 10.109 -31.547 -11.594 1 94.94 384 VAL A CA 1
ATOM 3125 C C . VAL A 1 384 ? 9.359 -32.844 -11.961 1 94.94 384 VAL A C 1
ATOM 3127 O O . VAL A 1 384 ? 8.422 -33.219 -11.266 1 94.94 384 VAL A O 1
ATOM 3130 N N . ASP A 1 385 ? 9.812 -33.469 -12.984 1 92.75 385 ASP A N 1
ATOM 3131 C CA . ASP A 1 385 ? 9.109 -34.625 -13.539 1 92.75 385 ASP A CA 1
ATOM 3132 C C . ASP A 1 385 ? 9.18 -35.812 -12.586 1 92.75 385 ASP A C 1
ATOM 3134 O O . ASP A 1 385 ? 8.188 -36.531 -12.398 1 92.75 385 ASP A O 1
ATOM 3138 N N . LEU A 1 386 ? 10.289 -36.031 -12.047 1 91 386 LEU A N 1
ATOM 3139 C CA . LEU A 1 386 ? 10.469 -37.156 -11.156 1 91 386 LEU A CA 1
ATOM 3140 C C . LEU A 1 386 ? 9.672 -36.969 -9.867 1 91 386 LEU A C 1
ATOM 3142 O O . LEU A 1 386 ? 8.992 -37.906 -9.414 1 91 386 LEU A O 1
ATOM 3146 N N . THR A 1 387 ? 9.773 -35.781 -9.32 1 94.25 387 THR A N 1
ATOM 3147 C CA . THR A 1 387 ? 9.008 -35.5 -8.117 1 94.25 387 THR A CA 1
ATOM 3148 C C . THR A 1 387 ? 7.508 -35.625 -8.383 1 94.25 387 THR A C 1
ATOM 3150 O O . THR A 1 387 ? 6.762 -36.125 -7.547 1 94.25 387 THR A O 1
ATOM 3153 N N . ARG A 1 388 ? 7.117 -35.188 -9.508 1 93.56 388 ARG A N 1
ATOM 3154 C CA . ARG A 1 388 ? 5.715 -35.312 -9.898 1 93.56 388 ARG A CA 1
ATOM 3155 C C . ARG A 1 388 ? 5.285 -36.781 -9.992 1 93.56 388 ARG A C 1
ATOM 3157 O O . ARG A 1 388 ? 4.199 -37.125 -9.539 1 93.56 388 ARG A O 1
ATOM 3164 N N . ALA A 1 389 ? 6.094 -37.594 -10.625 1 90.69 389 ALA A N 1
ATOM 3165 C CA . ALA A 1 389 ? 5.781 -39.031 -10.773 1 90.69 389 ALA A CA 1
ATOM 3166 C C . ALA A 1 389 ? 5.578 -39.688 -9.414 1 90.69 389 ALA A C 1
ATOM 3168 O O . ALA A 1 389 ? 4.605 -40.406 -9.211 1 90.69 389 ALA A O 1
ATOM 3169 N N . PHE A 1 390 ? 6.473 -39.375 -8.516 1 92.19 390 PHE A N 1
ATOM 3170 C CA . PHE A 1 390 ? 6.344 -39.938 -7.176 1 92.19 390 PHE A CA 1
ATOM 3171 C C . PHE A 1 390 ? 5.102 -39.375 -6.477 1 92.19 390 PHE A C 1
ATOM 3173 O O . PHE A 1 390 ? 4.418 -40.125 -5.758 1 92.19 390 PHE A O 1
ATOM 3180 N N . ALA A 1 391 ? 4.883 -38.094 -6.688 1 92.88 391 ALA A N 1
ATOM 3181 C CA . ALA A 1 391 ? 3.699 -37.5 -6.082 1 92.88 391 ALA A CA 1
ATOM 3182 C C . ALA A 1 391 ? 2.424 -38.188 -6.57 1 92.88 391 ALA A C 1
ATOM 3184 O O . ALA A 1 391 ? 1.56 -38.531 -5.77 1 92.88 391 ALA A O 1
ATOM 3185 N N . LEU A 1 392 ? 2.332 -38.406 -7.832 1 89.38 392 LEU A N 1
ATOM 3186 C CA . LEU A 1 392 ? 1.161 -39.031 -8.422 1 89.38 392 LEU A CA 1
ATOM 3187 C C . LEU A 1 392 ? 1.009 -40.469 -7.906 1 89.38 392 LEU A C 1
ATOM 3189 O O . LEU A 1 392 ? -0.099 -40.906 -7.586 1 89.38 392 LEU A O 1
ATOM 3193 N N . LYS A 1 393 ? 2.057 -41.156 -7.871 1 88.38 393 LYS A N 1
ATOM 3194 C CA . LYS A 1 393 ? 2.041 -42.531 -7.406 1 88.38 393 LYS A CA 1
ATOM 3195 C C . LYS A 1 393 ? 1.516 -42.625 -5.977 1 88.38 393 LYS A C 1
ATOM 3197 O O . LYS A 1 393 ? 0.857 -43.625 -5.613 1 88.38 393 LYS A O 1
ATOM 3202 N N . HIS A 1 394 ? 1.788 -41.656 -5.215 1 90.88 394 HIS A N 1
ATOM 3203 C CA . HIS A 1 394 ? 1.401 -41.688 -3.811 1 90.88 394 HIS A CA 1
ATOM 3204 C C . HIS A 1 394 ? 0.227 -40.75 -3.537 1 90.88 394 HIS A C 1
ATOM 3206 O O . HIS A 1 394 ? -0.027 -40.375 -2.385 1 90.88 394 HIS A O 1
ATOM 3212 N N . ARG A 1 395 ? -0.396 -40.25 -4.598 1 90.12 395 ARG A N 1
ATOM 3213 C CA . ARG A 1 395 ? -1.639 -39.469 -4.566 1 90.12 395 ARG A CA 1
ATOM 3214 C C . ARG A 1 395 ? -1.464 -38.188 -3.787 1 90.12 395 ARG A C 1
ATOM 3216 O O . ARG A 1 395 ? -2.283 -37.844 -2.926 1 90.12 395 ARG A O 1
ATOM 3223 N N . ILE A 1 396 ? -0.312 -37.594 -3.977 1 91.31 396 ILE A N 1
ATOM 3224 C CA . ILE A 1 396 ? -0.05 -36.25 -3.488 1 91.31 396 ILE A CA 1
ATOM 3225 C C . ILE A 1 396 ? -0.468 -35.25 -4.543 1 91.31 396 ILE A C 1
ATOM 3227 O O . ILE A 1 396 ? 0.062 -35.25 -5.66 1 91.31 396 ILE A O 1
ATOM 3231 N N . PHE A 1 397 ? -1.348 -34.375 -4.227 1 89.81 397 PHE A N 1
ATOM 3232 C CA . PHE A 1 397 ? -1.92 -33.5 -5.246 1 89.81 397 PHE A CA 1
ATOM 3233 C C . PHE A 1 397 ? -1.345 -32.094 -5.145 1 89.81 397 PHE A C 1
ATOM 3235 O O . PHE A 1 397 ? -1.743 -31.188 -5.891 1 89.81 397 PHE A O 1
ATOM 3242 N N . GLU A 1 398 ? -0.303 -31.938 -4.23 1 91 398 GLU A N 1
ATOM 3243 C CA . GLU A 1 398 ? 0.465 -30.688 -4.27 1 91 398 GLU A CA 1
ATOM 3244 C C . GLU A 1 398 ? 1.114 -30.484 -5.637 1 91 398 GLU A C 1
ATOM 3246 O O . GLU A 1 398 ? 1.645 -31.438 -6.227 1 91 398 GLU A O 1
ATOM 3251 N N . THR A 1 399 ? 1.05 -29.234 -6.094 1 92.75 399 THR A N 1
ATOM 3252 C CA . THR A 1 399 ? 1.555 -29.031 -7.445 1 92.75 399 THR A CA 1
ATOM 3253 C C . THR A 1 399 ? 2.957 -28.438 -7.414 1 92.75 399 THR A C 1
ATOM 3255 O O . THR A 1 399 ? 3.74 -28.625 -8.344 1 92.75 399 THR A O 1
ATOM 3258 N N . ASN A 1 400 ? 3.283 -27.688 -6.406 1 93.94 400 ASN A N 1
ATOM 3259 C CA . ASN A 1 400 ? 4.598 -27.078 -6.293 1 93.94 400 ASN A CA 1
ATOM 3260 C C . ASN A 1 400 ? 5.699 -28.109 -6.094 1 93.94 400 ASN A C 1
ATOM 3262 O O . ASN A 1 400 ? 5.555 -29.016 -5.277 1 93.94 400 ASN A O 1
ATOM 3266 N N . THR A 1 401 ? 6.754 -27.984 -6.758 1 96.12 401 THR A N 1
ATOM 3267 C CA . THR A 1 401 ? 7.809 -28.984 -6.73 1 96.12 401 THR A CA 1
ATOM 3268 C C . THR A 1 401 ? 8.414 -29.109 -5.336 1 96.12 401 THR A C 1
ATOM 3270 O O . THR A 1 401 ? 8.602 -30.203 -4.82 1 96.12 401 THR A O 1
ATOM 3273 N N . GLY A 1 402 ? 8.742 -27.969 -4.762 1 93.31 402 GLY A N 1
ATOM 3274 C CA . GLY A 1 402 ? 9.273 -27.984 -3.41 1 93.31 402 GLY A CA 1
ATOM 3275 C C . GLY A 1 402 ? 8.328 -28.578 -2.395 1 93.31 402 GLY A C 1
ATOM 3276 O O . GLY A 1 402 ? 8.727 -29.406 -1.573 1 93.31 402 GLY A O 1
ATOM 3277 N N . LYS A 1 403 ? 7.105 -28.234 -2.494 1 91.94 403 LYS A N 1
ATOM 3278 C CA . LYS A 1 403 ? 6.102 -28.766 -1.573 1 91.94 403 LYS A CA 1
ATOM 3279 C C . LYS A 1 403 ? 5.887 -30.266 -1.784 1 91.94 403 LYS A C 1
ATOM 3281 O O . LYS A 1 403 ? 5.625 -31 -0.83 1 91.94 403 LYS A O 1
ATOM 3286 N N . ARG A 1 404 ? 5.957 -30.719 -2.99 1 95.81 404 ARG A N 1
ATOM 3287 C CA . ARG A 1 404 ? 5.883 -32.156 -3.287 1 95.81 404 ARG A CA 1
ATOM 3288 C C . ARG A 1 404 ? 7.004 -32.906 -2.594 1 95.81 404 ARG A C 1
ATOM 3290 O O . ARG A 1 404 ? 6.773 -33.969 -2.012 1 95.81 404 ARG A O 1
ATOM 3297 N N . MET A 1 405 ? 8.219 -32.312 -2.709 1 95.5 405 MET A N 1
ATOM 3298 C CA . MET A 1 405 ? 9.359 -32.969 -2.078 1 95.5 405 MET A CA 1
ATOM 3299 C C . MET A 1 405 ? 9.156 -33.094 -0.572 1 95.5 405 MET A C 1
ATOM 3301 O O . MET A 1 405 ? 9.461 -34.125 0.016 1 95.5 405 MET A O 1
ATOM 3305 N N . GLU A 1 406 ? 8.641 -32.062 -0.025 1 93.06 406 GLU A N 1
ATOM 3306 C CA . GLU A 1 406 ? 8.383 -32.062 1.411 1 93.06 406 GLU A CA 1
ATOM 3307 C C . GLU A 1 406 ? 7.312 -33.094 1.772 1 93.06 406 GLU A C 1
ATOM 3309 O O . GLU A 1 406 ? 7.453 -33.812 2.76 1 93.06 406 GLU A O 1
ATOM 3314 N N . ALA A 1 407 ? 6.262 -33.156 0.998 1 94.56 407 ALA A N 1
ATOM 3315 C CA . ALA A 1 407 ? 5.188 -34.094 1.243 1 94.56 407 ALA A CA 1
ATOM 3316 C C . ALA A 1 407 ? 5.695 -35.531 1.115 1 94.56 407 ALA A C 1
ATOM 3318 O O . ALA A 1 407 ? 5.336 -36.406 1.915 1 94.56 407 ALA A O 1
ATOM 3319 N N . LEU A 1 408 ? 6.5 -35.781 0.151 1 95.88 408 LEU A N 1
ATOM 3320 C CA . LEU A 1 408 ? 7.07 -37.094 -0.06 1 95.88 408 LEU A CA 1
ATOM 3321 C C . LEU A 1 408 ? 8.008 -37.469 1.085 1 95.88 408 LEU A C 1
ATOM 3323 O O . LEU A 1 408 ? 8.039 -38.625 1.508 1 95.88 408 LEU A O 1
ATOM 3327 N N . ARG A 1 409 ? 8.742 -36.438 1.555 1 94.19 409 ARG A N 1
ATOM 3328 C CA . ARG A 1 409 ? 9.586 -36.656 2.73 1 94.19 409 ARG A CA 1
ATOM 3329 C C . ARG A 1 409 ? 8.742 -37.031 3.947 1 94.19 409 ARG A C 1
ATOM 3331 O O . ARG A 1 409 ? 9.07 -37.969 4.672 1 94.19 409 ARG A O 1
ATOM 3338 N N . ASP A 1 410 ? 7.699 -36.375 4.102 1 94.69 410 ASP A N 1
ATOM 3339 C CA . ASP A 1 410 ? 6.832 -36.562 5.262 1 94.69 410 ASP A CA 1
ATOM 3340 C C . ASP A 1 410 ? 6.184 -37.938 5.234 1 94.69 410 ASP A C 1
ATOM 3342 O O . ASP A 1 410 ? 5.875 -38.5 6.281 1 94.69 410 ASP A O 1
ATOM 3346 N N . LEU A 1 411 ? 5.984 -38.562 4.086 1 94.88 411 LEU A N 1
ATOM 3347 C CA . LEU A 1 411 ? 5.41 -39.875 3.918 1 94.88 411 LEU A CA 1
ATOM 3348 C C . LEU A 1 411 ? 6.492 -40.969 4.004 1 94.88 411 LEU A C 1
ATOM 3350 O O . LEU A 1 411 ? 6.195 -42.156 3.934 1 94.88 411 LEU A O 1
ATOM 3354 N N . GLY A 1 412 ? 7.738 -40.5 4.074 1 94.44 412 GLY A N 1
ATOM 3355 C CA . GLY A 1 412 ? 8.852 -41.438 4.207 1 94.44 412 GLY A CA 1
ATOM 3356 C C . GLY A 1 412 ? 9.336 -41.969 2.875 1 94.44 412 GLY A C 1
ATOM 3357 O O . GLY A 1 412 ? 10.125 -42.906 2.834 1 94.44 412 GLY A O 1
ATOM 3358 N N . ILE A 1 413 ? 8.906 -41.438 1.789 1 93.69 413 ILE A N 1
ATOM 3359 C CA . ILE A 1 413 ? 9.305 -41.875 0.461 1 93.69 413 ILE A CA 1
ATOM 3360 C C . ILE A 1 413 ? 10.68 -41.312 0.11 1 93.69 413 ILE A C 1
ATOM 3362 O O . ILE A 1 413 ? 11.539 -42.031 -0.411 1 93.69 413 ILE A O 1
ATOM 3366 N N . PHE A 1 414 ? 10.859 -40 0.293 1 94.38 414 PHE A N 1
ATOM 3367 C CA . PHE A 1 414 ? 12.172 -39.375 0.216 1 94.38 414 PHE A CA 1
ATOM 3368 C C . PHE A 1 414 ? 12.812 -39.281 1.596 1 94.38 414 PHE A C 1
ATOM 3370 O O . PHE A 1 414 ? 12.133 -39.031 2.588 1 94.38 414 PHE A O 1
ATOM 3377 N N . SER A 1 415 ? 14.109 -39.5 1.688 1 94.06 415 SER A N 1
ATOM 3378 C CA . SER A 1 415 ? 14.828 -39.25 2.932 1 94.06 415 SER A CA 1
ATOM 3379 C C . SER A 1 415 ? 15.039 -37.75 3.158 1 94.06 415 SER A C 1
ATOM 3381 O O . SER A 1 415 ? 14.891 -36.969 2.232 1 94.06 415 SER A O 1
ATOM 3383 N N . GLU A 1 416 ? 15.352 -37.469 4.367 1 91.88 416 GLU A N 1
ATOM 3384 C CA . GLU A 1 416 ? 15.672 -36.062 4.691 1 91.88 416 GLU A CA 1
ATOM 3385 C C . GLU A 1 416 ? 16.844 -35.562 3.857 1 91.88 416 GLU A C 1
ATOM 3387 O O . GLU A 1 416 ? 16.812 -34.438 3.35 1 91.88 416 GLU A O 1
ATOM 3392 N N . LYS A 1 417 ? 17.812 -36.344 3.773 1 88.81 417 LYS A N 1
ATOM 3393 C CA . LYS A 1 417 ? 19.016 -36 3.023 1 88.81 417 LYS A CA 1
ATOM 3394 C C . LYS A 1 417 ? 18.703 -35.781 1.545 1 88.81 417 LYS A C 1
ATOM 3396 O O . LYS A 1 417 ? 19.109 -34.781 0.95 1 88.81 417 LYS A O 1
ATOM 3401 N N . GLU A 1 418 ? 17.969 -36.719 0.968 1 90.69 418 GLU A N 1
ATOM 3402 C CA . GLU A 1 418 ? 17.578 -36.625 -0.434 1 90.69 418 GLU A CA 1
ATOM 3403 C C . GLU A 1 418 ? 16.766 -35.344 -0.693 1 90.69 418 GLU A C 1
ATOM 3405 O O . GLU A 1 418 ? 16.984 -34.656 -1.686 1 90.69 418 GLU A O 1
ATOM 3410 N N . THR A 1 419 ? 15.797 -35.125 0.176 1 93.06 419 THR A N 1
ATOM 3411 C CA . THR A 1 419 ? 14.93 -33.938 0.039 1 93.06 419 THR A CA 1
ATOM 3412 C C . THR A 1 419 ? 15.75 -32.656 0.083 1 93.06 419 THR A C 1
ATOM 3414 O O . THR A 1 419 ? 15.547 -31.766 -0.735 1 93.06 419 THR A O 1
ATOM 3417 N N . LYS A 1 420 ? 16.656 -32.594 0.99 1 88.5 420 LYS A N 1
ATOM 3418 C CA . LYS A 1 420 ? 17.516 -31.391 1.136 1 88.5 420 LYS A CA 1
ATOM 3419 C C . LYS A 1 420 ? 18.391 -31.188 -0.098 1 88.5 420 LYS A C 1
ATOM 3421 O O . LYS A 1 420 ? 18.516 -30.078 -0.598 1 88.5 420 LYS A O 1
ATOM 3426 N N . GLU A 1 421 ? 18.969 -32.219 -0.578 1 89.75 421 GLU A N 1
ATOM 3427 C CA . GLU A 1 421 ? 19.859 -32.156 -1.738 1 89.75 421 GLU A CA 1
ATOM 3428 C C . GLU A 1 421 ? 19.094 -31.75 -2.992 1 89.75 421 GLU A C 1
ATOM 3430 O O . GLU A 1 421 ? 19.547 -30.875 -3.748 1 89.75 421 GLU A O 1
ATOM 3435 N N . LEU A 1 422 ? 17.938 -32.344 -3.16 1 93.5 422 LEU A N 1
ATOM 3436 C CA . LEU A 1 422 ? 17.141 -32.062 -4.344 1 93.5 422 LEU A CA 1
ATOM 3437 C C . LEU A 1 422 ? 16.594 -30.625 -4.289 1 93.5 422 LEU A C 1
ATOM 3439 O O . LEU A 1 422 ? 16.562 -29.938 -5.309 1 93.5 422 LEU A O 1
ATOM 3443 N N . SER A 1 423 ? 16.125 -30.266 -3.119 1 93.62 423 SER A N 1
ATOM 3444 C CA . SER A 1 423 ? 15.625 -28.922 -2.943 1 93.62 423 SER A CA 1
ATOM 3445 C C . SER A 1 423 ? 16.703 -27.875 -3.221 1 93.62 423 SER A C 1
ATOM 3447 O O . SER A 1 423 ? 16.469 -26.891 -3.918 1 93.62 423 SER A O 1
ATOM 3449 N N . HIS A 1 424 ? 17.875 -28.078 -2.676 1 88.44 424 HIS A N 1
ATOM 3450 C CA . HIS A 1 424 ? 19 -27.188 -2.918 1 88.44 424 HIS A CA 1
ATOM 3451 C C . HIS A 1 424 ? 19.344 -27.109 -4.402 1 88.44 424 HIS A C 1
ATOM 3453 O O . HIS A 1 424 ? 19.562 -26.031 -4.941 1 88.44 424 HIS A O 1
ATOM 3459 N N . ALA A 1 425 ? 19.422 -28.25 -4.996 1 91.81 425 ALA A N 1
ATOM 3460 C CA . ALA A 1 425 ? 19.734 -28.312 -6.422 1 91.81 425 ALA A CA 1
ATOM 3461 C C . ALA A 1 425 ? 18.703 -27.547 -7.242 1 91.81 425 ALA A C 1
ATOM 3463 O O . ALA A 1 425 ? 19.062 -26.703 -8.07 1 91.81 425 ALA A O 1
ATOM 3464 N N . TYR A 1 426 ? 17.422 -27.797 -6.988 1 95.5 426 TYR A N 1
ATOM 3465 C CA . TYR A 1 426 ? 16.328 -27.219 -7.754 1 95.5 426 TYR A CA 1
ATOM 3466 C C . TYR A 1 426 ? 16.328 -25.688 -7.621 1 95.5 426 TYR A C 1
ATOM 3468 O O . TYR A 1 426 ? 16.266 -24.969 -8.617 1 95.5 426 TYR A O 1
ATOM 3476 N N . TYR A 1 427 ? 16.484 -25.234 -6.438 1 91.75 427 TYR A N 1
ATOM 3477 C CA . TYR A 1 427 ? 16.312 -23.812 -6.211 1 91.75 427 TYR A CA 1
ATOM 3478 C C . TYR A 1 427 ? 17.609 -23.062 -6.527 1 91.75 427 TYR A C 1
ATOM 3480 O O . TYR A 1 427 ? 17.578 -21.859 -6.82 1 91.75 427 TYR A O 1
ATOM 3488 N N . TYR A 1 428 ? 18.781 -23.672 -6.469 1 89.12 428 TYR A N 1
ATOM 3489 C CA . TYR A 1 428 ? 19.984 -23.062 -7 1 89.12 428 TYR A CA 1
ATOM 3490 C C . TYR A 1 428 ? 19.859 -22.797 -8.492 1 89.12 428 TYR A C 1
ATOM 3492 O O . TYR A 1 428 ? 20.141 -21.703 -8.969 1 89.12 428 TYR A O 1
ATOM 3500 N N . LEU A 1 429 ? 19.438 -23.844 -9.172 1 93.44 429 LEU A N 1
ATOM 3501 C CA . LEU A 1 429 ? 19.266 -23.719 -10.617 1 93.44 429 LEU A CA 1
ATOM 3502 C C . LEU A 1 429 ? 18.203 -22.672 -10.938 1 93.44 429 LEU A C 1
ATOM 3504 O O . LEU A 1 429 ? 18.375 -21.875 -11.875 1 93.44 429 LEU A O 1
ATOM 3508 N N . MET A 1 430 ? 17.125 -22.688 -10.188 1 94.31 430 MET A N 1
ATOM 3509 C CA . MET A 1 430 ? 16.047 -21.719 -10.398 1 94.31 430 MET A CA 1
ATOM 3510 C C . MET A 1 430 ? 16.547 -20.297 -10.18 1 94.31 430 MET A C 1
ATOM 3512 O O . MET A 1 430 ? 16.219 -19.391 -10.945 1 94.31 430 MET A O 1
ATOM 3516 N N . SER A 1 431 ? 17.344 -20.094 -9.141 1 90.06 431 SER A N 1
ATOM 3517 C CA . SER A 1 431 ? 17.906 -18.781 -8.859 1 90.06 431 SER A CA 1
ATOM 3518 C C . SER A 1 431 ? 18.781 -18.297 -10 1 90.06 431 SER A C 1
ATOM 3520 O O . SER A 1 431 ? 18.703 -17.141 -10.406 1 90.06 431 SER A O 1
ATOM 3522 N N . LEU A 1 432 ? 19.625 -19.156 -10.43 1 89.56 432 LEU A N 1
ATOM 3523 C CA . LEU A 1 432 ? 20.484 -18.828 -11.562 1 89.56 432 LEU A CA 1
ATOM 3524 C C . LEU A 1 432 ? 19.672 -18.484 -12.797 1 89.56 432 LEU A C 1
ATOM 3526 O O . LEU A 1 432 ? 20 -17.547 -13.523 1 89.56 432 LEU A O 1
ATOM 3530 N N . ARG A 1 433 ? 18.625 -19.266 -13 1 93.31 433 ARG A N 1
ATOM 3531 C CA . ARG A 1 433 ? 17.719 -19.047 -14.125 1 93.31 433 ARG A CA 1
ATOM 3532 C C . ARG A 1 433 ? 17.062 -17.688 -14.055 1 93.31 433 ARG A C 1
ATOM 3534 O O . ARG A 1 433 ? 17.078 -16.922 -15.031 1 93.31 433 ARG A O 1
ATOM 3541 N N . LEU A 1 434 ? 16.531 -17.391 -12.93 1 91.25 434 LEU A N 1
ATOM 3542 C CA . LEU A 1 434 ? 15.875 -16.109 -12.711 1 91.25 434 LEU A CA 1
ATOM 3543 C C . LEU A 1 434 ? 16.844 -14.945 -12.898 1 91.25 434 LEU A C 1
ATOM 3545 O O . LEU A 1 434 ? 16.516 -13.945 -13.539 1 91.25 434 LEU A O 1
ATOM 3549 N N . GLU A 1 435 ? 18 -15.047 -12.375 1 86.31 435 GLU A N 1
ATOM 3550 C CA . GLU A 1 435 ? 19.031 -14.016 -12.477 1 86.31 435 GLU A CA 1
ATOM 3551 C C . GLU A 1 435 ? 19.406 -13.75 -13.93 1 86.31 435 GLU A C 1
ATOM 3553 O O . GLU A 1 435 ? 19.438 -12.602 -14.367 1 86.31 435 GLU A O 1
ATOM 3558 N N . LYS A 1 436 ? 19.703 -14.766 -14.625 1 88.44 436 LYS A N 1
ATOM 3559 C CA . LYS A 1 436 ? 20.172 -14.625 -16 1 88.44 436 LYS A CA 1
ATOM 3560 C C . LYS A 1 436 ? 19.062 -14.062 -16.891 1 88.44 436 LYS A C 1
ATOM 3562 O O . LYS A 1 436 ? 19.328 -13.227 -17.766 1 88.44 436 LYS A O 1
ATOM 3567 N N . GLN A 1 437 ? 17.906 -14.547 -16.656 1 90.31 437 GLN A N 1
ATOM 3568 C CA . GLN A 1 437 ? 16.766 -14.055 -17.438 1 90.31 437 GLN A CA 1
ATOM 3569 C C . GLN A 1 437 ? 16.531 -12.57 -17.188 1 90.31 437 GLN A C 1
ATOM 3571 O O . GLN A 1 437 ? 16.312 -11.805 -18.125 1 90.31 437 GLN A O 1
ATOM 3576 N N . ALA A 1 438 ? 16.547 -12.219 -15.977 1 86.56 438 ALA A N 1
ATOM 3577 C CA . ALA A 1 438 ? 16.328 -10.82 -15.625 1 86.56 438 ALA A CA 1
ATOM 3578 C C . ALA A 1 438 ? 17.391 -9.93 -16.25 1 86.56 438 ALA A C 1
ATOM 3580 O O . ALA A 1 438 ? 17.078 -8.883 -16.828 1 86.56 438 ALA A O 1
ATOM 3581 N N . LEU A 1 439 ? 18.594 -10.312 -16.172 1 79.5 439 LEU A N 1
ATOM 3582 C CA . LEU A 1 439 ? 19.703 -9.523 -16.703 1 79.5 439 LEU A CA 1
ATOM 3583 C C . LEU A 1 439 ? 19.641 -9.422 -18.219 1 79.5 439 LEU A C 1
ATOM 3585 O O . LEU A 1 439 ? 19.953 -8.375 -18.781 1 79.5 439 LEU A O 1
ATOM 3589 N N . GLN A 1 440 ? 19.219 -10.5 -18.812 1 84.44 440 GLN A N 1
ATOM 3590 C CA . GLN A 1 440 ? 19.078 -10.492 -20.266 1 84.44 440 GLN A CA 1
ATOM 3591 C C . GLN A 1 440 ? 18.062 -9.453 -20.719 1 84.44 440 GLN A C 1
ATOM 3593 O O . GLN A 1 440 ? 18.281 -8.766 -21.719 1 84.44 440 GLN A O 1
ATOM 3598 N N . ILE A 1 441 ? 17.016 -9.352 -20.031 1 84.25 441 ILE A N 1
ATOM 3599 C CA . ILE A 1 441 ? 15.945 -8.43 -20.391 1 84.25 441 ILE A CA 1
ATOM 3600 C C . ILE A 1 441 ? 16.391 -6.996 -20.094 1 84.25 441 ILE A C 1
ATOM 3602 O O . ILE A 1 441 ? 16.266 -6.113 -20.938 1 84.25 441 ILE A O 1
ATOM 3606 N N . ILE A 1 442 ? 16.938 -6.785 -18.969 1 77.81 442 ILE A N 1
ATOM 3607 C CA . ILE A 1 442 ? 17.25 -5.445 -18.5 1 77.81 442 ILE A CA 1
ATOM 3608 C C . ILE A 1 442 ? 18.453 -4.895 -19.266 1 77.81 442 ILE A C 1
ATOM 3610 O O . ILE A 1 442 ? 18.438 -3.742 -19.703 1 77.81 442 ILE A O 1
ATOM 3614 N N . GLU A 1 443 ? 19.469 -5.629 -19.375 1 70.62 443 GLU A N 1
ATOM 3615 C CA . GLU A 1 443 ? 20.719 -5.152 -19.938 1 70.62 443 GLU A CA 1
ATOM 3616 C C . GLU A 1 443 ? 20.719 -5.242 -21.469 1 70.62 443 GLU A C 1
ATOM 3618 O O . GLU A 1 443 ? 21.281 -4.375 -22.141 1 70.62 443 GLU A O 1
ATOM 3623 N N . LYS A 1 444 ? 20.062 -6.266 -21.984 1 73.75 444 LYS A N 1
ATOM 3624 C CA . LYS A 1 444 ? 20.203 -6.504 -23.406 1 73.75 444 LYS A CA 1
ATOM 3625 C C . LYS A 1 444 ? 18.906 -6.203 -24.156 1 73.75 444 LYS A C 1
ATOM 3627 O O . LYS A 1 444 ? 18.875 -6.199 -25.391 1 73.75 444 LYS A O 1
ATOM 3632 N N . GLY A 1 445 ? 17.906 -5.93 -23.328 1 78 445 GLY A N 1
ATOM 3633 C CA . GLY A 1 445 ? 16.609 -5.688 -23.953 1 78 445 GLY A CA 1
ATOM 3634 C C . GLY A 1 445 ? 16.125 -6.859 -24.797 1 78 445 GLY A C 1
ATOM 3635 O O . GLY A 1 445 ? 15.43 -6.668 -25.797 1 78 445 GLY A O 1
ATOM 3636 N N . GLN A 1 446 ? 16.625 -8.047 -24.453 1 78.12 446 GLN A N 1
ATOM 3637 C CA . GLN A 1 446 ? 16.281 -9.25 -25.203 1 78.12 446 GLN A CA 1
ATOM 3638 C C . GLN A 1 446 ? 15.25 -10.086 -24.469 1 78.12 446 GLN A C 1
ATOM 3640 O O . GLN A 1 446 ? 15.047 -9.914 -23.266 1 78.12 446 GLN A O 1
ATOM 3645 N N . ARG A 1 447 ? 14.648 -10.93 -25.188 1 84.88 447 ARG A N 1
ATOM 3646 C CA . ARG A 1 447 ? 13.734 -11.891 -24.578 1 84.88 447 ARG A CA 1
ATOM 3647 C C . ARG A 1 447 ? 14.492 -12.898 -23.719 1 84.88 447 ARG A C 1
ATOM 3649 O O . ARG A 1 447 ? 15.602 -13.312 -24.062 1 84.88 447 ARG A O 1
ATOM 3656 N N . PRO A 1 448 ? 13.82 -13.125 -22.641 1 86.38 448 PRO A N 1
ATOM 3657 C CA . PRO A 1 448 ? 14.492 -14.094 -21.781 1 86.38 448 PRO A CA 1
ATOM 3658 C C . PRO A 1 448 ? 14.641 -15.469 -22.438 1 86.38 448 PRO A C 1
ATOM 3660 O O . PRO A 1 448 ? 13.797 -15.859 -23.25 1 86.38 448 PRO A O 1
ATOM 3663 N N . VAL A 1 449 ? 15.781 -16.109 -22.141 1 86.12 449 VAL A N 1
ATOM 3664 C CA . VAL A 1 449 ? 16.047 -17.438 -22.672 1 86.12 449 VAL A CA 1
ATOM 3665 C C . VAL A 1 449 ? 16.328 -18.422 -21.531 1 86.12 449 VAL A C 1
ATOM 3667 O O . VAL A 1 449 ? 16.5 -18 -20.375 1 86.12 449 VAL A O 1
ATOM 3670 N N . ASN A 1 450 ? 16.359 -19.688 -21.906 1 90.44 450 ASN A N 1
ATOM 3671 C CA . ASN A 1 450 ? 16.594 -20.734 -20.922 1 90.44 450 ASN A CA 1
ATOM 3672 C C . ASN A 1 450 ? 18.016 -21.281 -21.031 1 90.44 450 ASN A C 1
ATOM 3674 O O . ASN A 1 450 ? 18.297 -22.391 -20.562 1 90.44 450 ASN A O 1
ATOM 3678 N N . TYR A 1 451 ? 18.891 -20.531 -21.656 1 91.75 451 TYR A N 1
ATOM 3679 C CA . TYR A 1 451 ? 20.266 -20.984 -21.797 1 91.75 451 TYR A CA 1
ATOM 3680 C C . TYR A 1 451 ? 21.219 -20.094 -21 1 91.75 451 TYR A C 1
ATOM 3682 O O . TYR A 1 451 ? 20.984 -18.875 -20.875 1 91.75 451 TYR A O 1
ATOM 3690 N N . VAL A 1 452 ? 22.203 -20.703 -20.5 1 91.88 452 VAL A N 1
ATOM 3691 C CA . VAL A 1 452 ? 23.219 -19.984 -19.734 1 91.88 452 VAL A CA 1
ATOM 3692 C C . VAL A 1 452 ? 24.578 -20.172 -20.391 1 91.88 452 VAL A C 1
ATOM 3694 O O . VAL A 1 452 ? 24.984 -21.297 -20.688 1 91.88 452 VAL A O 1
ATOM 3697 N N . ALA A 1 453 ? 25.234 -19.109 -20.656 1 91.5 453 ALA A N 1
ATOM 3698 C CA . ALA A 1 453 ? 26.594 -19.172 -21.203 1 91.5 453 ALA A CA 1
ATOM 3699 C C . ALA A 1 453 ? 27.594 -19.578 -20.141 1 91.5 453 ALA A C 1
ATOM 3701 O O . ALA A 1 453 ? 27.609 -19.016 -19.047 1 91.5 453 ALA A O 1
ATOM 3702 N N . ILE A 1 454 ? 28.5 -20.516 -20.531 1 91.25 454 ILE A N 1
ATOM 3703 C CA . ILE A 1 454 ? 29.469 -21.031 -19.578 1 91.25 454 ILE A CA 1
ATOM 3704 C C . ILE A 1 454 ? 30.422 -19.922 -19.156 1 91.25 454 ILE A C 1
ATOM 3706 O O . ILE A 1 454 ? 30.859 -19.859 -18 1 91.25 454 ILE A O 1
ATOM 3710 N N . ASN A 1 455 ? 30.672 -19.047 -20.031 1 89.12 455 ASN A N 1
ATOM 3711 C CA . ASN A 1 455 ? 31.656 -18 -19.781 1 89.12 455 ASN A CA 1
ATOM 3712 C C . ASN A 1 455 ? 31.109 -16.953 -18.828 1 89.12 455 ASN A C 1
ATOM 3714 O O . ASN A 1 455 ? 31.859 -16.141 -18.281 1 89.12 455 ASN A O 1
ATOM 3718 N N . GLN A 1 456 ? 29.859 -16.984 -18.578 1 87.75 456 GLN A N 1
ATOM 3719 C CA . GLN A 1 456 ? 29.234 -16.031 -17.656 1 87.75 456 GLN A CA 1
ATOM 3720 C C . GLN A 1 456 ? 29.234 -16.578 -16.234 1 87.75 456 GLN A C 1
ATOM 3722 O O . GLN A 1 456 ? 28.844 -15.867 -15.289 1 87.75 456 GLN A O 1
ATOM 3727 N N . LEU A 1 457 ? 29.75 -17.781 -16.062 1 88.25 457 LEU A N 1
ATOM 3728 C CA . LEU A 1 457 ? 29.734 -18.422 -14.75 1 88.25 457 LEU A CA 1
ATOM 3729 C C . LEU A 1 457 ? 31.125 -18.375 -14.109 1 88.25 457 LEU A C 1
ATOM 3731 O O . LEU A 1 457 ? 32.125 -18.484 -14.805 1 88.25 457 LEU A O 1
ATOM 3735 N N . THR A 1 458 ? 31.156 -18.203 -12.828 1 83.44 458 THR A N 1
ATOM 3736 C CA . THR A 1 458 ? 32.406 -18.312 -12.086 1 83.44 458 THR A CA 1
ATOM 3737 C C . THR A 1 458 ? 32.844 -19.781 -11.945 1 83.44 458 THR A C 1
ATOM 3739 O O . THR A 1 458 ? 32.031 -20.688 -12.156 1 83.44 458 THR A O 1
ATOM 3742 N N . LYS A 1 459 ? 34.094 -19.969 -11.547 1 82.5 459 LYS A N 1
ATOM 3743 C CA . LYS A 1 459 ? 34.594 -21.312 -11.336 1 82.5 459 LYS A CA 1
ATOM 3744 C C . LYS A 1 459 ? 33.781 -22.031 -10.25 1 82.5 459 LYS A C 1
ATOM 3746 O O . LYS A 1 459 ? 33.5 -23.219 -10.383 1 82.5 459 LYS A O 1
ATOM 3751 N N . VAL A 1 460 ? 33.438 -21.328 -9.297 1 81.75 460 VAL A N 1
ATOM 3752 C CA . VAL A 1 460 ? 32.688 -21.906 -8.188 1 81.75 460 VAL A CA 1
ATOM 3753 C C . VAL A 1 460 ? 31.297 -22.328 -8.68 1 81.75 460 VAL A C 1
ATOM 3755 O O . VAL A 1 460 ? 30.797 -23.391 -8.297 1 81.75 460 VAL A O 1
ATOM 3758 N N . GLN A 1 461 ? 30.703 -21.5 -9.469 1 85.38 461 GLN A N 1
ATOM 3759 C CA . GLN A 1 461 ? 29.391 -21.828 -10 1 85.38 461 GLN A CA 1
ATOM 3760 C C . GLN A 1 461 ? 29.438 -23.078 -10.883 1 85.38 461 GLN A C 1
ATOM 3762 O O . GLN A 1 461 ? 28.531 -23.906 -10.836 1 85.38 461 GLN A O 1
ATOM 3767 N N . VAL A 1 462 ? 30.516 -23.203 -11.617 1 87.81 462 VAL A N 1
ATOM 3768 C CA . VAL A 1 462 ? 30.656 -24.359 -12.508 1 87.81 462 VAL A CA 1
ATOM 3769 C C . VAL A 1 462 ? 30.781 -25.641 -11.68 1 87.81 462 VAL A C 1
ATOM 3771 O O . VAL A 1 462 ? 30.109 -26.641 -11.977 1 87.81 462 VAL A O 1
ATOM 3774 N N . VAL A 1 463 ? 31.531 -25.609 -10.68 1 84.69 463 VAL A N 1
ATOM 3775 C CA . VAL A 1 463 ? 31.734 -26.781 -9.828 1 84.69 463 VAL A CA 1
ATOM 3776 C C . VAL A 1 463 ? 30.422 -27.125 -9.117 1 84.69 463 VAL A C 1
ATOM 3778 O O . VAL A 1 463 ? 30.062 -28.297 -8.992 1 84.69 463 VAL A O 1
ATOM 3781 N N . THR A 1 464 ? 29.781 -26.141 -8.672 1 87.56 464 THR A N 1
ATOM 3782 C CA . THR A 1 464 ? 28.5 -26.344 -8 1 87.56 464 THR A CA 1
ATOM 3783 C C . THR A 1 464 ? 27.484 -26.984 -8.945 1 87.56 464 THR A C 1
ATOM 3785 O O . THR A 1 464 ? 26.781 -27.922 -8.562 1 87.56 464 THR A O 1
ATOM 3788 N N . LEU A 1 465 ? 27.484 -26.531 -10.156 1 92.38 465 LEU A N 1
ATOM 3789 C CA . LEU A 1 465 ? 26.578 -27.078 -11.156 1 92.38 465 LEU A CA 1
ATOM 3790 C C . LEU A 1 465 ? 26.891 -28.547 -11.438 1 92.38 465 LEU A C 1
ATOM 3792 O O . LEU A 1 465 ? 25.984 -29.375 -11.547 1 92.38 465 LEU A O 1
ATOM 3796 N N . LEU A 1 466 ? 28.125 -28.828 -11.516 1 91.12 466 LEU A N 1
ATOM 3797 C CA . LEU A 1 466 ? 28.516 -30.203 -11.773 1 91.12 466 LEU A CA 1
ATOM 3798 C C . LEU A 1 466 ? 28.031 -31.125 -10.664 1 91.12 466 LEU A C 1
ATOM 3800 O O . LEU A 1 466 ? 27.516 -32.219 -10.93 1 91.12 466 LEU A O 1
ATOM 3804 N N . GLU A 1 467 ? 28.172 -30.672 -9.492 1 89.81 467 GLU A N 1
ATOM 3805 C CA . GLU A 1 467 ? 27.703 -31.469 -8.359 1 89.81 467 GLU A CA 1
ATOM 3806 C C . GLU A 1 467 ? 26.188 -31.625 -8.383 1 89.81 467 GLU A C 1
ATOM 3808 O O . GLU A 1 467 ? 25.656 -32.688 -8.07 1 89.81 467 GLU A O 1
ATOM 3813 N N . ILE A 1 468 ? 25.531 -30.609 -8.742 1 92.56 468 ILE A N 1
ATOM 3814 C CA . ILE A 1 468 ? 24.078 -30.625 -8.836 1 92.56 468 ILE A CA 1
ATOM 3815 C C . ILE A 1 468 ? 23.641 -31.609 -9.914 1 92.56 468 ILE A C 1
ATOM 3817 O O . ILE A 1 468 ? 22.719 -32.406 -9.695 1 92.56 468 ILE A O 1
ATOM 3821 N N . PHE A 1 469 ? 24.312 -31.625 -11.008 1 94.19 469 PHE A N 1
ATOM 3822 C CA . PHE A 1 469 ? 23.969 -32.531 -12.109 1 94.19 469 PHE A CA 1
ATOM 3823 C C . PHE A 1 469 ? 24.172 -33.969 -11.703 1 94.19 469 PHE A C 1
ATOM 3825 O O . PHE A 1 469 ? 23.406 -34.844 -12.109 1 94.19 469 PHE A O 1
ATOM 3832 N N . LYS A 1 470 ? 25.156 -34.188 -10.891 1 92.19 470 LYS A N 1
ATOM 3833 C CA . LYS A 1 470 ? 25.375 -35.562 -10.375 1 92.19 470 LYS A CA 1
ATOM 3834 C C . LYS A 1 470 ? 24.234 -36 -9.469 1 92.19 470 LYS A C 1
ATOM 3836 O O . LYS A 1 470 ? 23.797 -37.125 -9.531 1 92.19 470 LYS A O 1
ATOM 3841 N N . VAL A 1 471 ? 23.828 -35.094 -8.68 1 90.31 471 VAL A N 1
ATOM 3842 C CA . VAL A 1 471 ? 22.719 -35.375 -7.781 1 90.31 471 VAL A CA 1
ATOM 3843 C C . VAL A 1 471 ? 21.469 -35.719 -8.594 1 90.31 471 VAL A C 1
ATOM 3845 O O . VAL A 1 471 ? 20.766 -36.656 -8.266 1 90.31 471 VAL A O 1
ATOM 3848 N N . ILE A 1 472 ? 21.234 -35 -9.664 1 93.25 472 ILE A N 1
ATOM 3849 C CA . ILE A 1 472 ? 20.062 -35.25 -10.516 1 93.25 472 ILE A CA 1
ATOM 3850 C C . ILE A 1 472 ? 20.172 -36.594 -11.203 1 93.25 472 ILE A C 1
ATOM 3852 O O . ILE A 1 472 ? 19.203 -37.344 -11.273 1 93.25 472 ILE A O 1
ATOM 3856 N N . LYS A 1 473 ? 21.328 -36.875 -11.625 1 91.62 473 LYS A N 1
ATOM 3857 C CA . LYS A 1 473 ? 21.562 -38.156 -12.297 1 91.62 473 LYS A CA 1
ATOM 3858 C C . LYS A 1 473 ? 21.297 -39.312 -11.359 1 91.62 473 LYS A C 1
ATOM 3860 O O . LYS A 1 473 ? 20.703 -40.344 -11.758 1 91.62 473 LYS A O 1
ATOM 3865 N N . GLU A 1 474 ? 21.781 -39.188 -10.195 1 89.12 474 GLU A N 1
ATOM 3866 C CA . GLU A 1 474 ? 21.562 -40.219 -9.195 1 89.12 474 GLU A CA 1
ATOM 3867 C C . GLU A 1 474 ? 20.078 -40.406 -8.891 1 89.12 474 GLU A C 1
ATOM 3869 O O . GLU A 1 474 ? 19.594 -41.5 -8.695 1 89.12 474 GLU A O 1
ATOM 3874 N N . PHE A 1 475 ? 19.453 -39.344 -8.82 1 89.38 475 PHE A N 1
ATOM 3875 C CA . PHE A 1 475 ? 18.016 -39.375 -8.578 1 89.38 475 PHE A CA 1
ATOM 3876 C C . PHE A 1 475 ? 17.281 -40.062 -9.734 1 89.38 475 PHE A C 1
ATOM 3878 O O . PHE A 1 475 ? 16.328 -40.812 -9.516 1 89.38 475 PHE A O 1
ATOM 3885 N N . GLN A 1 476 ? 17.641 -39.812 -10.898 1 90.88 476 GLN A N 1
ATOM 3886 C CA . GLN A 1 476 ? 17.047 -40.438 -12.078 1 90.88 476 GLN A CA 1
ATOM 3887 C C . GLN A 1 476 ? 17.219 -41.938 -12.047 1 90.88 476 GLN A C 1
ATOM 3889 O O . GLN A 1 476 ? 16.328 -42.688 -12.492 1 90.88 476 GLN A O 1
ATOM 3894 N N . LEU A 1 477 ? 18.297 -42.375 -11.539 1 87.19 477 LEU A N 1
ATOM 3895 C CA . LEU A 1 477 ? 18.531 -43.812 -11.422 1 87.19 477 LEU A CA 1
ATOM 3896 C C . LEU A 1 477 ? 17.547 -44.438 -10.438 1 87.19 477 LEU A C 1
ATOM 3898 O O . LEU A 1 477 ? 17.031 -45.531 -10.68 1 87.19 477 LEU A O 1
ATOM 3902 N N . LYS A 1 478 ? 17.359 -43.719 -9.445 1 84.81 478 LYS A N 1
ATOM 3903 C CA . LYS A 1 478 ? 16.391 -44.219 -8.461 1 84.81 478 LYS A CA 1
ATOM 3904 C C . LYS A 1 478 ? 15.008 -44.375 -9.086 1 84.81 478 LYS A C 1
ATOM 3906 O O . LYS A 1 478 ? 14.312 -45.375 -8.828 1 84.81 478 LYS A O 1
ATOM 3911 N N . ILE A 1 479 ? 14.633 -43.469 -9.844 1 83 479 ILE A N 1
ATOM 3912 C CA . ILE A 1 479 ? 13.328 -43.469 -10.5 1 83 479 ILE A CA 1
ATOM 3913 C C . ILE A 1 479 ? 13.281 -44.625 -11.516 1 83 479 ILE A C 1
ATOM 3915 O O . ILE A 1 479 ? 12.266 -45.312 -11.641 1 83 479 ILE A O 1
ATOM 3919 N N . LYS A 1 480 ? 14.32 -44.656 -12.258 1 86 480 LYS A N 1
ATOM 3920 C CA . LYS A 1 480 ? 14.383 -45.719 -13.266 1 86 480 LYS A CA 1
ATOM 3921 C C . LYS A 1 480 ? 14.133 -47.094 -12.641 1 86 480 LYS A C 1
ATOM 3923 O O . LYS A 1 480 ? 13.367 -47.906 -13.18 1 86 480 LYS A O 1
ATOM 3928 N N . ILE A 1 481 ? 14.641 -47.312 -11.516 1 84.25 481 ILE A N 1
ATOM 3929 C CA . ILE A 1 481 ? 14.492 -48.594 -10.828 1 84.25 481 ILE A CA 1
ATOM 3930 C C . ILE A 1 481 ? 13.07 -48.75 -10.297 1 84.25 481 ILE A C 1
ATOM 3932 O O . ILE A 1 481 ? 12.43 -49.781 -10.469 1 84.25 481 ILE A O 1
ATOM 3936 N N . GLU A 1 482 ? 12.57 -47.719 -9.727 1 84.81 482 GLU A N 1
ATOM 3937 C CA . GLU A 1 482 ? 11.273 -47.75 -9.047 1 84.81 482 GLU A CA 1
ATOM 3938 C C . GLU A 1 482 ? 10.133 -47.875 -10.047 1 84.81 482 GLU A C 1
ATOM 3940 O O . GLU A 1 482 ? 9.156 -48.562 -9.789 1 84.81 482 GLU A O 1
ATOM 3945 N N . PHE A 1 483 ? 10.227 -47.25 -11.18 1 86.25 483 PHE A N 1
ATOM 3946 C CA . PHE A 1 483 ? 9.078 -47.125 -12.078 1 86.25 483 PHE A CA 1
ATOM 3947 C C . PHE A 1 483 ? 9.227 -48.062 -13.266 1 86.25 483 PHE A C 1
ATOM 3949 O O . PHE A 1 483 ? 8.227 -48.5 -13.844 1 86.25 483 PHE A O 1
ATOM 3956 N N . THR A 1 484 ? 10.391 -48.344 -13.672 1 80 484 THR A N 1
ATOM 3957 C CA . THR A 1 484 ? 10.562 -49.125 -1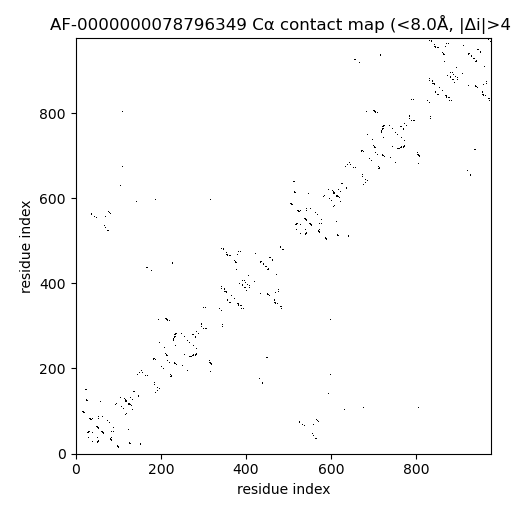4.891 1 80 484 THR A CA 1
ATOM 3958 C C . THR A 1 484 ? 11.047 -50.531 -14.57 1 80 484 THR A C 1
ATOM 3960 O O . THR A 1 484 ? 11.07 -51.406 -15.438 1 80 484 THR A O 1
ATOM 3963 N N . LYS A 1 485 ? 11.312 -50.875 -13.406 1 74.44 485 LYS A N 1
ATOM 3964 C CA . LYS A 1 485 ? 11.852 -52.156 -12.945 1 74.44 485 LYS A CA 1
ATOM 3965 C C . LYS A 1 485 ? 13.086 -52.562 -13.742 1 74.44 485 LYS A C 1
ATOM 3967 O O . LYS A 1 485 ? 13.406 -53.75 -13.859 1 74.44 485 LYS A O 1
ATOM 3972 N N . ASN A 1 486 ? 13.633 -51.625 -14.516 1 69.19 486 ASN A N 1
ATOM 3973 C CA . ASN A 1 486 ? 14.844 -51.844 -15.312 1 69.19 486 ASN A CA 1
ATOM 3974 C C . ASN A 1 486 ? 16.062 -51.219 -14.656 1 69.19 486 ASN A C 1
ATOM 3976 O O . ASN A 1 486 ? 16.047 -50.031 -14.297 1 69.19 486 ASN A O 1
ATOM 3980 N N . ILE A 1 487 ? 16.984 -52.094 -14.156 1 56.38 487 ILE A N 1
ATOM 3981 C CA . ILE A 1 487 ? 18.188 -51.625 -13.492 1 56.38 487 ILE A CA 1
ATOM 3982 C C . ILE A 1 487 ? 19.203 -51.156 -14.539 1 56.38 487 ILE A C 1
ATOM 3984 O O . ILE A 1 487 ? 20.219 -50.531 -14.195 1 56.38 487 ILE A O 1
ATOM 3988 N N . PHE A 1 488 ? 18.969 -51.562 -15.922 1 52.16 488 PHE A N 1
ATOM 3989 C CA . PHE A 1 488 ? 19.969 -51.281 -16.922 1 52.16 488 PHE A CA 1
ATOM 3990 C C . PHE A 1 488 ? 19.609 -50.031 -17.719 1 52.16 488 PHE A C 1
ATOM 3992 O O . PHE A 1 488 ? 18.422 -49.75 -17.922 1 52.16 488 PHE A O 1
ATOM 3999 N N . MET B 1 1 ? 32.406 2.082 -1.244 1 17.08 1 MET B N 1
ATOM 4000 C CA . MET B 1 1 ? 31.531 2.131 -0.074 1 17.08 1 MET B CA 1
ATOM 4001 C C . MET B 1 1 ? 30.375 1.139 -0.212 1 17.08 1 MET B C 1
ATOM 4003 O O . MET B 1 1 ? 29.625 1.189 -1.184 1 17.08 1 MET B O 1
ATOM 4007 N N . VAL B 1 2 ? 30.5 -0.005 0.395 1 23.59 2 VAL B N 1
ATOM 4008 C CA . VAL B 1 2 ? 29.781 -1.271 0.521 1 23.59 2 VAL B CA 1
ATOM 4009 C C . VAL B 1 2 ? 28.344 -1.011 0.932 1 23.59 2 VAL B C 1
ATOM 4011 O O . VAL B 1 2 ? 28.078 -0.217 1.839 1 23.59 2 VAL B O 1
ATOM 4014 N N . MET B 1 3 ? 27.484 -1.03 -0.003 1 26.22 3 MET B N 1
ATOM 4015 C CA . MET B 1 3 ? 26.047 -0.949 0.279 1 26.22 3 MET B CA 1
ATOM 4016 C C . MET B 1 3 ? 25.719 -1.586 1.626 1 26.22 3 MET B C 1
ATOM 4018 O O . MET B 1 3 ? 26.109 -2.727 1.888 1 26.22 3 MET B O 1
ATOM 4022 N N . ASP B 1 4 ? 25.578 -0.834 2.537 1 28.89 4 ASP B N 1
ATOM 4023 C CA . ASP B 1 4 ? 25.5 -1.238 3.938 1 28.89 4 ASP B CA 1
ATOM 4024 C C . ASP B 1 4 ? 24.531 -2.402 4.129 1 28.89 4 ASP B C 1
ATOM 4026 O O . ASP B 1 4 ? 23.406 -2.359 3.641 1 28.89 4 ASP B O 1
ATOM 4030 N N . PRO B 1 5 ? 24.828 -3.562 4.516 1 36.03 5 PRO B N 1
ATOM 4031 C CA . PRO B 1 5 ? 24.203 -4.859 4.793 1 36.03 5 PRO B CA 1
ATOM 4032 C C . PRO B 1 5 ? 22.844 -4.73 5.48 1 36.03 5 PRO B C 1
ATOM 4034 O O . PRO B 1 5 ? 22.016 -5.637 5.387 1 36.03 5 PRO B O 1
ATOM 4037 N N . GLN B 1 6 ? 22.625 -3.672 6.188 1 32.94 6 GLN B N 1
ATOM 4038 C CA . GLN B 1 6 ? 21.453 -3.533 7.047 1 32.94 6 GLN B CA 1
ATOM 4039 C C . GLN B 1 6 ? 20.203 -3.207 6.23 1 32.94 6 GLN B C 1
ATOM 4041 O O . GLN B 1 6 ? 19.109 -3.623 6.582 1 32.94 6 GLN B O 1
ATOM 4046 N N . ILE B 1 7 ? 20.219 -2.385 5.316 1 37.16 7 ILE B N 1
ATOM 4047 C CA . ILE B 1 7 ? 19.094 -2.021 4.473 1 37.16 7 ILE B CA 1
ATOM 4048 C C . ILE B 1 7 ? 18.594 -3.254 3.725 1 37.16 7 ILE B C 1
ATOM 4050 O O . ILE B 1 7 ? 17.375 -3.455 3.592 1 37.16 7 ILE B O 1
ATOM 4054 N N . GLY B 1 8 ? 19.453 -4.031 3.129 1 38.25 8 GLY B N 1
ATOM 4055 C CA . GLY B 1 8 ? 19.188 -5.355 2.594 1 38.25 8 GLY B CA 1
ATOM 4056 C C . GLY B 1 8 ? 18.453 -6.258 3.57 1 38.25 8 GLY B C 1
ATOM 4057 O O . GLY B 1 8 ? 17.75 -7.184 3.162 1 38.25 8 GLY B O 1
ATOM 4058 N N . ILE B 1 9 ? 18.641 -5.934 4.84 1 40.78 9 ILE B N 1
ATOM 4059 C CA . ILE B 1 9 ? 18.172 -6.723 5.969 1 40.78 9 ILE B CA 1
ATOM 4060 C C . ILE B 1 9 ? 16.688 -6.453 6.195 1 40.78 9 ILE B C 1
ATOM 4062 O O . ILE B 1 9 ? 15.914 -7.379 6.465 1 40.78 9 ILE B O 1
ATOM 4066 N N . GLU B 1 10 ? 16.297 -5.188 6.125 1 45 10 GLU B N 1
ATOM 4067 C CA . GLU B 1 10 ? 14.914 -4.883 6.453 1 45 10 GLU B CA 1
ATOM 4068 C C . GLU B 1 10 ? 13.953 -5.527 5.457 1 45 10 GLU B C 1
ATOM 4070 O O . GLU B 1 10 ? 12.906 -6.047 5.844 1 45 10 GLU B O 1
ATOM 4075 N N . SER B 1 11 ? 14.258 -5.352 4.141 1 48.03 11 SER B N 1
ATOM 4076 C CA . SER B 1 11 ? 13.43 -6.062 3.176 1 48.03 11 SER B CA 1
ATOM 4077 C C . SER B 1 11 ? 13.422 -7.562 3.457 1 48.03 11 SER B C 1
ATOM 4079 O O . SER B 1 11 ? 12.367 -8.203 3.4 1 48.03 11 SER B O 1
ATOM 4081 N N . ALA B 1 12 ? 14.672 -7.992 3.854 1 51.22 12 ALA B N 1
ATOM 4082 C CA . ALA B 1 12 ? 14.82 -9.406 4.168 1 51.22 12 ALA B CA 1
ATOM 4083 C C . ALA B 1 12 ? 14 -9.789 5.398 1 51.22 12 ALA B C 1
ATOM 4085 O O . ALA B 1 12 ? 13.523 -10.922 5.512 1 51.22 12 ALA B O 1
ATOM 4086 N N . HIS B 1 13 ? 13.617 -8.727 6.195 1 60.69 13 HIS B N 1
ATOM 4087 C CA . HIS B 1 13 ? 12.922 -8.969 7.453 1 60.69 13 HIS B CA 1
ATOM 4088 C C . HIS B 1 13 ? 11.445 -9.273 7.215 1 60.69 13 HIS B C 1
ATOM 4090 O O . HIS B 1 13 ? 10.867 -10.125 7.891 1 60.69 13 HIS B O 1
ATOM 4096 N N . PHE B 1 14 ? 10.914 -8.797 6.168 1 71.12 14 PHE B N 1
ATOM 4097 C CA . PHE B 1 14 ? 9.5 -9.047 5.914 1 71.12 14 PHE B CA 1
ATOM 4098 C C . PHE B 1 14 ? 9.258 -10.516 5.586 1 71.12 14 PHE B C 1
ATOM 4100 O O . PHE B 1 14 ? 8.273 -11.102 6.043 1 71.12 14 PHE B O 1
ATOM 4107 N N . TYR B 1 15 ? 10.172 -11.039 4.934 1 66.38 15 TYR B N 1
ATOM 4108 C CA . TYR B 1 15 ? 9.969 -12.391 4.426 1 66.38 15 TYR B CA 1
ATOM 4109 C C . TYR B 1 15 ? 10.172 -13.422 5.527 1 66.38 15 TYR B C 1
ATOM 4111 O O . TYR B 1 15 ? 9.852 -14.594 5.352 1 66.38 15 TYR B O 1
ATOM 4119 N N . SER B 1 16 ? 10.648 -12.961 6.66 1 72.75 16 SER B N 1
ATOM 4120 C CA . SER B 1 16 ? 10.844 -13.875 7.781 1 72.75 16 SER B CA 1
ATOM 4121 C C . SER B 1 16 ? 9.867 -13.578 8.914 1 72.75 16 SER B C 1
ATOM 4123 O O . SER B 1 16 ? 9.805 -14.32 9.898 1 72.75 16 SER B O 1
ATOM 4125 N N . LYS B 1 17 ? 9.062 -12.484 8.789 1 80.75 17 LYS B N 1
ATOM 4126 C CA . LYS B 1 17 ? 8.102 -12.125 9.828 1 80.75 17 LYS B CA 1
ATOM 4127 C C . LYS B 1 17 ? 6.895 -13.047 9.805 1 80.75 17 LYS B C 1
ATOM 4129 O O . LYS B 1 17 ? 6.465 -13.492 8.742 1 80.75 17 LYS B O 1
ATOM 4134 N N . LYS B 1 18 ? 6.379 -13.328 11.023 1 86.62 18 LYS B N 1
ATOM 4135 C CA . LYS B 1 18 ? 5.207 -14.188 11.148 1 86.62 18 LYS B CA 1
ATOM 4136 C C . LYS B 1 18 ? 3.938 -13.367 11.352 1 86.62 18 LYS B C 1
ATOM 4138 O O . LYS B 1 18 ? 4.004 -12.195 11.742 1 86.62 18 LYS B O 1
ATOM 4143 N N . VAL B 1 19 ? 2.777 -13.953 11.117 1 88.38 19 VAL B N 1
ATOM 4144 C CA . VAL B 1 19 ? 1.471 -13.336 11.312 1 88.38 19 VAL B CA 1
ATOM 4145 C C . VAL B 1 19 ? 1.312 -12.914 12.766 1 88.38 19 VAL B C 1
ATOM 4147 O O . VAL B 1 19 ? 0.797 -11.828 13.055 1 88.38 19 VAL B O 1
ATOM 4150 N N . GLY B 1 20 ? 1.854 -13.719 13.641 1 87.06 20 GLY B N 1
ATOM 4151 C CA . GLY B 1 20 ? 1.754 -13.438 15.062 1 87.06 20 GLY B CA 1
ATOM 4152 C C . GLY B 1 20 ? 2.545 -12.211 15.484 1 87.06 20 GLY B C 1
ATOM 4153 O O . GLY B 1 20 ? 2.318 -11.656 16.562 1 87.06 20 GLY B O 1
ATOM 4154 N N . ASP B 1 21 ? 3.447 -11.789 14.648 1 81.31 21 ASP B N 1
ATOM 4155 C CA . ASP B 1 21 ? 4.277 -10.625 14.961 1 81.31 21 ASP B CA 1
ATOM 4156 C C . ASP B 1 21 ? 3.535 -9.328 14.672 1 81.31 21 ASP B C 1
ATOM 4158 O O . ASP B 1 21 ? 3.965 -8.25 15.094 1 81.31 21 ASP B O 1
ATOM 4162 N N . LEU B 1 22 ? 2.496 -9.469 13.945 1 80.75 22 LEU B N 1
ATOM 4163 C CA . LEU B 1 22 ? 1.698 -8.289 13.609 1 80.75 22 LEU B CA 1
ATOM 4164 C C . LEU B 1 22 ? 0.698 -7.98 14.719 1 80.75 22 LEU B C 1
ATOM 4166 O O . LEU B 1 22 ? 0.187 -8.891 15.375 1 80.75 22 LEU B O 1
ATOM 4170 N N . HIS B 1 23 ? 0.512 -6.738 14.93 1 80.19 23 HIS B N 1
ATOM 4171 C CA . HIS B 1 23 ? -0.621 -6.352 15.766 1 80.19 23 HIS B CA 1
ATOM 4172 C C . HIS B 1 23 ? -1.939 -6.523 15.016 1 80.19 23 HIS B C 1
ATOM 4174 O O . HIS B 1 23 ? -2.275 -5.711 14.156 1 80.19 23 HIS B O 1
ATOM 4180 N N . TYR B 1 24 ? -2.547 -7.672 15.25 1 80.94 24 TYR B N 1
ATOM 4181 C CA . TYR B 1 24 ? -3.801 -7.898 14.539 1 80.94 24 TYR B CA 1
ATOM 4182 C C . TYR B 1 24 ? -4.988 -7.402 15.352 1 80.94 24 TYR B C 1
ATOM 4184 O O . TYR B 1 24 ? -4.879 -7.215 16.562 1 80.94 24 TYR B O 1
ATOM 4192 N N . ARG B 1 25 ? -6.031 -7.117 14.703 1 83.38 25 ARG B N 1
ATOM 4193 C CA . ARG B 1 25 ? -7.223 -6.539 15.312 1 83.38 25 ARG B CA 1
ATOM 4194 C C . ARG B 1 25 ? -8.047 -7.609 16.016 1 83.38 25 ARG B C 1
ATOM 4196 O O . ARG B 1 25 ? -8.078 -8.766 15.594 1 83.38 25 ARG B O 1
ATOM 4203 N N . GLY B 1 26 ? -8.742 -7.184 17.078 1 86.75 26 GLY B N 1
ATOM 4204 C CA . GLY B 1 26 ? -9.68 -8.07 17.734 1 86.75 26 GLY B CA 1
ATOM 4205 C C . GLY B 1 26 ? -10.883 -8.406 16.891 1 86.75 26 GLY B C 1
ATOM 4206 O O . GLY B 1 26 ? -11.148 -7.742 15.883 1 86.75 26 GLY B O 1
ATOM 4207 N N . LEU B 1 27 ? -11.547 -9.492 17.297 1 91.5 27 LEU B N 1
ATOM 4208 C CA . LEU B 1 27 ? -12.711 -9.961 16.547 1 91.5 27 LEU B CA 1
ATOM 4209 C C . LEU B 1 27 ? -13.977 -9.258 17.016 1 91.5 27 LEU B C 1
ATOM 4211 O O . LEU B 1 27 ? -14.273 -9.234 18.219 1 91.5 27 LEU B O 1
ATOM 4215 N N . LEU B 1 28 ? -14.609 -8.57 16.141 1 93.75 28 LEU B N 1
ATOM 4216 C CA . LEU B 1 28 ? -15.992 -8.18 16.375 1 93.75 28 LEU B CA 1
ATOM 4217 C C . LEU B 1 28 ? -16.953 -9.281 15.945 1 93.75 28 LEU B C 1
ATOM 4219 O O . LEU B 1 28 ? -17.141 -9.516 14.742 1 93.75 28 LEU B O 1
ATOM 4223 N N . ILE B 1 29 ? -17.516 -10.023 16.953 1 94.75 29 ILE B N 1
ATOM 4224 C CA . ILE B 1 29 ? -18.375 -11.164 16.641 1 94.75 29 ILE B CA 1
ATOM 4225 C C . ILE B 1 29 ? -19.828 -10.805 16.953 1 94.75 29 ILE B C 1
ATOM 4227 O O . ILE B 1 29 ? -20.141 -10.312 18.031 1 94.75 29 ILE B O 1
ATOM 4231 N N . CYS B 1 30 ? -20.672 -10.977 15.992 1 96.19 30 CYS B N 1
ATOM 4232 C CA . CYS B 1 30 ? -22.109 -10.742 16.141 1 96.19 30 CYS B CA 1
ATOM 4233 C C . CYS B 1 30 ? -22.891 -12.039 15.953 1 96.19 30 CYS B C 1
ATOM 4235 O O . CYS B 1 30 ? -22.422 -12.961 15.281 1 96.19 30 CYS B O 1
ATOM 4237 N N . ASN B 1 31 ? -24.062 -12.078 16.547 1 95.38 31 ASN B N 1
ATOM 4238 C CA . ASN B 1 31 ? -24.953 -13.219 16.406 1 95.38 31 ASN B CA 1
ATOM 4239 C C . ASN B 1 31 ? -25.641 -13.227 15.039 1 95.38 31 ASN B C 1
ATOM 4241 O O . ASN B 1 31 ? -26.016 -12.18 14.523 1 95.38 31 ASN B O 1
ATOM 4245 N N . GLY B 1 32 ? -25.781 -14.492 14.531 1 95.81 32 GLY B N 1
ATOM 4246 C CA . GLY B 1 32 ? -26.406 -14.641 13.219 1 95.81 32 GLY B CA 1
ATOM 4247 C C . GLY B 1 32 ? -27.812 -14.109 13.164 1 95.81 32 GLY B C 1
ATOM 4248 O O . GLY B 1 32 ? -28.297 -13.719 12.102 1 95.81 32 GLY B O 1
ATOM 4249 N N . GLN B 1 33 ? -28.422 -14.008 14.305 1 95.75 33 GLN B N 1
ATOM 4250 C CA . GLN B 1 33 ? -29.812 -13.547 14.367 1 95.75 33 GLN B CA 1
ATOM 4251 C C . GLN B 1 33 ? -29.875 -12.031 14.523 1 95.75 33 GLN B C 1
ATOM 4253 O O . GLN B 1 33 ? -30.938 -11.43 14.367 1 95.75 33 GLN B O 1
ATOM 4258 N N . SER B 1 34 ? -28.766 -11.43 14.797 1 96.31 34 SER B N 1
ATOM 4259 C CA . SER B 1 34 ? -28.766 -9.969 14.844 1 96.31 34 SER B CA 1
ATOM 4260 C C . SER B 1 34 ? -29.203 -9.375 13.508 1 96.31 34 SER B C 1
ATOM 4262 O O . SER B 1 34 ? -28.969 -9.977 12.453 1 96.31 34 SER B O 1
ATOM 4264 N N . THR B 1 35 ? -29.844 -8.258 13.602 1 97.19 35 THR B N 1
ATOM 4265 C CA . THR B 1 35 ? -30.297 -7.621 12.367 1 97.19 35 THR B CA 1
ATOM 4266 C C . THR B 1 35 ? -29.125 -6.934 11.664 1 97.19 35 THR B C 1
ATOM 4268 O O . THR B 1 35 ? -28.109 -6.633 12.297 1 97.19 35 THR B O 1
ATOM 4271 N N . VAL B 1 36 ? -29.297 -6.73 10.398 1 97.62 36 VAL B N 1
ATOM 4272 C CA . VAL B 1 36 ? -28.312 -5.988 9.617 1 97.62 36 VAL B CA 1
ATOM 4273 C C . VAL B 1 36 ? -28.109 -4.602 10.227 1 97.62 36 VAL B C 1
ATOM 4275 O O . VAL B 1 36 ? -26.969 -4.109 10.305 1 97.62 36 VAL B O 1
ATOM 4278 N N . PHE B 1 37 ? -29.156 -4.035 10.711 1 97.5 37 PHE B N 1
ATOM 4279 C CA . PHE B 1 37 ? -29.094 -2.736 11.367 1 97.5 37 PHE B CA 1
ATOM 4280 C C . PHE B 1 37 ? -28.172 -2.781 12.578 1 97.5 37 PHE B C 1
ATOM 4282 O O . PHE B 1 37 ? -27.266 -1.947 12.711 1 97.5 37 PHE B O 1
ATOM 4289 N N . GLN B 1 38 ? -28.359 -3.693 13.344 1 97.25 38 GLN B N 1
ATOM 4290 C CA . GLN B 1 38 ? -27.578 -3.812 14.57 1 97.25 38 GLN B CA 1
ATOM 4291 C C . GLN B 1 38 ? -26.109 -4.031 14.266 1 97.25 38 GLN B C 1
ATOM 4293 O O . GLN B 1 38 ? -25.234 -3.428 14.898 1 97.25 38 GLN B O 1
ATOM 4298 N N . VAL B 1 39 ? -25.859 -4.852 13.328 1 97.62 39 VAL B N 1
ATOM 4299 C CA . VAL B 1 39 ? -24.484 -5.172 12.969 1 97.62 39 VAL B CA 1
ATOM 4300 C C . VAL B 1 39 ? -23.812 -3.945 12.352 1 97.62 39 VAL B C 1
ATOM 4302 O O . VAL B 1 39 ? -22.672 -3.611 12.703 1 97.62 39 VAL B O 1
ATOM 4305 N N . ALA B 1 40 ? -24.484 -3.309 11.469 1 97.44 40 ALA B N 1
ATOM 4306 C CA . ALA B 1 40 ? -23.953 -2.104 10.836 1 97.44 40 ALA B CA 1
ATOM 4307 C C . ALA B 1 40 ? -23.656 -1.023 11.875 1 97.44 40 ALA B C 1
ATOM 4309 O O . ALA B 1 40 ? -22.641 -0.331 11.797 1 97.44 40 ALA B O 1
ATOM 4310 N N . ALA B 1 41 ? -24.531 -0.89 12.805 1 96.94 41 ALA B N 1
ATOM 4311 C CA . ALA B 1 41 ? -24.359 0.087 13.875 1 96.94 41 ALA B CA 1
ATOM 4312 C C . ALA B 1 41 ? -23.125 -0.236 14.711 1 96.94 41 ALA B C 1
ATOM 4314 O O . ALA B 1 41 ? -22.359 0.664 15.086 1 96.94 41 ALA B O 1
ATOM 4315 N N . LEU B 1 42 ? -22.984 -1.457 14.969 1 95.5 42 LEU B N 1
ATOM 4316 C CA . LEU B 1 42 ? -21.812 -1.893 15.734 1 95.5 42 LEU B CA 1
ATOM 4317 C C . LEU B 1 42 ? -20.531 -1.646 14.953 1 95.5 42 LEU B C 1
ATOM 4319 O O . LEU B 1 42 ? -19.531 -1.213 15.523 1 95.5 42 LEU B O 1
ATOM 4323 N N . MET B 1 43 ? -20.547 -1.982 13.711 1 95.38 43 MET B N 1
ATOM 4324 C CA . MET B 1 43 ? -19.391 -1.732 12.852 1 95.38 43 MET B CA 1
ATOM 4325 C C . MET B 1 43 ? -19.047 -0.249 12.828 1 95.38 43 MET B C 1
ATOM 4327 O O . MET B 1 43 ? -17.859 0.117 12.875 1 95.38 43 MET B O 1
ATOM 4331 N N . ALA B 1 44 ? -20 0.576 12.75 1 93.19 44 ALA B N 1
ATOM 4332 C CA . ALA B 1 44 ? -19.812 2.023 12.742 1 93.19 44 ALA B CA 1
ATOM 4333 C C . ALA B 1 44 ? -19.203 2.504 14.062 1 93.19 44 ALA B C 1
ATOM 4335 O O . ALA B 1 44 ? -18.25 3.283 14.07 1 93.19 44 ALA B O 1
ATOM 4336 N N . LYS B 1 45 ? -19.75 2.023 15.07 1 89.5 45 LYS B N 1
ATOM 4337 C CA . LYS B 1 45 ? -19.297 2.406 16.406 1 89.5 45 LYS B CA 1
ATOM 4338 C C . LYS B 1 45 ? -17.844 2.008 16.625 1 89.5 45 LYS B C 1
ATOM 4340 O O . LYS B 1 45 ? -17.047 2.801 17.125 1 89.5 45 LYS B O 1
ATOM 4345 N N . GLU B 1 46 ? -17.516 0.804 16.203 1 87.81 46 GLU B N 1
ATOM 4346 C CA . GLU B 1 46 ? -16.172 0.265 16.438 1 87.81 46 GLU B CA 1
ATOM 4347 C C . GLU B 1 46 ? -15.211 0.695 15.328 1 87.81 46 GLU B C 1
ATOM 4349 O O . GLU B 1 46 ? -14.008 0.423 15.406 1 87.81 46 GLU B O 1
ATOM 4354 N N . LYS B 1 47 ? -15.758 1.318 14.305 1 87.25 47 LYS B N 1
ATOM 4355 C CA . LYS B 1 47 ? -14.984 1.817 13.172 1 87.25 47 LYS B CA 1
ATOM 4356 C C . LYS B 1 47 ? -14.203 0.691 12.5 1 87.25 47 LYS B C 1
ATOM 4358 O O . LYS B 1 47 ? -12.992 0.803 12.297 1 87.25 47 LYS B O 1
ATOM 4363 N N . VAL B 1 48 ? -14.906 -0.406 12.234 1 89.19 48 VAL B N 1
ATOM 4364 C CA . VAL B 1 48 ? -14.312 -1.545 11.547 1 89.19 48 VAL B CA 1
ATOM 4365 C C . VAL B 1 48 ? -15.086 -1.837 10.266 1 89.19 48 VAL B C 1
ATOM 4367 O O . VAL B 1 48 ? -16.297 -1.623 10.203 1 89.19 48 VAL B O 1
ATOM 4370 N N . SER B 1 49 ? -14.367 -2.344 9.289 1 90.88 49 SER B N 1
ATOM 4371 C CA . SER B 1 49 ? -14.961 -2.584 7.98 1 90.88 49 SER B CA 1
ATOM 4372 C C . SER B 1 49 ? -15.414 -4.035 7.836 1 90.88 49 SER B C 1
ATOM 4374 O O . SER B 1 49 ? -15.93 -4.43 6.789 1 90.88 49 SER B O 1
ATOM 4376 N N . CYS B 1 50 ? -15.219 -4.812 8.891 1 93.25 50 CYS B N 1
ATOM 4377 C CA . CYS B 1 50 ? -15.555 -6.234 8.836 1 93.25 50 CYS B CA 1
ATOM 4378 C C . CYS B 1 50 ? -16.062 -6.727 10.18 1 93.25 50 CYS B C 1
ATOM 4380 O O . CYS B 1 50 ? -15.531 -6.359 11.227 1 93.25 50 CYS B O 1
ATOM 4382 N N . ALA B 1 51 ? -17.188 -7.422 10.203 1 96.31 51 ALA B N 1
ATOM 4383 C CA . ALA B 1 51 ? -17.734 -8.094 11.383 1 96.31 51 ALA B CA 1
ATOM 4384 C C . ALA B 1 51 ? -17.906 -9.594 11.125 1 96.31 51 ALA B C 1
ATOM 4386 O O . ALA B 1 51 ? -18.312 -9.992 10.031 1 96.31 51 ALA B O 1
ATOM 4387 N N . PHE B 1 52 ? -17.594 -10.367 12.086 1 95.81 52 PHE B N 1
ATOM 4388 C CA . PHE B 1 52 ? -17.719 -11.812 11.977 1 95.81 52 PHE B CA 1
ATOM 4389 C C . PHE B 1 52 ? -19.016 -12.281 12.625 1 95.81 52 PHE B C 1
ATOM 4391 O O . PHE B 1 52 ? -19.469 -11.703 13.617 1 95.81 52 PHE B O 1
ATOM 4398 N N . ILE B 1 53 ? -19.594 -13.297 11.992 1 97.12 53 ILE B N 1
ATOM 4399 C CA . ILE B 1 53 ? -20.891 -13.797 12.445 1 97.12 53 ILE B CA 1
ATOM 4400 C C . ILE B 1 53 ? -20.734 -15.195 13.031 1 97.12 53 ILE B C 1
ATOM 4402 O O . ILE B 1 53 ? -20.203 -16.094 12.367 1 97.12 53 ILE B O 1
ATOM 4406 N N . GLY B 1 54 ? -21.156 -15.367 14.188 1 94.31 54 GLY B N 1
ATOM 4407 C CA . GLY B 1 54 ? -21.062 -16.641 14.867 1 94.31 54 GLY B CA 1
ATOM 4408 C C . GLY B 1 54 ? -21.422 -16.578 16.344 1 94.31 54 GLY B C 1
ATOM 4409 O O . GLY B 1 54 ? -21.922 -15.555 16.812 1 94.31 54 GLY B O 1
ATOM 4410 N N . GLY B 1 55 ? -21.156 -17.766 16.984 1 88.81 55 GLY B N 1
ATOM 4411 C CA . GLY B 1 55 ? -21.5 -17.844 18.391 1 88.81 55 GLY B CA 1
ATOM 4412 C C . GLY B 1 55 ? -20.344 -17.469 19.312 1 88.81 55 GLY B C 1
ATOM 4413 O O . GLY B 1 55 ? -20.562 -17.031 20.453 1 88.81 55 GLY B O 1
ATOM 4414 N N . SER B 1 56 ? -19.188 -17.781 18.906 1 86.44 56 SER B N 1
ATOM 4415 C CA . SER B 1 56 ? -17.984 -17.516 19.703 1 86.44 56 SER B CA 1
ATOM 4416 C C . SER B 1 56 ? -16.75 -17.438 18.828 1 86.44 56 SER B C 1
ATOM 4418 O O . SER B 1 56 ? -16.844 -17.562 17.594 1 86.44 56 SER B O 1
ATOM 4420 N N . GLU B 1 57 ? -15.664 -17.141 19.453 1 83.62 57 GLU B N 1
ATOM 4421 C CA . GLU B 1 57 ? -14.375 -17.078 18.766 1 83.62 57 GLU B CA 1
ATOM 4422 C C . GLU B 1 57 ? -14.008 -18.438 18.156 1 83.62 57 GLU B C 1
ATOM 4424 O O . GLU B 1 57 ? -13.164 -18.5 17.266 1 83.62 57 GLU B O 1
ATOM 4429 N N . GLY B 1 58 ? -14.523 -19.469 18.594 1 82.12 58 GLY B N 1
ATOM 4430 C CA . GLY B 1 58 ? -14.273 -20.797 18.062 1 82.12 58 GLY B CA 1
ATOM 4431 C C . GLY B 1 58 ? -15.297 -21.234 17.031 1 82.12 58 GLY B C 1
ATOM 4432 O O . GLY B 1 58 ? -15.125 -22.25 16.375 1 82.12 58 GLY B O 1
ATOM 4433 N N . GLU B 1 59 ? -16.344 -20.469 16.953 1 88.25 59 GLU B N 1
ATOM 4434 C CA . GLU B 1 59 ? -17.453 -20.844 16.078 1 88.25 59 GLU B CA 1
ATOM 4435 C C . GLU B 1 59 ? -17.859 -19.672 15.18 1 88.25 59 GLU B C 1
ATOM 4437 O O . GLU B 1 59 ? -18.922 -19.062 15.383 1 88.25 59 GLU B O 1
ATOM 4442 N N . ILE B 1 60 ? -17.141 -19.375 14.234 1 92.62 60 ILE B N 1
ATOM 4443 C CA . ILE B 1 60 ? -17.438 -18.328 13.258 1 92.62 60 ILE B CA 1
ATOM 4444 C C . ILE B 1 60 ? -18.031 -18.953 12 1 92.62 60 ILE B C 1
ATOM 4446 O O . ILE B 1 60 ? -17.453 -19.875 11.422 1 92.62 60 ILE B O 1
ATOM 4450 N N . GLU B 1 61 ? -19.203 -18.516 11.625 1 92.81 61 GLU B N 1
ATOM 4451 C CA . GLU B 1 61 ? -19.953 -19.078 10.508 1 92.81 61 GLU B CA 1
ATOM 4452 C C . GLU B 1 61 ? -19.781 -18.234 9.25 1 92.81 61 GLU B C 1
ATOM 4454 O O . GLU B 1 61 ? -19.984 -18.734 8.141 1 92.81 61 GLU B O 1
ATOM 4459 N N . GLY B 1 62 ? -19.547 -17 9.469 1 95.38 62 GLY B N 1
ATOM 4460 C CA . GLY B 1 62 ? -19.438 -16.109 8.328 1 95.38 62 GLY B CA 1
ATOM 4461 C C . GLY B 1 62 ? -18.953 -14.719 8.703 1 95.38 62 GLY B C 1
ATOM 4462 O O . GLY B 1 62 ? -18.453 -14.508 9.812 1 95.38 62 GLY B O 1
ATOM 4463 N N . PHE B 1 63 ? -19.016 -13.82 7.738 1 95.38 63 PHE B N 1
ATOM 4464 C CA . PHE B 1 63 ? -18.625 -12.438 7.984 1 95.38 63 PHE B CA 1
ATOM 4465 C C . PHE B 1 63 ? -19.375 -11.484 7.062 1 95.38 63 PHE B C 1
ATOM 4467 O O . PHE B 1 63 ? -20 -11.914 6.086 1 95.38 63 PHE B O 1
ATOM 4474 N N . VAL B 1 64 ? -19.406 -10.242 7.43 1 96.62 64 VAL B N 1
ATOM 4475 C CA . VAL B 1 64 ? -19.969 -9.188 6.602 1 96.62 64 VAL B CA 1
ATOM 4476 C C . VAL B 1 64 ? -18.969 -8.031 6.492 1 96.62 64 VAL B C 1
ATOM 4478 O O . VAL B 1 64 ? -18.203 -7.773 7.418 1 96.62 64 VAL B O 1
ATOM 4481 N N . THR B 1 65 ? -18.906 -7.457 5.312 1 95.12 65 THR B N 1
ATOM 4482 C CA . THR B 1 65 ? -18.109 -6.258 5.062 1 95.12 65 THR B CA 1
ATOM 4483 C C . THR B 1 65 ? -18.984 -5.137 4.512 1 95.12 65 THR B C 1
ATOM 4485 O O . THR B 1 65 ? -20.172 -5.352 4.227 1 95.12 65 THR B O 1
ATOM 4488 N N . ASP B 1 66 ? -18.359 -3.967 4.375 1 95.19 66 ASP B N 1
ATOM 4489 C CA . ASP B 1 66 ? -19.094 -2.836 3.797 1 95.19 66 ASP B CA 1
ATOM 4490 C C . ASP B 1 66 ? -19.594 -3.17 2.396 1 95.19 66 ASP B C 1
ATOM 4492 O O . ASP B 1 66 ? -20.719 -2.781 2.029 1 95.19 66 ASP B O 1
ATOM 4496 N N . ILE B 1 67 ? -18.828 -3.922 1.688 1 93.81 67 ILE B N 1
ATOM 4497 C CA . ILE B 1 67 ? -19.188 -4.281 0.32 1 93.81 67 ILE B CA 1
ATOM 4498 C C . ILE B 1 67 ? -20.359 -5.254 0.328 1 93.81 67 ILE B C 1
ATOM 4500 O O . ILE B 1 67 ? -21.281 -5.121 -0.472 1 93.81 67 ILE B O 1
ATOM 4504 N N . ILE B 1 68 ? -20.328 -6.176 1.233 1 95.44 68 ILE B N 1
ATOM 4505 C CA . ILE B 1 68 ? -21.406 -7.141 1.35 1 95.44 68 ILE B CA 1
ATOM 4506 C C . ILE B 1 68 ? -22.703 -6.418 1.725 1 95.44 68 ILE B C 1
ATOM 4508 O O . ILE B 1 68 ? -23.766 -6.68 1.146 1 95.44 68 ILE B O 1
ATOM 4512 N N . LEU B 1 69 ? -22.625 -5.523 2.631 1 96.94 69 LEU B N 1
ATOM 4513 C CA . LEU B 1 69 ? -23.781 -4.746 3.061 1 96.94 69 LEU B CA 1
ATOM 4514 C C . LEU B 1 69 ? -24.359 -3.949 1.899 1 96.94 69 LEU B C 1
ATOM 4516 O O . LEU B 1 69 ? -25.578 -3.893 1.729 1 96.94 69 LEU B O 1
ATOM 4520 N N . ARG B 1 70 ? -23.547 -3.393 1.156 1 96.44 70 ARG B N 1
ATOM 4521 C CA . ARG B 1 70 ? -24 -2.639 -0.005 1 96.44 70 ARG B CA 1
ATOM 4522 C C . ARG B 1 70 ? -24.625 -3.561 -1.045 1 96.44 70 ARG B C 1
ATOM 4524 O O . ARG B 1 70 ? -25.766 -3.342 -1.475 1 96.44 70 ARG B O 1
ATOM 4531 N N . ASP B 1 71 ? -23.938 -4.617 -1.447 1 96.5 71 ASP B N 1
ATOM 4532 C CA . ASP B 1 71 ? -24.297 -5.453 -2.59 1 96.5 71 ASP B CA 1
ATOM 4533 C C . ASP B 1 71 ? -25.484 -6.34 -2.271 1 96.5 71 ASP B C 1
ATOM 4535 O O . ASP B 1 71 ? -26.328 -6.59 -3.139 1 96.5 71 ASP B O 1
ATOM 4539 N N . ARG B 1 72 ? -25.547 -6.75 -0.986 1 96.56 72 ARG B N 1
ATOM 4540 C CA . ARG B 1 72 ? -26.516 -7.797 -0.69 1 96.56 72 ARG B CA 1
ATOM 4541 C C . ARG B 1 72 ? -27.703 -7.234 0.079 1 96.56 72 ARG B C 1
ATOM 4543 O O . ARG B 1 72 ? -28.719 -7.918 0.261 1 96.56 72 ARG B O 1
ATOM 4550 N N . VAL B 1 73 ? -27.625 -6.023 0.516 1 97.44 73 VAL B N 1
ATOM 4551 C CA . VAL B 1 73 ? -28.75 -5.441 1.231 1 97.44 73 VAL B CA 1
ATOM 4552 C C . VAL B 1 73 ? -29.266 -4.219 0.475 1 97.44 73 VAL B C 1
ATOM 4554 O O . VAL B 1 73 ? -30.312 -4.281 -0.179 1 97.44 73 VAL B O 1
ATOM 4557 N N . LEU B 1 74 ? -28.469 -3.201 0.376 1 96.69 74 LEU B N 1
ATOM 4558 C CA . LEU B 1 74 ? -28.906 -1.938 -0.202 1 96.69 74 LEU B CA 1
ATOM 4559 C C . LEU B 1 74 ? -29.188 -2.09 -1.694 1 96.69 74 LEU B C 1
ATOM 4561 O O . LEU B 1 74 ? -30.203 -1.626 -2.191 1 96.69 74 LEU B O 1
ATOM 4565 N N . ALA B 1 75 ? -28.281 -2.762 -2.396 1 96.25 75 ALA B N 1
ATOM 4566 C CA . ALA B 1 75 ? -28.406 -2.916 -3.844 1 96.25 75 ALA B CA 1
ATOM 4567 C C . ALA B 1 75 ? -29.578 -3.834 -4.199 1 96.25 75 ALA B C 1
ATOM 4569 O O . ALA B 1 75 ? -30.031 -3.861 -5.348 1 96.25 75 ALA B O 1
ATOM 4570 N N . LYS B 1 76 ? -30.062 -4.586 -3.238 1 95.69 76 LYS B N 1
ATOM 4571 C CA . LYS B 1 76 ? -31.203 -5.488 -3.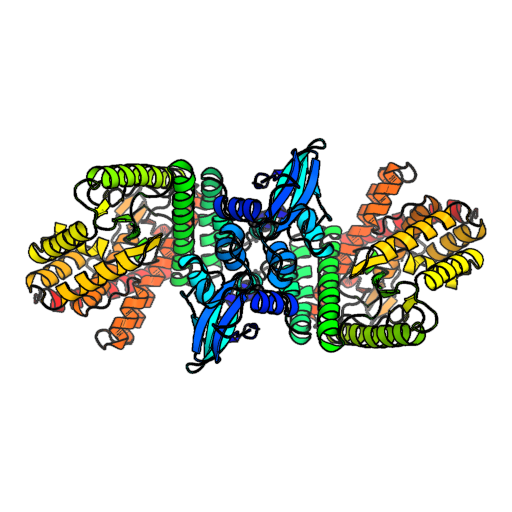449 1 95.69 76 LYS B CA 1
ATOM 4572 C C . LYS B 1 76 ? -32.469 -4.914 -2.842 1 95.69 76 LYS B C 1
ATOM 4574 O O . LYS B 1 76 ? -33.5 -5.594 -2.795 1 95.69 76 LYS B O 1
ATOM 4579 N N . ASN B 1 77 ? -32.406 -3.748 -2.377 1 96 77 ASN B N 1
ATOM 4580 C CA . ASN B 1 77 ? -33.531 -3.014 -1.788 1 96 77 ASN B CA 1
ATOM 4581 C C . ASN B 1 77 ? -34.125 -3.762 -0.602 1 96 77 ASN B C 1
ATOM 4583 O O . ASN B 1 77 ? -35.344 -3.801 -0.44 1 96 77 ASN B O 1
ATOM 4587 N N . LEU B 1 78 ? -33.281 -4.363 0.182 1 94.69 78 LEU B N 1
ATOM 4588 C CA . LEU B 1 78 ? -33.75 -5.07 1.376 1 94.69 78 LEU B CA 1
ATOM 4589 C C . LEU B 1 78 ? -33.75 -4.141 2.586 1 94.69 78 LEU B C 1
ATOM 4591 O O . LEU B 1 78 ? -33 -3.164 2.629 1 94.69 78 LEU B O 1
ATOM 4595 N N . LYS B 1 79 ? -34.625 -4.488 3.547 1 92.5 79 LYS B N 1
ATOM 4596 C CA . LYS B 1 79 ? -34.688 -3.723 4.785 1 92.5 79 LYS B CA 1
ATOM 4597 C C . LYS B 1 79 ? -33.562 -4.125 5.742 1 92.5 79 LYS B C 1
ATOM 4599 O O . LYS B 1 79 ? -33.219 -5.301 5.832 1 92.5 79 LYS B O 1
ATOM 4604 N N . PRO B 1 80 ? -33.094 -3.131 6.5 1 94.5 80 PRO B N 1
ATOM 4605 C CA . PRO B 1 80 ? -31.984 -3.418 7.414 1 94.5 80 PRO B CA 1
ATOM 4606 C C . PRO B 1 80 ? -32.406 -4.297 8.594 1 94.5 80 PRO B C 1
ATOM 4608 O O . PRO B 1 80 ? -31.547 -4.793 9.328 1 94.5 80 PRO B O 1
ATOM 4611 N N . GLY B 1 81 ? -33.625 -4.578 8.711 1 94.5 81 GLY B N 1
ATOM 4612 C CA . GLY B 1 81 ? -34.156 -5.363 9.82 1 94.5 81 GLY B CA 1
ATOM 4613 C C . GLY B 1 81 ? -34 -6.859 9.617 1 94.5 81 GLY B C 1
ATOM 4614 O O . GLY B 1 81 ? -34.219 -7.645 10.531 1 94.5 81 GLY B O 1
ATOM 4615 N N . ILE B 1 82 ? -33.531 -7.32 8.523 1 95.62 82 ILE B N 1
ATOM 4616 C CA . ILE B 1 82 ? -33.344 -8.742 8.25 1 95.62 82 ILE B CA 1
ATOM 4617 C C . ILE B 1 82 ? -32.156 -9.281 9.055 1 95.62 82 ILE B C 1
ATOM 4619 O O . ILE B 1 82 ? -31.297 -8.516 9.477 1 95.62 82 ILE B O 1
ATOM 4623 N N . ALA B 1 83 ? -32.25 -10.57 9.227 1 97.31 83 ALA B N 1
ATOM 4624 C CA . ALA B 1 83 ? -31.156 -11.211 9.961 1 97.31 83 ALA B CA 1
ATOM 4625 C C . ALA B 1 83 ? -29.859 -11.211 9.148 1 97.31 83 ALA B C 1
ATOM 4627 O O . ALA B 1 83 ? -29.875 -11.445 7.938 1 97.31 83 ALA B O 1
ATOM 4628 N N . VAL B 1 84 ? -28.75 -10.953 9.805 1 97.88 84 VAL B N 1
ATOM 4629 C CA . VAL B 1 84 ? -27.469 -10.812 9.109 1 97.88 84 VAL B CA 1
ATOM 4630 C C . VAL B 1 84 ? -27.062 -12.148 8.5 1 97.88 84 VAL B C 1
ATOM 4632 O O . VAL B 1 84 ? -26.359 -12.188 7.48 1 97.88 84 VAL B O 1
ATOM 4635 N N . ARG B 1 85 ? -27.469 -13.266 9.039 1 96.31 85 ARG B N 1
ATOM 4636 C CA . ARG B 1 85 ? -27.141 -14.594 8.531 1 96.31 85 ARG B CA 1
ATOM 4637 C C . ARG B 1 85 ? -27.641 -14.766 7.098 1 96.31 85 ARG B C 1
ATOM 4639 O O . ARG B 1 85 ? -27.109 -15.586 6.348 1 96.31 85 ARG B O 1
ATOM 4646 N N . GLU B 1 86 ? -28.625 -14.016 6.723 1 96.19 86 GLU B N 1
ATOM 4647 C CA . GLU B 1 86 ? -29.219 -14.133 5.398 1 96.19 86 GLU B CA 1
ATOM 4648 C C . GLU B 1 86 ? -28.312 -13.539 4.324 1 96.19 86 GLU B C 1
ATOM 4650 O O . GLU B 1 86 ? -28.453 -13.852 3.141 1 96.19 86 GLU B O 1
ATOM 4655 N N . ILE B 1 87 ? -27.391 -12.695 4.773 1 96.5 87 ILE B N 1
ATOM 4656 C CA . ILE B 1 87 ? -26.625 -11.977 3.758 1 96.5 87 ILE B CA 1
ATOM 4657 C C . ILE B 1 87 ? -25.141 -12.25 3.941 1 96.5 87 ILE B C 1
ATOM 4659 O O . ILE B 1 87 ? -24.328 -11.898 3.082 1 96.5 87 ILE B O 1
ATOM 4663 N N . MET B 1 88 ? -24.734 -12.844 5.023 1 96.44 88 MET B N 1
ATOM 4664 C CA . MET B 1 88 ? -23.328 -13.008 5.352 1 96.44 88 MET B CA 1
ATOM 4665 C C . MET B 1 88 ? -22.625 -13.859 4.305 1 96.44 88 MET B C 1
ATOM 4667 O O . MET B 1 88 ? -23.266 -14.648 3.604 1 96.44 88 MET B O 1
ATOM 4671 N N . ASP B 1 89 ? -21.328 -13.625 4.125 1 94.56 89 ASP B N 1
ATOM 4672 C CA . ASP B 1 89 ? -20.484 -14.516 3.328 1 94.56 89 ASP B CA 1
ATOM 4673 C C . ASP B 1 89 ? -19.953 -15.672 4.176 1 94.56 89 ASP B C 1
ATOM 4675 O O . ASP B 1 89 ? -19.531 -15.469 5.312 1 94.56 89 ASP B O 1
ATOM 4679 N N . THR B 1 90 ? -20.031 -16.859 3.699 1 91.62 90 THR B N 1
ATOM 4680 C CA . THR B 1 90 ? -19.656 -18.031 4.484 1 91.62 90 THR B CA 1
ATOM 4681 C C . THR B 1 90 ? -18.266 -18.516 4.086 1 91.62 90 THR B C 1
ATOM 4683 O O . THR B 1 90 ? -17.766 -19.5 4.633 1 91.62 90 THR B O 1
ATOM 4686 N N . GLY B 1 91 ? -17.672 -17.906 3.078 1 87.56 91 GLY B N 1
ATOM 4687 C CA . GLY B 1 91 ? -16.328 -18.25 2.674 1 87.56 91 GLY B CA 1
ATOM 4688 C C . GLY B 1 91 ? -15.266 -17.703 3.6 1 87.56 91 GLY B C 1
ATOM 4689 O O . GLY B 1 91 ? -14.625 -16.688 3.285 1 87.56 91 GLY B O 1
ATOM 4690 N N . ILE B 1 92 ? -15.062 -18.406 4.668 1 88.25 92 ILE B N 1
ATOM 4691 C CA . ILE B 1 92 ? -14.133 -17.953 5.691 1 88.25 92 ILE B CA 1
ATOM 4692 C C . ILE B 1 92 ? -12.727 -18.484 5.391 1 88.25 92 ILE B C 1
ATOM 4694 O O . ILE B 1 92 ? -12.555 -19.656 5.102 1 88.25 92 ILE B O 1
ATOM 4698 N N . PHE B 1 93 ? -11.758 -17.594 5.383 1 89.06 93 PHE B N 1
ATOM 4699 C CA . PHE B 1 93 ? -10.352 -17.953 5.223 1 89.06 93 PHE B CA 1
ATOM 4700 C C . PHE B 1 93 ? -9.562 -17.641 6.488 1 89.06 93 PHE B C 1
ATOM 4702 O O . PHE B 1 93 ? -9.836 -16.656 7.16 1 89.06 93 PHE B O 1
ATOM 4709 N N . HIS B 1 94 ? -8.68 -18.5 6.848 1 91.5 94 HIS B N 1
ATOM 4710 C CA . HIS B 1 94 ? -7.863 -18.266 8.031 1 91.5 94 HIS B CA 1
ATOM 4711 C C . HIS B 1 94 ? -6.402 -18.625 7.777 1 91.5 94 HIS B C 1
ATOM 4713 O O . HIS B 1 94 ? -6.074 -19.203 6.734 1 91.5 94 HIS B O 1
ATOM 4719 N N . ILE B 1 95 ? -5.586 -18.203 8.617 1 91.06 95 ILE B N 1
ATOM 4720 C CA . ILE B 1 95 ? -4.152 -18.484 8.586 1 91.06 95 ILE B CA 1
ATOM 4721 C C . ILE B 1 95 ? -3.639 -18.719 10 1 91.06 95 ILE B C 1
ATOM 4723 O O . ILE B 1 95 ? -4.176 -18.156 10.961 1 91.06 95 ILE B O 1
ATOM 4727 N N . GLU B 1 96 ? -2.652 -19.594 10.07 1 91.62 96 GLU B N 1
ATOM 4728 C CA . GLU B 1 96 ? -2.08 -19.891 11.375 1 91.62 96 GLU B CA 1
ATOM 4729 C C . GLU B 1 96 ? -1.226 -18.719 11.875 1 91.62 96 GLU B C 1
ATOM 4731 O O . GLU B 1 96 ? -0.526 -18.078 11.094 1 91.62 96 GLU B O 1
ATOM 4736 N N . LYS B 1 97 ? -1.243 -18.516 13.117 1 91.31 97 LYS B N 1
ATOM 4737 C CA . LYS B 1 97 ? -0.484 -17.453 13.758 1 91.31 97 LYS B CA 1
ATOM 4738 C C . LYS B 1 97 ? 1.004 -17.562 13.438 1 91.31 97 LYS B C 1
ATOM 4740 O O . LYS B 1 97 ? 1.695 -16.547 13.305 1 91.31 97 LYS B O 1
ATOM 4745 N N . ASN B 1 98 ? 1.488 -18.781 13.156 1 88.5 98 ASN B N 1
ATOM 4746 C CA . ASN B 1 98 ? 2.914 -19.016 12.953 1 88.5 98 ASN B CA 1
ATOM 4747 C C . ASN B 1 98 ? 3.281 -18.969 11.469 1 88.5 98 ASN B C 1
ATOM 4749 O O . ASN B 1 98 ? 4.457 -19.094 11.117 1 88.5 98 ASN B O 1
ATOM 4753 N N . ALA B 1 99 ? 2.252 -18.75 10.625 1 87 99 ALA B N 1
ATOM 4754 C CA . ALA B 1 99 ? 2.529 -18.625 9.195 1 87 99 ALA B CA 1
ATOM 4755 C C . ALA B 1 99 ? 3.311 -17.344 8.898 1 87 99 ALA B C 1
ATOM 4757 O O . ALA B 1 99 ? 3.291 -16.391 9.688 1 87 99 ALA B O 1
ATOM 4758 N N . LEU B 1 100 ? 4.023 -17.328 7.801 1 79.5 100 LEU B N 1
ATOM 4759 C CA . LEU B 1 100 ? 4.793 -16.156 7.402 1 79.5 100 LEU B CA 1
ATOM 4760 C C . LEU B 1 100 ? 3.889 -15.102 6.773 1 79.5 100 LEU B C 1
ATOM 4762 O O . LEU B 1 100 ? 2.928 -15.438 6.074 1 79.5 100 LEU B O 1
ATOM 4766 N N . LEU B 1 101 ? 4.246 -13.844 6.938 1 82.38 101 LEU B N 1
ATOM 4767 C CA . LEU B 1 101 ? 3.447 -12.719 6.461 1 82.38 101 LEU B CA 1
ATOM 4768 C C . LEU B 1 101 ? 3.348 -12.727 4.941 1 82.38 101 LEU B C 1
ATOM 4770 O O . LEU B 1 101 ? 2.289 -12.43 4.383 1 82.38 101 LEU B O 1
ATOM 4774 N N . TYR B 1 102 ? 4.449 -13.016 4.316 1 75.62 102 TYR B N 1
ATOM 4775 C CA . TYR B 1 102 ? 4.406 -13 2.859 1 75.62 102 TYR B CA 1
ATOM 4776 C C . TYR B 1 102 ? 3.479 -14.086 2.328 1 75.62 102 TYR B C 1
ATOM 4778 O O . TYR B 1 102 ? 2.82 -13.906 1.302 1 75.62 102 TYR B O 1
ATOM 4786 N N . GLU B 1 103 ? 3.357 -15.203 3.025 1 79.31 103 GLU B N 1
ATOM 4787 C CA . GLU B 1 103 ? 2.422 -16.25 2.652 1 79.31 103 GLU B CA 1
ATOM 4788 C C . GLU B 1 103 ? 0.977 -15.781 2.754 1 79.31 103 GLU B C 1
ATOM 4790 O O . GLU B 1 103 ? 0.148 -16.109 1.9 1 79.31 103 GLU B O 1
ATOM 4795 N N . ALA B 1 104 ? 0.735 -15.031 3.797 1 85.31 104 ALA B N 1
ATOM 4796 C CA . ALA B 1 104 ? -0.597 -14.453 3.979 1 85.31 104 ALA B CA 1
ATOM 4797 C C . ALA B 1 104 ? -0.971 -13.555 2.803 1 85.31 104 ALA B C 1
ATOM 4799 O O . ALA B 1 104 ? -2.068 -13.672 2.25 1 85.31 104 ALA B O 1
ATOM 4800 N N . LEU B 1 105 ? -0.053 -12.695 2.422 1 82.31 105 LEU B N 1
ATOM 4801 C CA . LEU B 1 105 ? -0.308 -11.773 1.322 1 82.31 105 LEU B CA 1
ATOM 4802 C C . LEU B 1 105 ? -0.532 -12.523 0.018 1 82.31 105 LEU B C 1
ATOM 4804 O O . LEU B 1 105 ? -1.454 -12.211 -0.737 1 82.31 105 LEU B O 1
ATOM 4808 N N . LEU B 1 106 ? 0.301 -13.492 -0.214 1 74.62 106 LEU B N 1
ATOM 4809 C CA . LEU B 1 106 ? 0.154 -14.289 -1.43 1 74.62 106 LEU B CA 1
ATOM 4810 C C . LEU B 1 106 ? -1.195 -14.992 -1.456 1 74.62 106 LEU B C 1
ATOM 4812 O O . LEU B 1 106 ? -1.858 -15.039 -2.494 1 74.62 106 LEU B O 1
ATOM 4816 N N . GLN B 1 107 ? -1.564 -15.516 -0.31 1 81.31 107 GLN B N 1
ATOM 4817 C CA . GLN B 1 107 ? -2.873 -16.156 -0.205 1 81.31 107 GLN B CA 1
ATOM 4818 C C . GLN B 1 107 ? -3.994 -15.156 -0.503 1 81.31 107 GLN B C 1
ATOM 4820 O O . GLN B 1 107 ? -4.949 -15.484 -1.212 1 81.31 107 GLN B O 1
ATOM 4825 N N . MET B 1 108 ? -3.871 -13.984 -0.03 1 85.56 108 MET B N 1
ATOM 4826 C CA . MET B 1 108 ? -4.895 -12.961 -0.215 1 85.56 108 MET B CA 1
ATOM 4827 C C . MET B 1 108 ? -5.004 -12.562 -1.683 1 85.56 108 MET B C 1
ATOM 4829 O O . MET B 1 108 ? -6.109 -12.359 -2.193 1 85.56 108 MET B O 1
ATOM 4833 N N . PHE B 1 109 ? -3.906 -12.484 -2.273 1 73.69 109 PHE B N 1
ATOM 4834 C CA . PHE B 1 109 ? -3.914 -12.102 -3.682 1 73.69 109 PHE B CA 1
ATOM 4835 C C . PHE B 1 109 ? -4.465 -13.234 -4.543 1 73.69 109 PHE B C 1
ATOM 4837 O O . PHE B 1 109 ? -5.293 -13 -5.426 1 73.69 109 PHE B O 1
ATOM 4844 N N . GLN B 1 110 ? -3.992 -14.422 -4.211 1 68.94 110 GLN B N 1
ATOM 4845 C CA . GLN B 1 110 ? -4.379 -15.578 -5.016 1 68.94 110 GLN B CA 1
ATOM 4846 C C . GLN B 1 110 ? -5.859 -15.891 -4.844 1 68.94 110 GLN B C 1
ATOM 4848 O O . GLN B 1 110 ? -6.547 -16.219 -5.812 1 68.94 110 GLN B O 1
ATOM 4853 N N . ALA B 1 111 ? -6.375 -15.773 -3.596 1 72.44 111 ALA B N 1
ATOM 4854 C CA . ALA B 1 111 ? -7.762 -16.125 -3.299 1 72.44 111 ALA B CA 1
ATOM 4855 C C . ALA B 1 111 ? -8.672 -14.898 -3.418 1 72.44 111 ALA B C 1
ATOM 4857 O O . ALA B 1 111 ? -9.875 -14.984 -3.17 1 72.44 111 ALA B O 1
ATOM 4858 N N . LYS B 1 112 ? -8.07 -13.727 -3.756 1 76 112 LYS B N 1
ATOM 4859 C CA . LYS B 1 112 ? -8.805 -12.469 -3.883 1 76 112 LYS B CA 1
ATOM 4860 C C . LYS B 1 112 ? -9.562 -12.141 -2.6 1 76 112 LYS B C 1
ATOM 4862 O O . LYS B 1 112 ? -10.758 -11.844 -2.637 1 76 112 LYS B O 1
ATOM 4867 N N . ILE B 1 113 ? -8.859 -12.336 -1.528 1 82.69 113 ILE B N 1
ATOM 4868 C CA . ILE B 1 113 ? -9.477 -12.047 -0.236 1 82.69 113 ILE B CA 1
ATOM 4869 C C . ILE B 1 113 ? -8.789 -10.836 0.401 1 82.69 113 ILE B C 1
ATOM 4871 O O . ILE B 1 113 ? -7.598 -10.602 0.184 1 82.69 113 ILE B O 1
ATOM 4875 N N . ARG B 1 114 ? -9.578 -10.086 1.188 1 86.44 114 ARG B N 1
ATOM 4876 C CA . ARG B 1 114 ? -9.047 -8.875 1.802 1 86.44 114 ARG B CA 1
ATOM 4877 C C . ARG B 1 114 ? -8.75 -9.102 3.281 1 86.44 114 ARG B C 1
ATOM 4879 O O . ARG B 1 114 ? -7.988 -8.344 3.887 1 86.44 114 ARG B O 1
ATOM 4886 N N . TYR B 1 115 ? -9.398 -10.164 3.846 1 89.75 115 TYR B N 1
ATOM 4887 C CA . TYR B 1 115 ? -9.266 -10.398 5.277 1 89.75 115 TYR B CA 1
ATOM 4888 C C . TYR B 1 115 ? -8.938 -11.859 5.566 1 89.75 115 TYR B C 1
ATOM 4890 O O . TYR B 1 115 ? -9.438 -12.758 4.883 1 89.75 115 TYR B O 1
ATOM 4898 N N . LEU B 1 116 ? -8.055 -12.102 6.594 1 91.25 116 LEU B N 1
ATOM 4899 C CA . LEU B 1 116 ? -7.746 -13.438 7.086 1 91.25 116 LEU B CA 1
ATOM 4900 C C . LEU B 1 116 ? -7.961 -13.531 8.594 1 91.25 116 LEU B C 1
ATOM 4902 O O . LEU B 1 116 ? -7.508 -12.656 9.336 1 91.25 116 LEU B O 1
ATOM 4906 N N . LEU B 1 117 ? -8.727 -14.555 9.016 1 93 117 LEU B N 1
ATOM 4907 C CA . LEU B 1 117 ? -8.773 -14.883 10.438 1 93 117 LEU B CA 1
ATOM 4908 C C . LEU B 1 117 ? -7.461 -15.508 10.898 1 93 117 LEU B C 1
ATOM 4910 O O . LEU B 1 117 ? -6.859 -16.297 10.172 1 93 117 LEU B O 1
ATOM 4914 N N . VAL B 1 118 ? -6.996 -15.07 12.031 1 93.38 118 VAL B N 1
ATOM 4915 C CA . VAL B 1 118 ? -5.785 -15.641 12.602 1 93.38 118 VAL B CA 1
ATOM 4916 C C . VAL B 1 118 ? -6.152 -16.734 13.602 1 93.38 118 VAL B C 1
ATOM 4918 O O . VAL B 1 118 ? -6.902 -16.5 14.547 1 93.38 118 VAL B O 1
ATOM 4921 N N . LYS B 1 119 ? -5.625 -17.938 13.359 1 93 119 LYS B N 1
ATOM 4922 C CA . LYS B 1 119 ? -5.949 -19.094 14.18 1 93 119 LYS B CA 1
ATOM 4923 C C . LYS B 1 119 ? -4.773 -19.5 15.062 1 93 119 LYS B C 1
ATOM 4925 O O . LYS B 1 119 ? -3.621 -19.453 14.633 1 93 119 LYS B O 1
ATOM 4930 N N . GLU B 1 120 ? -5.02 -19.625 16.359 1 90.19 120 GLU B N 1
ATOM 4931 C CA . GLU B 1 120 ? -4.086 -20.188 17.328 1 90.19 120 GLU B CA 1
ATOM 4932 C C . GLU B 1 120 ? -4.727 -21.328 18.125 1 90.19 120 GLU B C 1
ATOM 4934 O O . GLU B 1 120 ? -5.75 -21.141 18.781 1 90.19 120 GLU B O 1
ATOM 4939 N N . ASP B 1 121 ? -4.109 -22.5 18.172 1 86.19 121 ASP B N 1
ATOM 4940 C CA . ASP B 1 121 ? -4.57 -23.656 18.922 1 86.19 121 ASP B CA 1
ATOM 4941 C C . ASP B 1 121 ? -6.066 -23.891 18.719 1 86.19 121 ASP B C 1
ATOM 4943 O O . ASP B 1 121 ? -6.824 -24 19.688 1 86.19 121 ASP B O 1
ATOM 4947 N N . ASN B 1 122 ? -6.602 -23.766 17.516 1 82.81 122 ASN B N 1
ATOM 4948 C CA . ASN B 1 122 ? -7.941 -24.109 17.047 1 82.81 122 ASN B CA 1
ATOM 4949 C C . ASN B 1 122 ? -8.953 -23.031 17.422 1 82.81 122 ASN B C 1
ATOM 4951 O O . ASN B 1 122 ? -10.164 -23.281 17.406 1 82.81 122 ASN B O 1
ATOM 4955 N N . HIS B 1 123 ? -8.484 -21.906 17.953 1 88.81 123 HIS B N 1
ATOM 4956 C CA . HIS B 1 123 ? -9.352 -20.75 18.172 1 88.81 123 HIS B CA 1
ATOM 4957 C C . HIS B 1 123 ? -8.891 -19.547 17.359 1 88.81 123 HIS B C 1
ATOM 4959 O O . HIS B 1 123 ? -7.695 -19.406 17.094 1 88.81 123 HIS B O 1
ATOM 4965 N N . PHE B 1 124 ? -9.859 -18.719 17.047 1 92.88 124 PHE B N 1
ATOM 4966 C CA . PHE B 1 124 ? -9.523 -17.5 16.328 1 92.88 124 PHE B CA 1
ATOM 4967 C C . PHE B 1 124 ? -9.148 -16.391 17.312 1 92.88 124 PHE B C 1
ATOM 4969 O O . PHE B 1 124 ? -9.906 -16.094 18.234 1 92.88 124 PHE B O 1
ATOM 4976 N N . VAL B 1 125 ? -7.988 -15.742 17.125 1 91.5 125 VAL B N 1
ATOM 4977 C CA . VAL B 1 125 ? -7.488 -14.766 18.078 1 91.5 125 VAL B CA 1
ATOM 4978 C C . VAL B 1 125 ? -7.582 -13.359 17.484 1 91.5 125 VAL B C 1
ATOM 4980 O O . VAL B 1 125 ? -7.383 -12.367 18.188 1 91.5 125 VAL B O 1
ATOM 4983 N N . GLY B 1 126 ? -7.871 -13.281 16.219 1 92.38 126 GLY B N 1
ATOM 4984 C CA . GLY B 1 126 ? -7.977 -11.984 15.555 1 92.38 126 GLY B CA 1
ATOM 4985 C C . GLY B 1 126 ? -8.102 -12.102 14.047 1 92.38 126 GLY B C 1
ATOM 4986 O O . GLY B 1 126 ? -8.43 -13.164 13.523 1 92.38 126 GLY B O 1
ATOM 4987 N N . TRP B 1 127 ? -7.992 -10.992 13.391 1 91.38 127 TRP B N 1
ATOM 4988 C CA . TRP B 1 127 ? -8.008 -10.984 11.93 1 91.38 127 TRP B CA 1
ATOM 4989 C C . TRP B 1 127 ? -7.066 -9.922 11.383 1 91.38 127 TRP B C 1
ATOM 4991 O O . TRP B 1 127 ? -6.664 -9 12.102 1 91.38 127 TRP B O 1
ATOM 5001 N N . ILE B 1 128 ? -6.586 -10.125 10.18 1 89 128 ILE B N 1
ATOM 5002 C CA . ILE B 1 128 ? -5.672 -9.195 9.531 1 89 128 ILE B CA 1
ATOM 5003 C C . ILE B 1 128 ? -6.207 -8.82 8.148 1 89 128 ILE B C 1
ATOM 5005 O O . ILE B 1 128 ? -6.816 -9.648 7.469 1 89 128 ILE B O 1
ATOM 5009 N N . SER B 1 129 ? -6.008 -7.477 7.793 1 89 129 SER B N 1
ATOM 5010 C CA . SER B 1 129 ? -6.379 -7.012 6.461 1 89 129 SER B CA 1
ATOM 5011 C C . SER B 1 129 ? -5.172 -6.977 5.531 1 89 129 SER B C 1
ATOM 5013 O O . SER B 1 129 ? -4.031 -6.875 5.992 1 89 129 SER B O 1
ATOM 5015 N N . ARG B 1 130 ? -5.461 -7.133 4.242 1 84 130 ARG B N 1
ATOM 5016 C CA . ARG B 1 130 ? -4.398 -7.039 3.244 1 84 130 ARG B CA 1
ATOM 5017 C C . ARG B 1 130 ? -3.658 -5.711 3.354 1 84 130 ARG B C 1
ATOM 5019 O O . ARG B 1 130 ? -2.43 -5.672 3.281 1 84 130 ARG B O 1
ATOM 5026 N N . ASN B 1 131 ? -4.367 -4.621 3.586 1 79 131 ASN B N 1
ATOM 5027 C CA . ASN B 1 131 ? -3.764 -3.299 3.711 1 79 131 ASN B CA 1
ATOM 5028 C C . ASN B 1 131 ? -2.812 -3.229 4.902 1 79 131 ASN B C 1
ATOM 5030 O O . ASN B 1 131 ? -1.748 -2.613 4.816 1 79 131 ASN B O 1
ATOM 5034 N N . LYS B 1 132 ? -3.225 -3.816 5.965 1 78.81 132 LYS B N 1
ATOM 5035 C CA . LYS B 1 132 ? -2.373 -3.82 7.148 1 78.81 132 LYS B CA 1
ATOM 5036 C C . LYS B 1 132 ? -1.043 -4.516 6.871 1 78.81 132 LYS B C 1
ATOM 5038 O O . LYS B 1 132 ? 0.012 -4.043 7.297 1 78.81 132 LYS B O 1
ATOM 5043 N N . ILE B 1 133 ? -1.096 -5.645 6.168 1 78.62 133 ILE B N 1
ATOM 5044 C CA . ILE B 1 133 ? 0.135 -6.375 5.879 1 78.62 133 ILE B CA 1
ATOM 5045 C C . ILE B 1 133 ? 0.994 -5.57 4.902 1 78.62 133 ILE B C 1
ATOM 5047 O O . ILE B 1 133 ? 2.213 -5.477 5.074 1 78.62 133 ILE B O 1
ATOM 5051 N N . LEU B 1 134 ? 0.378 -5.055 3.879 1 75.44 134 LEU B N 1
ATOM 5052 C CA . LEU B 1 134 ? 1.095 -4.301 2.857 1 75.44 134 LEU B CA 1
ATOM 5053 C C . LEU B 1 134 ? 1.863 -3.137 3.48 1 75.44 134 LEU B C 1
ATOM 5055 O O . LEU B 1 134 ? 2.979 -2.828 3.057 1 75.44 134 LEU B O 1
ATOM 5059 N N . THR B 1 135 ? 1.251 -2.578 4.457 1 72.5 135 THR B N 1
ATOM 5060 C CA . THR B 1 135 ? 1.863 -1.392 5.047 1 72.5 135 THR B CA 1
ATOM 5061 C C . THR B 1 135 ? 3.006 -1.778 5.98 1 72.5 135 THR B C 1
ATOM 5063 O O . THR B 1 135 ? 3.842 -0.941 6.328 1 72.5 135 THR B O 1
ATOM 5066 N N . GLU B 1 136 ? 3.041 -3.035 6.34 1 63.59 136 GLU B N 1
ATOM 5067 C CA . GLU B 1 136 ? 4.125 -3.502 7.195 1 63.59 136 GLU B CA 1
ATOM 5068 C C . GLU B 1 136 ? 5.438 -3.6 6.426 1 63.59 136 GLU B C 1
ATOM 5070 O O . GLU B 1 136 ? 6.516 -3.646 7.023 1 63.59 136 GLU B O 1
ATOM 5075 N N . GLN B 1 137 ? 5.375 -3.781 5.098 1 58 137 GLN B N 1
ATOM 5076 C CA . GLN B 1 137 ? 6.586 -3.801 4.277 1 58 137 GLN B CA 1
ATOM 5077 C C . GLN B 1 137 ? 7.16 -2.396 4.121 1 58 137 GLN B C 1
ATOM 5079 O O . GLN B 1 137 ? 8.289 -2.232 3.646 1 58 137 GLN B O 1
ATOM 5084 N N . TYR B 1 138 ? 7.07 -1.479 4.93 1 53.12 138 TYR B N 1
ATOM 5085 C CA . TYR B 1 138 ? 7.348 -0.049 4.871 1 53.12 138 TYR B CA 1
ATOM 5086 C C . TYR B 1 138 ? 8.492 0.247 3.908 1 53.12 138 TYR B C 1
ATOM 5088 O O . TYR B 1 138 ? 9.664 0.13 4.273 1 53.12 138 TYR B O 1
ATOM 5096 N N . GLN B 1 139 ? 8.18 -0.237 2.496 1 58.28 139 GLN B N 1
ATOM 5097 C CA . GLN B 1 139 ? 9.281 0.373 1.75 1 58.28 139 GLN B CA 1
ATOM 5098 C C . GLN B 1 139 ? 8.859 1.713 1.153 1 58.28 139 GLN B C 1
ATOM 5100 O O . GLN B 1 139 ? 8.039 1.759 0.234 1 58.28 139 GLN B O 1
ATOM 5105 N N . GLY B 1 140 ? 8.727 2.857 1.974 1 64.38 140 GLY B N 1
ATOM 5106 C CA . GLY B 1 140 ? 8.508 4.223 1.524 1 64.38 140 GLY B CA 1
ATOM 5107 C C . GLY B 1 140 ? 7.758 5.07 2.533 1 64.38 140 GLY B C 1
ATOM 5108 O O . GLY B 1 140 ? 7.031 4.543 3.379 1 64.38 140 GLY B O 1
ATOM 5109 N N . PRO B 1 141 ? 8 6.25 2.496 1 74.69 141 PRO B N 1
ATOM 5110 C CA . PRO B 1 141 ? 7.457 7.152 3.514 1 74.69 141 PRO B CA 1
ATOM 5111 C C . PRO B 1 141 ? 5.93 7.16 3.545 1 74.69 141 PRO B C 1
ATOM 5113 O O . PRO B 1 141 ? 5.332 7.262 4.617 1 74.69 141 PRO B O 1
ATOM 5116 N N . PHE B 1 142 ? 5.305 6.93 2.461 1 73.12 142 PHE B N 1
ATOM 5117 C CA . PHE B 1 142 ? 3.855 7.066 2.424 1 73.12 142 PHE B CA 1
ATOM 5118 C C . PHE B 1 142 ? 3.178 5.805 2.945 1 73.12 142 PHE B C 1
ATOM 5120 O O . PHE B 1 142 ? 2.129 5.875 3.588 1 73.12 142 PHE B O 1
ATOM 5127 N N . ILE B 1 143 ? 3.752 4.637 2.549 1 74.19 143 ILE B N 1
ATOM 5128 C CA . ILE B 1 143 ? 3.258 3.396 3.143 1 74.19 143 ILE B CA 1
ATOM 5129 C C . ILE B 1 143 ? 3.461 3.432 4.656 1 74.19 143 ILE B C 1
ATOM 5131 O O . ILE B 1 143 ? 2.627 2.93 5.41 1 74.19 143 ILE B O 1
ATOM 5135 N N . PHE B 1 144 ? 4.539 3.975 5.012 1 80.81 144 PHE B N 1
ATOM 5136 C CA . PHE B 1 144 ? 4.809 4.16 6.434 1 80.81 144 PHE B CA 1
ATOM 5137 C C . PHE B 1 144 ? 3.713 4.996 7.086 1 80.81 144 PHE B C 1
ATOM 5139 O O . PHE B 1 144 ? 3.182 4.621 8.133 1 80.81 144 PHE B O 1
ATOM 5146 N N . ILE B 1 145 ? 3.311 6.105 6.504 1 82.81 145 ILE B N 1
ATOM 5147 C CA . ILE B 1 145 ? 2.266 6.969 7.039 1 82.81 145 ILE B CA 1
ATOM 5148 C C . ILE B 1 145 ? 0.948 6.203 7.113 1 82.81 145 ILE B C 1
ATOM 5150 O O . ILE B 1 145 ? 0.227 6.289 8.109 1 82.81 145 ILE B O 1
ATOM 5154 N N . GLN B 1 146 ? 0.664 5.441 6.078 1 77.88 146 GLN B N 1
ATOM 5155 C CA . GLN B 1 146 ? -0.534 4.605 6.078 1 77.88 146 GLN B CA 1
ATOM 5156 C C . GLN B 1 146 ? -0.521 3.625 7.246 1 77.88 146 GLN B C 1
ATOM 5158 O O . GLN B 1 146 ? -1.565 3.344 7.836 1 77.88 146 GLN B O 1
ATOM 5163 N N . SER B 1 147 ? 0.614 3.064 7.5 1 81.62 147 SER B N 1
ATOM 5164 C CA . SER B 1 147 ? 0.751 2.105 8.594 1 81.62 147 SER B CA 1
ATOM 5165 C C . SER B 1 147 ? 0.472 2.762 9.945 1 81.62 147 SER B C 1
ATOM 5167 O O . SER B 1 147 ? -0.046 2.117 10.859 1 81.62 147 SER B O 1
ATOM 5169 N N . LEU B 1 148 ? 0.78 4.055 10.062 1 86.44 148 LEU B N 1
ATOM 5170 C CA . LEU B 1 148 ? 0.515 4.801 11.289 1 86.44 148 LEU B CA 1
ATOM 5171 C C . LEU B 1 148 ? -0.985 4.945 11.523 1 86.44 148 LEU B C 1
ATOM 5173 O O . LEU B 1 148 ? -1.457 4.809 12.648 1 86.44 148 LEU B O 1
ATOM 5177 N N . LYS B 1 149 ? -1.705 5.102 10.477 1 82 149 LYS B N 1
ATOM 5178 C CA . LYS B 1 149 ? -3.152 5.27 10.562 1 82 149 LYS B CA 1
ATOM 5179 C C . LYS B 1 149 ? -3.822 3.994 11.07 1 82 149 LYS B C 1
ATOM 5181 O O . LYS B 1 149 ? -4.891 4.047 11.68 1 82 149 LYS B O 1
ATOM 5186 N N . GLN B 1 150 ? -3.105 2.904 10.867 1 76.12 150 GLN B N 1
ATOM 5187 C CA . GLN B 1 150 ? -3.688 1.614 11.219 1 76.12 150 GLN B CA 1
ATOM 5188 C C . GLN B 1 150 ? -3.17 1.126 12.57 1 76.12 150 GLN B C 1
ATOM 5190 O O . GLN B 1 150 ? -3.525 0.034 13.023 1 76.12 150 GLN B O 1
ATOM 5195 N N . ALA B 1 151 ? -2.332 1.948 13.211 1 81.38 151 ALA B N 1
ATOM 5196 C CA . ALA B 1 151 ? -1.784 1.544 14.5 1 81.38 151 ALA B CA 1
ATOM 5197 C C . ALA B 1 151 ? -2.887 1.424 15.547 1 81.38 151 ALA B C 1
ATOM 5199 O O . ALA B 1 151 ? -3.805 2.246 15.594 1 81.38 151 ALA B O 1
ATOM 5200 N N . LEU B 1 152 ? -2.799 0.382 16.359 1 79.19 152 LEU B N 1
ATOM 5201 C CA . LEU B 1 152 ? -3.896 0.059 17.266 1 79.19 152 LEU B CA 1
ATOM 5202 C C . LEU B 1 152 ? -3.689 0.716 18.625 1 79.19 152 LEU B C 1
ATOM 5204 O O . LEU B 1 152 ? -4.652 0.95 19.359 1 79.19 152 LEU B O 1
ATOM 5208 N N . ASP B 1 153 ? -2.426 0.934 19 1 86.94 153 ASP B N 1
ATOM 5209 C CA . ASP B 1 153 ? -2.172 1.495 20.328 1 86.94 153 ASP B CA 1
ATOM 5210 C C . ASP B 1 153 ? -0.901 2.34 20.328 1 86.94 153 ASP B C 1
ATOM 5212 O O . ASP B 1 153 ? -0.206 2.43 19.312 1 86.94 153 ASP B O 1
ATOM 5216 N N . VAL B 1 154 ? -0.704 2.971 21.5 1 91.19 154 VAL B N 1
ATOM 5217 C CA . VAL B 1 154 ? 0.394 3.92 21.656 1 91.19 154 VAL B CA 1
ATOM 5218 C C . VAL B 1 154 ? 1.729 3.188 21.547 1 91.19 154 VAL B C 1
ATOM 5220 O O . VAL B 1 154 ? 2.705 3.73 21.031 1 91.19 154 VAL B O 1
ATOM 5223 N N . GLU B 1 155 ? 1.759 1.993 22.016 1 91 155 GLU B N 1
ATOM 5224 C CA . GLU B 1 155 ? 2.996 1.221 21.938 1 91 155 GLU B CA 1
ATOM 5225 C C . GLU B 1 155 ? 3.414 0.967 20.5 1 91 155 GLU B C 1
ATOM 5227 O O . GLU B 1 155 ? 4.598 1.049 20.172 1 91 155 GLU B O 1
ATOM 5232 N N . GLU B 1 156 ? 2.473 0.618 19.719 1 89.06 156 GLU B N 1
ATOM 5233 C CA . GLU B 1 156 ? 2.76 0.435 18.297 1 89.06 156 GLU B CA 1
ATOM 5234 C C . GLU B 1 156 ? 3.273 1.727 17.672 1 89.06 156 GLU B C 1
ATOM 5236 O O . GLU B 1 156 ? 4.203 1.701 16.859 1 89.06 156 GLU B O 1
ATOM 5241 N N . LEU B 1 157 ? 2.695 2.828 18.016 1 92.12 157 LEU B N 1
ATOM 5242 C CA . LEU B 1 157 ? 3.115 4.125 17.484 1 92.12 157 LEU B CA 1
ATOM 5243 C C . LEU B 1 157 ? 4.539 4.453 17.938 1 92.12 157 LEU B C 1
ATOM 5245 O O . LEU B 1 157 ? 5.32 5.004 17.156 1 92.12 157 LEU B O 1
ATOM 5249 N N . LYS B 1 158 ? 4.84 4.109 19.156 1 92.38 158 LYS B N 1
ATOM 5250 C CA . LYS B 1 158 ? 6.184 4.32 19.688 1 92.38 158 LYS B CA 1
ATOM 5251 C C . LYS B 1 158 ? 7.223 3.545 18.891 1 92.38 158 LYS B C 1
ATOM 5253 O O . LYS B 1 158 ? 8.273 4.086 18.547 1 92.38 158 LYS B O 1
ATOM 5258 N N . GLN B 1 159 ? 6.922 2.357 18.562 1 88.12 159 GLN B N 1
ATOM 5259 C CA . GLN B 1 159 ? 7.824 1.52 17.781 1 88.12 159 GLN B CA 1
ATOM 5260 C C . GLN B 1 159 ? 8.008 2.072 16.375 1 88.12 159 GLN B C 1
ATOM 5262 O O . GLN B 1 159 ? 9.117 2.057 15.836 1 88.12 159 GLN B O 1
ATOM 5267 N N . LYS B 1 160 ? 7.027 2.52 15.883 1 87.69 160 LYS B N 1
ATOM 5268 C CA . LYS B 1 160 ? 7.094 3.055 14.531 1 87.69 160 LYS B CA 1
ATOM 5269 C C . LYS B 1 160 ? 7.871 4.367 14.492 1 87.69 160 LYS B C 1
ATOM 5271 O O . LYS B 1 160 ? 8.609 4.625 13.539 1 87.69 160 LYS B O 1
ATOM 5276 N N . TRP B 1 161 ? 7.707 5.203 15.516 1 90.06 161 TRP B N 1
ATOM 5277 C CA . TRP B 1 161 ? 8.438 6.465 15.586 1 90.06 161 TRP B CA 1
ATOM 5278 C C . TRP B 1 161 ? 9.945 6.223 15.562 1 90.06 161 TRP B C 1
ATOM 5280 O O . TRP B 1 161 ? 10.695 7.016 15 1 90.06 161 TRP B O 1
ATOM 5290 N N . ARG B 1 162 ? 10.359 5.117 16.047 1 87.12 162 ARG B N 1
ATOM 5291 C CA . ARG B 1 162 ? 11.781 4.789 16.125 1 87.12 162 ARG B CA 1
ATOM 5292 C C . ARG B 1 162 ? 12.375 4.582 14.742 1 87.12 162 ARG B C 1
ATOM 5294 O O . ARG B 1 162 ? 13.594 4.672 14.562 1 87.12 162 ARG B O 1
ATOM 5301 N N . ILE B 1 163 ? 11.539 4.383 13.797 1 83.56 163 ILE B N 1
ATOM 5302 C CA . ILE B 1 163 ? 11.977 4.086 12.438 1 83.56 163 ILE B CA 1
ATOM 5303 C C . ILE B 1 163 ? 12.148 5.387 11.656 1 83.56 163 ILE B C 1
ATOM 5305 O O . ILE B 1 163 ? 12.82 5.414 10.617 1 83.56 163 ILE B O 1
ATOM 5309 N N . VAL B 1 164 ? 11.633 6.48 12.102 1 87.81 164 VAL B N 1
ATOM 5310 C CA . VAL B 1 164 ? 11.5 7.723 11.344 1 87.81 164 VAL B CA 1
ATOM 5311 C C . VAL B 1 164 ? 12.891 8.289 11.039 1 87.81 164 VAL B C 1
ATOM 5313 O O . VAL B 1 164 ? 13.156 8.719 9.914 1 87.81 164 VAL B O 1
ATOM 5316 N N . PRO B 1 165 ? 13.852 8.234 12.016 1 87.5 165 PRO B N 1
ATOM 5317 C CA . PRO B 1 165 ? 15.18 8.758 11.703 1 87.5 165 PRO B CA 1
ATOM 5318 C C . PRO B 1 165 ? 15.844 8.023 10.539 1 87.5 165 PRO B C 1
ATOM 5320 O O . PRO B 1 165 ? 16.469 8.648 9.68 1 87.5 165 PRO B O 1
ATOM 5323 N N . LEU B 1 166 ? 15.68 6.777 10.484 1 83.5 166 LEU B N 1
ATOM 5324 C CA . LEU B 1 166 ? 16.234 5.988 9.398 1 83.5 166 LEU B CA 1
ATOM 5325 C C . LEU B 1 166 ? 15.57 6.348 8.07 1 83.5 166 LEU B C 1
ATOM 5327 O O . LEU B 1 166 ? 16.234 6.441 7.039 1 83.5 166 LEU B O 1
ATOM 5331 N N . MET B 1 167 ? 14.344 6.457 8.086 1 81.38 167 MET B N 1
ATOM 5332 C CA . MET B 1 167 ? 13.594 6.855 6.895 1 81.38 167 MET B CA 1
ATOM 5333 C C . MET B 1 167 ? 14.078 8.203 6.367 1 81.38 167 MET B C 1
ATOM 5335 O O . MET B 1 167 ? 14.305 8.359 5.168 1 81.38 167 MET B O 1
ATOM 5339 N N . VAL B 1 168 ? 14.211 9.164 7.246 1 86.25 168 VAL B N 1
ATOM 5340 C CA . VAL B 1 168 ? 14.672 10.5 6.871 1 86.25 168 VAL B CA 1
ATOM 5341 C C . VAL B 1 168 ? 16.078 10.414 6.273 1 86.25 168 VAL B C 1
ATOM 5343 O O . VAL B 1 168 ? 16.359 11.031 5.242 1 86.25 168 VAL B O 1
ATOM 5346 N N . HIS B 1 169 ? 16.938 9.656 6.871 1 84 169 HIS B N 1
ATOM 5347 C CA . HIS B 1 169 ? 18.281 9.469 6.367 1 84 169 HIS B CA 1
ATOM 5348 C C . HIS B 1 169 ? 18.281 8.922 4.945 1 84 169 HIS B C 1
ATOM 5350 O O . HIS B 1 169 ? 19.031 9.398 4.09 1 84 169 HIS B O 1
ATOM 5356 N N . GLN B 1 170 ? 17.438 7.992 4.711 1 75.44 170 GLN B N 1
ATOM 5357 C CA . GLN B 1 170 ? 17.344 7.375 3.395 1 75.44 170 GLN B CA 1
ATOM 5358 C C . GLN B 1 170 ? 16.844 8.375 2.352 1 75.44 170 GLN B C 1
ATOM 5360 O O . GLN B 1 170 ? 17.328 8.383 1.217 1 75.44 170 GLN B O 1
ATOM 5365 N N . LEU B 1 171 ? 15.906 9.18 2.711 1 77.94 171 LEU B N 1
ATOM 5366 C CA . LEU B 1 171 ? 15.383 10.18 1.795 1 77.94 171 LEU B CA 1
ATOM 5367 C C . LEU B 1 171 ? 16.438 11.219 1.446 1 77.94 171 LEU B C 1
ATOM 5369 O O . LEU B 1 171 ? 16.578 11.617 0.287 1 77.94 171 LEU B O 1
ATOM 5373 N N . VAL B 1 172 ? 17.203 11.617 2.467 1 80 172 VAL B N 1
ATOM 5374 C CA . VAL B 1 172 ? 18.281 12.586 2.244 1 80 172 VAL B CA 1
ATOM 5375 C C . VAL B 1 172 ? 19.344 11.977 1.324 1 80 172 VAL B C 1
ATOM 5377 O O . VAL B 1 172 ? 19.797 12.625 0.378 1 80 172 VAL B O 1
ATOM 5380 N N . GLU B 1 173 ? 19.625 10.781 1.562 1 73.38 173 GLU B N 1
ATOM 5381 C CA . GLU B 1 173 ? 20.641 10.086 0.768 1 73.38 173 GLU B CA 1
ATOM 5382 C C . GLU B 1 173 ? 20.188 9.938 -0.685 1 73.38 173 GLU B C 1
ATOM 5384 O O . GLU B 1 173 ? 21.016 9.992 -1.601 1 73.38 173 GLU B O 1
ATOM 5389 N N . LYS B 1 174 ? 18.969 9.836 -0.795 1 68.75 174 LYS B N 1
ATOM 5390 C CA . LYS B 1 174 ? 18.406 9.672 -2.137 1 68.75 174 LYS B CA 1
ATOM 5391 C C . LYS B 1 174 ? 18.281 11.023 -2.846 1 68.75 174 LYS B C 1
ATOM 5393 O O . LYS B 1 174 ? 17.875 11.086 -4.004 1 68.75 174 LYS B O 1
ATOM 5398 N N . GLY B 1 175 ? 18.547 12.117 -2.139 1 73.56 175 GLY B N 1
ATOM 5399 C CA . GLY B 1 175 ? 18.578 13.445 -2.734 1 73.56 175 GLY B CA 1
ATOM 5400 C C . GLY B 1 175 ? 17.203 14.102 -2.771 1 73.56 175 GLY B C 1
ATOM 5401 O O . GLY B 1 175 ? 16.984 15.023 -3.561 1 73.56 175 GLY B O 1
ATOM 5402 N N . ILE B 1 176 ? 16.328 13.547 -2.02 1 73.62 176 ILE B N 1
ATOM 5403 C CA . ILE B 1 176 ? 15.016 14.18 -1.953 1 73.62 176 ILE B CA 1
ATOM 5404 C C . ILE B 1 176 ? 15.141 15.57 -1.327 1 73.62 176 ILE B C 1
ATOM 5406 O O . ILE B 1 176 ? 15.867 15.75 -0.344 1 73.62 176 ILE B O 1
ATOM 5410 N N . ARG B 1 177 ? 14.414 16.516 -1.865 1 81.12 177 ARG B N 1
ATOM 5411 C CA . ARG B 1 177 ? 14.461 17.891 -1.379 1 81.12 177 ARG B CA 1
ATOM 5412 C C . ARG B 1 177 ? 14.023 17.969 0.079 1 81.12 177 ARG B C 1
ATOM 5414 O O . ARG B 1 177 ? 13.07 17.312 0.484 1 81.12 177 ARG B O 1
ATOM 5421 N N . ALA B 1 178 ? 14.664 18.844 0.765 1 87.69 178 ALA B N 1
ATOM 5422 C CA . ALA B 1 178 ? 14.383 19.016 2.188 1 87.69 178 ALA B CA 1
ATOM 5423 C C . ALA B 1 178 ? 12.93 19.438 2.41 1 87.69 178 ALA B C 1
ATOM 5425 O O . ALA B 1 178 ? 12.305 19.047 3.396 1 87.69 178 ALA B O 1
ATOM 5426 N N . SER B 1 179 ? 12.398 20.281 1.53 1 88.38 179 SER B N 1
ATOM 5427 C CA . SER B 1 179 ? 11.016 20.734 1.654 1 88.38 179 SER B CA 1
ATOM 5428 C C . SER B 1 179 ? 10.047 19.547 1.655 1 88.38 179 SER B C 1
ATOM 5430 O O . SER B 1 179 ? 9.07 19.547 2.41 1 88.38 179 SER B O 1
ATOM 5432 N N . ILE B 1 180 ? 10.32 18.594 0.854 1 81.38 180 ILE B N 1
ATOM 5433 C CA . ILE B 1 180 ? 9.492 17.406 0.763 1 81.38 180 ILE B CA 1
ATOM 5434 C C . ILE B 1 180 ? 9.656 16.562 2.023 1 81.38 180 ILE B C 1
ATOM 5436 O O . ILE B 1 180 ? 8.672 16.078 2.598 1 81.38 180 ILE B O 1
ATOM 5440 N N . ILE B 1 181 ? 10.891 16.375 2.422 1 86.81 181 ILE B N 1
ATOM 5441 C CA . ILE B 1 181 ? 11.172 15.57 3.609 1 86.81 181 ILE B CA 1
ATOM 5442 C C . ILE B 1 181 ? 10.469 16.172 4.82 1 86.81 181 ILE B C 1
ATOM 5444 O O . ILE B 1 181 ? 9.859 15.461 5.613 1 86.81 181 ILE B O 1
ATOM 5448 N N . ASN B 1 182 ? 10.484 17.484 4.898 1 90.62 182 ASN B N 1
ATOM 5449 C CA . ASN B 1 182 ? 9.805 18.172 5.988 1 90.62 182 ASN B CA 1
ATOM 5450 C C . ASN B 1 182 ? 8.312 17.875 5.988 1 90.62 182 ASN B C 1
ATOM 5452 O O . ASN B 1 182 ? 7.715 17.656 7.047 1 90.62 182 ASN B O 1
ATOM 5456 N N . GLN B 1 183 ? 7.746 17.938 4.844 1 86.5 183 GLN B N 1
ATOM 5457 C CA . GLN B 1 183 ? 6.316 17.672 4.727 1 86.5 183 GLN B CA 1
ATOM 5458 C C . GLN B 1 183 ? 5.988 16.234 5.137 1 86.5 183 GLN B C 1
ATOM 5460 O O . GLN B 1 183 ? 4.965 15.992 5.777 1 86.5 183 GLN B O 1
ATOM 5465 N N . ILE B 1 184 ? 6.855 15.32 4.758 1 84.81 184 ILE B N 1
ATOM 5466 C CA . ILE B 1 184 ? 6.668 13.922 5.105 1 84.81 184 ILE B CA 1
ATOM 5467 C C . ILE B 1 184 ? 6.758 13.742 6.621 1 84.81 184 ILE B C 1
ATOM 5469 O O . ILE B 1 184 ? 5.891 13.117 7.234 1 84.81 184 ILE B O 1
ATOM 5473 N N . VAL B 1 185 ? 7.777 14.32 7.199 1 90.31 185 VAL B N 1
ATOM 5474 C CA . VAL B 1 185 ? 7.957 14.211 8.641 1 90.31 185 VAL B CA 1
ATOM 5475 C C . VAL B 1 185 ? 6.766 14.852 9.359 1 90.31 185 VAL B C 1
ATOM 5477 O O . VAL B 1 185 ? 6.266 14.305 10.344 1 90.31 185 VAL B O 1
ATOM 5480 N N . SER B 1 186 ? 6.324 15.945 8.844 1 91.31 186 SER B N 1
ATOM 5481 C CA . SER B 1 186 ? 5.164 16.609 9.43 1 91.31 186 SER B CA 1
ATOM 5482 C C . SER B 1 186 ? 3.916 15.734 9.32 1 91.31 186 SER B C 1
ATOM 5484 O O . SER B 1 186 ? 3.121 15.664 10.266 1 91.31 186 SER B O 1
ATOM 5486 N N . ALA B 1 187 ? 3.748 15.141 8.148 1 87.44 187 ALA B N 1
ATOM 5487 C CA . ALA B 1 187 ? 2.613 14.234 7.973 1 87.44 187 ALA B CA 1
ATOM 5488 C C . ALA B 1 187 ? 2.688 13.07 8.953 1 87.44 187 ALA B C 1
ATOM 5490 O O . ALA B 1 187 ? 1.662 12.609 9.461 1 87.44 187 ALA B O 1
ATOM 5491 N N . VAL B 1 188 ? 3.867 12.57 9.141 1 89.62 188 VAL B N 1
ATOM 5492 C CA . VAL B 1 188 ? 4.09 11.492 10.102 1 89.62 188 VAL B CA 1
ATOM 5493 C C . VAL B 1 188 ? 3.66 11.945 11.492 1 89.62 188 VAL B C 1
ATOM 5495 O O . VAL B 1 188 ? 2.855 11.281 12.148 1 89.62 188 VAL B O 1
ATOM 5498 N N . THR B 1 189 ? 4.121 13.07 11.891 1 93.25 189 THR B N 1
ATOM 5499 C CA . THR B 1 189 ? 3.822 13.578 13.219 1 93.25 189 THR B CA 1
ATOM 5500 C C . THR B 1 189 ? 2.336 13.898 13.359 1 93.25 189 THR B C 1
ATOM 5502 O O . THR B 1 189 ? 1.731 13.633 14.398 1 93.25 189 THR B O 1
ATOM 5505 N N . ASP B 1 190 ? 1.772 14.492 12.328 1 93 190 ASP B N 1
ATOM 5506 C CA . ASP B 1 190 ? 0.337 14.758 12.328 1 93 190 ASP B CA 1
ATOM 5507 C C . ASP B 1 190 ? -0.459 13.469 12.523 1 93 190 ASP B C 1
ATOM 5509 O O . ASP B 1 190 ? -1.386 13.43 13.336 1 93 190 ASP B O 1
ATOM 5513 N N . THR B 1 191 ? -0.069 12.445 11.734 1 91.31 191 THR B N 1
ATOM 5514 C CA . THR B 1 191 ? -0.797 11.188 11.773 1 91.31 191 THR B CA 1
ATOM 5515 C C . THR B 1 191 ? -0.68 10.539 13.148 1 91.31 191 THR B C 1
ATOM 5517 O O . THR B 1 191 ? -1.656 9.992 13.664 1 91.31 191 THR B O 1
ATOM 5520 N N . ILE B 1 192 ? 0.472 10.594 13.703 1 93.62 192 ILE B N 1
ATOM 5521 C CA . ILE B 1 192 ? 0.675 10.055 15.047 1 93.62 192 ILE B CA 1
ATOM 5522 C C . ILE B 1 192 ? -0.214 10.797 16.031 1 93.62 192 ILE B C 1
ATOM 5524 O O . ILE B 1 192 ? -0.909 10.18 16.844 1 93.62 192 ILE B O 1
ATOM 5528 N N . THR B 1 193 ? -0.209 12.094 15.961 1 95 193 THR B N 1
ATOM 5529 C CA . THR B 1 193 ? -1.018 12.914 16.859 1 95 193 THR B CA 1
ATOM 5530 C C . THR B 1 193 ? -2.5 12.602 16.688 1 95 193 THR B C 1
ATOM 5532 O O . THR B 1 193 ? -3.223 12.438 17.672 1 95 193 THR B O 1
ATOM 5535 N N . GLN B 1 194 ? -2.928 12.523 15.492 1 93.81 194 GLN B N 1
ATOM 5536 C CA . GLN B 1 194 ? -4.32 12.203 15.195 1 93.81 194 GLN B CA 1
ATOM 5537 C C . GLN B 1 194 ? -4.707 10.844 15.773 1 93.81 194 GLN B C 1
ATOM 5539 O O . GLN B 1 194 ? -5.789 10.695 16.344 1 93.81 194 GLN B O 1
ATOM 5544 N N . ARG B 1 195 ? -3.83 9.891 15.57 1 92.62 195 ARG B N 1
ATOM 5545 C CA . ARG B 1 195 ? -4.105 8.547 16.078 1 92.62 195 ARG B CA 1
ATOM 5546 C C . ARG B 1 195 ? -4.168 8.539 17.594 1 92.62 195 ARG B C 1
ATOM 5548 O O . ARG B 1 195 ? -5.004 7.855 18.188 1 92.62 195 ARG B O 1
ATOM 5555 N N . VAL B 1 196 ? -3.283 9.234 18.234 1 95.5 196 VAL B N 1
ATOM 5556 C CA . VAL B 1 196 ? -3.293 9.352 19.688 1 95.5 196 VAL B CA 1
ATOM 5557 C C . VAL B 1 196 ? -4.605 9.984 20.156 1 95.5 196 VAL B C 1
ATOM 5559 O O . VAL B 1 196 ? 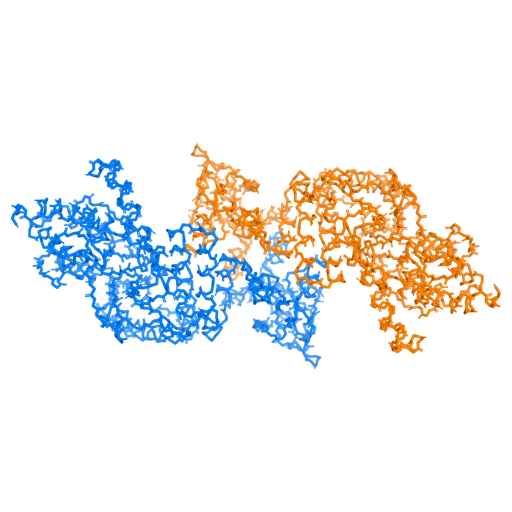-5.215 9.523 21.125 1 95.5 196 VAL B O 1
ATOM 5562 N N . ILE B 1 197 ? -5.035 11.016 19.484 1 95.25 197 ILE B N 1
ATOM 5563 C CA . ILE B 1 197 ? -6.289 11.695 19.781 1 95.25 197 ILE B CA 1
ATOM 5564 C C . ILE B 1 197 ? -7.449 10.703 19.688 1 95.25 197 ILE B C 1
ATOM 5566 O O . ILE B 1 197 ? -8.289 10.625 20.594 1 95.25 197 ILE B O 1
ATOM 5570 N N . GLU B 1 198 ? -7.453 9.914 18.656 1 92 198 GLU B N 1
ATOM 5571 C CA . GLU B 1 198 ? -8.516 8.938 18.453 1 92 198 GLU B CA 1
ATOM 5572 C C . GLU B 1 198 ? -8.516 7.867 19.531 1 92 198 GLU B C 1
ATOM 5574 O O . GLU B 1 198 ? -9.578 7.465 20.016 1 92 198 GLU B O 1
ATOM 5579 N N . ILE B 1 199 ? -7.355 7.441 19.859 1 90.56 199 ILE B N 1
ATOM 5580 C CA . ILE B 1 199 ? -7.219 6.449 20.922 1 90.56 199 ILE B CA 1
ATOM 5581 C C . ILE B 1 199 ? -7.758 7.016 22.234 1 90.56 199 ILE B C 1
ATOM 5583 O O . ILE B 1 199 ? -8.438 6.316 22.984 1 90.56 199 ILE B O 1
ATOM 5587 N N . GLN B 1 200 ? -7.484 8.258 22.484 1 92.88 200 GLN B N 1
ATOM 5588 C CA . GLN B 1 200 ? -7.949 8.875 23.719 1 92.88 200 GLN B CA 1
ATOM 5589 C C . GLN B 1 200 ? -9.469 9.023 23.719 1 92.88 200 GLN B C 1
ATOM 5591 O O . GLN B 1 200 ? -10.109 8.914 24.781 1 92.88 200 GLN B O 1
ATOM 5596 N N . PHE B 1 201 ? -10.109 9.25 22.625 1 90.5 201 PHE B N 1
ATOM 5597 C CA . PHE B 1 201 ? -11.562 9.312 22.531 1 90.5 201 PHE B CA 1
ATOM 5598 C C . PHE B 1 201 ? -12.18 7.961 22.875 1 90.5 201 PHE B C 1
ATOM 5600 O O . PHE B 1 201 ? -13.242 7.898 23.5 1 90.5 201 PHE B O 1
ATOM 5607 N N . ASP B 1 202 ? -11.492 6.98 22.438 1 85.19 202 ASP B N 1
ATOM 5608 C CA . ASP B 1 202 ? -11.977 5.641 22.75 1 85.19 202 ASP B CA 1
ATOM 5609 C C . ASP B 1 202 ? -11.977 5.391 24.25 1 85.19 202 ASP B C 1
ATOM 5611 O O . ASP B 1 202 ? -12.844 4.684 24.781 1 85.19 202 ASP B O 1
ATOM 5615 N N . GLN B 1 203 ? -11.094 5.996 24.906 1 87.94 203 GLN B N 1
ATOM 5616 C CA . GLN B 1 203 ? -10.93 5.777 26.344 1 87.94 203 GLN B CA 1
ATOM 5617 C C . GLN B 1 203 ? -11.789 6.738 27.156 1 87.94 203 GLN B C 1
ATOM 5619 O O . GLN B 1 203 ? -12.383 6.352 28.156 1 87.94 203 GLN B O 1
ATOM 5624 N N . MET B 1 204 ? -11.945 7.977 26.719 1 92.81 204 MET B N 1
ATOM 5625 C CA . MET B 1 204 ? -12.57 9.031 27.531 1 92.81 204 MET B CA 1
ATOM 5626 C C . MET B 1 204 ? -14.008 9.266 27.078 1 92.81 204 MET B C 1
ATOM 5628 O O . MET B 1 204 ? -14.797 9.883 27.812 1 92.81 204 MET B O 1
ATOM 5632 N N . GLY B 1 205 ? -14.359 8.781 25.922 1 88.62 205 GLY B N 1
ATOM 5633 C CA . GLY B 1 205 ? -15.672 9.078 25.375 1 88.62 205 GLY B CA 1
ATOM 5634 C C . GLY B 1 205 ? -15.695 10.32 24.5 1 88.62 205 GLY B C 1
ATOM 5635 O O . GLY B 1 205 ? -14.688 11.016 24.391 1 88.62 205 GLY B O 1
ATOM 5636 N N . GLN B 1 206 ? -16.906 10.672 24.016 1 86.06 206 GLN B N 1
ATOM 5637 C CA . GLN B 1 206 ? -17.047 11.766 23.062 1 86.06 206 GLN B CA 1
ATOM 5638 C C . GLN B 1 206 ? -16.891 13.117 23.75 1 86.06 206 GLN B C 1
ATOM 5640 O O . GLN B 1 206 ? -17.297 13.289 24.906 1 86.06 206 GLN B O 1
ATOM 5645 N N . ALA B 1 207 ? -16.344 14.086 23.047 1 92.25 207 ALA B N 1
ATOM 5646 C CA . ALA B 1 207 ? -16.172 15.438 23.562 1 92.25 207 ALA B CA 1
ATOM 5647 C C . ALA B 1 207 ? -17.516 16.109 23.797 1 92.25 207 ALA B C 1
ATOM 5649 O O . ALA B 1 207 ? -18.453 15.945 23.016 1 92.25 207 ALA B O 1
ATOM 5650 N N . PRO B 1 208 ? -17.625 16.781 24.859 1 93.75 208 PRO B N 1
ATOM 5651 C CA . PRO B 1 208 ? -18.875 17.469 25.203 1 93.75 208 PRO B CA 1
ATOM 5652 C C . PRO B 1 208 ? -19.156 18.672 24.312 1 93.75 208 PRO B C 1
ATOM 5654 O O . PRO B 1 208 ? -20.234 19.266 24.375 1 93.75 208 PRO B O 1
ATOM 5657 N N . ALA B 1 209 ? -18.219 19.094 23.562 1 94.69 209 ALA B N 1
ATOM 5658 C CA . ALA B 1 209 ? -18.328 20.203 22.625 1 94.69 209 ALA B CA 1
ATOM 5659 C C . ALA B 1 209 ? -17.484 19.969 21.375 1 94.69 209 ALA B C 1
ATOM 5661 O O . ALA B 1 209 ? -16.484 19.25 21.422 1 94.69 209 ALA B O 1
ATOM 5662 N N . ASN B 1 210 ? -17.969 20.672 20.297 1 95.19 210 ASN B N 1
ATOM 5663 C CA . ASN B 1 210 ? -17.094 20.672 19.125 1 95.19 210 ASN B CA 1
ATOM 5664 C C . ASN B 1 210 ? -15.758 21.344 19.422 1 95.19 210 ASN B C 1
ATOM 5666 O O . ASN B 1 210 ? -15.695 22.312 20.188 1 95.19 210 ASN B O 1
ATOM 5670 N N . PHE B 1 211 ? -14.688 20.812 18.812 1 97.19 211 PHE B N 1
ATOM 5671 C CA . PHE B 1 211 ? -13.375 21.391 19.062 1 97.19 211 PHE B CA 1
ATOM 5672 C C . PHE B 1 211 ? -12.461 21.188 17.859 1 97.19 211 PHE B C 1
ATOM 5674 O O . PHE B 1 211 ? -12.781 20.422 16.953 1 97.19 211 PHE B O 1
ATOM 5681 N N . VAL B 1 212 ? -11.406 21.938 17.891 1 97.25 212 VAL B N 1
ATOM 5682 C CA . VAL B 1 212 ? -10.352 21.719 16.906 1 97.25 212 VAL B CA 1
ATOM 5683 C C . VAL B 1 212 ? -8.992 21.688 17.594 1 97.25 212 VAL B C 1
ATOM 5685 O O . VAL B 1 212 ? -8.75 22.453 18.531 1 97.25 212 VAL B O 1
ATOM 5688 N N . PHE B 1 213 ? -8.242 20.672 17.25 1 97.38 213 PHE B N 1
ATOM 5689 C CA . PHE B 1 213 ? -6.859 20.547 17.703 1 97.38 213 PHE B CA 1
ATOM 5690 C C . PHE B 1 213 ? -5.906 21.156 16.672 1 97.38 213 PHE B C 1
ATOM 5692 O O . PHE B 1 213 ? -5.891 20.75 15.508 1 97.38 213 PHE B O 1
ATOM 5699 N N . ILE B 1 214 ? -5.121 22.156 17.141 1 96.56 214 ILE B N 1
ATOM 5700 C CA . ILE B 1 214 ? -4.219 22.828 16.203 1 96.56 214 ILE B CA 1
ATOM 5701 C C . ILE B 1 214 ? -2.773 22.594 16.641 1 96.56 214 ILE B C 1
ATOM 5703 O O . ILE B 1 214 ? -2.488 22.453 17.828 1 96.56 214 ILE B O 1
ATOM 5707 N N . VAL B 1 215 ? -1.938 22.547 15.648 1 95.69 215 VAL B N 1
ATOM 5708 C CA . VAL B 1 215 ? -0.503 22.453 15.891 1 95.69 215 VAL B CA 1
ATOM 5709 C C . VAL B 1 215 ? 0.182 23.766 15.523 1 95.69 215 VAL B C 1
ATOM 5711 O O . VAL B 1 215 ? -0.303 24.5 14.672 1 95.69 215 VAL B O 1
ATOM 5714 N N . LEU B 1 216 ? 1.326 24.047 16.203 1 94.56 216 LEU B N 1
ATOM 5715 C CA . LEU B 1 216 ? 1.978 25.359 16.109 1 94.56 216 LEU B CA 1
ATOM 5716 C C . LEU B 1 216 ? 3.443 25.203 15.719 1 94.56 216 LEU B C 1
ATOM 5718 O O . LEU B 1 216 ? 3.945 24.078 15.602 1 94.56 216 LEU B O 1
ATOM 5722 N N . GLY B 1 217 ? 4.121 26.312 15.508 1 91.81 217 GLY B N 1
ATOM 5723 C CA . GLY B 1 217 ? 5.551 26.344 15.25 1 91.81 217 GLY B CA 1
ATOM 5724 C C . GLY B 1 217 ? 5.938 25.594 13.984 1 91.81 217 GLY B C 1
ATOM 5725 O O . GLY B 1 217 ? 5.32 25.781 12.93 1 91.81 217 GLY B O 1
ATOM 5726 N N . SER B 1 218 ? 7.012 24.75 14.148 1 92.69 218 SER B N 1
ATOM 5727 C CA . SER B 1 218 ? 7.52 24.016 12.992 1 92.69 218 SER B CA 1
ATOM 5728 C C . SER B 1 218 ? 6.484 23.031 12.461 1 92.69 218 SER B C 1
ATOM 5730 O O . SER B 1 218 ? 6.387 22.812 11.25 1 92.69 218 SER B O 1
ATOM 5732 N N . GLU B 1 219 ? 5.797 22.453 13.328 1 91.88 219 GLU B N 1
ATOM 5733 C CA . GLU B 1 219 ? 4.738 21.562 12.875 1 91.88 219 GLU B CA 1
ATOM 5734 C C . GLU B 1 219 ? 3.625 22.328 12.172 1 91.88 219 GLU B C 1
ATOM 5736 O O . GLU B 1 219 ? 3.084 21.875 11.164 1 91.88 219 GLU B O 1
ATOM 5741 N N . GLY B 1 220 ? 3.314 23.484 12.734 1 93.38 220 GLY B N 1
ATOM 5742 C CA . GLY B 1 220 ? 2.328 24.328 12.094 1 93.38 220 GLY B CA 1
ATOM 5743 C C . GLY B 1 220 ? 2.734 24.781 10.695 1 93.38 220 GLY B C 1
ATOM 5744 O O . GLY B 1 220 ? 1.882 24.969 9.828 1 93.38 220 GLY B O 1
ATOM 5745 N N . ARG B 1 221 ? 4.004 24.891 10.492 1 93.94 221 ARG B N 1
ATOM 5746 C CA . ARG B 1 221 ? 4.531 25.312 9.195 1 93.94 221 ARG B CA 1
ATOM 5747 C C . ARG B 1 221 ? 4.711 24.125 8.266 1 93.94 221 ARG B C 1
ATOM 5749 O O . ARG B 1 221 ? 5.016 24.281 7.082 1 93.94 221 ARG B O 1
ATOM 5756 N N . GLY B 1 222 ? 4.484 22.938 8.805 1 91 222 GLY B N 1
ATOM 5757 C CA . GLY B 1 222 ? 4.785 21.75 8.016 1 91 222 GLY B CA 1
ATOM 5758 C C . GLY B 1 222 ? 6.27 21.547 7.793 1 91 222 GLY B C 1
ATOM 5759 O O . GLY B 1 222 ? 6.68 21.078 6.73 1 91 222 GLY B O 1
ATOM 5760 N N . GLU B 1 223 ? 7.078 21.922 8.695 1 93.5 223 GLU B N 1
ATOM 5761 C CA . GLU B 1 223 ? 8.531 21.906 8.547 1 93.5 223 GLU B CA 1
ATOM 5762 C C . GLU B 1 223 ? 9.188 21.156 9.711 1 93.5 223 GLU B C 1
ATOM 5764 O O . GLU B 1 223 ? 10.25 21.562 10.18 1 93.5 223 GLU B O 1
ATOM 5769 N N . GLN B 1 224 ? 8.531 20.141 10.102 1 91.5 224 GLN B N 1
ATOM 5770 C CA . GLN B 1 224 ? 9.062 19.359 11.211 1 91.5 224 GLN B CA 1
ATOM 5771 C C . GLN B 1 224 ? 10.328 18.609 10.805 1 91.5 224 GLN B C 1
ATOM 5773 O O . GLN B 1 224 ? 10.469 18.203 9.656 1 91.5 224 GLN B O 1
ATOM 5778 N N . THR B 1 225 ? 11.242 18.5 11.773 1 92.25 225 THR B N 1
ATOM 5779 C CA . THR B 1 225 ? 12.438 17.688 11.648 1 92.25 225 THR B CA 1
ATOM 5780 C C . THR B 1 225 ? 12.438 16.562 12.672 1 92.25 225 THR B C 1
ATOM 5782 O O . THR B 1 225 ? 11.375 16.078 13.078 1 92.25 225 THR B O 1
ATOM 5785 N N . LEU B 1 226 ? 13.672 16.062 13.008 1 89.25 226 LEU B N 1
ATOM 5786 C CA . LEU B 1 226 ? 13.742 14.922 13.914 1 89.25 226 LEU B CA 1
ATOM 5787 C C . LEU B 1 226 ? 13.883 15.383 15.359 1 89.25 226 LEU B C 1
ATOM 5789 O O . LEU B 1 226 ? 13.672 14.602 16.297 1 89.25 226 LEU B O 1
ATOM 5793 N N . LYS B 1 227 ? 14.328 16.547 15.555 1 81.56 227 LYS B N 1
ATOM 5794 C CA . LYS B 1 227 ? 14.273 17.172 16.875 1 81.56 227 LYS B CA 1
ATOM 5795 C C . LYS B 1 227 ? 13 17.984 17.047 1 81.56 227 LYS B C 1
ATOM 5797 O O . LYS B 1 227 ? 12.945 19.156 16.688 1 81.56 227 LYS B O 1
ATOM 5802 N N . THR B 1 228 ? 11.984 17.203 17.516 1 75.69 228 THR B N 1
ATOM 5803 C CA . THR B 1 228 ? 10.664 17.812 17.484 1 75.69 228 THR B CA 1
ATOM 5804 C C . THR B 1 228 ? 10.023 17.797 18.875 1 75.69 228 THR B C 1
ATOM 5806 O O . THR B 1 228 ? 10.164 16.828 19.609 1 75.69 228 THR B O 1
ATOM 5809 N N . ASP B 1 229 ? 9.617 18.969 19.312 1 88.94 229 ASP B N 1
ATOM 5810 C CA . ASP B 1 229 ? 8.773 19.062 20.5 1 88.94 229 ASP B CA 1
ATOM 5811 C C . ASP B 1 229 ? 7.328 19.359 20.125 1 88.94 229 ASP B C 1
ATOM 5813 O O . ASP B 1 229 ? 7.031 19.688 18.984 1 88.94 229 ASP B O 1
ATOM 5817 N N . GLN B 1 230 ? 6.453 19.094 21.094 1 92.94 230 GLN B N 1
ATOM 5818 C CA . GLN B 1 230 ? 5.031 19.312 20.844 1 92.94 230 GLN B CA 1
ATOM 5819 C C . GLN B 1 230 ? 4.66 20.781 21.016 1 92.94 230 GLN B C 1
ATOM 5821 O O . GLN B 1 230 ? 5.004 21.406 22.016 1 92.94 230 GLN B O 1
ATOM 5826 N N . ASP B 1 231 ? 4.086 21.359 20.078 1 94 231 ASP B N 1
ATOM 5827 C CA . ASP B 1 231 ? 3.43 22.656 20.125 1 94 231 ASP B CA 1
ATOM 5828 C C . ASP B 1 231 ? 1.999 22.578 19.594 1 94 231 ASP B C 1
ATOM 5830 O O . ASP B 1 231 ? 1.78 22.422 18.391 1 94 231 ASP B O 1
ATOM 5834 N N . ASN B 1 232 ? 1.088 22.672 20.469 1 96.56 232 ASN B N 1
ATOM 5835 C CA . ASN B 1 232 ? -0.297 22.5 20.047 1 96.56 232 ASN B CA 1
ATOM 5836 C C . ASN B 1 232 ? -1.266 23.219 20.969 1 96.56 232 ASN B C 1
ATOM 5838 O O . ASN B 1 232 ? -0.861 23.734 22.016 1 96.56 232 ASN B O 1
ATOM 5842 N N . ALA B 1 233 ? -2.475 23.375 20.562 1 97.5 233 ALA B N 1
ATOM 5843 C CA . ALA B 1 233 ? -3.539 24.047 21.328 1 97.5 233 ALA B CA 1
ATOM 5844 C C . ALA B 1 233 ? -4.906 23.484 20.938 1 97.5 233 ALA B C 1
ATOM 5846 O O . ALA B 1 233 ? -5.043 22.797 19.938 1 97.5 233 ALA B O 1
ATOM 5847 N N . ILE B 1 234 ? -5.883 23.734 21.812 1 98 234 ILE B N 1
ATOM 5848 C CA . ILE B 1 234 ? -7.254 23.297 21.562 1 98 234 ILE B CA 1
ATOM 5849 C C . ILE B 1 234 ? -8.18 24.516 21.562 1 98 234 ILE B C 1
ATOM 5851 O O . ILE B 1 234 ? -8.078 25.375 22.438 1 98 234 ILE B O 1
ATOM 5855 N N . ILE B 1 235 ? -8.992 24.594 20.578 1 97.69 235 ILE B N 1
ATOM 5856 C CA . ILE B 1 235 ? -10.078 25.562 20.484 1 97.69 235 ILE B CA 1
ATOM 5857 C C . ILE B 1 235 ? -11.422 24.844 20.5 1 97.69 235 ILE B C 1
ATOM 5859 O O . ILE B 1 235 ? -11.68 23.969 19.672 1 97.69 235 ILE B O 1
ATOM 5863 N N . TYR B 1 236 ? -12.242 25.094 21.438 1 97.12 236 TYR B N 1
ATOM 5864 C CA . TYR B 1 236 ? -13.562 24.453 21.453 1 97.12 236 TYR B CA 1
ATOM 5865 C C . TYR B 1 236 ? -14.664 25.5 21.344 1 97.12 236 TYR B C 1
ATOM 5867 O O . TYR B 1 236 ? -14.438 26.688 21.578 1 97.12 236 TYR B O 1
ATOM 5875 N N . GLU B 1 237 ? -15.789 25.047 20.875 1 96 237 GLU B N 1
ATOM 5876 C CA . GLU B 1 237 ? -16.906 25.953 20.625 1 96 237 GLU B CA 1
ATOM 5877 C C . GLU B 1 237 ? -17.422 26.578 21.906 1 96 237 GLU B C 1
ATOM 5879 O O . GLU B 1 237 ? -17.312 25.969 22.984 1 96 237 GLU B O 1
ATOM 5884 N N . ASP B 1 238 ? -18 27.766 21.766 1 93.81 238 ASP B N 1
ATOM 5885 C CA . ASP B 1 238 ? -18.594 28.453 22.922 1 93.81 238 ASP B CA 1
ATOM 5886 C C . ASP B 1 238 ? -19.844 27.734 23.406 1 93.81 238 ASP B C 1
ATOM 5888 O O . ASP B 1 238 ? -20.656 27.281 22.594 1 93.81 238 ASP B O 1
ATOM 5892 N N . LYS B 1 239 ? -19.906 27.5 24.656 1 86.69 239 LYS B N 1
ATOM 5893 C CA . LYS B 1 239 ? -21.078 26.891 25.281 1 86.69 239 LYS B CA 1
ATOM 5894 C C . LYS B 1 239 ? -21.688 27.812 26.328 1 86.69 239 LYS B C 1
ATOM 5896 O O . LYS B 1 239 ? -21.047 28.766 26.781 1 86.69 239 LYS B O 1
ATOM 5901 N N . ALA B 1 240 ? -22.953 27.375 26.672 1 79.31 240 ALA B N 1
ATOM 5902 C CA . ALA B 1 240 ? -23.641 28.125 27.719 1 79.31 240 ALA B CA 1
ATOM 5903 C C . ALA B 1 240 ? -22.906 28.016 29.062 1 79.31 240 ALA B C 1
ATOM 5905 O O . ALA B 1 240 ? -22.156 27.047 29.281 1 79.31 240 ALA B O 1
ATOM 5906 N N . ASN B 1 241 ? -23.031 28.906 29.859 1 75.38 241 ASN B N 1
ATOM 5907 C CA . ASN B 1 241 ? -22.297 29.062 31.094 1 75.38 241 ASN B CA 1
ATOM 5908 C C . ASN B 1 241 ? -22.391 27.812 31.969 1 75.38 241 ASN B C 1
ATOM 5910 O O . ASN B 1 241 ? -21.422 27.422 32.625 1 75.38 241 ASN B O 1
ATOM 5914 N N . GLU B 1 242 ? -23.484 27.156 31.859 1 76.56 242 GLU B N 1
ATOM 5915 C CA . GLU B 1 242 ? -23.734 26.016 32.75 1 76.56 242 GLU B CA 1
ATOM 5916 C C . GLU B 1 242 ? -22.859 24.828 32.344 1 76.56 242 GLU B C 1
ATOM 5918 O O . GLU B 1 242 ? -22.594 23.953 33.156 1 76.56 242 GLU B O 1
ATOM 5923 N N . LYS B 1 243 ? -22.375 24.797 31.203 1 86.31 243 LYS B N 1
ATOM 5924 C CA . LYS B 1 243 ? -21.625 23.641 30.734 1 86.31 243 LYS B CA 1
ATOM 5925 C C . LYS B 1 243 ? -20.141 24 30.547 1 86.31 243 LYS B C 1
ATOM 5927 O O . LYS B 1 243 ? -19.328 23.141 30.188 1 86.31 243 LYS B O 1
ATOM 5932 N N . ARG B 1 244 ? -19.844 25.25 30.906 1 88.06 244 ARG B N 1
ATOM 5933 C CA . ARG B 1 244 ? -18.516 25.766 30.609 1 88.06 244 ARG B CA 1
ATOM 5934 C C . ARG B 1 244 ? -17.453 25.016 31.422 1 88.06 244 ARG B C 1
ATOM 5936 O O . ARG B 1 244 ? -16.422 24.625 30.875 1 88.06 244 ARG B O 1
ATOM 5943 N N . GLU B 1 245 ? -17.703 24.938 32.656 1 90.19 245 GLU B N 1
ATOM 5944 C CA . GLU B 1 245 ? -16.719 24.312 33.531 1 90.19 245 GLU B CA 1
ATOM 5945 C C . GLU B 1 245 ? -16.516 22.844 33.156 1 90.19 245 GLU B C 1
ATOM 5947 O O . GLU B 1 245 ? -15.391 22.344 33.188 1 90.19 245 GLU B O 1
ATOM 5952 N N . LEU B 1 246 ? -17.562 22.203 32.844 1 92.06 246 LEU B N 1
ATOM 5953 C CA . LEU B 1 246 ? -17.5 20.797 32.438 1 92.06 246 LEU B CA 1
ATOM 5954 C C . LEU B 1 246 ? -16.703 20.641 31.141 1 92.06 246 LEU B C 1
ATOM 5956 O O . LEU B 1 246 ? -15.891 19.719 31.031 1 92.06 246 LEU B O 1
ATOM 5960 N N . VAL B 1 247 ? -16.938 21.453 30.25 1 94.81 247 VAL B N 1
ATOM 5961 C CA . VAL B 1 247 ? -16.266 21.406 28.953 1 94.81 247 VAL B CA 1
ATOM 5962 C C . VAL B 1 247 ? -14.773 21.656 29.141 1 94.81 247 VAL B C 1
ATOM 5964 O O . VAL B 1 247 ? -13.945 20.922 28.594 1 94.81 247 VAL B O 1
ATOM 5967 N N . ARG B 1 248 ? -14.477 22.672 29.906 1 93.75 248 ARG B N 1
ATOM 5968 C CA . ARG B 1 248 ? -13.078 23.016 30.141 1 93.75 248 ARG B CA 1
ATOM 5969 C C . ARG B 1 248 ? -12.352 21.875 30.859 1 93.75 248 ARG B C 1
ATOM 5971 O O . ARG B 1 248 ? -11.219 21.531 30.5 1 93.75 248 ARG B O 1
ATOM 5978 N N . ALA B 1 249 ? -12.977 21.312 31.828 1 95.06 249 ALA B N 1
ATOM 5979 C CA . ALA B 1 249 ? -12.367 20.219 32.594 1 95.06 249 ALA B CA 1
ATOM 5980 C C . ALA B 1 249 ? -12.094 19.016 31.672 1 95.06 249 ALA B C 1
ATOM 5982 O O . ALA B 1 249 ? -11.055 18.375 31.797 1 95.06 249 ALA B O 1
ATOM 5983 N N . TYR B 1 250 ? -13.008 18.766 30.828 1 96.12 250 TYR B N 1
ATOM 5984 C CA . TYR B 1 250 ? -12.852 17.656 29.906 1 96.12 250 TYR B CA 1
ATOM 5985 C C . TYR B 1 250 ? -11.641 17.859 29 1 96.12 250 TYR B C 1
ATOM 5987 O O . TYR B 1 250 ? -10.805 16.953 28.859 1 96.12 250 TYR B O 1
ATOM 5995 N N . PHE B 1 251 ? -11.578 19 28.422 1 97.12 251 PHE B N 1
ATOM 5996 C CA . PHE B 1 251 ? -10.547 19.219 27.406 1 97.12 251 PHE B CA 1
ATOM 5997 C C . PHE B 1 251 ? -9.172 19.328 28.062 1 97.12 251 PHE B C 1
ATOM 5999 O O . PHE B 1 251 ? -8.164 18.953 27.469 1 97.12 251 PHE B O 1
ATOM 6006 N N . LEU B 1 252 ? -9.133 19.828 29.297 1 97.06 252 LEU B N 1
ATOM 6007 C CA . LEU B 1 252 ? -7.848 19.875 30 1 97.06 252 LEU B CA 1
ATOM 6008 C C . LEU B 1 252 ? -7.352 18.469 30.328 1 97.06 252 LEU B C 1
ATOM 6010 O O . LEU B 1 252 ? -6.16 18.188 30.188 1 97.06 252 LEU B O 1
ATOM 6014 N N . GLU B 1 253 ? -8.211 17.609 30.703 1 97.06 253 GLU B N 1
ATOM 6015 C CA . GLU B 1 253 ? -7.84 16.219 30.953 1 97.06 253 GLU B CA 1
ATOM 6016 C C . GLU B 1 253 ? -7.426 15.523 29.656 1 97.06 253 GLU B C 1
ATOM 6018 O O . GLU B 1 253 ? -6.43 14.789 29.625 1 97.06 253 GLU B O 1
ATOM 6023 N N . PHE B 1 254 ? -8.258 15.82 28.734 1 97.19 254 PHE B N 1
ATOM 6024 C CA . PHE B 1 254 ? -7.996 15.273 27.406 1 97.19 254 PHE B CA 1
ATOM 6025 C C . PHE B 1 254 ? -6.621 15.703 26.906 1 97.19 254 PHE B C 1
ATOM 6027 O O . PHE B 1 254 ? -5.836 14.867 26.438 1 97.19 254 PHE B O 1
ATOM 6034 N N . ALA B 1 255 ? -6.336 16.938 27.031 1 97.56 255 ALA B N 1
ATOM 6035 C CA . ALA B 1 255 ? -5.07 17.5 26.562 1 97.56 255 ALA B CA 1
ATOM 6036 C C . ALA B 1 255 ? -3.891 16.922 27.328 1 97.56 255 ALA B C 1
ATOM 6038 O O . ALA B 1 255 ? -2.828 16.672 26.766 1 97.56 255 ALA B O 1
ATOM 6039 N N . GLU B 1 256 ? -4.039 16.75 28.547 1 97.62 256 GLU B N 1
ATOM 6040 C CA . GLU B 1 256 ? -2.998 16.156 29.391 1 97.62 256 GLU B CA 1
ATOM 6041 C C . GLU B 1 256 ? -2.656 14.742 28.906 1 97.62 256 GLU B C 1
ATOM 6043 O O . GLU B 1 256 ? -1.479 14.391 28.797 1 97.62 256 GLU B O 1
ATOM 6048 N N . LYS B 1 257 ? -3.605 14.008 28.641 1 97.5 257 LYS B N 1
ATOM 6049 C CA . LYS B 1 257 ? -3.406 12.625 28.203 1 97.5 257 LYS B CA 1
ATOM 6050 C C . LYS B 1 257 ? -2.746 12.578 26.828 1 97.5 257 LYS B C 1
ATOM 6052 O O . LYS B 1 257 ? -1.814 11.805 26.609 1 97.5 257 LYS B O 1
ATOM 6057 N N . VAL B 1 258 ? -3.258 13.406 25.969 1 97.56 258 VAL B N 1
ATOM 6058 C CA . VAL B 1 258 ? -2.711 13.445 24.625 1 97.56 258 VAL B CA 1
ATOM 6059 C C . VAL B 1 258 ? -1.238 13.844 24.672 1 97.56 258 VAL B C 1
ATOM 6061 O O . VAL B 1 258 ? -0.387 13.172 24.078 1 97.56 258 VAL B O 1
ATOM 6064 N N . SER B 1 259 ? -0.929 14.914 25.406 1 97.25 259 SER B N 1
ATOM 6065 C CA . SER B 1 259 ? 0.443 15.406 25.516 1 97.25 259 SER B CA 1
ATOM 6066 C C . SER B 1 259 ? 1.357 14.359 26.141 1 97.25 259 SER B C 1
ATOM 6068 O O . SER B 1 259 ? 2.502 14.188 25.719 1 97.25 259 SER B O 1
ATOM 6070 N N . THR B 1 260 ? 0.877 13.695 27.047 1 97.12 260 THR B N 1
ATOM 6071 C CA . THR B 1 260 ? 1.67 12.688 27.75 1 97.12 260 THR B CA 1
ATOM 6072 C C . THR B 1 260 ? 1.979 11.508 26.828 1 97.12 260 THR B C 1
ATOM 6074 O O . THR B 1 260 ? 3.109 11.023 26.797 1 97.12 260 THR B O 1
ATOM 6077 N N . GLU B 1 261 ? 1.015 11.094 26.141 1 96.81 261 GLU B N 1
ATOM 6078 C CA . GLU B 1 261 ? 1.216 9.977 25.219 1 96.81 261 GLU B CA 1
ATOM 6079 C C . GLU B 1 261 ? 2.166 10.359 24.078 1 96.81 261 GLU B C 1
ATOM 6081 O O . GLU B 1 261 ? 2.992 9.547 23.656 1 96.81 261 GLU B O 1
ATOM 6086 N N . LEU B 1 262 ? 1.984 11.539 23.562 1 96.88 262 LEU B N 1
ATOM 6087 C CA . LEU B 1 262 ? 2.908 12 22.531 1 96.88 262 LEU B CA 1
ATOM 6088 C C . LEU B 1 262 ? 4.34 12.008 23.062 1 96.88 262 LEU B C 1
ATOM 6090 O O . LEU B 1 262 ? 5.266 11.602 22.344 1 96.88 262 LEU B O 1
ATOM 6094 N N . ASN B 1 263 ? 4.527 12.477 24.281 1 96 263 ASN B N 1
ATOM 6095 C CA . ASN B 1 263 ? 5.844 12.461 24.906 1 96 263 ASN B CA 1
ATOM 6096 C C . ASN B 1 263 ? 6.383 11.039 25.031 1 96 263 ASN B C 1
ATOM 6098 O O . ASN B 1 263 ? 7.566 10.797 24.797 1 96 263 ASN B O 1
ATOM 6102 N N . ASP B 1 264 ? 5.52 10.141 25.375 1 94.62 264 ASP B N 1
ATOM 6103 C CA . ASP B 1 264 ? 5.91 8.742 25.516 1 94.62 264 ASP B CA 1
ATOM 6104 C C . ASP B 1 264 ? 6.355 8.164 24.172 1 94.62 264 ASP B C 1
ATOM 6106 O O . ASP B 1 264 ? 7.234 7.297 24.125 1 94.62 264 ASP B O 1
ATOM 6110 N N . ILE B 1 265 ? 5.742 8.562 23.188 1 94 265 ILE B N 1
ATOM 6111 C CA . ILE B 1 265 ? 6.059 8.086 21.844 1 94 265 ILE B CA 1
ATOM 6112 C C . ILE B 1 265 ? 7.426 8.609 21.422 1 94 265 ILE B C 1
ATOM 6114 O O . ILE B 1 265 ? 8.172 7.926 20.719 1 94 265 ILE B O 1
ATOM 6118 N N . GLY B 1 266 ? 7.762 9.82 21.812 1 91.38 266 GLY B N 1
ATOM 6119 C CA . GLY B 1 266 ? 9.055 10.391 21.484 1 91.38 266 GLY B CA 1
ATOM 6120 C C . GLY B 1 266 ? 8.969 11.82 20.969 1 91.38 266 GLY B C 1
ATOM 6121 O O . GLY B 1 266 ? 9.977 12.406 20.578 1 91.38 266 GLY B O 1
ATOM 6122 N N . ILE B 1 267 ? 7.812 12.344 20.922 1 93.25 267 ILE B N 1
ATOM 6123 C CA . ILE B 1 267 ? 7.625 13.758 20.625 1 93.25 267 ILE B CA 1
ATOM 6124 C C . ILE B 1 267 ? 7.641 14.562 21.922 1 93.25 267 ILE B C 1
ATOM 6126 O O . ILE B 1 267 ? 6.621 14.656 22.609 1 93.25 267 ILE B O 1
ATOM 6130 N N . ASP B 1 268 ? 8.664 15.227 22.188 1 92.94 268 ASP B N 1
ATOM 6131 C CA . ASP B 1 268 ? 9 15.75 23.516 1 92.94 268 ASP B CA 1
ATOM 6132 C C . ASP B 1 268 ? 8.062 16.891 23.906 1 92.94 268 ASP B C 1
ATOM 6134 O O . ASP B 1 268 ? 7.535 17.594 23.031 1 92.94 268 ASP B O 1
ATOM 6138 N N . PHE B 1 269 ? 7.945 17.016 25.188 1 95 269 PHE B N 1
ATOM 6139 C CA . PHE B 1 269 ? 7.27 18.203 25.703 1 95 269 PHE B CA 1
ATOM 6140 C C . PHE B 1 269 ? 7.988 19.469 25.25 1 95 269 PHE B C 1
ATOM 6142 O O . PHE B 1 269 ? 9.219 19.5 25.203 1 95 269 PHE B O 1
ATOM 6149 N N . CYS B 1 270 ? 7.156 20.391 24.969 1 92.44 270 CYS B N 1
ATOM 6150 C CA . CYS B 1 270 ? 7.723 21.703 24.625 1 92.44 270 CYS B CA 1
ATOM 6151 C C . CYS B 1 270 ? 8.266 22.406 25.859 1 92.44 270 CYS B C 1
ATOM 6153 O O . CYS B 1 270 ? 7.551 22.562 26.859 1 92.44 270 CYS B O 1
ATOM 6155 N N . LYS B 1 271 ? 9.445 22.922 25.797 1 87.81 271 LYS B N 1
ATOM 6156 C CA . LYS B 1 271 ? 10.078 23.609 26.922 1 87.81 271 LYS B CA 1
ATOM 6157 C C . LYS B 1 271 ? 9.391 24.953 27.203 1 87.81 271 LYS B C 1
ATOM 6159 O O . LYS B 1 271 ? 9.336 25.406 28.344 1 87.81 271 LYS B O 1
ATOM 6164 N N . GLY B 1 272 ? 8.844 25.531 26.172 1 87.94 272 GLY B N 1
ATOM 6165 C CA . GLY B 1 272 ? 8.133 26.781 26.312 1 87.94 272 GLY B CA 1
ATOM 6166 C C . GLY B 1 272 ? 6.699 26.625 26.781 1 87.94 272 GLY B C 1
ATOM 6167 O O . GLY B 1 272 ? 5.98 27.609 26.953 1 87.94 272 GLY B O 1
ATOM 6168 N N . ASP B 1 273 ? 6.289 25.422 26.844 1 92.06 273 ASP B N 1
ATOM 6169 C CA . ASP B 1 273 ? 4.992 25.047 27.391 1 92.06 273 ASP B CA 1
ATOM 6170 C C . ASP B 1 273 ? 3.859 25.453 26.453 1 92.06 273 ASP B C 1
ATOM 6172 O O . ASP B 1 273 ? 2.777 25.828 26.906 1 92.06 273 ASP B O 1
ATOM 6176 N N . PHE B 1 274 ? 4.137 25.531 25.25 1 92.69 274 PHE B N 1
ATOM 6177 C CA . PHE B 1 274 ? 3.117 25.781 24.25 1 92.69 274 PHE B CA 1
ATOM 6178 C C . PHE B 1 274 ? 2.412 24.484 23.859 1 92.69 274 PHE B C 1
ATOM 6180 O O . PHE B 1 274 ? 2.551 24 22.734 1 92.69 274 PHE B O 1
ATOM 6187 N N . MET B 1 275 ? 1.685 23.969 24.828 1 96.31 275 MET B N 1
ATOM 6188 C CA . MET B 1 275 ? 0.941 22.719 24.641 1 96.31 275 MET B CA 1
ATOM 6189 C C . MET B 1 275 ? -0.486 22.859 25.156 1 96.31 275 MET B C 1
ATOM 6191 O O . MET B 1 275 ? -0.736 23.594 26.125 1 96.31 275 MET B O 1
ATOM 6195 N N . ALA B 1 276 ? -1.282 22.062 24.594 1 95.88 276 ALA B N 1
ATOM 6196 C CA . ALA B 1 276 ? -2.691 22.094 24.969 1 95.88 276 ALA B CA 1
ATOM 6197 C C . ALA B 1 276 ? -2.873 21.719 26.438 1 95.88 276 ALA B C 1
ATOM 6199 O O . ALA B 1 276 ? -3.844 22.125 27.078 1 95.88 276 ALA B O 1
ATOM 6200 N N . LYS B 1 277 ? -1.919 20.953 26.938 1 96 277 LYS B N 1
ATOM 6201 C CA . LYS B 1 277 ? -2.039 20.562 28.344 1 96 277 LYS B CA 1
ATOM 6202 C C . LYS B 1 277 ? -1.898 21.766 29.266 1 96 277 LYS B C 1
ATOM 6204 O O . LYS B 1 277 ? -2.287 21.703 30.438 1 96 277 LYS B O 1
ATOM 6209 N N . ASN B 1 278 ? -1.229 22.812 28.828 1 96 278 ASN B N 1
ATOM 6210 C CA . ASN B 1 278 ? -1.228 24.094 29.516 1 96 278 ASN B CA 1
ATOM 6211 C C . ASN B 1 278 ? -2.582 24.797 29.406 1 96 278 ASN B C 1
ATOM 6213 O O . ASN B 1 278 ? -3.037 25.125 28.312 1 96 278 ASN B O 1
ATOM 6217 N N . PRO B 1 279 ? -3.197 25.062 30.516 1 95.94 279 PRO B N 1
ATOM 6218 C CA . PRO B 1 279 ? -4.543 25.641 30.5 1 95.94 279 PRO B CA 1
ATOM 6219 C C . PRO B 1 279 ? -4.609 26.938 29.703 1 95.94 279 PRO B C 1
ATOM 6221 O O . PRO B 1 279 ? -5.68 27.312 29.203 1 95.94 279 PRO B O 1
ATOM 6224 N N . LYS B 1 280 ? -3.555 27.562 29.5 1 94.94 280 LYS B N 1
ATOM 6225 C CA . LYS B 1 280 ? -3.521 28.812 28.766 1 94.94 280 LYS B CA 1
ATOM 6226 C C . LYS B 1 280 ? -3.82 28.594 27.281 1 94.94 280 LYS B C 1
ATOM 6228 O O . LYS B 1 280 ? -4.188 29.531 26.578 1 94.94 280 LYS B O 1
ATOM 6233 N N . TRP B 1 281 ? -3.693 27.375 26.859 1 96.31 281 TRP B N 1
ATOM 6234 C CA . TRP B 1 281 ? -3.775 27.141 25.422 1 96.31 281 TRP B CA 1
ATOM 6235 C C . TRP B 1 281 ? -4.945 26.234 25.078 1 96.31 281 TRP B C 1
ATOM 6237 O O . TRP B 1 281 ? -5.004 25.672 23.984 1 96.31 281 TRP B O 1
ATOM 6247 N N . THR B 1 282 ? -5.801 26.016 25.969 1 96.81 282 THR B N 1
ATOM 6248 C CA . THR B 1 282 ? -7.051 25.281 25.797 1 96.81 282 THR B CA 1
ATOM 6249 C C . THR B 1 282 ? -8.242 26.125 26.234 1 96.81 282 THR B C 1
ATOM 6251 O O . THR B 1 282 ? -8.516 26.234 27.422 1 96.81 282 THR B O 1
ATOM 6254 N N . HIS B 1 283 ? -8.906 26.656 25.203 1 95.38 283 HIS B N 1
ATOM 6255 C CA . HIS B 1 283 ? -9.977 27.594 25.531 1 95.38 283 HIS B CA 1
ATOM 6256 C C . HIS B 1 283 ? -11.062 27.578 24.453 1 95.38 283 HIS B C 1
ATOM 6258 O O . HIS B 1 283 ? -10.898 26.938 23.406 1 95.38 283 HIS B O 1
ATOM 6264 N N . SER B 1 284 ? -12.125 28.344 24.797 1 96.38 284 SER B N 1
ATOM 6265 C CA . SER B 1 284 ? -13.211 28.547 23.844 1 96.38 284 SER B CA 1
ATOM 6266 C C . SER B 1 284 ? -12.789 29.484 22.719 1 96.38 284 SER B C 1
ATOM 6268 O O . SER B 1 284 ? -11.82 30.234 22.859 1 96.38 284 SER B O 1
ATOM 6270 N N . LEU B 1 285 ? -13.539 29.453 21.656 1 96.88 285 LEU B N 1
ATOM 6271 C CA . LEU B 1 285 ? -13.266 30.297 20.5 1 96.88 285 LEU B CA 1
ATOM 6272 C C . LEU B 1 285 ? -13.273 31.766 20.891 1 96.88 285 LEU B C 1
ATOM 6274 O O . LEU B 1 285 ? -12.398 32.531 20.469 1 96.88 285 LEU B O 1
ATOM 6278 N N . SER B 1 286 ? -14.258 32.156 21.703 1 95.94 286 SER B N 1
ATOM 6279 C CA . SER B 1 286 ? -14.359 33.562 22.125 1 95.94 286 SER B CA 1
ATOM 6280 C C . SER B 1 286 ? -13.133 33.969 22.922 1 95.94 286 SER B C 1
ATOM 6282 O O . SER B 1 286 ? -12.648 35.094 22.781 1 95.94 286 SER B O 1
ATOM 6284 N N . HIS B 1 287 ? -12.695 33.156 23.781 1 95.44 287 HIS B N 1
ATOM 6285 C CA . HIS B 1 287 ? -11.5 33.438 24.562 1 95.44 287 HIS B CA 1
ATOM 6286 C C . HIS B 1 287 ? -10.273 33.594 23.656 1 95.44 287 HIS B C 1
ATOM 6288 O O . HIS B 1 287 ? -9.445 34.469 23.875 1 95.44 287 HIS B O 1
ATOM 6294 N N . TRP B 1 288 ? -10.109 32.75 22.703 1 95.88 288 TRP B N 1
ATOM 6295 C CA . TRP B 1 288 ? -8.992 32.844 21.766 1 95.88 288 TRP B CA 1
ATOM 6296 C C . TRP B 1 288 ? -9.016 34.156 21 1 95.88 288 TRP B C 1
ATOM 6298 O O . TRP B 1 288 ? -7.977 34.781 20.797 1 95.88 288 TRP B O 1
ATOM 6308 N N . LYS B 1 289 ? -10.164 34.562 20.547 1 95.44 289 LYS B N 1
ATOM 6309 C CA . LYS B 1 289 ? -10.297 35.844 19.859 1 95.44 289 LYS B CA 1
ATOM 6310 C C . LYS B 1 289 ? -9.812 36.969 20.75 1 95.44 289 LYS B C 1
ATOM 6312 O O . LYS B 1 289 ? -9.102 37.875 20.297 1 95.44 289 LYS B O 1
ATOM 6317 N N . ARG B 1 290 ? -10.148 36.906 21.984 1 94.56 290 ARG B N 1
ATOM 6318 C CA . ARG B 1 290 ? -9.703 37.906 22.938 1 94.56 290 ARG B CA 1
ATOM 6319 C C . ARG B 1 290 ? -8.188 37.875 23.109 1 94.56 290 ARG B C 1
ATOM 6321 O O . ARG B 1 290 ? -7.555 38.906 23.281 1 94.56 290 ARG B O 1
ATOM 63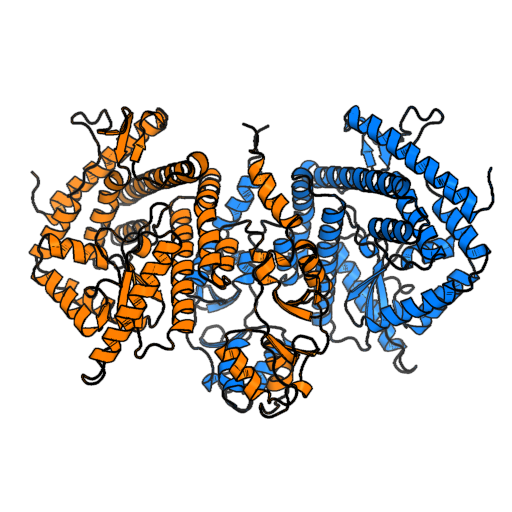28 N N . ASN B 1 291 ? -7.656 36.688 23.203 1 92.94 291 ASN B N 1
ATOM 6329 C CA . ASN B 1 291 ? -6.203 36.562 23.281 1 92.94 291 ASN B CA 1
ATOM 6330 C C . ASN B 1 291 ? -5.523 37.281 22.125 1 92.94 291 ASN B C 1
ATOM 6332 O O . ASN B 1 291 ? -4.621 38.094 22.328 1 92.94 291 ASN B O 1
ATOM 6336 N N . TYR B 1 292 ? -5.957 37.031 20.922 1 90.62 292 TYR B N 1
ATOM 6337 C CA . TYR B 1 292 ? -5.34 37.625 19.75 1 90.62 292 TYR B CA 1
ATOM 6338 C C . TYR B 1 292 ? -5.516 39.156 19.75 1 90.62 292 TYR B C 1
ATOM 6340 O O . TYR B 1 292 ? -4.602 39.875 19.375 1 90.62 292 TYR B O 1
ATOM 6348 N N . GLU B 1 293 ? -6.664 39.594 20.156 1 90.06 293 GLU B N 1
ATOM 6349 C CA . GLU B 1 293 ? -6.906 41 20.281 1 90.06 293 GLU B CA 1
ATOM 6350 C C . GLU B 1 293 ? -5.93 41.656 21.266 1 90.06 293 GLU B C 1
ATOM 6352 O O . GLU B 1 293 ? -5.348 42.688 20.984 1 90.06 293 GLU B O 1
ATOM 6357 N N . ASN B 1 294 ? -5.801 40.969 22.344 1 90.62 294 ASN B N 1
ATOM 6358 C CA . ASN B 1 294 ? -4.914 41.469 23.391 1 90.62 294 ASN B CA 1
ATOM 6359 C C . ASN B 1 294 ? -3.461 41.5 22.938 1 90.62 294 ASN B C 1
ATOM 6361 O O . ASN B 1 294 ? -2.713 42.438 23.266 1 90.62 294 ASN B O 1
ATOM 6365 N N . TRP B 1 295 ? -3.035 40.5 22.266 1 89.38 295 TRP B N 1
ATOM 6366 C CA . TRP B 1 295 ? -1.654 40.406 21.797 1 89.38 295 TRP B CA 1
ATOM 6367 C C . TRP B 1 295 ? -1.34 41.562 20.828 1 89.38 295 TRP B C 1
ATOM 6369 O O . TRP B 1 295 ? -0.256 42.125 20.875 1 89.38 295 TRP B O 1
ATOM 6379 N N . ILE B 1 296 ? -2.227 41.844 19.984 1 86.12 296 ILE B N 1
ATOM 6380 C CA . ILE B 1 296 ? -2.031 42.906 19 1 86.12 296 ILE B CA 1
ATOM 6381 C C . ILE B 1 296 ? -2.025 44.281 19.688 1 86.12 296 ILE B C 1
ATOM 6383 O O . ILE B 1 296 ? -1.208 45.156 19.375 1 86.12 296 ILE B O 1
ATOM 6387 N N . GLN B 1 297 ? -2.926 44.406 20.641 1 85.06 297 GLN B N 1
ATOM 6388 C CA . GLN B 1 297 ? -3.07 45.688 21.328 1 85.06 297 GLN B CA 1
ATOM 6389 C C . GLN B 1 297 ? -1.858 45.969 22.219 1 85.06 297 GLN B C 1
ATOM 6391 O O . GLN B 1 297 ? -1.365 47.125 22.25 1 85.06 297 GLN B O 1
ATOM 6396 N N . GLN B 1 298 ? -1.437 45 22.906 1 85.81 298 GLN B N 1
ATOM 6397 C CA . GLN B 1 298 ? -0.314 45.188 23.828 1 85.81 298 GLN B CA 1
ATOM 6398 C C . GLN B 1 298 ? 0.997 45.344 23.062 1 85.81 298 GLN B C 1
ATOM 6400 O O . GLN B 1 298 ? 1.823 46.188 23.391 1 85.81 298 GLN B O 1
ATOM 6405 N N . SER B 1 299 ? 1.219 44.531 22.125 1 82.19 299 SER B N 1
ATOM 6406 C CA . SER B 1 299 ? 2.348 44.562 21.203 1 82.19 299 SER B CA 1
ATOM 6407 C C . SER B 1 299 ? 3.674 44.625 21.938 1 82.19 299 SER B C 1
ATOM 6409 O O . SER B 1 299 ? 4.512 45.469 21.656 1 82.19 299 SER B O 1
ATOM 6411 N N . THR B 1 300 ? 3.805 43.812 23.016 1 82.94 300 THR B N 1
ATOM 6412 C CA . THR B 1 300 ? 5.07 43.688 23.719 1 82.94 300 THR B CA 1
ATOM 6413 C C . THR B 1 300 ? 5.914 42.562 23.094 1 82.94 300 THR B C 1
ATOM 6415 O O . THR B 1 300 ? 5.434 41.812 22.234 1 82.94 300 THR B O 1
ATOM 6418 N N . THR B 1 301 ? 7.125 42.531 23.5 1 79.88 301 THR B N 1
ATOM 6419 C CA . THR B 1 301 ? 8.008 41.469 23.016 1 79.88 301 THR B CA 1
ATOM 6420 C C . THR B 1 301 ? 7.426 40.094 23.312 1 79.88 301 THR B C 1
ATOM 6422 O O . THR B 1 301 ? 7.465 39.188 22.469 1 79.88 301 THR B O 1
ATOM 6425 N N . GLU B 1 302 ? 6.953 39.906 24.422 1 81.44 302 GLU B N 1
ATOM 6426 C CA . GLU B 1 302 ? 6.367 38.656 24.844 1 81.44 302 GLU B CA 1
ATOM 6427 C C . GLU B 1 302 ? 5.125 38.312 24.031 1 81.44 302 GLU B C 1
ATOM 6429 O O . GLU B 1 302 ? 4.945 37.188 23.594 1 81.44 302 GLU B O 1
ATOM 6434 N N . THR B 1 303 ? 4.309 39.312 23.844 1 84.75 303 THR B N 1
ATOM 6435 C CA . THR B 1 303 ? 3.068 39.062 23.125 1 84.75 303 THR B CA 1
ATOM 6436 C C . THR B 1 303 ? 3.346 38.844 21.641 1 84.75 303 THR B C 1
ATOM 6438 O O . THR B 1 303 ? 2.623 38.062 20.984 1 84.75 303 THR B O 1
ATOM 6441 N N . MET B 1 304 ? 4.414 39.438 21.188 1 82.12 304 MET B N 1
ATOM 6442 C CA . MET B 1 304 ? 4.77 39.219 19.797 1 82.12 304 MET B CA 1
ATOM 6443 C C . MET B 1 304 ? 5.266 37.812 19.562 1 82.12 304 MET B C 1
ATOM 6445 O O . MET B 1 304 ? 5 37.188 18.531 1 82.12 304 MET B O 1
ATOM 6449 N N . MET B 1 305 ? 5.949 37.312 20.5 1 80.12 305 MET B N 1
ATOM 6450 C CA . MET B 1 305 ? 6.383 35.906 20.422 1 80.12 305 MET B CA 1
ATOM 6451 C C . MET B 1 305 ? 5.184 34.969 20.391 1 80.12 305 MET B C 1
ATOM 6453 O O . MET B 1 305 ? 5.172 34 19.609 1 80.12 305 MET B O 1
ATOM 6457 N N . LYS B 1 306 ? 4.273 35.281 21.188 1 83.38 306 LYS B N 1
ATOM 6458 C CA . LYS B 1 306 ? 3.049 34.5 21.203 1 83.38 306 LYS B CA 1
ATOM 6459 C C . LYS B 1 306 ? 2.322 34.594 19.859 1 83.38 306 LYS B C 1
ATOM 6461 O O . LYS B 1 306 ? 1.915 33.562 19.297 1 83.38 306 LYS B O 1
ATOM 6466 N N . TYR B 1 307 ? 2.227 35.781 19.438 1 83.44 307 TYR B N 1
ATOM 6467 C CA . TYR B 1 307 ? 1.524 35.969 18.172 1 83.44 307 TYR B CA 1
ATOM 6468 C C . TYR B 1 307 ? 2.217 35.219 17.047 1 83.44 307 TYR B C 1
ATOM 6470 O O . TYR B 1 307 ? 1.562 34.562 16.234 1 83.44 307 TYR B O 1
ATOM 6478 N N . ALA B 1 308 ? 3.477 35.312 17.016 1 82.62 308 ALA B N 1
ATOM 6479 C CA . ALA B 1 308 ? 4.25 34.656 15.984 1 82.62 308 ALA B CA 1
ATOM 6480 C C . ALA B 1 308 ? 4.066 33.125 16.062 1 82.62 308 ALA B C 1
ATOM 6482 O O . ALA B 1 308 ? 3.877 32.469 15.039 1 82.62 308 ALA B O 1
ATOM 6483 N N . THR B 1 309 ? 4.109 32.625 17.219 1 81.31 309 THR B N 1
ATOM 6484 C CA . THR B 1 309 ? 3.967 31.188 17.438 1 81.31 309 THR B CA 1
ATOM 6485 C C . THR B 1 309 ? 2.59 30.703 17 1 81.31 309 THR B C 1
ATOM 6487 O O . THR B 1 309 ? 2.473 29.688 16.312 1 81.31 309 THR B O 1
ATOM 6490 N N . PHE B 1 310 ? 1.617 31.453 17.328 1 85.56 310 PHE B N 1
ATOM 6491 C CA . PHE B 1 310 ? 0.249 31 17.094 1 85.56 310 PHE B CA 1
ATOM 6492 C C . PHE B 1 310 ? -0.207 31.375 15.68 1 85.56 310 PHE B C 1
ATOM 6494 O O . PHE B 1 310 ? -1.245 30.891 15.219 1 85.56 310 PHE B O 1
ATOM 6501 N N . PHE B 1 311 ? 0.598 32.219 15.016 1 86.62 311 PHE B N 1
ATOM 6502 C CA . PHE B 1 311 ? 0.356 32.469 13.602 1 86.62 311 PHE B CA 1
ATOM 6503 C C . PHE B 1 311 ? 0.791 31.266 12.766 1 86.62 311 PHE B C 1
ATOM 6505 O O . PHE B 1 311 ? 0.153 30.938 11.758 1 86.62 311 PHE B O 1
ATOM 6512 N N . ASP B 1 312 ? 1.821 30.688 13.141 1 92.94 312 ASP B N 1
ATOM 6513 C CA . ASP B 1 312 ? 2.256 29.438 12.508 1 92.94 312 ASP B CA 1
ATOM 6514 C C . ASP B 1 312 ? 1.454 28.25 13.016 1 92.94 312 ASP B C 1
ATOM 6516 O O . ASP B 1 312 ? 1.938 27.484 13.852 1 92.94 312 ASP B O 1
ATOM 6520 N N . CYS B 1 313 ? 0.278 28.141 12.539 1 93.62 313 CYS B N 1
ATOM 6521 C CA . CYS B 1 313 ? -0.588 27.094 13.086 1 93.62 313 CYS B CA 1
ATOM 6522 C C . CYS B 1 313 ? -1.404 26.438 11.984 1 93.62 313 CYS B C 1
ATOM 6524 O O . CYS B 1 313 ? -1.649 27.031 10.938 1 93.62 313 CYS B O 1
ATOM 6526 N N . ARG B 1 314 ? -1.707 25.172 12.164 1 92.81 314 ARG B N 1
ATOM 6527 C CA . ARG B 1 314 ? -2.574 24.375 11.297 1 92.81 314 ARG B CA 1
ATOM 6528 C C . ARG B 1 314 ? -3.529 23.516 12.109 1 92.81 314 ARG B C 1
ATOM 6530 O O . ARG B 1 314 ? -3.143 22.953 13.141 1 92.81 314 ARG B O 1
ATOM 6537 N N . ALA B 1 315 ? -4.781 23.5 11.641 1 94.31 315 ALA B N 1
ATOM 6538 C CA . ALA B 1 315 ? -5.715 22.547 12.242 1 94.31 315 ALA B CA 1
ATOM 6539 C C . ALA B 1 315 ? -5.445 21.125 11.758 1 94.31 315 ALA B C 1
ATOM 6541 O O . ALA B 1 315 ? -5.227 20.906 10.562 1 94.31 315 ALA B O 1
ATOM 6542 N N . ILE B 1 316 ? -5.418 20.109 12.719 1 93.06 316 ILE B N 1
ATOM 6543 C CA . ILE B 1 316 ? -5.094 18.766 12.234 1 93.06 316 ILE B CA 1
ATOM 6544 C C . ILE B 1 316 ? -6.18 17.781 12.672 1 93.06 316 ILE B C 1
ATOM 6546 O O . ILE B 1 316 ? -6.207 16.641 12.211 1 93.06 316 ILE B O 1
ATOM 6550 N N . PHE B 1 317 ? -7.102 18.203 13.562 1 94.12 317 PHE B N 1
ATOM 6551 C CA . PHE B 1 317 ? -8.141 17.297 14.023 1 94.12 317 PHE B CA 1
ATOM 6552 C C . PHE B 1 317 ? -9.352 18.062 14.531 1 94.12 317 PHE B C 1
ATOM 6554 O O . PHE B 1 317 ? -9.211 19.078 15.203 1 94.12 317 PHE B O 1
ATOM 6561 N N . GLY B 1 318 ? -10.562 17.672 14.164 1 93.31 318 GLY B N 1
ATOM 6562 C CA . GLY B 1 318 ? -11.781 18.203 14.742 1 93.31 318 GLY B CA 1
ATOM 6563 C C . GLY B 1 318 ? -12.562 19.078 13.781 1 93.31 318 GLY B C 1
ATOM 6564 O O . GLY B 1 318 ? -12.633 18.781 12.586 1 93.31 318 GLY B O 1
ATOM 6565 N N . ASP B 1 319 ? -13.219 20.078 14.375 1 92.88 319 ASP B N 1
ATOM 6566 C CA . ASP B 1 319 ? -14.062 20.984 13.594 1 92.88 319 ASP B CA 1
ATOM 6567 C C . ASP B 1 319 ? -13.25 22.141 13.023 1 92.88 319 ASP B C 1
ATOM 6569 O O . ASP B 1 319 ? -13.07 23.172 13.68 1 92.88 319 ASP B O 1
ATOM 6573 N N . TYR B 1 320 ? -12.984 22.094 11.789 1 91.19 320 TYR B N 1
ATOM 6574 C CA . TYR B 1 320 ? -12.094 23.047 11.141 1 91.19 320 TYR B CA 1
ATOM 6575 C C . TYR B 1 320 ? -12.758 24.406 10.992 1 91.19 320 TYR B C 1
ATOM 6577 O O . TYR B 1 320 ? -12.086 25.422 10.789 1 91.19 320 TYR B O 1
ATOM 6585 N N . ASP B 1 321 ? -14.062 24.391 11.117 1 92.19 321 ASP B N 1
ATOM 6586 C CA . ASP B 1 321 ? -14.773 25.672 11.031 1 92.19 321 ASP B CA 1
ATOM 6587 C C . ASP B 1 321 ? -14.367 26.594 12.172 1 92.19 321 ASP B C 1
ATOM 6589 O O . ASP B 1 321 ? -14.328 27.812 12.008 1 92.19 321 ASP B O 1
ATOM 6593 N N . LEU B 1 322 ? -14.133 26.016 13.281 1 94.94 322 LEU B N 1
ATOM 6594 C CA . LEU B 1 322 ? -13.695 26.812 14.422 1 94.94 322 LEU B CA 1
ATOM 6595 C C . LEU B 1 322 ? -12.375 27.516 14.117 1 94.94 322 LEU B C 1
ATOM 6597 O O . LEU B 1 322 ? -12.211 28.703 14.43 1 94.94 322 LEU B O 1
ATOM 6601 N N . TRP B 1 323 ? -11.5 26.797 13.523 1 93.69 323 TRP B N 1
ATOM 6602 C CA . TRP B 1 323 ? -10.203 27.359 13.141 1 93.69 323 TRP B CA 1
ATOM 6603 C C . TRP B 1 323 ? -10.367 28.422 12.07 1 93.69 323 TRP B C 1
ATOM 6605 O O . TRP B 1 323 ? -9.719 29.469 12.125 1 93.69 323 TRP B O 1
ATOM 6615 N N . GLU B 1 324 ? -11.172 28.188 11.117 1 92 324 GLU B N 1
ATOM 6616 C CA . GLU B 1 324 ? -11.406 29.141 10.039 1 92 324 GLU B CA 1
ATOM 6617 C C . GLU B 1 324 ? -11.984 30.453 10.57 1 92 324 GLU B C 1
ATOM 6619 O O . GLU B 1 324 ? -11.625 31.531 10.094 1 92 324 GLU B O 1
ATOM 6624 N N . GLU B 1 325 ? -12.875 30.281 11.453 1 94.25 325 GLU B N 1
ATOM 6625 C CA . GLU B 1 325 ? -13.461 31.484 12.055 1 94.25 325 GLU B CA 1
ATOM 6626 C C . GLU B 1 325 ? -12.406 32.281 12.797 1 94.25 325 GLU B C 1
ATOM 6628 O O . GLU B 1 325 ? -12.406 33.531 12.719 1 94.25 325 GLU B O 1
ATOM 6633 N N . LEU B 1 326 ? -11.594 31.656 13.531 1 94.25 326 LEU B N 1
ATOM 6634 C CA . LEU B 1 326 ? -10.523 32.344 14.242 1 94.25 326 LEU B CA 1
ATOM 6635 C C . LEU B 1 326 ? -9.562 33.031 13.266 1 94.25 326 LEU B C 1
ATOM 6637 O O . LEU B 1 326 ? -9.125 34.156 13.492 1 94.25 326 LEU B O 1
ATOM 6641 N N . LYS B 1 327 ? -9.219 32.344 12.242 1 90.25 327 LYS B N 1
ATOM 6642 C CA . LYS B 1 327 ? -8.336 32.875 11.203 1 90.25 327 LYS B CA 1
ATOM 6643 C C . LYS B 1 327 ? -8.93 34.125 10.578 1 90.25 327 LYS B C 1
ATOM 6645 O O . LYS B 1 327 ? -8.211 35.094 10.336 1 90.25 327 LYS B O 1
ATOM 6650 N N . LEU B 1 328 ? -10.188 34.094 10.289 1 90.81 328 LEU B N 1
ATOM 6651 C CA . LEU B 1 328 ? -10.875 35.25 9.734 1 90.81 328 LEU B CA 1
ATOM 6652 C C . LEU B 1 328 ? -10.805 36.406 10.695 1 90.81 328 LEU B C 1
ATOM 6654 O O . LEU B 1 328 ? -10.586 37.562 10.273 1 90.81 328 LEU B O 1
ATOM 6658 N N . PHE B 1 329 ? -11.062 36.156 11.906 1 92.31 329 PHE B N 1
ATOM 6659 C CA . PHE B 1 329 ? -10.992 37.188 12.93 1 92.31 329 PHE B CA 1
ATOM 6660 C C . PHE B 1 329 ? -9.602 37.812 12.977 1 92.31 329 PHE B C 1
ATOM 6662 O O . PHE B 1 329 ? -9.461 39.031 13.023 1 92.31 329 PHE B O 1
ATOM 6669 N N . MET B 1 330 ? -8.57 36.969 12.953 1 87.88 330 MET B N 1
ATOM 6670 C CA . MET B 1 330 ? -7.188 37.438 12.953 1 87.88 330 MET B CA 1
ATOM 6671 C C . MET B 1 330 ? -6.906 38.312 11.742 1 87.88 330 MET B C 1
ATOM 6673 O O . MET B 1 330 ? -6.234 39.344 11.859 1 87.88 330 MET B O 1
ATOM 6677 N N . GLY B 1 331 ? -7.344 37.906 10.609 1 86.94 331 GLY B N 1
ATOM 6678 C CA . GLY B 1 331 ? -7.184 38.688 9.398 1 86.94 331 GLY B CA 1
ATOM 6679 C C . GLY B 1 331 ? -7.801 40.062 9.492 1 86.94 331 GLY B C 1
ATOM 6680 O O . GLY B 1 331 ? -7.234 41.031 8.992 1 86.94 331 GLY B O 1
ATOM 6681 N N . GLN B 1 332 ? -8.93 40.125 10.117 1 88.94 332 GLN B N 1
ATOM 6682 C CA . GLN B 1 332 ? -9.617 41.406 10.297 1 88.94 332 GLN B CA 1
ATOM 6683 C C . GLN B 1 332 ? -8.82 42.344 11.211 1 88.94 332 GLN B C 1
ATOM 6685 O O . GLN B 1 332 ? -8.766 43.531 10.977 1 88.94 332 GLN B O 1
ATOM 6690 N N . GLN B 1 333 ? -8.242 41.719 12.18 1 86.19 333 GLN B N 1
ATOM 6691 C CA . GLN B 1 333 ? -7.461 42.531 13.117 1 86.19 333 GLN B CA 1
ATOM 6692 C C . GLN B 1 333 ? -6.223 43.125 12.445 1 86.19 333 GLN B C 1
ATOM 6694 O O . GLN B 1 333 ? -5.746 44.188 12.844 1 86.19 333 GLN B O 1
ATOM 6699 N N . LEU B 1 334 ? -5.738 42.469 11.422 1 86 334 LEU B N 1
ATOM 6700 C CA . LEU B 1 334 ? -4.512 42.875 10.758 1 86 334 LEU B CA 1
ATOM 6701 C C . LEU B 1 334 ? -4.793 43.969 9.734 1 86 334 LEU B C 1
ATOM 6703 O O . LEU B 1 334 ? -3.865 44.562 9.172 1 86 334 LEU B O 1
ATOM 6707 N N . LEU B 1 335 ? -6.031 44.281 9.484 1 85 335 LEU B N 1
ATOM 6708 C CA . LEU B 1 335 ? -6.395 45.344 8.555 1 85 335 LEU B CA 1
ATOM 6709 C C . LEU B 1 335 ? -6.051 46.719 9.141 1 85 335 LEU B C 1
ATOM 6711 O O . LEU B 1 335 ? -5.738 47.656 8.398 1 85 335 LEU B O 1
ATOM 6715 N N . ASN B 1 336 ? -6.172 46.906 10.344 1 78.81 336 ASN B N 1
ATOM 6716 C CA . ASN B 1 336 ? -5.867 48.188 10.992 1 78.81 336 ASN B CA 1
ATOM 6717 C C . ASN B 1 336 ? -4.898 48 12.156 1 78.81 336 ASN B C 1
ATOM 6719 O O . ASN B 1 336 ? -5.23 48.312 13.305 1 78.81 336 ASN B O 1
ATOM 6723 N N . PRO B 1 337 ? -3.738 47.562 11.703 1 71.06 337 PRO B N 1
ATOM 6724 C CA . PRO B 1 337 ? -2.818 47.312 12.812 1 71.06 337 PRO B CA 1
ATOM 6725 C C . PRO B 1 337 ? -2.18 48.594 13.344 1 71.06 337 PRO B C 1
ATOM 6727 O O . PRO B 1 337 ? -2.152 49.594 12.648 1 71.06 337 PRO B O 1
ATOM 6730 N N . THR B 1 338 ? -1.79 48.406 14.641 1 75.88 338 THR B N 1
ATOM 6731 C CA . THR B 1 338 ? -1.03 49.531 15.18 1 75.88 338 THR B CA 1
ATOM 6732 C C . THR B 1 338 ? 0.383 49.562 14.602 1 75.88 338 THR B C 1
ATOM 6734 O O . THR B 1 338 ? 0.925 48.531 14.234 1 75.88 338 THR B O 1
ATOM 6737 N N . GLU B 1 339 ? 0.888 50.688 14.32 1 77.44 339 GLU B N 1
ATOM 6738 C CA . GLU B 1 339 ? 2.268 50.844 13.867 1 77.44 339 GLU B CA 1
ATOM 6739 C C . GLU B 1 339 ? 3.232 50.094 14.805 1 77.44 339 GLU B C 1
ATOM 6741 O O . GLU B 1 339 ? 4.211 49.5 14.352 1 77.44 339 GLU B O 1
ATOM 6746 N N . LYS B 1 340 ? 2.918 50.062 16 1 85.88 340 LYS B N 1
ATOM 6747 C CA . LYS B 1 340 ? 3.75 49.438 17.031 1 85.88 340 LYS B CA 1
ATOM 6748 C C . LYS B 1 340 ? 3.797 47.938 16.859 1 85.88 340 LYS B C 1
ATOM 6750 O O . LYS B 1 340 ? 4.82 47.312 17.125 1 85.88 340 LYS B O 1
ATOM 6755 N N . PHE B 1 341 ? 2.785 47.438 16.344 1 86.88 341 PHE B N 1
ATOM 6756 C CA . PHE B 1 341 ? 2.678 46 16.188 1 86.88 341 PHE B CA 1
ATOM 6757 C C . PHE B 1 341 ? 3.711 45.469 15.188 1 86.88 341 PHE B C 1
ATOM 6759 O O . PHE B 1 341 ? 4.488 44.562 15.5 1 86.88 341 PHE B O 1
ATOM 6766 N N . PHE B 1 342 ? 3.832 46.094 14.07 1 85.81 342 PHE B N 1
ATOM 6767 C CA . PHE B 1 342 ? 4.738 45.594 13.031 1 85.81 342 PHE B CA 1
ATOM 6768 C C . PHE B 1 342 ? 6.184 45.938 13.367 1 85.81 342 PHE B C 1
ATOM 6770 O O . PHE B 1 342 ? 7.102 45.188 13.039 1 85.81 342 PHE B O 1
ATOM 6777 N N . MET B 1 343 ? 6.371 47.062 14.055 1 86.81 343 MET B N 1
ATOM 6778 C CA . MET B 1 343 ? 7.715 47.406 14.508 1 86.81 343 MET B CA 1
ATOM 6779 C C . MET B 1 343 ? 8.25 46.344 15.477 1 86.81 343 MET B C 1
ATOM 6781 O O . MET B 1 343 ? 9.391 45.906 15.344 1 86.81 343 MET B O 1
ATOM 6785 N N . ASN B 1 344 ? 7.375 45.969 16.375 1 87 344 ASN B N 1
ATOM 6786 C CA . ASN B 1 344 ? 7.785 44.969 17.359 1 87 344 ASN B CA 1
ATOM 6787 C C . ASN B 1 344 ? 7.945 43.594 16.719 1 87 344 ASN B C 1
ATOM 6789 O O . ASN B 1 344 ? 8.797 42.812 17.141 1 87 344 ASN B O 1
ATOM 6793 N N . LEU B 1 345 ? 7.137 43.344 15.781 1 85.69 345 LEU B N 1
ATOM 6794 C CA . LEU B 1 345 ? 7.289 42.125 15.039 1 85.69 345 LEU B CA 1
ATOM 6795 C C . LEU B 1 345 ? 8.641 42.062 14.32 1 85.69 345 LEU B C 1
ATOM 6797 O O . LEU B 1 345 ? 9.289 41.031 14.289 1 85.69 345 LEU B O 1
ATOM 6801 N N . GLY B 1 346 ? 9.008 43.156 13.734 1 85.44 346 GLY B N 1
ATOM 6802 C CA . GLY B 1 346 ? 10.305 43.25 13.102 1 85.44 346 GLY B CA 1
ATOM 6803 C C . GLY B 1 346 ? 11.461 43.062 14.062 1 85.44 346 GLY B C 1
ATOM 6804 O O . GLY B 1 346 ? 12.414 42.344 13.75 1 85.44 346 GLY B O 1
ATOM 6805 N N . TRP B 1 347 ? 11.312 43.656 15.195 1 85 347 TRP B N 1
ATOM 6806 C CA . TRP B 1 347 ? 12.352 43.5 16.203 1 85 347 TRP B CA 1
ATOM 6807 C C . TRP B 1 347 ? 12.469 42.062 16.656 1 85 347 TRP B C 1
ATOM 6809 O O . TRP B 1 347 ? 13.57 41.562 16.891 1 85 347 TRP B O 1
ATOM 6819 N N . ASN B 1 348 ? 11.344 41.5 16.859 1 83.62 348 ASN B N 1
ATOM 6820 C CA . ASN B 1 348 ? 11.336 40.062 17.234 1 83.62 348 ASN B CA 1
ATOM 6821 C C . ASN B 1 348 ? 12.016 39.219 16.188 1 83.62 348 ASN B C 1
ATOM 6823 O O . ASN B 1 348 ? 12.664 38.219 16.531 1 83.62 348 ASN B O 1
ATOM 6827 N N . ALA B 1 349 ? 11.906 39.594 14.984 1 85 349 ALA B N 1
ATOM 6828 C CA . ALA B 1 349 ? 12.461 38.812 13.883 1 85 349 ALA B CA 1
ATOM 6829 C C . ALA B 1 349 ? 13.977 39 13.773 1 85 349 ALA B C 1
ATOM 6831 O O . ALA B 1 349 ? 14.664 38.25 13.102 1 85 349 ALA B O 1
ATOM 6832 N N . LEU B 1 350 ? 14.516 39.969 14.438 1 85 350 LEU B N 1
ATOM 6833 C CA . LEU B 1 350 ? 15.938 40.312 14.352 1 85 350 LEU B CA 1
ATOM 6834 C C . LEU B 1 350 ? 16.688 39.781 15.562 1 85 350 LEU B C 1
ATOM 6836 O O . LEU B 1 350 ? 17.859 40.094 15.766 1 85 350 LEU B O 1
ATOM 6840 N N . GLN B 1 351 ? 16.031 38.906 16.312 1 84 351 GLN B N 1
ATOM 6841 C CA . GLN B 1 351 ? 16.609 38.406 17.562 1 84 351 GLN B CA 1
ATOM 6842 C C . GLN B 1 351 ? 17.797 37.5 17.297 1 84 351 GLN B C 1
ATOM 6844 O O . GLN B 1 351 ? 18.719 37.438 18.109 1 84 351 GLN B O 1
ATOM 6849 N N . TYR B 1 352 ? 17.719 36.812 16.234 1 87.88 352 TYR B N 1
ATOM 6850 C CA . TYR B 1 352 ? 18.812 35.906 15.891 1 87.88 352 TYR B CA 1
ATOM 6851 C C . TYR B 1 352 ? 19.594 36.406 14.688 1 87.88 352 TYR B C 1
ATOM 6853 O O . TYR B 1 352 ? 19.016 37.031 13.789 1 87.88 352 TYR B O 1
ATOM 6861 N N . GLU B 1 353 ? 20.875 36.094 14.719 1 88 353 GLU B N 1
ATOM 6862 C CA . GLU B 1 353 ? 21.766 36.469 13.617 1 88 353 GLU B CA 1
ATOM 6863 C C . GLU B 1 353 ? 22.531 35.281 13.094 1 88 353 GLU B C 1
ATOM 6865 O O . GLU B 1 353 ? 22.812 34.312 13.836 1 88 353 GLU B O 1
ATOM 6870 N N . PRO B 1 354 ? 22.781 35.375 11.758 1 90.31 354 PRO B N 1
ATOM 6871 C CA . PRO B 1 354 ? 23.641 34.281 11.258 1 90.31 354 PRO B CA 1
ATOM 6872 C C . PRO B 1 354 ? 25.016 34.281 11.898 1 90.31 354 PRO B C 1
ATOM 6874 O O . PRO B 1 354 ? 25.547 35.344 12.234 1 90.31 354 PRO B O 1
ATOM 6877 N N . PRO B 1 355 ? 25.609 33.094 12.047 1 91.38 355 PRO B N 1
ATOM 6878 C CA . PRO B 1 355 ? 26.875 32.969 12.766 1 91.38 355 PRO B CA 1
ATOM 6879 C C . PRO B 1 355 ? 28.078 33.344 11.906 1 91.38 355 PRO B C 1
ATOM 6881 O O . PRO B 1 355 ? 28.906 32.5 11.578 1 91.38 355 PRO B O 1
ATOM 6884 N N . LEU B 1 356 ? 28.172 34.562 11.664 1 89 356 LEU B N 1
ATOM 6885 C CA . LEU B 1 356 ? 29.297 35.125 10.93 1 89 356 LEU B CA 1
ATOM 6886 C C . LEU B 1 356 ? 30.234 35.875 11.875 1 89 356 LEU B C 1
ATOM 6888 O O . LEU B 1 356 ? 29.797 36.531 12.805 1 89 356 LEU B O 1
ATOM 6892 N N . THR B 1 357 ? 31.531 35.719 11.641 1 82.94 357 THR B N 1
ATOM 6893 C CA . THR B 1 357 ? 32.5 36.562 12.352 1 82.94 357 THR B CA 1
ATOM 6894 C C . THR B 1 357 ? 32.469 37.969 11.82 1 82.94 357 THR B C 1
ATOM 6896 O O . THR B 1 357 ? 31.828 38.25 10.812 1 82.94 357 THR B O 1
ATOM 6899 N N . PHE B 1 358 ? 33.188 38.75 12.469 1 77.44 358 PHE B N 1
ATOM 6900 C CA . PHE B 1 358 ? 33.188 40.188 12.148 1 77.44 358 PHE B CA 1
ATOM 6901 C C . PHE B 1 358 ? 33.656 40.406 10.719 1 77.44 358 PHE B C 1
ATOM 6903 O O . PHE B 1 358 ? 33.125 41.281 10.023 1 77.44 358 PHE B O 1
ATOM 6910 N N . PHE B 1 359 ? 34.594 39.656 10.242 1 72.88 359 PHE B N 1
ATOM 6911 C CA . PHE B 1 359 ? 35.156 39.812 8.898 1 72.88 359 PHE B CA 1
ATOM 6912 C C . PHE B 1 359 ? 34.406 38.969 7.887 1 72.88 359 PHE B C 1
ATOM 6914 O O . PHE B 1 359 ? 34.688 39 6.691 1 72.88 359 PHE B O 1
ATOM 6921 N N . LYS B 1 360 ? 33.469 38.312 8.352 1 76.25 360 LYS B N 1
ATOM 6922 C CA . LYS B 1 360 ? 32.594 37.5 7.535 1 76.25 360 LYS B CA 1
ATOM 6923 C C . LYS B 1 360 ? 33.344 36.438 6.762 1 76.25 360 LYS B C 1
ATOM 6925 O O . LYS B 1 360 ? 32.969 36.062 5.648 1 76.25 360 LYS B O 1
ATOM 6930 N N . ARG B 1 361 ? 34.531 36.031 7.234 1 79.44 361 ARG B N 1
ATOM 6931 C CA . ARG B 1 361 ? 35.375 35.094 6.543 1 79.44 361 ARG B CA 1
ATOM 6932 C C . ARG B 1 361 ? 35.312 33.719 7.199 1 79.44 361 ARG B C 1
ATOM 6934 O O . ARG B 1 361 ? 35.688 32.719 6.59 1 79.44 361 ARG B O 1
ATOM 6941 N N . ASN B 1 362 ? 34.688 33.781 8.453 1 83.88 362 ASN B N 1
ATOM 6942 C CA . ASN B 1 362 ? 34.594 32.5 9.172 1 83.88 362 ASN B CA 1
ATOM 6943 C C . ASN B 1 362 ? 33.25 32.375 9.883 1 83.88 362 ASN B C 1
ATOM 6945 O O . ASN B 1 362 ? 32.562 33.344 10.109 1 83.88 362 ASN B O 1
ATOM 6949 N N . ILE B 1 363 ? 32.969 31.078 10.203 1 90.25 363 ILE B N 1
ATOM 6950 C CA . ILE B 1 363 ? 31.766 30.781 10.945 1 90.25 363 ILE B CA 1
ATOM 6951 C C . ILE B 1 363 ? 32 31 12.438 1 90.25 363 ILE B C 1
ATOM 6953 O O . ILE B 1 363 ? 33 30.516 12.992 1 90.25 363 ILE B O 1
ATOM 6957 N N . LYS B 1 364 ? 31.156 31.797 13.055 1 92 364 LYS B N 1
ATOM 6958 C CA . LYS B 1 364 ? 31.203 31.938 14.508 1 92 364 LYS B CA 1
ATOM 6959 C C . LYS B 1 364 ? 30.75 30.672 15.211 1 92 364 LYS B C 1
ATOM 6961 O O . LYS B 1 364 ? 29.672 30.156 14.938 1 92 364 LYS B O 1
ATOM 6966 N N . THR B 1 365 ? 31.609 30.156 16.094 1 91.94 365 THR B N 1
ATOM 6967 C CA . THR B 1 365 ? 31.344 28.859 16.688 1 91.94 365 THR B CA 1
ATOM 6968 C C . THR B 1 365 ? 31.375 28.938 18.203 1 91.94 365 THR B C 1
ATOM 6970 O O . THR B 1 365 ? 31.703 29.984 18.766 1 91.94 365 THR B O 1
ATOM 6973 N N . PHE B 1 366 ? 30.844 27.984 18.828 1 91.75 366 PHE B N 1
ATOM 6974 C CA . PHE B 1 366 ? 31 27.719 20.25 1 91.75 366 PHE B CA 1
ATOM 6975 C C . PHE B 1 366 ? 31.484 26.297 20.484 1 91.75 366 PHE B C 1
ATOM 6977 O O . PHE B 1 366 ? 31.359 25.438 19.609 1 91.75 366 PHE B O 1
ATOM 6984 N N . LYS B 1 367 ? 31.953 26.109 21.672 1 91.12 367 LYS B N 1
ATOM 6985 C CA . LYS B 1 367 ? 32.594 24.812 21.922 1 91.12 367 LYS B CA 1
ATOM 6986 C C . LYS B 1 367 ? 31.672 23.891 22.703 1 91.12 367 LYS B C 1
ATOM 6988 O O . LYS B 1 367 ? 30.984 24.312 23.641 1 91.12 367 LYS B O 1
ATOM 6993 N N . ILE B 1 368 ? 31.531 22.672 22.25 1 89.69 368 ILE B N 1
ATOM 6994 C CA . ILE B 1 368 ? 30.906 21.547 22.953 1 89.69 368 ILE B CA 1
ATOM 6995 C C . ILE B 1 368 ? 31.875 20.375 23.016 1 89.69 368 ILE B C 1
ATOM 6997 O O . ILE B 1 368 ? 32.312 19.844 21.984 1 89.69 368 ILE B O 1
ATOM 7001 N N . ASP B 1 369 ? 32.281 20 24.203 1 87.56 369 ASP B N 1
ATOM 7002 C CA . ASP B 1 369 ? 33.219 18.906 24.406 1 87.56 369 ASP B CA 1
ATOM 7003 C C . ASP B 1 369 ? 34.5 19.109 23.578 1 87.56 369 ASP B C 1
ATOM 7005 O O . ASP B 1 369 ? 34.969 18.188 22.906 1 87.56 369 ASP B O 1
ATOM 7009 N N . GLY B 1 370 ? 34.906 20.312 23.422 1 87.25 370 GLY B N 1
ATOM 7010 C CA . GLY B 1 370 ? 36.156 20.641 22.781 1 87.25 370 GLY B CA 1
ATOM 7011 C C . GLY B 1 370 ? 36.031 20.844 21.281 1 87.25 370 GLY B C 1
ATOM 7012 O O . GLY B 1 370 ? 37 21.266 20.625 1 87.25 370 GLY B O 1
ATOM 7013 N N . GLU B 1 371 ? 34.938 20.641 20.766 1 91.19 371 GLU B N 1
ATOM 7014 C CA . GLU B 1 371 ? 34.75 20.781 19.328 1 91.19 371 GLU B CA 1
ATOM 7015 C C . GLU B 1 371 ? 33.906 22.016 19 1 91.19 371 GLU B C 1
ATOM 7017 O O . GLU B 1 371 ? 33.031 22.391 19.766 1 91.19 371 GLU B O 1
ATOM 7022 N N . GLU B 1 372 ? 34.281 22.625 17.859 1 92.94 372 GLU B N 1
ATOM 7023 C CA . GLU B 1 372 ? 33.594 23.828 17.422 1 92.94 372 GLU B CA 1
ATOM 7024 C C . GLU B 1 372 ? 32.25 23.484 16.719 1 92.94 372 GLU B C 1
ATOM 7026 O O . GLU B 1 372 ? 32.219 22.625 15.844 1 92.94 372 GLU B O 1
ATOM 7031 N N . HIS B 1 373 ? 31.219 24.109 17.25 1 94.06 373 HIS B N 1
ATOM 7032 C CA . HIS B 1 373 ? 29.891 23.891 16.672 1 94.06 373 HIS B CA 1
ATOM 7033 C C . HIS B 1 373 ? 29.219 25.203 16.344 1 94.06 373 HIS B C 1
ATOM 7035 O O . HIS B 1 373 ? 29.625 26.266 16.828 1 94.06 373 HIS B O 1
ATOM 7041 N N . PHE B 1 374 ? 28.281 25.203 15.43 1 93.44 374 PHE B N 1
ATOM 7042 C CA . PHE B 1 374 ? 27.312 26.281 15.297 1 93.44 374 PHE B CA 1
ATOM 7043 C C . PHE B 1 374 ? 25.891 25.766 15.359 1 93.44 374 PHE B C 1
ATOM 7045 O O . PHE B 1 374 ? 25.641 24.578 15.133 1 93.44 374 PHE B O 1
ATOM 7052 N N . ASN B 1 375 ? 24.969 26.594 15.766 1 94.25 375 ASN B N 1
ATOM 7053 C CA . ASN B 1 375 ? 23.562 26.219 15.883 1 94.25 375 ASN B CA 1
ATOM 7054 C C . ASN B 1 375 ? 22.812 26.453 14.57 1 94.25 375 ASN B C 1
ATOM 7056 O O . ASN B 1 375 ? 22.484 27.594 14.234 1 94.25 375 ASN B O 1
ATOM 7060 N N . ILE B 1 376 ? 22.5 25.438 13.945 1 93.69 376 ILE B N 1
ATOM 7061 C CA . ILE B 1 376 ? 21.922 25.531 12.609 1 93.69 376 ILE B CA 1
ATOM 7062 C C . ILE B 1 376 ? 20.469 26.016 12.711 1 93.69 376 ILE B C 1
ATOM 7064 O O . ILE B 1 376 ? 19.984 26.734 11.828 1 93.69 376 ILE B O 1
ATOM 7068 N N . LYS B 1 377 ? 19.766 25.641 13.719 1 92.75 377 LYS B N 1
ATOM 7069 C CA . LYS B 1 377 ? 18.391 26.125 13.914 1 92.75 377 LYS B CA 1
ATOM 7070 C C . LYS B 1 377 ? 18.375 27.641 14.086 1 92.75 377 LYS B C 1
ATOM 7072 O O . LYS B 1 377 ? 17.562 28.328 13.461 1 92.75 377 LYS B O 1
ATOM 7077 N N . LYS B 1 378 ? 19.234 28.172 14.883 1 91.5 378 LYS B N 1
ATOM 7078 C CA . LYS B 1 378 ? 19.312 29.609 15.094 1 91.5 378 LYS B CA 1
ATOM 7079 C C . LYS B 1 378 ? 19.719 30.328 13.812 1 91.5 378 LYS B C 1
ATOM 7081 O O . LYS B 1 378 ? 19.266 31.453 13.555 1 91.5 378 LYS B O 1
ATOM 7086 N N . ALA B 1 379 ? 20.562 29.656 13.094 1 91.75 379 ALA B N 1
ATOM 7087 C CA . ALA B 1 379 ? 21.047 30.25 11.852 1 91.75 379 ALA B CA 1
ATOM 7088 C C . ALA B 1 379 ? 19.906 30.391 10.836 1 91.75 379 ALA B C 1
ATOM 7090 O O . ALA B 1 379 ? 19.891 31.328 10.039 1 91.75 379 ALA B O 1
ATOM 7091 N N . MET B 1 380 ? 18.984 29.469 10.867 1 93.56 380 MET B N 1
ATOM 7092 C CA . MET B 1 380 ? 17.938 29.469 9.836 1 93.56 380 MET B CA 1
ATOM 7093 C C . MET B 1 380 ? 16.703 30.234 10.312 1 93.56 380 MET B C 1
ATOM 7095 O O . MET B 1 380 ? 15.883 30.656 9.5 1 93.56 380 MET B O 1
ATOM 7099 N N . THR B 1 381 ? 16.578 30.516 11.578 1 92.75 381 THR B N 1
ATOM 7100 C CA . THR B 1 381 ? 15.398 31.094 12.195 1 92.75 381 THR B CA 1
ATOM 7101 C C . THR B 1 381 ? 15.102 32.469 11.602 1 92.75 381 THR B C 1
ATOM 7103 O O . THR B 1 381 ? 13.938 32.812 11.398 1 92.75 381 THR B O 1
ATOM 7106 N N . PRO B 1 382 ? 16.125 33.281 11.289 1 92.69 382 PRO B N 1
ATOM 7107 C CA . PRO B 1 382 ? 15.844 34.594 10.703 1 92.69 382 PRO B CA 1
ATOM 7108 C C . PRO B 1 382 ? 15.047 34.5 9.406 1 92.69 382 PRO B C 1
ATOM 7110 O O . PRO B 1 382 ? 14.195 35.344 9.141 1 92.69 382 PRO B O 1
ATOM 7113 N N . ILE B 1 383 ? 15.336 33.5 8.633 1 94.62 383 ILE B N 1
ATOM 7114 C CA . ILE B 1 383 ? 14.594 33.344 7.383 1 94.62 383 ILE B CA 1
ATOM 7115 C C . ILE B 1 383 ? 13.117 33.125 7.676 1 94.62 383 ILE B C 1
ATOM 7117 O O . ILE B 1 383 ? 12.25 33.75 7.055 1 94.62 383 ILE B O 1
ATOM 7121 N N . VAL B 1 384 ? 12.812 32.312 8.648 1 94.94 384 VAL B N 1
ATOM 7122 C CA . VAL B 1 384 ? 11.438 31.984 9.047 1 94.94 384 VAL B CA 1
ATOM 7123 C C . VAL B 1 384 ? 10.758 33.219 9.594 1 94.94 384 VAL B C 1
ATOM 7125 O O . VAL B 1 384 ? 9.656 33.594 9.156 1 94.94 384 VAL B O 1
ATOM 7128 N N . ASP B 1 385 ? 11.422 33.906 10.477 1 92.56 385 ASP B N 1
ATOM 7129 C CA . ASP B 1 385 ? 10.836 35.031 11.195 1 92.56 385 ASP B CA 1
ATOM 7130 C C . ASP B 1 385 ? 10.617 36.219 10.258 1 92.56 385 ASP B C 1
ATOM 7132 O O . ASP B 1 385 ? 9.578 36.875 10.328 1 92.56 385 ASP B O 1
ATOM 7136 N N . LEU B 1 386 ? 11.555 36.469 9.469 1 90.5 386 LEU B N 1
ATOM 7137 C CA . LEU B 1 386 ? 11.453 37.594 8.57 1 90.5 386 LEU B CA 1
ATOM 7138 C C . LEU B 1 386 ? 10.375 37.375 7.516 1 90.5 386 LEU B C 1
ATOM 7140 O O . LEU B 1 386 ? 9.57 38.281 7.242 1 90.5 386 LEU B O 1
ATOM 7144 N N . THR B 1 387 ? 10.383 36.188 6.949 1 94.12 387 THR B N 1
ATOM 7145 C CA . THR B 1 387 ? 9.359 35.875 5.965 1 94.12 387 THR B CA 1
ATOM 7146 C C . THR B 1 387 ? 7.969 35.938 6.598 1 94.12 387 THR B C 1
ATOM 7148 O O . THR B 1 387 ? 7.02 36.406 5.969 1 94.12 387 THR B O 1
ATOM 7151 N N . ARG B 1 388 ? 7.887 35.5 7.781 1 93.56 388 ARG B N 1
ATOM 7152 C CA . ARG B 1 388 ? 6.621 35.562 8.508 1 93.56 388 ARG B CA 1
ATOM 7153 C C . ARG B 1 388 ? 6.172 37 8.711 1 93.56 388 ARG B C 1
ATOM 7155 O O . ARG B 1 388 ? 4.992 37.312 8.547 1 93.56 388 ARG B O 1
ATOM 7162 N N . ALA B 1 389 ? 7.074 37.875 9.133 1 90.56 389 ALA B N 1
ATOM 7163 C CA . ALA B 1 389 ? 6.754 39.281 9.352 1 90.56 389 ALA B CA 1
ATOM 7164 C C . ALA B 1 389 ? 6.195 39.906 8.086 1 90.56 389 ALA B C 1
ATOM 7166 O O . ALA B 1 389 ? 5.18 40.625 8.133 1 90.56 389 ALA B O 1
ATOM 7167 N N . PHE B 1 390 ? 6.852 39.625 6.992 1 92.12 390 PHE B N 1
ATOM 7168 C CA . PHE B 1 390 ? 6.375 40.188 5.727 1 92.12 390 PHE B CA 1
ATOM 7169 C C . PHE B 1 390 ? 5.02 39.594 5.359 1 92.12 390 PHE B C 1
ATOM 7171 O O . PHE B 1 390 ? 4.152 40.281 4.84 1 92.12 390 PHE B O 1
ATOM 7178 N N . ALA B 1 391 ? 4.906 38.281 5.605 1 92.88 391 ALA B N 1
ATOM 7179 C CA . ALA B 1 391 ? 3.635 37.656 5.309 1 92.88 391 ALA B CA 1
ATOM 7180 C C . ALA B 1 391 ? 2.494 38.281 6.102 1 92.88 391 ALA B C 1
ATOM 7182 O O . ALA B 1 391 ? 1.441 38.594 5.539 1 92.88 391 ALA B O 1
ATOM 7183 N N . LEU B 1 392 ? 2.715 38.5 7.352 1 89.19 392 LEU B N 1
ATOM 7184 C CA . LEU B 1 392 ? 1.703 39.094 8.211 1 89.19 392 LEU B CA 1
ATOM 7185 C C . LEU B 1 392 ? 1.371 40.5 7.754 1 89.19 392 LEU B C 1
ATOM 7187 O O . LEU B 1 392 ? 0.202 40.906 7.727 1 89.19 392 LEU B O 1
ATOM 7191 N N . LYS B 1 393 ? 2.346 41.25 7.465 1 88.25 393 LYS B N 1
ATOM 7192 C CA . LYS B 1 393 ? 2.162 42.625 7.023 1 88.25 393 LYS B CA 1
ATOM 7193 C C . LYS B 1 393 ? 1.297 42.688 5.77 1 88.25 393 LYS B C 1
ATOM 7195 O O . LYS B 1 393 ? 0.529 43.625 5.586 1 88.25 393 LYS B O 1
ATOM 7200 N N . HIS B 1 394 ? 1.399 41.719 4.965 1 90.75 394 HIS B N 1
ATOM 7201 C CA . HIS B 1 394 ? 0.675 41.719 3.699 1 90.75 394 HIS B CA 1
ATOM 7202 C C . HIS B 1 394 ? -0.491 40.75 3.719 1 90.75 394 HIS B C 1
ATOM 7204 O O . HIS B 1 394 ? -1.009 40.375 2.666 1 90.75 394 HIS B O 1
ATOM 7210 N N . ARG B 1 395 ? -0.811 40.219 4.91 1 89.94 395 ARG B N 1
ATOM 7211 C CA . ARG B 1 395 ? -1.989 39.406 5.188 1 89.94 395 ARG B CA 1
ATOM 7212 C C . ARG B 1 395 ? -1.96 38.094 4.379 1 89.94 395 ARG B C 1
ATOM 7214 O O . ARG B 1 395 ? -2.951 37.75 3.746 1 89.94 395 ARG B O 1
ATOM 7221 N N . ILE B 1 396 ? -0.78 37.594 4.27 1 91.31 396 ILE B N 1
ATOM 7222 C CA . ILE B 1 396 ? -0.592 36.25 3.721 1 91.31 396 ILE B CA 1
ATOM 7223 C C . ILE B 1 396 ? -0.695 35.219 4.84 1 91.31 396 ILE B C 1
ATOM 7225 O O . ILE B 1 396 ? 0.097 35.219 5.785 1 91.31 396 ILE B O 1
ATOM 7229 N N . PHE B 1 397 ? -1.601 34.312 4.75 1 89.81 397 PHE B N 1
ATOM 7230 C CA . PHE B 1 397 ? -1.866 33.406 5.875 1 89.81 397 PHE B CA 1
ATOM 7231 C C . PHE B 1 397 ? -1.279 32.031 5.617 1 89.81 397 PHE B C 1
ATOM 7233 O O . PHE B 1 397 ? -1.448 31.125 6.43 1 89.81 397 PHE B O 1
ATOM 7240 N N . GLU B 1 398 ? -0.476 31.906 4.48 1 91 398 GLU B N 1
ATOM 7241 C CA . GLU B 1 398 ? 0.33 30.703 4.32 1 91 398 GLU B CA 1
ATOM 7242 C C . GLU B 1 398 ? 1.3 30.531 5.488 1 91 398 GLU B C 1
ATOM 7244 O O . GLU B 1 398 ? 1.901 31.5 5.949 1 91 398 GLU B O 1
ATOM 7249 N N . THR B 1 399 ? 1.406 29.281 5.934 1 92.75 399 THR B N 1
ATOM 7250 C CA . THR B 1 399 ? 2.236 29.094 7.117 1 92.75 399 THR B CA 1
ATOM 7251 C C . THR B 1 399 ? 3.611 28.562 6.738 1 92.75 399 THR B C 1
ATOM 7253 O O . THR B 1 399 ? 4.594 28.797 7.445 1 92.75 399 THR B O 1
ATOM 7256 N N . ASN B 1 400 ? 3.711 27.828 5.68 1 94 400 ASN B N 1
ATOM 7257 C CA . ASN B 1 400 ? 4.98 27.266 5.246 1 94 400 ASN B CA 1
ATOM 7258 C C . ASN B 1 400 ? 5.957 28.344 4.789 1 94 400 ASN B C 1
ATOM 7260 O O . ASN B 1 400 ? 5.582 29.234 4.035 1 94 400 ASN B O 1
ATOM 7264 N N . THR B 1 401 ? 7.148 28.25 5.164 1 96.12 401 THR B N 1
ATOM 7265 C CA . THR B 1 401 ? 8.125 29.297 4.883 1 96.12 401 THR B CA 1
ATOM 7266 C C . THR B 1 401 ? 8.359 29.438 3.381 1 96.12 401 THR B C 1
ATOM 7268 O O . THR B 1 401 ? 8.383 30.531 2.844 1 96.12 401 THR B O 1
ATOM 7271 N N . GLY B 1 402 ? 8.578 28.297 2.74 1 93.31 402 GLY B N 1
ATOM 7272 C CA . GLY B 1 402 ? 8.766 28.328 1.299 1 93.31 402 GLY B CA 1
ATOM 7273 C C . GLY B 1 402 ? 7.566 28.891 0.554 1 93.31 402 GLY B C 1
ATOM 7274 O O . GLY B 1 402 ? 7.723 29.719 -0.339 1 93.31 402 GLY B O 1
ATOM 7275 N N . LYS B 1 403 ? 6.426 28.5 0.945 1 91.94 403 LYS B N 1
ATOM 7276 C CA . LYS B 1 403 ? 5.203 28.984 0.304 1 91.94 403 LYS B CA 1
ATOM 7277 C C . LYS B 1 403 ? 4.988 30.469 0.568 1 91.94 403 LYS B C 1
ATOM 7279 O O . LYS B 1 403 ? 4.473 31.188 -0.29 1 91.94 403 LYS B O 1
ATOM 7284 N N . ARG B 1 404 ? 5.344 30.922 1.722 1 95.75 404 ARG B N 1
ATOM 7285 C CA . ARG B 1 404 ? 5.285 32.344 2.035 1 95.75 404 ARG B CA 1
ATOM 7286 C C . ARG B 1 404 ? 6.172 33.156 1.09 1 95.75 404 ARG B C 1
ATOM 7288 O O . ARG B 1 404 ? 5.762 34.219 0.586 1 95.75 404 ARG B O 1
ATOM 7295 N N . MET B 1 405 ? 7.391 32.625 0.892 1 95.5 405 MET B N 1
ATOM 7296 C CA . MET B 1 405 ? 8.312 33.312 -0.001 1 95.5 405 MET B CA 1
ATOM 7297 C C . MET B 1 405 ? 7.734 33.406 -1.407 1 95.5 405 MET B C 1
ATOM 7299 O O . MET B 1 405 ? 7.844 34.469 -2.047 1 95.5 405 MET B O 1
ATOM 7303 N N . GLU B 1 406 ? 7.141 32.375 -1.804 1 93 406 GLU B N 1
ATOM 7304 C CA . GLU B 1 406 ? 6.531 32.344 -3.131 1 93 406 GLU B CA 1
ATOM 7305 C C . GLU B 1 406 ? 5.371 33.344 -3.211 1 93 406 GLU B C 1
ATOM 7307 O O . GLU B 1 406 ? 5.23 34.062 -4.195 1 93 406 GLU B O 1
ATOM 7312 N N . ALA B 1 407 ? 4.547 33.344 -2.203 1 94.56 407 ALA B N 1
ATOM 7313 C CA . ALA B 1 407 ? 3.408 34.281 -2.17 1 94.56 407 ALA B CA 1
ATOM 7314 C C . ALA B 1 407 ? 3.875 35.719 -2.164 1 94.56 407 ALA B C 1
ATOM 7316 O O . ALA B 1 407 ? 3.293 36.562 -2.844 1 94.56 407 ALA B O 1
ATOM 7317 N N . LEU B 1 408 ? 4.883 35.969 -1.427 1 95.81 408 LEU B N 1
ATOM 7318 C CA . LEU B 1 408 ? 5.434 37.344 -1.359 1 95.81 408 LEU B CA 1
ATOM 7319 C C . LEU B 1 408 ? 6.039 37.75 -2.697 1 95.81 408 LEU B C 1
ATOM 7321 O O . LEU B 1 408 ? 5.926 38.906 -3.109 1 95.81 408 LEU B O 1
ATOM 7325 N N . ARG B 1 409 ? 6.676 36.75 -3.338 1 94.19 409 ARG B N 1
ATOM 7326 C CA . ARG B 1 409 ? 7.188 36.969 -4.684 1 94.19 409 ARG B CA 1
ATOM 7327 C C . ARG B 1 409 ? 6.059 37.312 -5.652 1 94.19 409 ARG B C 1
ATOM 7329 O O . ARG B 1 409 ? 6.152 38.25 -6.43 1 94.19 409 ARG B O 1
ATOM 7336 N N . ASP B 1 410 ? 5.039 36.594 -5.559 1 94.62 410 ASP B N 1
ATOM 7337 C CA . ASP B 1 410 ? 3.906 36.75 -6.469 1 94.62 410 ASP B CA 1
ATOM 7338 C C . ASP B 1 410 ? 3.23 38.125 -6.273 1 94.62 410 ASP B C 1
ATOM 7340 O O . ASP B 1 410 ? 2.65 38.656 -7.211 1 94.62 410 ASP B O 1
ATOM 7344 N N . LEU B 1 411 ? 3.301 38.719 -5.102 1 94.88 411 LEU B N 1
ATOM 7345 C CA . LEU B 1 411 ? 2.732 40.031 -4.789 1 94.88 411 LEU B CA 1
ATOM 7346 C C . LEU B 1 411 ? 3.717 41.156 -5.129 1 94.88 411 LEU B C 1
ATOM 7348 O O . LEU B 1 411 ? 3.398 42.312 -4.98 1 94.88 411 LEU B O 1
ATOM 7352 N N . GLY B 1 412 ? 4.922 40.75 -5.512 1 94.31 412 GLY B N 1
ATOM 7353 C CA . GLY B 1 412 ? 5.93 41.719 -5.91 1 94.31 412 GLY B CA 1
ATOM 7354 C C . GLY B 1 412 ? 6.703 42.281 -4.738 1 94.31 412 GLY B C 1
ATOM 7355 O O . GLY B 1 412 ? 7.438 43.25 -4.887 1 94.31 412 GLY B O 1
ATOM 7356 N N . ILE B 1 413 ? 6.582 41.719 -3.574 1 93.56 413 ILE B N 1
ATOM 7357 C CA . ILE B 1 413 ? 7.277 42.188 -2.385 1 93.56 413 ILE B CA 1
ATOM 7358 C C . ILE B 1 413 ? 8.719 41.688 -2.387 1 93.56 413 ILE B C 1
ATOM 7360 O O . ILE B 1 413 ? 9.648 42.438 -2.086 1 93.56 413 ILE B O 1
ATOM 7364 N N . PHE B 1 414 ? 8.891 40.406 -2.621 1 94.31 414 PHE B N 1
ATOM 7365 C CA . PHE B 1 414 ? 10.211 39.812 -2.873 1 94.31 414 PHE B CA 1
ATOM 7366 C C . PHE B 1 414 ? 10.492 39.75 -4.371 1 94.31 414 PHE B C 1
ATOM 7368 O O . PHE B 1 414 ? 9.594 39.469 -5.164 1 94.31 414 PHE B O 1
ATOM 7375 N N . SER B 1 415 ? 11.719 40 -4.781 1 93.94 415 SER B N 1
ATOM 7376 C CA . SER B 1 415 ? 12.117 39.781 -6.164 1 93.94 415 SER B CA 1
ATOM 7377 C C . SER B 1 415 ? 12.32 38.281 -6.441 1 93.94 415 SER B C 1
ATOM 7379 O O . SER B 1 415 ? 12.438 37.5 -5.512 1 93.94 415 SER B O 1
ATOM 7381 N N . GLU B 1 416 ? 12.328 38 -7.691 1 91.88 416 GLU B N 1
ATOM 7382 C CA . GLU B 1 416 ? 12.609 36.625 -8.086 1 91.88 416 GLU B CA 1
ATOM 7383 C C . GLU B 1 416 ? 13.969 36.156 -7.574 1 91.88 416 GLU B C 1
ATOM 7385 O O . GLU B 1 416 ? 14.109 35.031 -7.082 1 91.88 416 GLU B O 1
ATOM 7390 N N . LYS B 1 417 ? 14.906 37 -7.738 1 88.62 417 LYS B N 1
ATOM 7391 C CA . LYS B 1 417 ? 16.266 36.688 -7.312 1 88.62 417 LYS B CA 1
ATOM 7392 C C . LYS B 1 417 ? 16.344 36.469 -5.801 1 88.62 417 LYS B C 1
ATOM 7394 O O . LYS B 1 417 ? 16.922 35.5 -5.332 1 88.62 417 LYS B O 1
ATOM 7399 N N . GLU B 1 418 ? 15.742 37.375 -5.051 1 90.56 418 GLU B N 1
ATOM 7400 C CA . GLU B 1 418 ? 15.711 37.281 -3.596 1 90.56 418 GLU B CA 1
ATOM 7401 C C . GLU B 1 418 ? 15.039 35.969 -3.148 1 90.56 418 GLU B C 1
ATOM 7403 O O . GLU B 1 418 ? 15.531 35.312 -2.246 1 90.56 418 GLU B O 1
ATOM 7408 N N . THR B 1 419 ? 13.906 35.688 -3.762 1 92.94 419 THR B N 1
ATOM 7409 C CA . THR B 1 419 ? 13.148 34.5 -3.416 1 92.94 419 THR B CA 1
ATOM 7410 C C . THR B 1 419 ? 13.977 33.25 -3.668 1 92.94 419 THR B C 1
ATOM 7412 O O . THR B 1 419 ? 14.016 32.344 -2.83 1 92.94 419 THR B O 1
ATOM 7415 N N . LYS B 1 420 ? 14.633 33.188 -4.77 1 88.5 420 LYS B N 1
ATOM 7416 C CA . LYS B 1 420 ? 15.461 32.031 -5.125 1 88.5 420 LYS B CA 1
ATOM 7417 C C . LYS B 1 420 ? 16.625 31.875 -4.148 1 88.5 420 LYS B C 1
ATOM 7419 O O . LYS B 1 420 ? 16.906 30.766 -3.703 1 88.5 420 LYS B O 1
ATOM 7424 N N . GLU B 1 421 ? 17.281 32.938 -3.826 1 89.62 421 GLU B N 1
ATOM 7425 C CA . GLU B 1 421 ? 18.422 32.906 -2.922 1 89.62 421 GLU B CA 1
ATOM 7426 C C . GLU B 1 421 ? 18.016 32.469 -1.519 1 89.62 421 GLU B C 1
ATOM 7428 O O . GLU B 1 421 ? 18.672 31.641 -0.903 1 89.62 421 GLU B O 1
ATOM 7433 N N . LEU B 1 422 ? 16.922 33.031 -1.063 1 93.44 422 LEU B N 1
ATOM 7434 C CA . LEU B 1 422 ? 16.453 32.719 0.281 1 93.44 422 LEU B CA 1
ATOM 7435 C C . LEU B 1 422 ? 15.969 31.266 0.358 1 93.44 422 LEU B C 1
ATOM 7437 O O . LEU B 1 422 ? 16.203 30.578 1.353 1 93.44 422 LEU B O 1
ATOM 7441 N N . SER B 1 423 ? 15.242 30.891 -0.662 1 93.62 423 SER B N 1
ATOM 7442 C CA . SER B 1 423 ? 14.758 29.5 -0.71 1 93.62 423 SER B CA 1
ATOM 7443 C C . SER B 1 423 ? 15.914 28.516 -0.715 1 93.62 423 SER B C 1
ATOM 7445 O O . SER B 1 423 ? 15.891 27.516 0.014 1 93.62 423 SER B O 1
ATOM 7447 N N . HIS B 1 424 ? 16.906 28.766 -1.541 1 88.38 424 HIS B N 1
ATOM 7448 C CA . HIS B 1 424 ? 18.078 27.906 -1.589 1 88.38 424 HIS B CA 1
ATOM 7449 C C . HIS B 1 424 ? 18.781 27.859 -0.235 1 88.38 424 HIS B C 1
ATOM 7451 O O . HIS B 1 424 ? 19.172 26.781 0.228 1 88.38 424 HIS B O 1
ATOM 7457 N N . ALA B 1 425 ? 18.969 29 0.324 1 91.75 425 ALA B N 1
ATOM 7458 C CA . ALA B 1 425 ? 19.609 29.094 1.631 1 91.75 425 ALA B CA 1
ATOM 7459 C C . ALA B 1 425 ? 18.844 28.281 2.678 1 91.75 425 ALA B C 1
ATOM 7461 O O . ALA B 1 425 ? 19.438 27.469 3.389 1 91.75 425 ALA B O 1
ATOM 7462 N N . TYR B 1 426 ? 17.547 28.5 2.744 1 95.44 426 TYR B N 1
ATOM 7463 C CA . TYR B 1 426 ? 16.703 27.859 3.754 1 95.44 426 TYR B CA 1
ATOM 7464 C C . TYR B 1 426 ? 16.719 26.344 3.621 1 95.44 426 TYR B C 1
ATOM 7466 O O . TYR B 1 426 ? 16.922 25.641 4.605 1 95.44 426 TYR B O 1
ATOM 7474 N N . TYR B 1 427 ? 16.594 25.891 2.441 1 91.81 427 TYR B N 1
ATOM 7475 C CA . TYR B 1 427 ? 16.438 24.453 2.258 1 91.81 427 TYR B CA 1
ATOM 7476 C C . TYR B 1 427 ? 17.781 23.75 2.244 1 91.81 427 TYR B C 1
ATOM 7478 O O . TYR B 1 427 ? 17.875 22.562 2.533 1 91.81 427 TYR B O 1
ATOM 7486 N N . TYR B 1 428 ? 18.875 24.422 1.89 1 89.12 428 TYR B N 1
ATOM 7487 C CA . TYR B 1 428 ? 20.219 23.859 2.102 1 89.12 428 TYR B CA 1
ATOM 7488 C C . TYR B 1 428 ? 20.469 23.609 3.582 1 89.12 428 TYR B C 1
ATOM 7490 O O . TYR B 1 428 ? 20.906 22.516 3.967 1 89.12 428 TYR B O 1
ATOM 7498 N N . LEU B 1 429 ? 20.188 24.641 4.348 1 93.38 429 LEU B N 1
ATOM 7499 C CA . LEU B 1 429 ? 20.375 24.516 5.789 1 93.38 429 LEU B CA 1
ATOM 7500 C C . LEU B 1 429 ? 19.484 23.422 6.363 1 93.38 429 LEU B C 1
ATOM 7502 O O . LEU B 1 429 ? 19.906 22.641 7.223 1 93.38 429 LEU B O 1
ATOM 7506 N N . MET B 1 430 ? 18.25 23.406 5.914 1 94.38 430 MET B N 1
ATOM 7507 C CA . MET B 1 430 ? 17.297 22.391 6.379 1 94.38 430 MET B CA 1
ATOM 7508 C C . MET B 1 430 ? 17.781 20.984 6.035 1 94.38 430 MET B C 1
ATOM 7510 O O . MET B 1 430 ? 17.672 20.078 6.855 1 94.38 430 MET B O 1
ATOM 7514 N N . SER B 1 431 ? 18.297 20.812 4.828 1 90.12 431 SER B N 1
ATOM 7515 C CA . SER B 1 431 ? 18.812 19.516 4.41 1 90.12 431 SER B CA 1
ATOM 7516 C C . SER B 1 431 ? 19.969 19.078 5.301 1 90.12 431 SER B C 1
ATOM 7518 O O . SER B 1 431 ? 20.047 17.922 5.703 1 90.12 431 SER B O 1
ATOM 7520 N N . LEU B 1 432 ? 20.859 19.969 5.52 1 89.5 432 LEU B N 1
ATOM 7521 C CA . LEU B 1 432 ? 22 19.688 6.395 1 89.5 432 LEU B CA 1
ATOM 7522 C C . LEU B 1 432 ? 21.516 19.328 7.797 1 89.5 432 LEU B C 1
ATOM 7524 O O . LEU B 1 432 ? 22.047 18.406 8.414 1 89.5 432 LEU B O 1
ATOM 7528 N N . ARG B 1 433 ? 20.531 20.062 8.25 1 93.25 433 ARG B N 1
ATOM 7529 C CA . ARG B 1 433 ? 19.938 19.812 9.562 1 93.25 433 ARG B CA 1
ATOM 7530 C C . ARG B 1 433 ? 19.328 18.422 9.648 1 93.25 433 ARG B C 1
ATOM 7532 O O . ARG B 1 433 ? 19.609 17.672 10.586 1 93.25 433 ARG B O 1
ATOM 7539 N N . LEU B 1 434 ? 18.547 18.094 8.688 1 91.31 434 LEU B N 1
ATOM 7540 C CA . LEU B 1 434 ? 17.906 16.781 8.633 1 91.31 434 LEU B CA 1
ATOM 7541 C C . LEU B 1 434 ? 18.938 15.672 8.57 1 91.31 434 LEU B C 1
ATOM 7543 O O . LEU B 1 434 ? 18.812 14.656 9.266 1 91.31 434 LEU B O 1
ATOM 7547 N N . GLU B 1 435 ? 19.922 15.812 7.785 1 86.38 435 GLU B N 1
ATOM 7548 C CA . GLU B 1 435 ? 20.984 14.828 7.621 1 86.38 435 GLU B CA 1
ATOM 7549 C C . GLU B 1 435 ? 21.719 14.586 8.938 1 86.38 435 GLU B C 1
ATOM 7551 O O . GLU B 1 435 ? 21.906 13.438 9.344 1 86.38 435 GLU B O 1
ATOM 7556 N N . LYS B 1 436 ? 22.141 15.609 9.539 1 88.38 436 LYS B N 1
ATOM 7557 C CA . LYS B 1 436 ? 22.938 15.492 10.758 1 88.38 436 LYS B CA 1
ATOM 7558 C C . LYS B 1 436 ? 22.109 14.898 11.898 1 88.38 436 LYS B C 1
ATOM 7560 O O . LYS B 1 436 ? 22.609 14.078 12.664 1 88.38 436 LYS B O 1
ATOM 7565 N N . GLN B 1 437 ? 20.906 15.328 11.953 1 90.31 437 GLN B N 1
ATOM 7566 C CA . GLN B 1 437 ? 20.031 14.797 12.992 1 90.31 437 GLN B CA 1
ATOM 7567 C C . GLN B 1 437 ? 19.797 13.305 12.805 1 90.31 437 GLN B C 1
ATOM 7569 O O . GLN B 1 437 ? 19.844 12.539 13.766 1 90.31 437 GLN B O 1
ATOM 7574 N N . ALA B 1 438 ? 19.516 12.953 11.625 1 86.62 438 ALA B N 1
ATOM 7575 C CA . ALA B 1 438 ? 19.266 11.539 11.336 1 86.62 438 ALA B CA 1
ATOM 7576 C C . ALA B 1 438 ? 20.484 10.688 11.664 1 86.62 438 ALA B C 1
ATOM 7578 O O . ALA B 1 438 ? 20.375 9.641 12.297 1 86.62 438 ALA B O 1
ATOM 7579 N N . LEU B 1 439 ? 21.625 11.125 11.297 1 79.69 439 LEU B N 1
ATOM 7580 C CA . LEU B 1 439 ? 22.859 10.391 11.523 1 79.69 439 LEU B CA 1
ATOM 7581 C C . LEU B 1 439 ? 23.172 10.297 13.008 1 79.69 439 LEU B C 1
ATOM 7583 O O . LEU B 1 439 ? 23.656 9.266 13.484 1 79.69 439 LEU B O 1
ATOM 7587 N N . GLN B 1 440 ? 22.875 11.359 13.703 1 84.38 440 GLN B N 1
ATOM 7588 C CA . GLN B 1 440 ? 23.109 11.359 15.148 1 84.38 440 GLN B CA 1
ATOM 7589 C C . GLN B 1 440 ? 22.281 10.273 15.828 1 84.38 440 GLN B C 1
ATOM 7591 O O . GLN B 1 440 ? 22.75 9.609 16.75 1 84.38 440 GLN B O 1
ATOM 7596 N N . ILE B 1 441 ? 21.078 10.133 15.43 1 84.06 441 ILE B N 1
ATOM 7597 C CA . ILE B 1 441 ? 20.172 9.172 16.047 1 84.06 441 ILE B CA 1
ATOM 7598 C C . ILE B 1 441 ? 20.578 7.754 15.641 1 84.06 441 ILE B C 1
ATOM 7600 O O . ILE B 1 441 ? 20.703 6.875 16.5 1 84.06 441 ILE B O 1
ATOM 7604 N N . ILE B 1 442 ? 20.828 7.559 14.422 1 77.44 442 ILE B N 1
ATOM 7605 C CA . ILE B 1 442 ? 21.078 6.227 13.875 1 77.44 442 ILE B CA 1
ATOM 7606 C C . ILE B 1 442 ? 22.453 5.727 14.32 1 77.44 442 ILE B C 1
ATOM 7608 O O . ILE B 1 442 ? 22.594 4.574 14.742 1 77.44 442 ILE B O 1
ATOM 7612 N N . GLU B 1 443 ? 23.438 6.508 14.188 1 70.62 443 GLU B N 1
ATOM 7613 C CA . GLU B 1 443 ? 24.812 6.086 14.422 1 70.62 443 GLU B CA 1
ATOM 7614 C C . GLU B 1 443 ? 25.172 6.18 15.898 1 70.62 443 GLU B C 1
ATOM 7616 O O . GLU B 1 443 ? 25.906 5.336 16.422 1 70.62 443 GLU B O 1
ATOM 7621 N N . LYS B 1 444 ? 24.625 7.184 16.562 1 73.56 444 LYS B N 1
ATOM 7622 C CA . LYS B 1 444 ? 25.094 7.434 17.922 1 73.56 444 LYS B CA 1
ATOM 7623 C C . LYS B 1 444 ? 24.031 7.09 18.953 1 73.56 444 LYS B C 1
ATOM 7625 O O . LYS B 1 444 ? 24.297 7.09 20.156 1 73.56 444 LYS B O 1
ATOM 7630 N N . GLY B 1 445 ? 22.875 6.77 18.406 1 77.75 445 GLY B N 1
ATOM 7631 C CA . GLY B 1 445 ? 21.781 6.48 19.328 1 77.75 445 GLY B CA 1
ATOM 7632 C C . GLY B 1 445 ? 21.469 7.637 20.25 1 77.75 445 GLY B C 1
ATOM 7633 O O . GLY B 1 445 ? 21.047 7.43 21.391 1 77.75 445 GLY B O 1
ATOM 7634 N N . GLN B 1 446 ? 21.844 8.836 19.828 1 77.62 446 GLN B N 1
ATOM 7635 C CA . GLN B 1 446 ? 21.656 10.031 20.641 1 77.62 446 GLN B CA 1
ATOM 7636 C C . GLN B 1 446 ? 20.438 10.828 20.172 1 77.62 446 GLN B C 1
ATOM 7638 O O . GLN B 1 446 ? 19.969 10.656 19.047 1 77.62 446 GLN B O 1
ATOM 7643 N N . ARG B 1 447 ? 20 11.641 21.016 1 84.19 447 ARG B N 1
ATOM 7644 C CA . ARG B 1 447 ? 18.938 12.562 20.656 1 84.19 447 ARG B CA 1
ATOM 7645 C C . ARG B 1 447 ? 19.422 13.594 19.656 1 84.19 447 ARG B C 1
ATOM 7647 O O . ARG B 1 447 ? 20.562 14.047 19.719 1 84.19 447 ARG B O 1
ATOM 7654 N N . PRO B 1 448 ? 18.5 13.797 18.781 1 86.06 448 PRO B N 1
ATOM 7655 C CA . PRO B 1 448 ? 18.906 14.789 17.781 1 86.06 448 PRO B CA 1
ATOM 7656 C C . PRO B 1 448 ? 19.156 16.172 18.391 1 86.06 448 PRO B C 1
ATOM 7658 O O . PRO B 1 448 ? 18.516 16.531 19.375 1 86.06 448 PRO B O 1
ATOM 7661 N N . VAL B 1 449 ? 20.156 16.859 17.797 1 85.69 449 VAL B N 1
ATOM 7662 C CA . VAL B 1 449 ? 20.5 18.203 18.266 1 85.69 449 VAL B CA 1
ATOM 7663 C C . VAL B 1 449 ? 20.438 19.172 17.078 1 85.69 449 VAL B C 1
ATOM 7665 O O . VAL B 1 449 ? 20.328 18.766 15.93 1 85.69 449 VAL B O 1
ATOM 7668 N N . ASN B 1 450 ? 20.5 20.438 17.438 1 90.25 450 ASN B N 1
ATOM 7669 C CA . ASN B 1 450 ? 20.453 21.484 16.422 1 90.25 450 ASN B CA 1
ATOM 7670 C C . ASN B 1 450 ? 21.828 22.094 16.188 1 90.25 450 ASN B C 1
ATOM 7672 O O . ASN B 1 450 ? 21.938 23.219 15.688 1 90.25 450 ASN B O 1
ATOM 7676 N N . TYR B 1 451 ? 22.859 21.375 16.547 1 91.56 451 TYR B N 1
ATOM 7677 C CA . TYR B 1 451 ? 24.219 21.891 16.344 1 91.56 451 TYR B CA 1
ATOM 7678 C C . TYR B 1 451 ? 24.969 21.016 15.336 1 91.56 451 TYR B C 1
ATOM 7680 O O . TYR B 1 451 ? 24.766 19.812 15.273 1 91.56 451 TYR B O 1
ATOM 7688 N N . VAL B 1 452 ? 25.781 21.656 14.625 1 91.75 452 VAL B N 1
ATOM 7689 C CA . VAL B 1 452 ? 26.594 20.984 13.633 1 91.75 452 VAL B CA 1
ATOM 7690 C C . VAL B 1 452 ? 28.078 21.219 13.93 1 91.75 452 VAL B C 1
ATOM 7692 O O . VAL B 1 452 ? 28.5 22.359 14.125 1 91.75 452 VAL B O 1
ATOM 7695 N N . ALA B 1 453 ? 28.812 20.188 14.023 1 91.31 453 ALA B N 1
ATOM 7696 C CA . ALA B 1 453 ? 30.266 20.297 14.227 1 91.31 453 ALA B CA 1
ATOM 7697 C C . ALA B 1 453 ? 30.969 20.734 12.945 1 91.31 453 ALA B C 1
ATOM 7699 O O . ALA B 1 453 ? 30.719 20.156 11.883 1 91.31 453 ALA B O 1
ATOM 7700 N N . ILE B 1 454 ? 31.891 21.703 13.109 1 91.31 454 ILE B N 1
ATOM 7701 C CA . ILE B 1 454 ? 32.562 22.25 11.945 1 91.31 454 ILE B CA 1
ATOM 7702 C C . ILE B 1 454 ? 33.438 21.172 11.305 1 91.31 454 ILE B C 1
ATOM 7704 O O . ILE B 1 454 ? 33.594 21.125 10.078 1 91.31 454 ILE B O 1
ATOM 7708 N N . ASN B 1 455 ? 33.938 20.328 12.086 1 89.19 455 ASN B N 1
ATOM 7709 C CA . ASN B 1 455 ? 34.875 19.312 11.594 1 89.19 455 ASN B CA 1
ATOM 7710 C C . ASN B 1 455 ? 34.156 18.234 10.797 1 89.19 455 ASN B C 1
ATOM 7712 O O . ASN B 1 455 ? 34.781 17.453 10.086 1 89.19 455 ASN B O 1
ATOM 7716 N N . GLN B 1 456 ? 32.875 18.219 10.867 1 87.75 456 GLN B N 1
ATOM 7717 C CA . GLN B 1 456 ? 32.094 17.234 10.125 1 87.75 456 GLN B CA 1
ATOM 7718 C C . GLN B 1 456 ? 31.719 17.766 8.742 1 87.75 456 GLN B C 1
ATOM 7720 O O . GLN B 1 456 ? 31.141 17.047 7.926 1 87.75 456 GLN B O 1
ATOM 7725 N N . LEU B 1 457 ? 32.125 19 8.461 1 88.31 457 LEU B N 1
ATOM 7726 C CA . LEU B 1 457 ? 31.75 19.641 7.195 1 88.31 457 LEU B CA 1
ATOM 7727 C C . LEU B 1 457 ? 32.938 19.641 6.23 1 88.31 457 LEU B C 1
ATOM 7729 O O . LEU B 1 457 ? 34.094 19.781 6.652 1 88.31 457 LEU B O 1
ATOM 7733 N N . THR B 1 458 ? 32.656 19.453 4.977 1 83.5 458 THR B N 1
ATOM 7734 C CA . THR B 1 458 ? 33.688 19.609 3.951 1 83.5 458 THR B CA 1
ATOM 7735 C C . THR B 1 458 ? 34 21.094 3.719 1 83.5 458 THR B C 1
ATOM 7737 O O . THR B 1 458 ? 33.25 21.969 4.129 1 83.5 458 THR B O 1
ATOM 7740 N N . LYS B 1 459 ? 35.094 21.312 3.018 1 82.44 459 LYS B N 1
ATOM 7741 C CA . LYS B 1 459 ? 35.5 22.672 2.695 1 82.44 459 LYS B CA 1
ATOM 7742 C C . LYS B 1 459 ? 34.438 23.359 1.841 1 82.44 459 LYS B C 1
ATOM 7744 O O . LYS B 1 459 ? 34.125 24.547 2.043 1 82.44 459 LYS B O 1
ATOM 7749 N N . VAL B 1 460 ? 33.875 22.641 1.005 1 81.56 460 VAL B N 1
ATOM 7750 C CA . VAL B 1 460 ? 32.844 23.172 0.121 1 81.56 460 VAL B CA 1
ATOM 7751 C C . VAL B 1 460 ? 31.609 23.562 0.934 1 81.56 460 VAL B C 1
ATOM 7753 O O . VAL B 1 460 ? 31 24.594 0.691 1 81.56 460 VAL B O 1
ATOM 7756 N N . GLN B 1 461 ? 31.266 22.719 1.843 1 85.44 461 GLN B N 1
ATOM 7757 C CA . GLN B 1 461 ? 30.109 22.984 2.689 1 85.44 461 GLN B CA 1
ATOM 7758 C C . GLN B 1 461 ? 30.328 24.25 3.527 1 85.44 461 GLN B C 1
ATOM 7760 O O . GLN B 1 461 ? 29.406 25.047 3.709 1 85.44 461 GLN B O 1
ATOM 7765 N N . VAL B 1 462 ? 31.547 24.422 3.982 1 87.88 462 VAL B N 1
ATOM 7766 C CA . VAL B 1 462 ? 31.859 25.578 4.812 1 87.88 462 VAL B CA 1
ATOM 7767 C C . VAL B 1 462 ? 31.719 26.859 3.986 1 87.88 462 VAL B C 1
ATOM 7769 O O . VAL B 1 462 ? 31.125 27.828 4.438 1 87.88 462 VAL B O 1
ATOM 7772 N N . VAL B 1 463 ? 32.219 26.844 2.824 1 84.69 463 VAL B N 1
ATOM 7773 C CA . VAL B 1 463 ? 32.156 28.016 1.953 1 84.69 463 VAL B CA 1
ATOM 7774 C C . VAL B 1 463 ? 30.703 28.312 1.591 1 84.69 463 VAL B C 1
ATOM 7776 O O . VAL B 1 463 ? 30.281 29.469 1.556 1 84.69 463 VAL B O 1
ATOM 7779 N N . THR B 1 464 ? 30 27.297 1.315 1 87.5 464 THR B N 1
ATOM 7780 C CA . THR B 1 464 ? 28.578 27.453 0.986 1 87.5 464 THR B CA 1
ATOM 7781 C C . THR B 1 464 ? 27.812 28.062 2.154 1 87.5 464 THR B C 1
ATOM 7783 O O . THR B 1 464 ? 27 28.969 1.961 1 87.5 464 THR B O 1
ATOM 7786 N N . LEU B 1 465 ? 28.125 27.625 3.32 1 92.38 465 LEU B N 1
ATOM 7787 C CA . LEU B 1 465 ? 27.484 28.141 4.52 1 92.38 465 LEU B CA 1
ATOM 7788 C C . LEU B 1 465 ? 27.797 29.609 4.719 1 92.38 465 LEU B C 1
ATOM 7790 O O . LEU B 1 465 ? 26.906 30.406 5.055 1 92.38 465 LEU B O 1
ATOM 7794 N N . LEU B 1 466 ? 28.984 29.953 4.488 1 91.06 466 LEU B N 1
ATOM 7795 C CA . LEU B 1 466 ? 29.375 31.344 4.648 1 91.06 466 LEU B CA 1
ATOM 7796 C C . LEU B 1 466 ? 28.594 32.25 3.693 1 91.06 466 LEU B C 1
ATOM 7798 O O . LEU B 1 466 ? 28.125 33.312 4.086 1 91.06 466 LEU B O 1
ATOM 7802 N N . GLU B 1 467 ? 28.453 31.781 2.521 1 89.69 467 GLU B N 1
ATOM 7803 C CA . GLU B 1 467 ? 27.703 32.562 1.545 1 89.69 467 GLU B CA 1
ATOM 7804 C C . GLU B 1 467 ? 26.234 32.656 1.941 1 89.69 467 GLU B C 1
ATOM 7806 O O . GLU B 1 467 ? 25.594 33.688 1.771 1 89.69 467 GLU B O 1
ATOM 7811 N N . ILE B 1 468 ? 25.734 31.609 2.445 1 92.56 468 ILE B N 1
ATOM 7812 C CA . ILE B 1 468 ? 24.344 31.562 2.898 1 92.56 468 ILE B CA 1
ATOM 7813 C C . ILE B 1 468 ? 24.141 32.531 4.051 1 92.56 468 ILE B C 1
ATOM 7815 O O . ILE B 1 468 ? 23.156 33.281 4.074 1 92.56 468 ILE B O 1
ATOM 7819 N N . PHE B 1 469 ? 25.062 32.594 4.957 1 94.19 469 PHE B N 1
ATOM 7820 C CA . PHE B 1 469 ? 24.969 33.469 6.109 1 94.19 469 PHE B CA 1
ATOM 7821 C C . PHE B 1 469 ? 25.016 34.938 5.676 1 94.19 469 PHE B C 1
ATOM 7823 O O . PHE B 1 469 ? 24.328 35.781 6.258 1 94.19 469 PHE B O 1
ATOM 7830 N N . LYS B 1 470 ? 25.75 35.188 4.641 1 92.19 470 LYS B N 1
ATOM 7831 C CA . LYS B 1 470 ? 25.781 36.562 4.098 1 92.19 470 LYS B CA 1
ATOM 7832 C C . LYS B 1 470 ? 24.438 36.938 3.502 1 92.19 470 LYS B C 1
ATOM 7834 O O . LYS B 1 470 ? 23.984 38.062 3.67 1 92.19 470 LYS B O 1
ATOM 7839 N N . VAL B 1 471 ? 23.875 36 2.824 1 90.31 471 VAL B N 1
ATOM 7840 C CA . VAL B 1 471 ? 22.562 36.25 2.229 1 90.31 471 VAL B CA 1
ATOM 7841 C C . VAL B 1 471 ? 21.547 36.531 3.324 1 90.31 471 VAL B C 1
ATOM 7843 O O . VAL B 1 471 ? 20.734 37.469 3.186 1 90.31 471 VAL B O 1
ATOM 7846 N N . ILE B 1 472 ? 21.609 35.844 4.418 1 93.25 472 ILE B N 1
ATOM 7847 C CA . ILE B 1 472 ? 20.672 36.031 5.531 1 93.25 472 ILE B CA 1
ATOM 7848 C C . ILE B 1 472 ? 20.906 37.375 6.172 1 93.25 472 ILE B C 1
ATOM 7850 O O . ILE B 1 472 ? 19.938 38.094 6.484 1 93.25 472 ILE B O 1
ATOM 7854 N N . LYS B 1 473 ? 22.125 37.719 6.309 1 91.62 473 LYS B N 1
ATOM 7855 C CA . LYS B 1 473 ? 22.453 39 6.91 1 91.62 473 LYS B CA 1
ATOM 7856 C C . LYS B 1 473 ? 21.922 40.156 6.07 1 91.62 473 LYS B C 1
ATOM 7858 O O . LYS B 1 473 ? 21.406 41.125 6.605 1 91.62 473 LYS B O 1
ATOM 7863 N N . GLU B 1 474 ? 22.109 40.031 4.824 1 89.19 474 GLU B N 1
ATOM 7864 C CA . GLU B 1 474 ? 21.609 41.062 3.916 1 89.19 474 GLU B CA 1
ATOM 7865 C C . GLU B 1 474 ? 20.094 41.156 3.98 1 89.19 474 GLU B C 1
ATOM 7867 O O . GLU B 1 474 ? 19.531 42.281 3.926 1 89.19 474 GLU B O 1
AT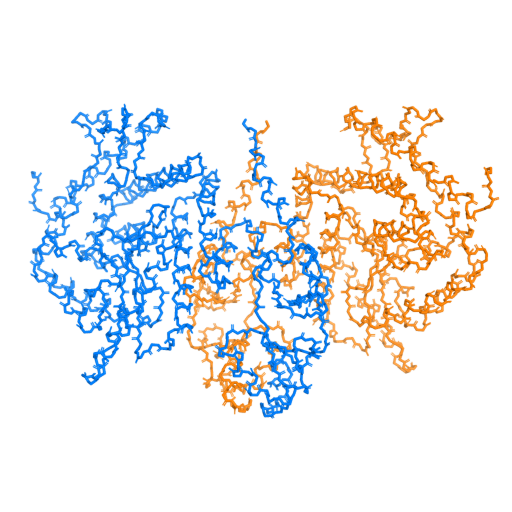OM 7872 N N . PHE B 1 475 ? 19.516 40.094 4.047 1 89.31 475 PHE B N 1
ATOM 7873 C CA . PHE B 1 475 ? 18.062 40.062 4.164 1 89.31 475 PHE B CA 1
ATOM 7874 C C . PHE B 1 475 ? 17.609 40.719 5.465 1 89.31 475 PHE B C 1
ATOM 7876 O O . PHE B 1 475 ? 16.594 41.406 5.488 1 89.31 475 PHE B O 1
ATOM 7883 N N . GLN B 1 476 ? 18.25 40.5 6.504 1 90.75 476 GLN B N 1
ATOM 7884 C CA . GLN B 1 476 ? 17.938 41.094 7.801 1 90.75 476 GLN B CA 1
ATOM 7885 C C . GLN B 1 476 ? 18.047 42.594 7.742 1 90.75 476 GLN B C 1
ATOM 7887 O O . GLN B 1 476 ? 17.266 43.312 8.391 1 90.75 476 GLN B O 1
ATOM 7892 N N . LEU B 1 477 ? 18.969 43.062 7.008 1 87.12 477 LEU B N 1
ATOM 7893 C CA . LEU B 1 477 ? 19.109 44.5 6.852 1 87.12 477 LEU B CA 1
ATOM 7894 C C . LEU B 1 477 ? 17.891 45.094 6.145 1 87.12 477 LEU B C 1
ATOM 7896 O O . LEU B 1 477 ? 17.422 46.188 6.516 1 87.12 477 LEU B O 1
ATOM 7900 N N . LYS B 1 478 ? 17.5 44.406 5.203 1 84.56 478 LYS B N 1
ATOM 7901 C CA . LYS B 1 478 ? 16.297 44.844 4.492 1 84.56 478 LYS B CA 1
ATOM 7902 C C . LYS B 1 478 ? 15.102 44.938 5.434 1 84.56 478 LYS B C 1
ATOM 7904 O O . LYS B 1 478 ? 14.336 45.906 5.367 1 84.56 478 LYS B O 1
ATOM 7909 N N . ILE B 1 479 ? 14.93 44 6.23 1 82.75 479 ILE B N 1
ATOM 7910 C CA . ILE B 1 479 ? 13.828 43.969 7.18 1 82.75 479 ILE B CA 1
ATOM 7911 C C . ILE B 1 479 ? 13.977 45.094 8.195 1 82.75 479 ILE B C 1
ATOM 7913 O O . ILE B 1 479 ? 12.992 45.75 8.57 1 82.75 479 ILE B O 1
ATOM 7917 N N . LYS B 1 480 ? 15.172 45.188 8.68 1 85.81 480 LYS B N 1
ATOM 7918 C CA . LYS B 1 480 ? 15.43 46.25 9.656 1 85.81 480 LYS B CA 1
ATOM 7919 C C . LYS B 1 480 ? 14.992 47.625 9.133 1 85.81 480 LYS B C 1
ATOM 7921 O O . LYS B 1 480 ? 14.344 48.375 9.852 1 85.81 480 LYS B O 1
ATOM 7926 N N . ILE B 1 481 ? 15.211 47.875 7.918 1 84.12 481 ILE B N 1
ATOM 7927 C CA . ILE B 1 481 ? 14.852 49.156 7.301 1 84.12 481 ILE B CA 1
ATOM 7928 C C . ILE B 1 481 ? 13.336 49.219 7.133 1 84.12 481 ILE B C 1
ATOM 7930 O O . ILE B 1 481 ? 12.727 50.25 7.465 1 84.12 481 ILE B O 1
ATOM 7934 N N . GLU B 1 482 ? 12.734 48.188 6.688 1 84.31 482 GLU B N 1
ATOM 7935 C CA . GLU B 1 482 ? 11.312 48.156 6.352 1 84.31 482 GLU B CA 1
ATOM 7936 C C . GLU B 1 482 ? 10.453 48.25 7.605 1 84.31 482 GLU B C 1
ATOM 7938 O O . GLU B 1 482 ? 9.406 48.938 7.605 1 84.31 482 GLU B O 1
ATOM 7943 N N . PHE B 1 483 ? 10.844 47.625 8.672 1 86.06 483 PHE B N 1
ATOM 7944 C CA . PHE B 1 483 ? 9.961 47.469 9.82 1 86.06 483 PHE B CA 1
ATOM 7945 C C . PHE B 1 483 ? 10.367 48.438 10.945 1 86.06 483 PHE B C 1
ATOM 7947 O O . PHE B 1 483 ? 9.531 48.812 11.766 1 86.06 483 PHE B O 1
ATOM 7954 N N . THR B 1 484 ? 11.562 48.75 11.031 1 79.75 484 THR B N 1
ATOM 7955 C CA . THR B 1 484 ? 12 49.531 12.18 1 79.75 484 THR B CA 1
ATOM 7956 C C . THR B 1 484 ? 12.344 50.969 11.742 1 79.75 484 THR B C 1
ATOM 7958 O O . THR B 1 484 ? 12.57 51.844 12.586 1 79.75 484 THR B O 1
ATOM 7961 N N . LYS B 1 485 ? 12.297 51.375 10.562 1 75 485 LYS B N 1
ATOM 7962 C CA . LYS B 1 485 ? 12.656 52.688 9.984 1 75 485 LYS B CA 1
ATOM 7963 C C . LYS B 1 485 ? 14.039 53.125 10.453 1 75 485 LYS B C 1
ATOM 7965 O O . LYS B 1 485 ? 14.328 54.312 10.492 1 75 485 LYS B O 1
ATOM 7970 N N . ASN B 1 486 ? 14.82 52.125 11.078 1 69.88 486 ASN B N 1
ATOM 7971 C CA . ASN B 1 486 ? 16.172 52.406 11.57 1 69.88 486 ASN B CA 1
ATOM 7972 C C . ASN B 1 486 ? 17.234 51.812 10.648 1 69.88 486 ASN B C 1
ATOM 7974 O O . ASN B 1 486 ? 17.172 50.625 10.305 1 69.88 486 ASN B O 1
ATOM 7978 N N . ILE B 1 487 ? 17.984 52.719 9.945 1 55.66 487 ILE B N 1
ATOM 7979 C CA . ILE B 1 487 ? 19.016 52.281 9.023 1 55.66 487 ILE B CA 1
ATOM 7980 C C . ILE B 1 487 ? 20.266 51.875 9.812 1 55.66 487 ILE B C 1
ATOM 7982 O O . ILE B 1 487 ? 21.188 51.281 9.258 1 55.66 487 ILE B O 1
ATOM 7986 N N . PHE B 1 488 ? 20.312 52.281 11.211 1 51.56 488 PHE B N 1
ATOM 7987 C CA . PHE B 1 488 ? 21.547 52.031 11.961 1 51.56 488 PHE B CA 1
ATOM 7988 C C . PHE B 1 488 ? 21.422 50.812 12.836 1 51.56 488 PHE B C 1
ATOM 7990 O O . PHE B 1 488 ? 20.328 50.5 13.328 1 51.56 488 PHE B O 1
#

Nearest PDB structures (foldseek):
  2yzi-assembly1_A  TM=8.979E-01  e=1.422E-07  Pyrococcus horikoshii
  3k2v-assembly1_B  TM=8.517E-01  e=1.460E-06  Klebsiella pneumoniae subsp. pneumoniae MGH 78578
  2p9m-assembly2_C  TM=8.782E-01  e=4.679E-06  Methanocaldococcus jannaschii DSM 2661
  4o9k-assembly1_B  TM=8.249E-01  e=1.188E-05  Methylococcus capsulatus str. Bath
  2o16-assembly2_B  TM=8.448E-01  e=2.622E-05  Vibrio cholerae

pLDDT: mean 87.38, std 11.28, range [16.75, 98.06]

Sequence (976 aa):
MVMDPQIGIESAHFYSKKVGDLHYRGLLICNGQSTVFQVAALMAKEKVSCAFIGGSEGEIEGFVTDIILRDRVLAKNLKPGIAVREIMDTGIFHIEKNALLYEALLQMFQAKIRYLLVKEDNHFVGWISRNKILTEQYQGPFIFIQSLKQALDVEELKQKWRIVPLMVHQLVEKGIRASIINQIVSAVTDTITQRVIEIQFDQMGQAPANFVFIVLGSEGRGEQTLKTDQDNAIIYEDKANEKRELVRAYFLEFAEKVSTELNDIGIDFCKGDFMAKNPKWTHSLSHWKRNYENWIQQSTTETMMKYATFFDCRAIFGDYDLWEELKLFMGQQLLNPTEKFFMNLGWNALQYEPPLTFFKRNIKTFKIDGEEHFNIKKAMTPIVDLTRAFALKHRIFETNTGKRMEALRDLGIFSEKETKELSHAYYYLMSLRLEKQALQIIEKGQRPVNYVAINQLTKVQVVTLLEIFKVIKEFQLKIKIEFTKNIFMVMDPQIGIESAHFYSKKVGDLHYRGLLICNGQSTVFQVAALMAKEKVSCAFIGGSEGEIEGFVTDIILRDRVLAKNLKPGIAVREIMDTGIFHIEKNALLYEALLQMFQAKIRYLLVKEDNHFVGWISRNKILTEQYQGPFIFIQSLKQALDVEELKQKWRIVPLMVHQLVEKGIRASIINQIVSAVTDTITQRVIEIQFDQMGQAPANFVFIVLGSEGRGEQTLKTDQDNAIIYEDKANEKRELVRAYFLEFAEKVSTELNDIGIDFCKGDFMAKNPKWTHSLSHWKRNYENWIQQSTTETMMKYATFFDCRAIFGDYDLWEELKLFMGQQLLNPTEKFFMNLGWNALQYEPPLTFFKRNIKTFKIDGEEHFNIKKAMTPIVDLTRAFALKHRIFETNTGKRMEALRDLGIFSEKETKELSHAYYYLMSLRLEKQALQIIEKGQRPVNYVAINQLTKVQVVTLLEIFKVIKEFQLKIKIEFTKNIF

Organism: Cecembia lonarensis (strain CCUG 58316 / KCTC 22772 / LW9) (NCBI:txid1225176)

Solvent-accessible surface area (backbone atoms only — not comparable to full-atom values): 51011 Å² total; per-residue (Å²): 130,75,78,63,71,61,65,55,39,55,68,53,42,46,69,70,33,34,45,64,74,48,90,59,43,74,75,50,72,38,51,45,74,38,25,36,20,57,51,32,32,50,30,51,73,69,68,45,67,60,40,35,24,27,84,47,63,70,41,67,61,26,32,42,35,44,64,46,48,35,51,62,26,28,33,62,60,42,64,30,75,43,44,33,59,79,60,42,46,62,85,78,50,68,42,50,34,80,38,42,39,54,56,52,51,51,48,24,63,64,68,71,42,59,62,33,35,28,32,53,97,84,29,48,72,22,34,44,44,52,66,61,55,60,22,68,56,54,65,41,74,63,40,38,44,54,37,48,71,65,47,87,48,68,67,56,47,26,60,52,50,68,47,49,44,58,53,51,38,51,40,50,73,58,63,51,54,36,69,56,52,13,39,51,46,22,49,44,52,49,42,50,52,46,46,48,50,52,53,47,36,72,74,71,45,80,72,91,55,61,33,26,38,31,30,21,44,47,55,16,26,35,53,26,62,81,68,42,57,43,33,31,31,34,40,26,57,78,66,60,77,90,49,39,64,59,45,52,54,50,50,42,53,48,24,40,52,45,53,48,50,41,33,70,40,63,40,31,75,34,90,84,55,46,25,26,49,35,70,90,34,44,42,36,48,66,55,49,53,49,49,55,52,47,30,55,70,66,36,40,75,69,34,38,52,49,49,54,37,64,59,19,41,36,80,64,44,73,40,61,64,61,54,51,52,51,51,52,53,53,54,57,54,61,72,70,57,56,73,58,33,52,30,43,40,39,53,62,27,60,72,47,63,47,53,54,35,94,82,62,82,46,74,43,63,48,74,56,97,86,38,51,24,38,51,53,58,54,44,49,41,32,61,51,38,44,50,47,47,54,25,54,75,68,71,43,80,64,42,29,61,69,58,33,44,50,53,36,31,74,73,64,73,36,48,71,66,57,38,52,53,50,49,50,41,51,40,52,53,46,36,52,47,48,46,52,22,18,47,34,33,72,76,64,70,38,78,45,62,57,62,44,51,56,84,79,49,52,74,64,53,51,54,51,48,52,52,39,37,50,52,51,49,54,50,49,52,54,46,39,37,73,37,60,73,40,90,120,129,75,78,63,70,60,66,54,39,54,67,52,42,46,69,70,33,35,45,62,75,49,90,58,44,74,75,51,73,39,52,45,74,39,26,36,18,58,50,31,33,49,30,51,74,69,70,46,66,59,40,34,25,27,84,46,63,72,41,67,60,26,31,43,34,43,63,47,49,34,51,62,27,30,32,63,61,41,64,29,75,42,45,35,60,81,60,41,46,62,85,76,50,68,42,51,33,81,38,41,40,55,56,52,52,50,47,25,62,64,68,70,42,59,62,33,36,29,33,53,97,85,29,48,74,22,34,46,44,52,67,61,56,61,23,68,56,49,62,46,74,65,41,38,44,54,35,48,71,66,48,87,47,66,68,55,46,25,59,53,52,68,48,46,43,58,53,52,37,53,42,50,73,58,62,52,54,37,69,56,52,14,39,51,44,22,49,42,52,49,42,50,50,48,45,47,50,52,54,46,36,72,73,72,45,81,72,89,54,61,33,24,39,30,30,21,44,48,53,16,24,36,53,25,62,82,68,44,57,43,33,32,29,34,39,26,57,80,65,59,75,88,48,38,65,60,45,51,54,49,50,43,53,50,24,42,52,45,55,51,50,41,33,70,40,63,39,32,75,34,91,84,53,47,26,26,50,35,68,91,34,44,43,35,47,67,55,50,53,49,49,54,51,47,30,56,70,65,35,41,74,69,33,38,52,48,49,55,39,64,58,19,41,36,78,66,44,72,40,61,63,61,53,51,52,52,51,51,54,53,54,58,55,61,71,70,57,56,73,58,35,53,30,44,41,39,53,62,27,60,72,47,63,46,52,54,35,96,82,62,82,47,74,42,62,47,74,57,97,84,39,50,23,36,51,54,56,53,43,47,42,32,60,49,37,44,51,46,46,54,25,53,74,69,71,45,81,64,41,28,62,69,58,34,44,51,52,35,31,74,72,63,77,37,48,70,67,56,39,52,53,50,49,51,42,52,38,51,52,48,36,53,47,48,45,51,22,19,47,36,32,71,76,63,70,38,76,45,63,57,61,45,52,56,85,79,49,52,74,66,54,50,54,51,47,51,54,40,37,50,53,52,48,54,51,49,52,54,46,38,37,73,36,58,75,40,89,120

Radius of gyration: 33.01 Å; Cα contacts (8 Å, |Δi|>4): 1592; chains: 2; bounding box: 72×105×65 Å